Protein AF-A0A2D6A4V5-F1 (afdb_monomer)

Solvent-accessible surface area (backbone atoms only — not comparable to full-atom values): 39490 Å² total; per-residue (Å²): 143,77,69,83,70,49,55,65,53,52,49,51,50,48,51,51,49,31,59,76,67,66,58,50,40,33,36,32,40,28,36,68,32,55,84,56,81,39,37,32,32,50,41,35,46,48,41,51,98,86,60,78,68,69,53,69,59,75,42,66,71,55,95,94,44,94,61,98,70,28,31,66,46,60,50,77,35,72,48,71,79,40,79,43,76,60,72,76,38,24,33,22,46,32,41,38,47,49,53,96,56,91,51,61,49,36,31,36,35,42,37,35,25,42,66,47,100,91,52,71,48,75,65,40,77,48,72,36,63,13,72,58,16,41,29,38,45,33,37,42,33,45,41,51,88,84,36,40,89,58,51,40,29,49,69,54,50,54,55,45,43,38,53,54,25,64,77,45,44,27,52,78,75,21,28,41,86,82,55,43,32,26,62,31,62,78,58,63,48,78,34,40,71,64,34,46,58,57,51,49,55,30,43,43,27,28,27,46,30,29,43,58,63,90,56,98,61,90,36,84,87,33,72,34,22,32,44,78,43,83,57,73,46,68,67,61,34,51,52,52,51,50,52,49,45,72,76,45,68,92,48,64,32,56,62,50,31,35,36,43,36,82,37,54,30,71,86,64,46,60,60,58,52,44,76,76,39,54,64,63,45,49,41,52,57,36,55,80,67,70,54,63,40,60,63,53,79,21,96,40,59,91,67,55,82,72,57,59,98,86,65,68,49,60,91,82,48,59,68,34,58,34,41,43,43,45,54,30,52,55,45,55,35,47,50,48,26,50,53,44,25,53,46,35,53,57,45,39,77,77,40,72,80,30,34,27,28,39,37,42,57,40,55,18,50,51,40,71,53,14,17,51,49,36,33,43,28,53,48,55,54,48,26,18,72,72,56,19,54,60,30,34,31,30,47,41,85,57,44,64,42,54,88,38,67,28,36,37,49,68,68,55,53,40,53,52,41,37,50,36,46,45,16,32,52,72,77,32,79,96,58,40,48,31,34,37,32,45,49,47,69,51,84,36,71,80,46,86,57,63,33,44,56,49,30,34,46,52,29,45,31,44,27,55,39,40,47,35,41,30,37,40,30,32,20,53,44,76,77,66,56,72,53,23,19,48,44,9,34,18,40,49,42,10,45,10,52,38,39,30,44,47,12,24,75,89,41,31,64,42,59,66,64,14,34,49,52,86,46,41,31,32,36,49,37,35,68,59,29,28,56,53,26,48,26,61,76,47,75,28,71,36,58,40,52,49,35,42,52,50,52,43,37,66,63,24,35,53,66,41,51,42,51,44,92,46,34,79,80,52,53,84,73,35,39,29,38,37,33,66,39,37,20,39,41,68,73,32,42,53,40,51,45,54,45,24,36,73,43,21,32,37,39,28,27,57,57,27,49,41,17,23,59,60,65,44,83,35,81,78,57,89,91,56,78,57,60,43,79,42,83,36,79,68,16,29,42,34,27,34,83,54,72,46,22,53,50,29,46,55,48,12,52,48,48,7,49,76,69,77,34,64,42,65,70,36,75,48,62,65,48,38,46,61,57,49,51,54,41,48,74,47,67,47,74,40,66,36,49,66,75,48,85,66,43,39,51,26,47,16,44,40,96,63,31,37,25,30,27,30,28,30,57,43,24,43,44,85,94,71,45,47,65,41,72,75,36,38,44,30,30,59,69,34,75,69,51,75,47,38,33,32,60,80,75,42,77,44,67,80,46,76,59,90,48,26,34,32,37,65,40,64,46,48,33,61,46,36,40,36,37,31,81

Sequence (773 aa):
MRSSRLLPVVIAVLVAASIAAGQESYVRYRIEAPETSTIATVLMQPHRSGGPVPLNWTGLPLPGLIAKSGLYVPPGVWSDWYALPAAPMWGTIDLAFRGAEPIETVRARLQVAAPLPEERFVLAELEASSETGSKVGFMLPPSPLSSPAQIESVQAGLARRRRVAESVAVPERDRPKKLAFSPSGILADPTIKDSQRKELDTCRLLGFNTIATEIPLPAEDFSYREVSLPGRDVEADRRALAAYRERFAGEPPPIVKAMLFDEPGYYSGFGPIWQETGVRGFRDFLAERGVDPKLFDAGSFEEVDYIASGQAVAADAPVARRRLWYWSSRYRHYACALYFKRLSETSHETFPDAKTTVNFSDHTIIIGDGGMVAGRGPDFFMFGRIGALDMYFSEDWIFSELSSWGNGLWQRVSYIAELLRAAGRYHHRPHPVLGMHVIPNGYDPLGSGTDRTVGARVNLLLGRGVKHFSFFTYGPTARGTHDFWGDNAPGMRGTADAIGLVGKPEIEPFVYEGQPAPPQACLLFGTTAEYWQAANGTEASNQEKQYTYLMVQQEQIPLDIIDTFDLDRFIKDYRAALFVDWNIRRASAGALRKWVEAGGVLLLWPNAASRDEYNDPLEIFAGTTDAGTHAVGQGRVVRLAEPHGLRWWERTRKASVDAGSPWPIAFDAEHRSAVIGVLKRAGVTPPVTVSADAVVANALVSERGVAVPLVNLRGLHARNAITYDDVRVTLTNGTGIRRAYTSRHGTLRIQRDGQKVTVVMPLEATDIVVFAR

Radius of gyration: 29.18 Å; Cα contacts (8 Å, |Δi|>4): 1770; chains: 1; bounding box: 69×70×91 Å

Nearest PDB structures (foldseek):
  5dfa-assembly1_B  TM=6.643E-01  e=4.225E-20  Geobacillus stearothermophilus
  3tts-assembly1_A  TM=6.603E-01  e=6.630E-19  Niallia circulans subsp. alkalophilus
  7bob-assembly1_C  TM=5.044E-01  e=5.454E-11  Opitutaceae bacterium TAV5
  7bob-assembly1_A  TM=5.191E-01  e=3.959E-10  Opitutaceae bacterium TAV5
  7bob-assembly1_B  TM=5.292E-01  e=1.067E-09  Opitutaceae bacterium TAV5

pLDDT: mean 84.8, std 14.16, range [35.72, 98.69]

Foldseek 3Di:
DPPPVVVVVVVLVQLVVLVVVQHWKKKKKAWQDDQAFKWWWKWKFWFDPPDTPIDTDAADDDPPDPDPGTHGDHHPGIDDIDTDDTFQTKIKTKTFIDDPDFFQKTKMKMWMFGDDPVDTHTLDIAMFMFNRGGMWMWIGHSDCSVCVVPTYTVVVLLVLLQVLLQVLFQPPQLAADQFAEAAADADADNRYPPRSVSVVVSVVRLRHQEYEPVDPDQNVRHQEYEYEAPLQAQVSRLVVLVVSCVSCPPGDDAHAAYANDEAAFQPPNLPSLCVVQPLNVLLVVCVVVVNDCVQLVDPHSVPQHADDQPAFDDLPHDLSVLVRLLSNLVSSLLSSLVRLLSNVVSNCVRRVNHWYEHAHECCQQQPFLHHCPLSRHHDLLSNLQVVSTQEYEYEDPQDDFCPDSNNQPLLLLLVVLLSSQQSNVRPDPPGGAYEYAYQDADADQPDPAAQLSSLQNLLSNLLQVHRHYYHPHAYDCNPDHRRHCSSPSNSSSNSSCNSSLCSNPVRVVLSNQFHFDDAQEEEEDEPLLSSNCSNNVDRHCSLLVSLLCVLCQQQQHDYHYHYLVCLLPPVLSHLEYEFEGQEHAPVSLVSVLVSQLVAHEYEYELRTPQAYSSRHGDDSDPPLNDAAWARRHNHIYHYHPHRLRVVQSVVQCVVCVVVVHSHRPRTDPPSSCVSVVSCVVSVRDRQKGKPDGQKGWTWTDHPFFTKIKIFRSQLSDVVRFDKAAWMKMKGPALPPFDWKAKSPGGTFDWDDDPRMIITIGIDRGIMMMTRGD

Mean predicted aligned error: 8.69 Å

Structure (mmCIF, N/CA/C/O backbone):
data_AF-A0A2D6A4V5-F1
#
_entry.id   AF-A0A2D6A4V5-F1
#
loop_
_atom_site.group_PDB
_atom_site.id
_atom_site.type_symbol
_atom_site.label_atom_id
_atom_site.label_alt_id
_atom_site.label_comp_id
_atom_site.label_asym_id
_atom_site.label_entity_id
_atom_site.label_seq_id
_atom_site.pdbx_PDB_ins_code
_atom_site.Cartn_x
_atom_site.Cartn_y
_atom_site.Cartn_z
_atom_site.occupancy
_atom_site.B_iso_or_equiv
_atom_site.auth_seq_id
_atom_site.auth_comp_id
_atom_site.auth_asym_id
_atom_site.auth_atom_id
_atom_site.pdbx_PDB_model_num
ATOM 1 N N . MET A 1 1 ? 30.912 41.122 -39.718 1.00 39.53 1 MET A N 1
ATOM 2 C CA . MET A 1 1 ? 30.986 40.082 -38.661 1.00 39.53 1 MET A CA 1
ATOM 3 C C . MET A 1 1 ? 29.914 40.276 -37.570 1.00 39.53 1 MET A C 1
ATOM 5 O O . MET A 1 1 ? 30.251 40.493 -36.414 1.00 39.53 1 MET A O 1
ATOM 9 N N . ARG A 1 2 ? 28.612 40.197 -37.899 1.00 37.25 2 ARG A N 1
ATOM 10 C CA . ARG A 1 2 ? 27.508 40.197 -36.902 1.00 37.25 2 ARG A CA 1
ATOM 11 C C . ARG A 1 2 ? 26.409 39.145 -37.178 1.00 37.25 2 ARG A C 1
ATOM 13 O O . ARG A 1 2 ? 25.420 39.119 -36.460 1.00 37.25 2 ARG A O 1
ATOM 20 N N . SER A 1 3 ? 26.570 38.261 -38.172 1.00 38.19 3 SER A N 1
ATOM 21 C CA . SER A 1 3 ? 25.505 37.340 -38.619 1.00 38.19 3 SER A CA 1
ATOM 22 C C . SER A 1 3 ? 25.487 35.961 -37.940 1.00 38.19 3 SER A C 1
ATOM 24 O O . SER A 1 3 ? 24.468 35.284 -38.009 1.00 38.19 3 SER A O 1
ATOM 26 N N . SER A 1 4 ? 26.543 35.534 -37.235 1.00 42.97 4 SER A N 1
ATOM 27 C CA . SER A 1 4 ? 26.602 34.176 -36.656 1.00 42.97 4 SER A CA 1
ATOM 28 C C . SER A 1 4 ? 25.830 33.994 -35.342 1.00 42.97 4 SER A C 1
ATOM 30 O O . SER A 1 4 ? 25.579 32.863 -34.942 1.00 42.97 4 SER A O 1
ATOM 32 N N . ARG A 1 5 ? 25.417 35.082 -34.671 1.00 42.03 5 ARG A N 1
ATOM 33 C CA . ARG A 1 5 ? 24.636 35.018 -33.415 1.00 42.03 5 ARG A CA 1
ATOM 34 C C . ARG A 1 5 ? 23.117 35.088 -33.609 1.00 42.03 5 ARG A C 1
ATOM 36 O O . ARG A 1 5 ? 22.389 34.763 -32.682 1.00 42.03 5 ARG A O 1
ATOM 43 N N . LEU A 1 6 ? 22.640 35.499 -34.786 1.00 47.41 6 LEU A N 1
ATOM 44 C CA . LEU A 1 6 ? 21.204 35.624 -35.084 1.00 47.41 6 LEU A CA 1
ATOM 45 C C . LEU A 1 6 ? 20.580 34.293 -35.516 1.00 47.41 6 LEU A C 1
ATOM 47 O O . LEU A 1 6 ? 19.447 34.007 -35.146 1.00 47.41 6 LEU A O 1
ATOM 51 N N . LEU A 1 7 ? 21.328 33.457 -36.240 1.00 53.12 7 LEU A N 1
ATOM 52 C CA . LEU A 1 7 ? 20.829 32.187 -36.770 1.00 53.12 7 LEU A CA 1
ATOM 53 C C . LEU A 1 7 ? 20.351 31.205 -35.673 1.00 53.12 7 LEU A C 1
ATOM 55 O O . LEU A 1 7 ? 19.242 30.695 -35.806 1.00 53.12 7 LEU A O 1
ATOM 59 N N . PRO A 1 8 ? 21.077 31.000 -34.551 1.00 57.19 8 PRO A N 1
ATOM 60 C CA . PRO A 1 8 ? 20.603 30.125 -33.472 1.00 57.19 8 PRO A CA 1
ATOM 61 C C . PRO A 1 8 ? 19.335 30.651 -32.786 1.00 57.19 8 PRO A C 1
ATOM 63 O O . PRO A 1 8 ? 18.481 29.869 -32.382 1.00 57.19 8 PRO A O 1
ATOM 66 N N . VAL A 1 9 ? 19.192 31.977 -32.679 1.00 63.75 9 VAL A N 1
ATOM 67 C CA . VAL A 1 9 ? 18.029 32.625 -32.052 1.00 63.75 9 VAL A CA 1
ATOM 68 C C . VAL A 1 9 ? 16.797 32.514 -32.949 1.00 63.75 9 VAL A C 1
ATOM 70 O O . VAL A 1 9 ? 15.723 32.175 -32.467 1.00 63.75 9 VAL A O 1
ATOM 73 N N . VAL A 1 10 ? 16.949 32.736 -34.257 1.00 63.12 10 VAL A N 1
ATOM 74 C CA . VAL A 1 10 ? 15.863 32.579 -35.239 1.00 63.12 10 VAL A CA 1
ATOM 75 C C . VAL A 1 10 ? 15.392 31.126 -35.302 1.00 63.12 10 VAL A C 1
ATOM 77 O O . VAL A 1 10 ? 14.191 30.876 -35.280 1.00 63.12 10 VAL A O 1
ATOM 80 N N . ILE A 1 11 ? 16.319 30.164 -35.295 1.00 63.53 11 ILE A N 1
ATOM 81 C CA . ILE A 1 11 ? 15.985 28.734 -35.255 1.00 63.53 11 ILE A CA 1
ATOM 82 C C . ILE A 1 11 ? 15.248 28.384 -33.957 1.00 63.53 11 ILE A C 1
ATOM 84 O O . ILE A 1 11 ? 14.217 27.723 -34.012 1.00 63.53 11 ILE A O 1
ATOM 88 N N . ALA A 1 12 ? 15.707 28.873 -32.800 1.00 64.81 12 ALA A N 1
ATOM 89 C CA . ALA A 1 12 ? 15.020 28.646 -31.528 1.00 64.81 12 ALA A CA 1
ATOM 90 C C . ALA A 1 12 ? 13.586 29.211 -31.526 1.00 64.81 12 ALA A C 1
ATOM 92 O O . ALA A 1 12 ? 12.671 28.556 -31.032 1.00 64.81 12 ALA A O 1
ATOM 93 N N . VAL A 1 13 ? 13.372 30.390 -32.123 1.00 67.50 13 VAL A N 1
ATOM 94 C CA . VAL A 1 13 ? 12.040 31.002 -32.271 1.00 67.50 13 VAL A CA 1
ATOM 95 C C . VAL A 1 13 ? 11.148 30.190 -33.213 1.00 67.50 13 VAL A C 1
ATOM 97 O O . VAL A 1 13 ? 9.980 29.977 -32.901 1.00 67.50 13 VAL A O 1
ATOM 100 N N . LEU A 1 14 ? 11.681 29.695 -34.332 1.00 63.41 14 LEU A N 1
ATOM 101 C CA . LEU A 1 14 ? 10.928 28.871 -35.285 1.00 63.41 14 LEU A CA 1
ATOM 102 C C . LEU A 1 14 ? 10.575 27.494 -34.708 1.00 63.41 14 LEU A C 1
ATOM 104 O O . LEU A 1 14 ? 9.452 27.027 -34.889 1.00 63.41 14 LEU A O 1
ATOM 108 N N . VAL A 1 15 ? 11.484 26.872 -33.952 1.00 64.38 15 VAL A N 1
ATOM 109 C CA . VAL A 1 15 ? 11.202 25.629 -33.215 1.00 64.38 15 VAL A CA 1
ATOM 110 C C . VAL A 1 15 ? 10.146 25.879 -32.136 1.00 64.38 15 VAL A C 1
ATOM 112 O O . VAL A 1 15 ? 9.194 25.110 -32.036 1.00 64.38 15 VAL A O 1
ATOM 115 N N . ALA A 1 16 ? 10.238 26.981 -31.383 1.00 63.84 16 ALA A N 1
ATOM 116 C CA . ALA A 1 16 ? 9.225 27.356 -30.394 1.00 63.84 16 ALA A CA 1
ATOM 117 C C . ALA A 1 16 ? 7.848 27.620 -31.031 1.00 63.84 16 ALA A C 1
ATOM 119 O O . ALA A 1 16 ? 6.831 27.180 -30.498 1.00 63.84 16 ALA A O 1
ATOM 120 N N . ALA A 1 17 ? 7.809 28.275 -32.194 1.00 61.56 17 ALA A N 1
ATOM 121 C CA . ALA A 1 17 ? 6.585 28.482 -32.963 1.00 61.56 17 ALA A CA 1
ATOM 122 C C . ALA A 1 17 ? 6.001 27.157 -33.482 1.00 61.56 17 ALA A C 1
ATOM 124 O O . ALA A 1 17 ? 4.791 26.959 -33.419 1.00 61.56 17 ALA A O 1
ATOM 125 N N . SER A 1 18 ? 6.852 26.225 -33.921 1.00 62.81 18 SER A N 1
ATOM 126 C CA . SER A 1 18 ? 6.443 24.886 -34.369 1.00 62.81 18 SER A CA 1
ATOM 127 C C . SER A 1 18 ? 5.857 24.056 -33.222 1.00 62.81 18 SER A C 1
ATOM 129 O O . SER A 1 18 ? 4.839 23.390 -33.403 1.00 62.81 18 SER A O 1
ATOM 131 N N . ILE A 1 19 ? 6.447 24.155 -32.021 1.00 62.88 19 ILE A N 1
ATOM 132 C CA . ILE A 1 19 ? 5.910 23.562 -30.785 1.00 62.88 19 ILE A CA 1
ATOM 1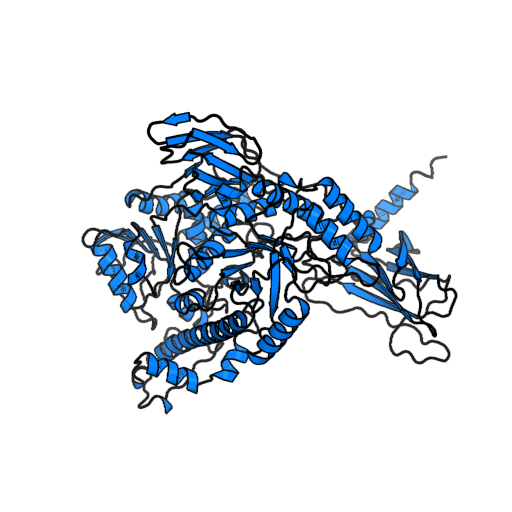33 C C . ILE A 1 19 ? 4.536 24.165 -30.460 1.00 62.88 19 ILE A C 1
ATOM 135 O O . ILE A 1 19 ? 3.586 23.424 -30.224 1.00 62.88 19 ILE A O 1
ATOM 139 N N . ALA A 1 20 ? 4.408 25.497 -30.483 1.00 59.28 20 ALA A N 1
ATOM 140 C CA . ALA A 1 20 ? 3.150 26.189 -30.191 1.00 59.28 20 ALA A CA 1
ATOM 141 C C . ALA A 1 20 ? 2.041 25.884 -31.215 1.00 59.28 20 ALA A C 1
ATOM 143 O O . ALA A 1 20 ? 0.864 25.872 -30.863 1.00 59.28 20 ALA A O 1
ATOM 144 N N . ALA A 1 21 ? 2.415 25.608 -32.466 1.00 60.09 21 ALA A N 1
ATOM 145 C CA . ALA A 1 21 ? 1.507 25.231 -33.544 1.00 60.09 21 ALA A CA 1
ATOM 146 C C . ALA A 1 21 ? 1.195 23.721 -33.597 1.00 60.09 21 ALA A C 1
ATOM 148 O O . ALA A 1 21 ? 0.474 23.288 -34.494 1.00 60.09 21 ALA A O 1
ATOM 149 N N . GLY A 1 22 ? 1.728 22.914 -32.668 1.00 62.47 22 GLY A N 1
ATOM 150 C CA . GLY A 1 22 ? 1.479 21.470 -32.611 1.00 62.47 22 GLY A CA 1
ATOM 151 C C . GLY A 1 22 ? 2.035 20.693 -33.808 1.00 62.47 22 GLY A C 1
ATOM 152 O O . GLY A 1 22 ? 1.475 19.664 -34.178 1.00 62.47 22 GLY A O 1
ATOM 153 N N . GLN A 1 23 ? 3.098 21.192 -34.449 1.00 67.25 23 GLN A N 1
ATOM 154 C CA . GLN A 1 23 ? 3.632 20.579 -35.664 1.00 67.25 23 GLN A CA 1
ATOM 155 C C . GLN A 1 23 ? 4.380 19.263 -35.384 1.00 67.25 23 GLN A C 1
ATOM 157 O O . GLN A 1 23 ? 5.038 19.095 -34.356 1.00 67.25 23 GLN A O 1
ATOM 162 N N . GLU A 1 24 ? 4.290 18.330 -36.333 1.00 71.56 24 GLU A N 1
ATOM 163 C CA . GLU A 1 24 ? 4.884 16.991 -36.247 1.00 71.56 24 GLU A CA 1
ATOM 164 C C . GLU A 1 24 ? 6.417 17.033 -36.340 1.00 71.56 24 GLU A C 1
ATOM 166 O O . GLU A 1 24 ? 6.981 17.796 -37.121 1.00 71.56 24 GLU A O 1
ATOM 171 N N . SER A 1 25 ? 7.109 16.192 -35.566 1.00 77.94 25 SER A N 1
ATOM 172 C CA . SER A 1 25 ? 8.552 15.952 -35.746 1.00 77.94 25 SER A CA 1
ATOM 173 C C . SER A 1 25 ? 8.789 14.962 -36.883 1.00 77.94 25 SER A C 1
ATOM 175 O O . SER A 1 25 ? 7.888 14.212 -37.244 1.00 77.94 25 SER A O 1
ATOM 177 N N . TYR A 1 26 ? 10.003 14.911 -37.423 1.00 84.38 26 TYR A N 1
ATOM 178 C CA . TYR A 1 26 ? 10.347 13.981 -38.499 1.00 84.38 26 TYR A CA 1
ATOM 179 C C . TYR A 1 26 ? 11.576 13.167 -38.150 1.00 84.38 26 TYR A C 1
ATOM 181 O O . TYR A 1 26 ? 12.470 13.663 -37.467 1.00 84.38 26 TYR A O 1
ATOM 189 N N . VAL A 1 27 ? 11.654 11.945 -38.665 1.00 85.75 27 VAL A N 1
ATOM 190 C CA . VAL A 1 27 ? 12.863 11.130 -38.585 1.00 85.75 27 VAL A CA 1
ATOM 191 C C . VAL A 1 27 ? 13.257 10.557 -39.931 1.00 85.75 27 VAL A C 1
ATOM 193 O O . VAL A 1 27 ? 12.412 10.306 -40.784 1.00 85.75 27 VAL A O 1
ATOM 196 N N . ARG A 1 28 ? 14.551 10.320 -40.108 1.00 87.06 28 ARG A N 1
ATOM 197 C CA . ARG A 1 28 ? 15.095 9.498 -41.193 1.00 87.06 28 ARG A CA 1
ATOM 198 C C . ARG A 1 28 ? 16.304 8.735 -40.688 1.00 87.06 28 ARG A C 1
ATOM 200 O O . ARG A 1 28 ? 16.893 9.107 -39.674 1.00 87.06 28 ARG A O 1
ATOM 207 N N . TYR A 1 29 ? 16.693 7.684 -41.388 1.00 85.94 29 TYR A N 1
ATOM 208 C CA . TYR A 1 29 ? 17.798 6.827 -40.979 1.00 85.94 29 TYR A CA 1
ATOM 209 C C . TYR A 1 29 ? 18.701 6.473 -42.157 1.00 85.94 29 TYR A C 1
ATOM 211 O O . TYR A 1 29 ? 18.286 6.538 -43.312 1.00 85.94 29 TYR A O 1
ATOM 219 N N . ARG A 1 30 ? 19.944 6.106 -41.857 1.00 86.62 30 ARG A N 1
ATOM 220 C CA . ARG A 1 30 ? 20.941 5.652 -42.829 1.00 86.62 30 ARG A CA 1
ATOM 221 C C . ARG A 1 30 ? 21.650 4.422 -42.292 1.00 86.62 30 ARG A C 1
ATOM 223 O O . ARG A 1 30 ? 22.056 4.406 -41.134 1.00 86.62 30 ARG A O 1
ATOM 230 N N . ILE A 1 31 ? 21.804 3.402 -43.127 1.00 82.69 31 ILE A N 1
ATOM 231 C C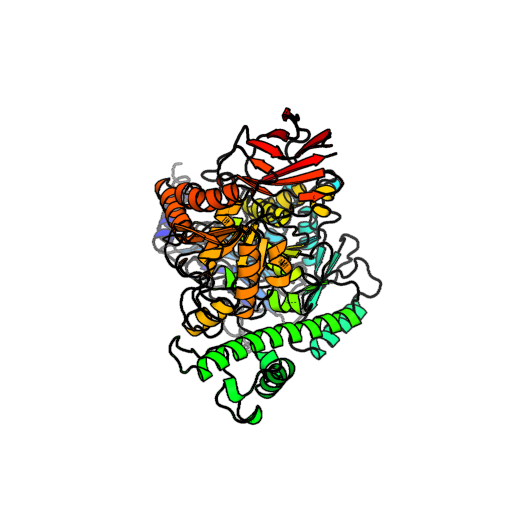A . ILE A 1 31 ? 22.546 2.183 -42.785 1.00 82.69 31 ILE A CA 1
ATOM 232 C C . ILE A 1 31 ? 24.006 2.404 -43.184 1.00 82.69 31 ILE A C 1
ATOM 234 O O . ILE A 1 31 ? 24.275 2.674 -44.348 1.00 82.69 31 ILE A O 1
ATOM 238 N N . GLU A 1 32 ? 24.938 2.325 -42.238 1.00 85.06 32 GLU A N 1
ATOM 239 C CA . GLU A 1 32 ? 26.379 2.508 -42.487 1.00 85.06 32 GLU A CA 1
ATOM 240 C C . GLU A 1 32 ? 27.090 1.176 -42.750 1.00 85.06 32 GLU A C 1
ATOM 242 O O . GLU A 1 32 ? 28.054 1.123 -43.502 1.00 85.06 32 GLU A O 1
ATOM 247 N N . ALA A 1 33 ? 26.629 0.099 -42.111 1.00 80.38 33 ALA A N 1
ATOM 248 C CA . ALA A 1 33 ? 27.159 -1.251 -42.278 1.00 80.38 33 ALA A CA 1
ATOM 249 C C . ALA A 1 33 ? 26.074 -2.282 -41.918 1.00 80.38 33 ALA A C 1
ATOM 251 O O . ALA A 1 33 ? 25.296 -1.990 -41.005 1.00 80.38 33 ALA A O 1
ATOM 252 N N . PRO A 1 34 ? 26.035 -3.474 -42.551 1.00 68.44 34 PRO A N 1
ATOM 253 C CA . PRO A 1 34 ? 26.974 -3.964 -43.569 1.00 68.44 34 PRO A CA 1
ATOM 254 C C . PRO A 1 34 ? 26.754 -3.318 -44.950 1.00 68.44 34 PRO A C 1
ATOM 256 O O . PRO A 1 34 ? 25.679 -2.802 -45.240 1.00 68.44 34 PRO A O 1
ATOM 259 N N . GLU A 1 35 ? 27.773 -3.358 -45.815 1.00 68.62 35 GLU A N 1
ATOM 260 C CA . GLU A 1 35 ? 27.713 -2.812 -47.188 1.00 68.62 35 GLU A CA 1
ATOM 261 C C . GLU A 1 35 ? 26.831 -3.650 -48.141 1.00 68.62 35 GLU A C 1
ATOM 263 O O . GLU A 1 35 ? 26.590 -3.269 -49.287 1.00 68.62 35 GLU A O 1
ATOM 268 N N . THR A 1 36 ? 26.326 -4.798 -47.683 1.00 68.75 36 THR A N 1
ATOM 269 C CA . THR A 1 36 ? 25.459 -5.696 -48.452 1.00 68.75 36 THR A CA 1
ATOM 270 C C . THR A 1 36 ? 23.993 -5.252 -48.423 1.00 68.75 36 THR A C 1
ATOM 272 O O . THR A 1 36 ? 23.532 -4.575 -47.500 1.00 68.75 36 THR A O 1
ATOM 275 N N . SER A 1 37 ? 23.225 -5.648 -49.448 1.00 60.38 37 SER A N 1
ATOM 276 C CA . SER A 1 37 ? 21.794 -5.324 -49.558 1.00 60.38 37 SER A CA 1
ATOM 277 C C . SER A 1 37 ? 21.020 -5.817 -48.333 1.00 60.38 37 SER A C 1
ATOM 279 O O . SER A 1 37 ? 20.830 -7.018 -48.144 1.00 60.38 37 SER A O 1
ATOM 281 N N . THR A 1 38 ? 20.563 -4.870 -47.514 1.00 63.66 38 THR A N 1
ATOM 282 C CA . THR A 1 38 ? 19.913 -5.127 -46.228 1.00 63.66 38 THR A CA 1
ATOM 283 C C . THR A 1 38 ? 18.564 -4.416 -46.184 1.00 63.66 38 THR A C 1
ATOM 285 O O . THR A 1 38 ? 18.466 -3.231 -46.491 1.00 63.66 38 THR A O 1
ATOM 288 N N . ILE A 1 39 ? 17.505 -5.127 -45.793 1.00 63.84 39 ILE A N 1
ATOM 289 C CA . ILE A 1 39 ? 16.191 -4.522 -45.529 1.00 63.84 39 ILE A CA 1
ATOM 290 C C . ILE A 1 39 ? 16.162 -4.071 -44.077 1.00 63.84 39 ILE A C 1
ATOM 292 O O . ILE A 1 39 ? 16.390 -4.898 -43.193 1.00 63.84 39 ILE A O 1
ATOM 296 N N . ALA A 1 40 ? 15.810 -2.810 -43.825 1.00 61.56 40 ALA A N 1
ATOM 297 C CA . ALA A 1 40 ? 15.476 -2.340 -42.488 1.00 61.56 40 ALA A CA 1
ATOM 298 C C . ALA A 1 40 ? 13.952 -2.335 -42.305 1.00 61.56 40 ALA A C 1
ATOM 300 O O . ALA A 1 40 ? 13.206 -1.716 -43.059 1.00 61.56 40 ALA A O 1
ATOM 301 N N . THR A 1 41 ? 13.454 -3.020 -41.286 1.00 63.97 41 THR A N 1
ATOM 302 C CA . THR A 1 41 ? 12.090 -2.811 -40.800 1.00 63.97 41 THR A CA 1
ATOM 303 C C . THR A 1 41 ? 12.159 -1.781 -39.693 1.00 63.97 41 THR A C 1
ATOM 305 O O . THR A 1 41 ? 12.821 -2.025 -38.685 1.00 63.97 41 THR A O 1
ATOM 308 N N . VAL A 1 42 ? 11.494 -0.644 -39.889 1.00 64.31 42 VAL A N 1
ATOM 309 C CA . VAL A 1 42 ? 11.335 0.347 -38.828 1.00 64.31 42 VAL A CA 1
ATOM 310 C C . VAL A 1 42 ? 10.134 -0.046 -37.987 1.00 64.31 42 VAL A C 1
ATOM 312 O O . VAL A 1 42 ? 9.006 -0.079 -38.477 1.00 64.31 42 VAL A O 1
ATOM 315 N N . LEU A 1 43 ? 10.392 -0.365 -36.727 1.00 65.44 43 LEU A N 1
ATOM 316 C CA . LEU A 1 43 ? 9.373 -0.605 -35.722 1.00 65.44 43 LEU A CA 1
ATOM 317 C C . LEU A 1 43 ? 9.382 0.595 -34.784 1.00 65.44 43 LEU A C 1
ATOM 319 O O . LEU A 1 43 ? 10.373 0.835 -34.099 1.00 65.44 43 LEU A O 1
ATOM 323 N N . MET A 1 44 ? 8.290 1.355 -34.756 1.00 66.19 44 MET A N 1
ATOM 324 C CA . MET A 1 44 ? 8.095 2.353 -33.713 1.00 66.19 44 MET A CA 1
ATOM 325 C C . MET A 1 44 ? 7.175 1.777 -32.644 1.00 66.19 44 MET A C 1
ATOM 327 O O . MET A 1 44 ? 6.049 1.366 -32.938 1.00 66.19 44 MET A O 1
ATOM 331 N N . GLN A 1 45 ? 7.648 1.770 -31.402 1.00 64.31 45 GLN A N 1
ATOM 332 C CA . GLN A 1 45 ? 6.837 1.449 -30.234 1.00 64.31 45 GLN A CA 1
ATOM 333 C C . GLN A 1 45 ? 6.465 2.754 -29.527 1.00 64.31 45 GLN A C 1
ATOM 335 O O . GLN A 1 45 ? 7.267 3.250 -28.741 1.00 64.31 45 GLN A O 1
ATOM 340 N N . PRO A 1 46 ? 5.305 3.369 -29.831 1.00 58.53 46 PRO A N 1
ATOM 341 C CA . PRO A 1 46 ? 4.832 4.507 -29.062 1.00 58.53 46 PRO A CA 1
ATOM 342 C C . PRO A 1 46 ? 4.339 4.022 -27.700 1.00 58.53 46 PRO A C 1
ATOM 344 O O . PRO A 1 46 ? 3.513 3.113 -27.612 1.00 58.53 46 PRO A O 1
ATOM 347 N N . HIS A 1 47 ? 4.785 4.674 -26.638 1.00 60.25 47 HIS A N 1
ATOM 348 C CA . HIS A 1 47 ? 4.253 4.453 -25.303 1.00 60.25 47 HIS A CA 1
ATOM 349 C C . HIS A 1 47 ? 3.271 5.603 -25.009 1.00 60.25 47 HIS A C 1
ATOM 351 O O . HIS A 1 47 ? 3.656 6.704 -24.615 1.00 60.25 47 HIS A O 1
ATOM 357 N N . ARG A 1 48 ? 1.981 5.381 -25.282 1.00 53.53 48 ARG A N 1
ATOM 358 C CA . ARG A 1 48 ? 0.875 6.248 -24.839 1.00 53.53 48 ARG A CA 1
ATOM 359 C C . ARG A 1 48 ? 0.015 5.476 -23.839 1.00 53.53 48 ARG A C 1
ATOM 361 O O . ARG A 1 48 ? -0.153 4.264 -23.981 1.00 53.53 48 ARG A O 1
ATOM 368 N N . SER A 1 49 ? -0.583 6.180 -22.881 1.00 40.03 49 SER A N 1
ATOM 369 C CA . SER A 1 49 ? -1.695 5.660 -22.083 1.00 40.03 49 SER A CA 1
ATOM 370 C C . SER A 1 49 ? -2.868 5.347 -23.029 1.00 40.03 49 SER A C 1
ATOM 372 O O . SER A 1 49 ? -3.508 6.249 -23.563 1.00 40.03 49 SER A O 1
ATOM 374 N N . GLY A 1 50 ? -3.077 4.062 -23.338 1.00 40.50 50 GLY A N 1
ATOM 375 C CA . GLY A 1 50 ? -4.030 3.604 -24.366 1.00 40.50 50 GLY A CA 1
ATOM 376 C C . GLY A 1 50 ? -3.616 2.346 -25.144 1.00 40.50 50 GLY A C 1
ATOM 377 O O . GLY A 1 50 ? -4.406 1.838 -25.936 1.00 40.50 50 GLY A O 1
ATOM 378 N N . GLY A 1 51 ? -2.415 1.815 -24.891 1.00 36.66 51 GLY A N 1
ATOM 379 C CA . GLY A 1 51 ? -1.935 0.549 -25.452 1.00 36.66 51 GLY A CA 1
ATOM 380 C C . GLY A 1 51 ? -1.072 0.717 -26.712 1.00 36.66 51 GLY A C 1
ATOM 381 O O . GLY A 1 51 ? -1.146 1.743 -27.395 1.00 36.66 51 GLY A O 1
ATOM 382 N N . PRO A 1 52 ? -0.216 -0.271 -27.028 1.00 38.28 52 PRO A N 1
ATOM 383 C CA . PRO A 1 52 ? 0.658 -0.211 -28.188 1.00 38.28 52 PRO A CA 1
ATOM 384 C C . PRO A 1 52 ? -0.163 -0.437 -29.461 1.00 38.28 52 PRO A C 1
ATOM 386 O O . PRO A 1 52 ? -0.625 -1.544 -29.724 1.00 38.28 52 PRO A O 1
ATOM 389 N N . VAL A 1 53 ? -0.303 0.592 -30.293 1.00 40.59 53 VAL A N 1
ATOM 390 C CA . VAL A 1 53 ? -0.549 0.387 -31.726 1.00 40.59 53 VAL A CA 1
ATOM 391 C C . VAL A 1 53 ? 0.809 0.559 -32.404 1.00 40.59 53 VAL A C 1
ATOM 393 O O . VAL A 1 53 ? 1.276 1.695 -32.515 1.00 40.59 53 VAL A O 1
ATOM 396 N N . PRO A 1 54 ? 1.496 -0.529 -32.805 1.00 50.41 54 PRO A N 1
ATOM 397 C CA . PRO A 1 54 ? 2.738 -0.410 -33.551 1.00 50.41 54 PRO A CA 1
ATOM 398 C C . PRO A 1 54 ? 2.447 0.350 -34.841 1.00 50.41 54 PRO A C 1
ATOM 400 O O . PRO A 1 54 ? 1.625 -0.080 -35.654 1.00 50.41 54 PRO A O 1
ATOM 403 N N . LEU A 1 55 ? 3.114 1.482 -35.039 1.00 48.84 55 LEU A N 1
ATOM 404 C CA . LEU A 1 55 ? 3.145 2.114 -36.349 1.00 48.84 55 LEU A CA 1
ATOM 405 C C . LEU A 1 55 ? 4.218 1.388 -37.156 1.00 48.84 55 LEU A C 1
ATOM 407 O O . LEU A 1 55 ? 5.412 1.599 -36.960 1.00 48.84 55 LEU A O 1
ATOM 411 N N . ASN A 1 56 ? 3.778 0.492 -38.038 1.00 48.22 56 ASN A N 1
ATOM 412 C CA . ASN A 1 56 ? 4.646 -0.112 -39.039 1.00 48.22 56 ASN A CA 1
ATOM 413 C C . ASN A 1 56 ? 4.698 0.820 -40.248 1.00 48.22 56 ASN A C 1
ATOM 415 O O . ASN A 1 56 ? 3.705 0.965 -40.962 1.00 48.22 56 ASN A O 1
ATOM 419 N N . TRP A 1 57 ? 5.851 1.435 -40.504 1.00 50.69 57 TRP A N 1
ATOM 420 C CA . TRP A 1 57 ? 6.070 2.137 -41.766 1.00 50.69 57 TRP A CA 1
ATOM 421 C C . TRP A 1 57 ? 6.290 1.096 -42.869 1.00 50.69 57 TRP A C 1
ATOM 423 O O . TRP A 1 57 ? 7.291 0.379 -42.889 1.00 50.69 57 TRP A O 1
ATOM 433 N N . THR A 1 58 ? 5.306 0.943 -43.757 1.00 41.59 58 THR A N 1
ATOM 434 C CA . THR A 1 58 ? 5.396 0.044 -44.915 1.00 41.59 58 THR A CA 1
ATOM 435 C C . THR A 1 58 ? 6.259 0.678 -45.996 1.00 41.59 58 THR A C 1
ATOM 437 O O . THR A 1 58 ? 6.021 1.825 -46.369 1.00 41.59 58 THR A O 1
ATOM 440 N N . GLY A 1 59 ? 7.238 -0.064 -46.509 1.00 42.28 59 GLY A N 1
ATOM 441 C CA . GLY A 1 59 ? 8.151 0.410 -47.539 1.00 42.28 59 GLY A CA 1
ATOM 442 C C . GLY A 1 59 ? 7.949 -0.172 -48.927 1.00 42.28 59 GLY A C 1
ATOM 443 O O . GLY A 1 59 ? 7.116 -1.052 -49.143 1.00 42.28 59 GLY A O 1
ATOM 444 N N . LEU A 1 60 ? 8.740 0.353 -49.867 1.00 38.75 60 LEU A N 1
ATOM 445 C CA . LEU A 1 60 ? 8.782 -0.069 -51.266 1.00 38.75 60 LEU A CA 1
ATOM 446 C C . LEU A 1 60 ? 9.353 -1.498 -51.410 1.00 38.75 60 LEU A C 1
ATOM 448 O O . LEU A 1 60 ? 10.282 -1.861 -50.682 1.00 38.75 60 LEU A O 1
ATOM 452 N N . PRO A 1 61 ? 8.836 -2.306 -52.357 1.00 37.72 61 PRO A N 1
ATOM 453 C CA . PRO A 1 61 ? 9.318 -3.662 -52.601 1.00 37.72 61 PRO A CA 1
ATOM 454 C C . PRO A 1 61 ? 10.763 -3.675 -53.123 1.00 37.72 61 PRO A C 1
ATOM 456 O O . PRO A 1 61 ? 11.164 -2.823 -53.916 1.00 37.72 61 PRO A O 1
ATOM 459 N N . LEU A 1 62 ? 11.534 -4.689 -52.721 1.00 39.38 62 LEU A N 1
ATOM 460 C CA . LEU A 1 62 ? 12.837 -4.994 -53.315 1.00 39.38 62 LEU A CA 1
ATOM 461 C C . LEU A 1 62 ? 12.650 -5.489 -54.757 1.00 39.38 62 LEU A C 1
ATOM 463 O O . LEU A 1 62 ? 11.804 -6.362 -54.983 1.00 39.38 62 LEU A O 1
ATOM 467 N N . PRO A 1 63 ? 13.465 -5.045 -55.729 1.00 38.41 63 PRO A N 1
ATOM 468 C CA . PRO A 1 63 ? 13.529 -5.704 -57.028 1.00 38.41 63 PRO A CA 1
ATOM 469 C C . PRO A 1 63 ? 13.943 -7.176 -56.839 1.00 38.41 63 PRO A C 1
ATOM 471 O O . PRO A 1 63 ? 15.073 -7.462 -56.455 1.00 38.41 63 PRO A O 1
ATOM 474 N N . GLY A 1 64 ? 13.014 -8.112 -57.063 1.00 46.22 64 GLY A N 1
ATOM 475 C CA . GLY A 1 64 ? 13.256 -9.561 -56.966 1.00 46.22 64 GLY A CA 1
ATOM 476 C C . GLY A 1 64 ? 12.887 -10.243 -55.638 1.00 46.22 64 GLY A C 1
ATOM 477 O O . GLY A 1 64 ? 13.018 -11.461 -55.550 1.00 46.22 64 GLY A O 1
ATOM 478 N N . LEU A 1 65 ? 12.378 -9.522 -54.628 1.00 39.84 65 LEU A N 1
ATOM 479 C CA . LEU A 1 65 ? 11.930 -10.100 -53.348 1.00 39.84 65 LEU A CA 1
ATOM 480 C C . LEU A 1 65 ? 10.601 -9.470 -52.902 1.00 39.84 65 LEU A C 1
ATOM 482 O O . LEU A 1 65 ? 10.540 -8.299 -52.530 1.00 39.84 65 LEU A O 1
ATOM 486 N N . ILE A 1 66 ? 9.520 -10.259 -52.909 1.00 35.72 66 ILE A N 1
ATOM 487 C CA . ILE A 1 66 ? 8.209 -9.839 -52.392 1.00 35.72 66 ILE A CA 1
ATOM 488 C C . ILE A 1 66 ? 8.250 -9.910 -50.858 1.00 35.72 66 ILE A C 1
ATOM 490 O O . ILE A 1 66 ? 7.898 -10.927 -50.263 1.00 35.72 66 ILE A O 1
ATOM 494 N N . ALA A 1 67 ? 8.686 -8.840 -50.195 1.00 39.06 67 ALA A N 1
ATOM 495 C CA . ALA A 1 67 ? 8.527 -8.702 -48.749 1.00 39.06 67 ALA A CA 1
ATOM 496 C C . ALA A 1 67 ? 7.187 -8.012 -48.441 1.00 39.06 67 ALA A C 1
ATOM 498 O O . ALA A 1 67 ? 6.938 -6.899 -48.891 1.00 39.06 67 ALA A O 1
ATOM 499 N N . LYS A 1 68 ? 6.320 -8.662 -47.650 1.00 38.75 68 LYS A N 1
ATOM 500 C CA . LYS A 1 68 ? 5.019 -8.111 -47.211 1.00 38.75 68 LYS A CA 1
ATOM 501 C C . LYS A 1 68 ? 5.132 -6.998 -46.142 1.00 38.75 68 LYS A C 1
ATOM 503 O O . LYS A 1 68 ? 4.109 -6.460 -45.737 1.00 38.75 68 LYS A O 1
ATOM 508 N N . SER A 1 69 ? 6.339 -6.650 -45.681 1.00 46.12 69 SER A N 1
ATOM 509 C CA . SER A 1 69 ? 6.594 -5.595 -44.682 1.00 46.12 69 SER A CA 1
ATOM 510 C C . SER A 1 69 ? 8.095 -5.258 -44.590 1.00 46.12 69 SER A C 1
ATOM 512 O O . SER A 1 69 ? 8.899 -6.184 -44.467 1.00 46.12 69 SER A O 1
ATOM 514 N N . GLY A 1 70 ? 8.465 -3.970 -44.606 1.00 50.69 70 GLY A N 1
ATOM 515 C CA . GLY A 1 70 ? 9.844 -3.466 -44.443 1.00 50.69 70 GLY A CA 1
ATOM 516 C C . GLY A 1 70 ? 10.178 -2.299 -45.386 1.00 50.69 70 GLY A C 1
ATOM 517 O O . GLY A 1 70 ? 9.567 -2.182 -46.444 1.00 50.69 70 GLY A O 1
ATOM 518 N N . LEU A 1 71 ? 11.127 -1.437 -45.008 1.00 60.41 71 LEU A N 1
ATOM 519 C CA . LEU A 1 71 ? 11.642 -0.319 -45.807 1.00 60.41 71 LEU A CA 1
ATOM 520 C C . LEU A 1 71 ? 13.059 -0.639 -46.296 1.00 60.41 71 LEU A C 1
ATOM 522 O O . LEU A 1 71 ? 14.024 -0.631 -45.528 1.00 60.41 71 LEU A O 1
ATOM 526 N N . TYR A 1 72 ? 13.202 -0.929 -47.590 1.00 62.47 72 TYR A N 1
ATOM 527 C CA . TYR A 1 72 ? 14.528 -1.063 -48.185 1.00 62.47 72 TYR A CA 1
ATOM 528 C C . TYR A 1 72 ? 15.187 0.313 -48.326 1.00 62.47 72 TYR A C 1
ATOM 530 O O . TYR A 1 72 ? 14.620 1.221 -48.932 1.00 62.47 72 TYR A O 1
ATOM 538 N N . VAL A 1 73 ? 16.396 0.450 -47.783 1.00 67.81 73 VAL A N 1
ATOM 539 C CA . VAL A 1 73 ? 17.241 1.640 -47.915 1.00 67.81 73 VAL A CA 1
ATOM 540 C C . VAL A 1 73 ? 18.643 1.146 -48.257 1.00 67.81 73 VAL A C 1
ATOM 542 O O . VAL A 1 73 ? 19.201 0.383 -47.465 1.00 67.81 73 VAL A O 1
ATOM 545 N N . PRO A 1 74 ? 19.217 1.521 -49.416 1.00 70.31 74 PRO A N 1
ATOM 546 C CA . PRO A 1 74 ? 20.576 1.118 -49.756 1.00 70.31 74 PRO A CA 1
ATOM 547 C C . PRO A 1 74 ? 21.581 1.562 -48.676 1.00 70.31 74 PRO A C 1
ATOM 549 O O . PRO A 1 74 ? 21.445 2.673 -48.149 1.00 70.31 74 PRO A O 1
ATOM 552 N N . PRO A 1 75 ? 22.608 0.751 -48.359 1.00 75.31 75 PRO A N 1
ATOM 553 C CA . PRO A 1 75 ? 23.703 1.185 -47.494 1.00 75.31 75 PRO A CA 1
ATOM 554 C C . PRO A 1 75 ? 24.305 2.520 -47.960 1.00 75.31 75 PRO A C 1
ATOM 556 O O . PRO A 1 75 ? 24.439 2.775 -49.156 1.00 75.31 75 PRO A O 1
ATOM 559 N N . GLY A 1 76 ? 24.621 3.401 -47.013 1.00 81.00 76 GLY A N 1
ATOM 560 C CA . GLY A 1 76 ? 25.141 4.747 -47.264 1.00 81.00 76 GLY A CA 1
ATOM 561 C C . GLY A 1 76 ? 24.099 5.784 -47.712 1.00 81.00 76 GLY A C 1
ATOM 562 O O . GLY A 1 76 ? 24.435 6.966 -47.818 1.00 81.00 76 GLY A O 1
ATOM 563 N N . VAL A 1 77 ? 22.836 5.396 -47.922 1.00 84.25 77 VAL A N 1
ATOM 564 C CA . VAL A 1 77 ? 21.758 6.297 -48.363 1.00 84.25 77 VAL A CA 1
ATOM 565 C C . VAL A 1 77 ? 20.813 6.619 -47.204 1.00 84.25 77 VAL A C 1
ATOM 567 O O . VAL A 1 77 ? 20.463 5.753 -46.403 1.00 84.25 77 VAL A O 1
ATOM 570 N N . TRP A 1 78 ? 20.411 7.887 -47.092 1.00 85.75 78 TRP A N 1
ATOM 571 C CA . TRP A 1 78 ? 19.363 8.298 -46.157 1.00 85.75 78 TRP A CA 1
ATOM 572 C C . TRP A 1 78 ? 17.994 7.867 -46.676 1.00 85.75 78 TRP A C 1
ATOM 574 O O . TRP A 1 78 ? 17.690 8.053 -47.852 1.00 85.75 78 TRP A O 1
ATOM 584 N N . SER A 1 79 ? 17.155 7.348 -45.788 1.00 81.62 79 SER A N 1
ATOM 585 C CA . SER A 1 79 ? 15.739 7.156 -46.071 1.00 81.62 79 SER A CA 1
ATOM 586 C C . SER A 1 79 ? 15.004 8.491 -46.249 1.00 81.62 79 SER A C 1
ATOM 588 O O . SER A 1 79 ? 15.517 9.559 -45.887 1.00 81.62 79 SER A O 1
ATOM 590 N N . ASP A 1 80 ? 13.787 8.420 -46.790 1.00 83.00 80 ASP A N 1
ATOM 591 C CA . ASP A 1 80 ? 12.853 9.546 -46.778 1.00 83.00 80 ASP A CA 1
ATOM 592 C C . ASP A 1 80 ? 12.549 10.011 -45.344 1.00 83.00 80 ASP A C 1
ATOM 594 O O . ASP A 1 80 ? 12.786 9.303 -44.363 1.00 83.00 80 ASP A O 1
ATOM 598 N N . TRP A 1 81 ? 12.018 11.225 -45.208 1.00 83.75 81 TRP A N 1
ATOM 599 C CA . TRP A 1 81 ? 11.546 11.722 -43.919 1.00 83.75 81 TRP A CA 1
ATOM 600 C C . TRP A 1 81 ? 10.192 11.107 -43.559 1.00 83.75 81 TRP A C 1
ATOM 602 O O . TRP A 1 81 ? 9.226 11.242 -44.305 1.00 83.75 81 TRP A O 1
ATOM 612 N N . TYR A 1 82 ? 10.103 10.526 -42.366 1.00 79.06 82 TYR A N 1
ATOM 613 C CA . TYR A 1 82 ? 8.876 9.983 -41.788 1.00 79.06 82 TYR A CA 1
ATOM 614 C C . TYR A 1 82 ? 8.370 10.899 -40.686 1.00 79.06 82 TYR A C 1
ATOM 616 O O . TYR A 1 82 ? 9.136 11.290 -39.805 1.00 79.06 82 TYR A O 1
ATOM 624 N N . ALA A 1 83 ? 7.084 11.238 -40.728 1.00 78.00 83 ALA A N 1
ATOM 625 C CA . ALA A 1 83 ? 6.446 11.989 -39.659 1.00 78.00 83 ALA A CA 1
ATOM 626 C C . ALA A 1 83 ? 6.304 11.120 -38.401 1.00 78.00 83 ALA A C 1
ATOM 628 O O . ALA A 1 83 ? 5.890 9.959 -38.449 1.00 78.00 83 ALA A O 1
ATOM 629 N N . LEU A 1 84 ? 6.649 11.710 -37.266 1.00 74.50 84 LEU A N 1
ATOM 630 C CA . LEU A 1 84 ? 6.403 11.180 -35.939 1.00 74.50 84 LEU A CA 1
ATOM 631 C C . LEU A 1 84 ? 4.997 11.591 -35.477 1.00 74.50 84 LEU A C 1
ATOM 633 O O . LEU A 1 84 ? 4.597 12.729 -35.730 1.00 74.50 84 LEU A O 1
ATOM 637 N N . PRO A 1 85 ? 4.258 10.729 -34.751 1.00 69.50 85 PRO A N 1
ATOM 638 C CA . PRO A 1 85 ? 2.984 11.124 -34.158 1.00 69.50 85 PRO A CA 1
ATOM 639 C C . PRO A 1 85 ? 3.089 12.383 -33.298 1.00 69.50 85 PRO A C 1
ATOM 641 O O . PRO A 1 85 ? 4.116 12.637 -32.668 1.00 69.50 85 PRO A O 1
ATOM 644 N N . ALA A 1 86 ? 1.989 13.133 -33.215 1.00 67.62 86 ALA A N 1
ATOM 645 C CA . ALA A 1 86 ? 1.909 14.317 -32.368 1.00 67.62 86 ALA A CA 1
ATOM 646 C C . ALA A 1 86 ? 2.290 14.015 -30.902 1.00 67.62 86 ALA A C 1
ATOM 648 O O . ALA A 1 86 ? 1.980 12.945 -30.365 1.00 67.62 86 ALA A O 1
ATOM 649 N N . ALA A 1 87 ? 2.941 14.971 -30.243 1.00 64.69 87 ALA A N 1
ATOM 650 C CA . ALA A 1 87 ? 3.254 14.881 -28.821 1.00 64.69 87 ALA A CA 1
ATOM 651 C C . ALA A 1 87 ? 1.967 14.901 -27.952 1.00 64.69 87 ALA A C 1
ATOM 653 O O . ALA A 1 87 ? 0.961 15.474 -28.375 1.00 64.69 87 ALA A O 1
ATOM 654 N N . PRO A 1 88 ? 1.979 14.320 -26.736 1.00 61.41 88 PRO A N 1
ATOM 655 C CA . PRO A 1 88 ? 3.076 13.559 -26.148 1.00 61.41 88 PRO A CA 1
ATOM 656 C C . PRO A 1 88 ? 3.214 12.178 -26.805 1.00 61.41 88 PRO A C 1
ATOM 658 O O . PRO A 1 88 ? 2.248 11.428 -26.982 1.00 61.41 88 PRO A O 1
ATOM 661 N N . MET A 1 89 ? 4.443 11.855 -27.187 1.00 66.06 89 MET A N 1
ATOM 662 C CA . MET A 1 89 ? 4.834 10.547 -27.688 1.00 66.06 89 MET A CA 1
ATOM 663 C C . MET A 1 89 ? 6.288 10.335 -27.299 1.00 66.06 89 MET A C 1
ATOM 665 O O . MET A 1 89 ? 7.162 11.051 -27.773 1.00 66.06 89 MET A O 1
ATOM 669 N N . TRP A 1 90 ? 6.528 9.381 -26.406 1.00 67.44 90 TRP A N 1
ATOM 670 C CA . TRP A 1 90 ? 7.851 8.803 -26.208 1.00 67.44 90 TRP A CA 1
ATOM 671 C C . TRP A 1 90 ? 7.836 7.389 -26.776 1.00 67.44 90 TRP A C 1
ATOM 673 O O . TRP A 1 90 ? 6.772 6.772 -26.905 1.00 67.44 90 TRP A O 1
ATOM 683 N N . GLY A 1 91 ? 8.993 6.889 -27.186 1.00 70.12 91 GLY A N 1
ATOM 684 C CA . GLY A 1 91 ? 9.037 5.693 -28.016 1.00 70.12 91 GLY A CA 1
ATOM 685 C C . GLY A 1 91 ? 10.425 5.147 -28.235 1.00 70.12 91 GLY A C 1
ATOM 686 O O . GLY A 1 91 ? 11.416 5.851 -28.052 1.00 70.12 91 GLY A O 1
ATOM 687 N N . THR A 1 92 ? 10.481 3.909 -28.706 1.00 77.00 92 THR A N 1
ATOM 688 C CA . THR A 1 92 ? 11.697 3.368 -29.318 1.00 77.00 92 THR A CA 1
ATOM 689 C C . THR A 1 92 ? 11.498 3.195 -30.806 1.00 77.00 92 THR A C 1
ATOM 691 O O . THR A 1 92 ? 10.488 2.645 -31.249 1.00 77.00 92 THR A O 1
ATOM 694 N N . ILE A 1 93 ? 12.465 3.696 -31.571 1.00 78.94 93 ILE A N 1
ATOM 695 C CA . ILE A 1 93 ? 12.631 3.389 -32.984 1.00 78.94 93 ILE A CA 1
ATOM 696 C C . ILE A 1 93 ? 13.634 2.256 -33.078 1.00 78.94 93 ILE A C 1
ATOM 698 O O . ILE A 1 93 ? 14.825 2.425 -32.824 1.00 78.94 93 ILE A O 1
ATOM 702 N N . ASP A 1 94 ? 13.130 1.113 -33.495 1.00 78.94 94 ASP A N 1
ATOM 703 C CA . ASP A 1 94 ? 13.884 -0.096 -33.723 1.00 78.94 94 ASP A CA 1
ATOM 704 C C . ASP A 1 94 ? 14.094 -0.287 -35.225 1.00 78.94 94 ASP A C 1
ATOM 706 O O . ASP A 1 94 ? 13.137 -0.399 -35.990 1.00 78.94 94 ASP A O 1
ATOM 710 N N . LEU A 1 95 ? 15.351 -0.359 -35.654 1.00 79.81 95 LEU A N 1
ATOM 711 C CA . LEU A 1 95 ? 15.721 -0.752 -37.009 1.00 79.81 95 LEU A CA 1
ATOM 712 C C . LEU A 1 95 ? 16.110 -2.227 -36.974 1.00 79.81 95 LEU A C 1
ATOM 714 O O . LEU A 1 95 ? 17.171 -2.567 -36.455 1.00 79.81 95 LEU A O 1
ATOM 718 N N . ALA A 1 96 ? 15.247 -3.104 -37.486 1.00 77.06 96 ALA A N 1
ATOM 719 C CA . ALA A 1 96 ? 15.516 -4.536 -37.595 1.00 77.06 96 ALA A CA 1
ATOM 720 C C . ALA A 1 96 ? 15.994 -4.885 -39.008 1.00 77.06 96 ALA A C 1
ATOM 722 O O . ALA A 1 96 ? 15.313 -4.596 -39.989 1.00 77.06 96 ALA A O 1
ATOM 723 N N . PHE A 1 97 ? 17.147 -5.528 -39.116 1.00 75.69 97 PHE A N 1
ATOM 724 C CA . PHE A 1 97 ? 17.859 -5.771 -40.362 1.00 75.69 97 PHE A CA 1
ATOM 725 C C . PHE A 1 97 ? 17.731 -7.225 -40.802 1.00 75.69 97 PHE A C 1
ATOM 727 O O . PHE A 1 97 ? 17.894 -8.148 -40.003 1.00 75.69 97 PHE A O 1
ATOM 734 N N . ARG A 1 98 ? 17.464 -7.430 -42.094 1.00 72.00 98 ARG A N 1
ATOM 735 C CA . ARG A 1 98 ? 17.466 -8.749 -42.738 1.00 72.00 98 ARG A CA 1
ATOM 736 C C . ARG A 1 98 ? 18.326 -8.699 -43.996 1.00 72.00 98 ARG A C 1
ATOM 738 O O . ARG A 1 98 ? 18.126 -7.818 -44.832 1.00 72.00 98 ARG A O 1
ATOM 745 N N . GLY A 1 99 ? 19.255 -9.641 -44.114 1.00 69.25 99 GLY A N 1
ATOM 746 C CA . GLY A 1 99 ? 20.104 -9.849 -45.287 1.00 69.25 99 GLY A CA 1
ATOM 747 C C . GLY A 1 99 ? 19.952 -11.270 -45.832 1.00 69.25 99 GLY A C 1
ATOM 748 O O . GLY A 1 99 ? 19.278 -12.099 -45.221 1.00 69.25 99 GLY A O 1
ATOM 749 N N . ALA A 1 100 ? 20.567 -11.541 -46.985 1.00 66.69 100 ALA A N 1
ATOM 750 C CA . ALA A 1 100 ? 20.656 -12.897 -47.541 1.00 66.69 100 ALA A CA 1
ATOM 751 C C . ALA A 1 100 ? 21.532 -13.827 -46.677 1.00 66.69 100 ALA A C 1
ATOM 753 O O . ALA A 1 100 ? 21.286 -15.026 -46.631 1.00 66.69 100 ALA A O 1
ATOM 754 N N . GLU A 1 101 ? 22.495 -13.245 -45.960 1.00 67.19 101 GLU A N 1
ATOM 755 C CA . GLU A 1 101 ? 23.361 -13.902 -44.980 1.00 67.19 101 GLU A CA 1
ATOM 756 C C . GLU A 1 101 ? 23.096 -13.333 -43.570 1.00 67.19 101 GLU A C 1
ATOM 758 O O . GLU A 1 101 ? 22.615 -12.194 -43.452 1.00 67.19 101 GLU A O 1
ATOM 763 N N . PRO A 1 102 ? 23.409 -14.078 -42.491 1.00 70.12 102 PRO A N 1
ATOM 764 C CA . PRO A 1 102 ? 23.352 -13.566 -41.124 1.00 70.12 102 PRO A CA 1
ATOM 765 C C . PRO A 1 102 ? 24.192 -12.292 -40.947 1.00 70.12 102 PRO A C 1
ATOM 767 O O . PRO A 1 102 ? 25.359 -12.235 -41.327 1.00 70.12 102 PRO A O 1
ATOM 770 N N . ILE A 1 103 ? 23.598 -11.258 -40.348 1.00 73.50 103 ILE A N 1
ATOM 771 C CA . ILE A 1 103 ? 24.268 -9.980 -40.073 1.00 73.50 103 ILE A CA 1
ATOM 772 C C . ILE A 1 103 ? 24.833 -10.033 -38.657 1.00 73.50 103 ILE A C 1
ATOM 774 O O . ILE A 1 103 ? 24.057 -9.968 -37.708 1.00 73.50 103 ILE A O 1
ATOM 778 N N . GLU A 1 104 ? 26.156 -10.116 -38.512 1.00 72.31 104 GLU A N 1
ATOM 779 C CA . GLU A 1 104 ? 26.824 -10.203 -37.201 1.00 72.31 104 GLU A CA 1
ATOM 780 C C . GLU A 1 104 ? 26.901 -8.859 -36.469 1.00 72.31 104 GLU A C 1
ATOM 782 O O . GLU A 1 104 ? 26.743 -8.792 -35.255 1.00 72.31 104 GLU A O 1
ATOM 787 N N . THR A 1 105 ? 27.121 -7.770 -37.206 1.00 74.75 105 THR A N 1
ATOM 788 C CA . THR A 1 105 ? 27.136 -6.408 -36.665 1.00 74.75 105 THR A CA 1
ATOM 789 C C . THR A 1 105 ? 26.443 -5.468 -37.636 1.00 74.75 105 THR A C 1
ATOM 791 O O . THR A 1 105 ? 26.464 -5.664 -38.851 1.00 74.75 105 THR A O 1
ATOM 794 N N . VAL A 1 106 ? 25.796 -4.441 -37.098 1.00 78.75 106 VAL A N 1
ATOM 795 C CA . VAL A 1 106 ? 25.147 -3.406 -37.902 1.00 78.75 106 VAL A CA 1
ATOM 796 C C . VAL A 1 106 ? 25.460 -2.050 -37.301 1.00 78.75 106 VAL A C 1
ATOM 798 O O . VAL A 1 106 ? 25.603 -1.932 -36.082 1.00 78.75 106 VAL A O 1
ATOM 801 N N . ARG A 1 107 ? 25.565 -1.032 -38.150 1.00 86.06 107 ARG A N 1
ATOM 802 C CA . ARG A 1 107 ? 25.711 0.362 -37.736 1.00 86.06 107 ARG A CA 1
ATOM 803 C C . ARG A 1 107 ? 24.722 1.205 -38.516 1.00 86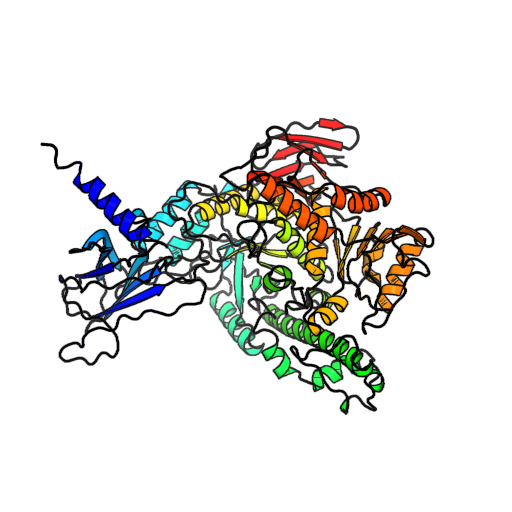.06 107 ARG A C 1
ATOM 805 O O . ARG A 1 107 ? 24.650 1.092 -39.737 1.00 86.06 107 ARG A O 1
ATOM 812 N N . ALA A 1 108 ? 23.969 2.044 -37.822 1.00 86.25 108 ALA A N 1
ATOM 813 C CA . ALA A 1 108 ? 23.016 2.942 -38.452 1.00 86.25 108 ALA A CA 1
ATOM 814 C C . ALA A 1 108 ? 23.024 4.309 -37.781 1.00 86.25 108 ALA A C 1
ATOM 816 O O . ALA A 1 108 ? 23.344 4.438 -36.597 1.00 86.25 108 ALA A O 1
ATOM 817 N N . ARG A 1 109 ? 22.626 5.317 -38.550 1.00 89.81 109 ARG A N 1
ATOM 818 C CA . ARG A 1 109 ? 22.375 6.663 -38.062 1.00 89.81 109 ARG A CA 1
ATOM 819 C C . ARG A 1 109 ? 20.901 7.003 -38.105 1.00 89.81 109 ARG A C 1
ATOM 821 O O . ARG A 1 109 ? 20.203 6.583 -39.024 1.00 89.81 109 ARG A O 1
ATOM 828 N N . LEU A 1 110 ? 20.453 7.796 -37.141 1.00 88.50 110 LEU A N 1
ATOM 829 C CA . LEU A 1 110 ? 19.116 8.374 -37.084 1.00 88.50 110 LEU A CA 1
ATOM 830 C C . LEU A 1 110 ? 19.247 9.892 -37.041 1.00 88.50 110 LEU A C 1
ATOM 832 O O . LEU A 1 110 ? 20.022 10.417 -36.247 1.00 88.50 110 LEU A O 1
ATOM 836 N N . GLN A 1 111 ? 18.462 10.589 -37.853 1.00 91.31 111 GLN A N 1
ATOM 837 C CA . GLN A 1 111 ? 18.230 12.017 -37.700 1.00 91.31 111 GLN A CA 1
ATOM 838 C C . GLN A 1 111 ? 16.806 12.265 -37.228 1.00 91.31 111 GLN A C 1
ATOM 840 O O . GLN A 1 111 ? 15.871 11.668 -37.756 1.00 91.31 111 GLN A O 1
ATOM 845 N N . VAL A 1 112 ? 16.655 13.183 -36.276 1.00 86.56 112 VAL A N 1
ATOM 846 C CA . VAL A 1 112 ? 15.367 13.732 -35.839 1.00 86.56 112 VAL A CA 1
ATOM 847 C C . VAL A 1 112 ? 15.340 15.205 -36.213 1.00 86.56 112 VAL A C 1
ATOM 849 O O . VAL A 1 112 ? 16.329 15.902 -35.995 1.00 86.56 112 VAL A O 1
ATOM 852 N N . ALA A 1 113 ? 14.241 15.692 -36.780 1.00 86.94 113 ALA A N 1
ATOM 853 C CA . ALA A 1 113 ? 14.134 17.055 -37.276 1.00 86.94 113 ALA A CA 1
ATOM 854 C C . ALA A 1 113 ? 12.821 17.745 -36.905 1.00 86.94 113 ALA A C 1
ATOM 856 O O . ALA A 1 113 ? 11.770 17.112 -36.785 1.00 86.94 113 ALA A O 1
ATOM 857 N N . ALA A 1 114 ? 12.900 19.069 -36.781 1.00 83.00 114 ALA A N 1
ATOM 858 C CA . ALA A 1 114 ? 11.748 19.952 -36.691 1.00 83.00 114 ALA A CA 1
ATOM 859 C C . ALA A 1 114 ? 11.258 20.347 -38.096 1.00 83.00 114 ALA A C 1
ATOM 861 O O . ALA A 1 114 ? 12.075 20.496 -39.017 1.00 83.00 114 ALA A O 1
ATOM 862 N N . PRO A 1 115 ? 9.943 20.551 -38.276 1.00 74.56 115 PRO A N 1
ATOM 863 C CA . PRO A 1 115 ? 9.413 21.153 -39.487 1.00 74.56 115 PRO A CA 1
ATOM 864 C C . PRO A 1 115 ? 9.851 22.616 -39.580 1.00 74.56 115 PRO A C 1
ATOM 866 O O . PRO A 1 115 ? 9.712 23.373 -38.626 1.00 74.56 115 PRO A O 1
ATOM 869 N N . LEU A 1 116 ? 10.354 23.021 -40.743 1.00 67.81 116 LEU A N 1
ATOM 870 C CA . LEU A 1 116 ? 10.401 24.420 -41.156 1.00 67.81 116 LEU A CA 1
ATOM 871 C C . LEU A 1 116 ? 9.538 24.585 -42.421 1.00 67.81 116 LEU A C 1
ATOM 873 O O . LEU A 1 116 ? 9.301 23.595 -43.117 1.00 67.81 116 LEU A O 1
ATOM 877 N N . PRO A 1 117 ? 9.056 25.805 -42.734 1.00 53.72 117 PRO A N 1
ATOM 878 C CA . PRO A 1 117 ? 8.165 26.050 -43.874 1.00 53.72 117 PRO A CA 1
ATOM 879 C C . PRO A 1 117 ? 8.689 25.554 -45.233 1.00 53.72 117 PRO A C 1
ATOM 881 O O . PRO A 1 117 ? 7.883 25.199 -46.087 1.00 53.72 117 PRO A O 1
ATOM 884 N N . GLU A 1 118 ? 10.013 25.494 -45.421 1.00 58.88 118 GLU A N 1
ATOM 885 C CA . GLU A 1 118 ? 10.654 25.098 -46.689 1.00 58.88 118 GLU A CA 1
ATOM 886 C C . GLU A 1 118 ? 11.754 24.024 -46.525 1.00 58.88 118 GLU A C 1
ATOM 888 O O . GLU A 1 118 ? 12.224 23.469 -47.514 1.00 58.88 118 GLU A O 1
ATOM 893 N N . GLU A 1 119 ? 12.146 23.675 -45.291 1.00 71.62 119 GLU A N 1
ATOM 894 C CA . GLU A 1 119 ? 13.233 22.725 -44.994 1.00 71.62 119 GLU A CA 1
ATOM 895 C C . GLU A 1 119 ? 12.947 21.887 -43.727 1.00 71.62 119 GLU A C 1
ATOM 897 O O . GLU A 1 119 ? 11.929 22.038 -43.048 1.00 71.62 119 GLU A O 1
ATOM 902 N N . ARG A 1 120 ? 13.856 20.967 -43.383 1.00 78.56 120 ARG A N 1
ATOM 903 C CA . ARG A 1 120 ? 13.848 20.227 -42.112 1.00 78.56 120 ARG A CA 1
ATOM 904 C C . ARG A 1 120 ? 15.101 20.591 -41.323 1.00 78.56 120 ARG A C 1
ATOM 906 O O . ARG A 1 120 ? 16.210 20.381 -41.809 1.00 78.56 120 ARG A O 1
ATOM 913 N N . PHE A 1 121 ? 14.938 21.100 -40.104 1.00 82.31 121 PHE A N 1
ATOM 914 C CA . PHE A 1 121 ? 16.072 21.397 -39.227 1.00 82.31 121 PHE A CA 1
ATOM 915 C C . PHE A 1 121 ? 16.414 20.174 -38.381 1.00 82.31 121 PHE A C 1
ATOM 917 O O . PHE A 1 121 ? 15.601 19.759 -37.557 1.00 82.31 121 PHE A O 1
ATOM 924 N N . VAL A 1 122 ? 17.605 19.601 -38.572 1.00 85.81 122 VAL A N 1
ATOM 925 C CA . VAL A 1 122 ? 18.067 18.434 -37.805 1.00 85.81 122 VAL A CA 1
ATOM 926 C C . VAL A 1 122 ? 18.329 18.843 -36.355 1.00 85.81 122 VAL A C 1
ATOM 928 O O . VAL A 1 122 ? 19.238 19.614 -36.064 1.00 85.81 122 VAL A O 1
ATOM 931 N N . LEU A 1 123 ? 17.519 18.305 -35.449 1.00 82.56 123 LEU A N 1
ATOM 932 C CA . LEU A 1 123 ? 17.601 18.492 -34.002 1.00 82.56 123 LEU A CA 1
ATOM 933 C C . LEU A 1 123 ? 18.664 17.591 -33.375 1.00 82.56 123 LEU A C 1
ATOM 935 O O . LEU A 1 123 ? 19.346 17.999 -32.440 1.00 82.56 123 LEU A O 1
ATOM 939 N N . ALA A 1 124 ? 18.774 16.361 -33.877 1.00 84.94 124 ALA A N 1
ATOM 940 C CA . ALA A 1 124 ? 19.721 15.362 -33.406 1.00 84.94 124 ALA A CA 1
ATOM 941 C C . ALA A 1 124 ? 20.136 14.443 -34.559 1.00 84.94 124 ALA A C 1
ATOM 943 O O . ALA A 1 124 ? 19.300 14.065 -35.380 1.00 84.94 124 ALA A O 1
ATOM 944 N N . GLU A 1 125 ? 21.413 14.065 -34.584 1.00 90.25 125 GLU A N 1
ATOM 945 C CA . GLU A 1 125 ? 21.943 12.957 -35.378 1.00 90.25 125 GLU A CA 1
ATOM 946 C C . GLU A 1 125 ? 22.637 11.988 -34.421 1.00 90.25 125 GLU A C 1
ATOM 948 O O . GLU A 1 125 ? 23.505 12.386 -33.645 1.00 90.25 125 GLU A O 1
ATOM 953 N N . LEU A 1 126 ? 22.230 10.725 -34.455 1.00 89.19 126 LEU A N 1
ATOM 954 C CA . LEU A 1 126 ? 22.705 9.681 -33.557 1.00 89.19 126 LEU A CA 1
ATOM 955 C C . LEU A 1 126 ? 23.264 8.530 -34.368 1.00 89.19 126 LEU A C 1
ATOM 957 O O . LEU A 1 126 ? 22.732 8.215 -35.426 1.00 89.19 126 LEU A O 1
ATOM 961 N N . GLU A 1 127 ? 24.279 7.865 -33.834 1.00 89.25 127 GLU A N 1
ATOM 962 C CA . GLU A 1 127 ? 24.804 6.612 -34.364 1.00 89.25 127 GLU A CA 1
ATOM 963 C C . GLU A 1 127 ? 24.554 5.498 -33.342 1.00 89.25 127 GLU A C 1
ATOM 965 O O . GLU A 1 127 ? 24.768 5.679 -32.141 1.00 89.25 127 GLU A O 1
ATOM 970 N N . ALA A 1 128 ? 24.082 4.348 -33.813 1.00 86.06 128 ALA A N 1
ATOM 971 C CA . ALA A 1 128 ? 23.912 3.147 -33.008 1.00 86.06 128 ALA A CA 1
ATOM 972 C C . ALA A 1 128 ? 24.547 1.955 -33.720 1.00 86.06 128 ALA A C 1
ATOM 974 O O . ALA A 1 128 ? 24.566 1.880 -34.952 1.00 86.06 128 ALA A O 1
ATOM 975 N N . SER A 1 129 ? 25.057 1.012 -32.933 1.00 84.88 129 SER A N 1
ATOM 976 C CA . SER A 1 129 ? 25.619 -0.234 -33.445 1.00 84.88 129 SER A CA 1
ATOM 977 C C . SER A 1 129 ? 25.151 -1.424 -32.622 1.00 84.88 129 SER A C 1
ATOM 979 O O . SER A 1 129 ? 24.870 -1.279 -31.436 1.00 84.88 129 SER A O 1
ATOM 981 N N . SER A 1 130 ? 25.035 -2.588 -33.256 1.00 81.88 130 SER A N 1
ATOM 982 C CA . SER A 1 130 ? 24.656 -3.834 -32.585 1.00 81.88 130 SER A CA 1
ATOM 983 C C . SER A 1 130 ? 25.843 -4.774 -32.466 1.00 81.88 130 SER A C 1
ATOM 985 O O . SER A 1 130 ? 26.522 -5.032 -33.460 1.00 81.88 130 SER A O 1
ATOM 987 N N . GLU A 1 131 ? 26.044 -5.306 -31.260 1.00 72.19 131 GLU A N 1
ATOM 988 C CA . GLU A 1 131 ? 27.083 -6.298 -30.936 1.00 72.19 131 GLU A CA 1
ATOM 989 C C . GLU A 1 131 ? 26.609 -7.746 -31.153 1.00 72.19 131 GLU A C 1
ATOM 991 O O . GLU A 1 131 ? 27.411 -8.675 -31.120 1.00 72.19 131 GLU A O 1
ATOM 996 N N . THR A 1 132 ? 25.301 -7.940 -31.319 1.00 69.69 132 THR A N 1
ATOM 997 C CA . THR A 1 132 ? 24.623 -9.238 -31.478 1.00 69.69 132 THR A CA 1
ATOM 998 C C . THR A 1 132 ? 24.016 -9.413 -32.871 1.00 69.69 132 THR A C 1
ATOM 1000 O O . THR A 1 132 ? 23.510 -10.489 -33.191 1.00 69.69 132 THR A O 1
ATOM 1003 N N . GLY A 1 133 ? 24.076 -8.363 -33.695 1.00 68.75 133 GLY A N 1
ATOM 1004 C CA . GLY A 1 133 ? 23.608 -8.370 -35.070 1.00 68.75 133 GLY A CA 1
ATOM 1005 C C . GLY A 1 133 ? 22.098 -8.188 -35.218 1.00 68.75 133 GLY A C 1
ATOM 1006 O O . GLY A 1 133 ? 21.320 -8.290 -34.272 1.00 68.75 133 GLY A O 1
ATOM 1007 N N . SER A 1 134 ? 21.659 -7.913 -36.448 1.00 71.75 134 SER A N 1
ATOM 1008 C CA . SER A 1 134 ? 20.250 -7.836 -36.885 1.00 71.75 134 SER A CA 1
ATOM 1009 C C . SER A 1 134 ? 19.344 -6.724 -36.327 1.00 71.75 134 SER A C 1
ATOM 1011 O O . SER A 1 134 ? 18.231 -6.590 -36.834 1.00 71.75 134 SER A O 1
ATOM 1013 N N . LYS A 1 135 ? 19.751 -5.885 -35.356 1.00 79.44 135 LYS A N 1
ATOM 1014 C CA . LYS A 1 135 ? 18.890 -4.776 -34.881 1.00 79.44 135 LYS A CA 1
ATOM 1015 C C . LYS A 1 135 ? 19.632 -3.643 -34.153 1.00 79.44 135 LYS A C 1
ATOM 1017 O O . LYS A 1 135 ? 20.493 -3.927 -33.335 1.00 79.44 135 LYS A O 1
ATOM 1022 N N . VAL A 1 136 ? 19.246 -2.376 -34.357 1.00 85.50 136 VAL A N 1
ATOM 1023 C CA . VAL A 1 136 ? 19.612 -1.243 -33.467 1.00 85.50 136 VAL A CA 1
ATOM 1024 C C . VAL A 1 136 ? 18.375 -0.493 -32.990 1.00 85.50 136 VAL A C 1
ATOM 1026 O O . VAL A 1 136 ? 17.360 -0.500 -33.682 1.00 85.50 136 VAL A O 1
ATOM 1029 N N . GLY A 1 137 ? 18.474 0.167 -31.834 1.00 84.31 137 GLY A N 1
ATOM 1030 C CA . GLY A 1 137 ? 17.382 0.934 -31.238 1.00 84.31 137 GLY A CA 1
ATOM 1031 C C . GLY A 1 137 ? 17.785 2.364 -30.874 1.00 84.31 137 GLY A C 1
ATOM 1032 O O . GLY A 1 137 ? 18.915 2.619 -30.443 1.00 84.31 137 GLY A O 1
ATOM 1033 N N . PHE A 1 138 ? 16.834 3.285 -31.000 1.00 85.75 138 PHE A N 1
ATOM 1034 C CA . PHE A 1 138 ? 16.940 4.685 -30.592 1.00 85.75 138 PHE A CA 1
ATOM 1035 C C . PHE A 1 138 ? 15.745 5.066 -29.719 1.00 85.75 138 PHE A C 1
ATOM 1037 O O . PHE A 1 138 ? 14.607 4.760 -30.067 1.00 85.75 138 PHE A O 1
ATOM 1044 N N . MET A 1 139 ? 15.998 5.759 -28.615 1.00 84.50 139 MET A N 1
ATOM 1045 C CA . MET A 1 139 ? 14.989 6.243 -27.681 1.00 84.50 139 MET A CA 1
ATOM 1046 C C . MET A 1 139 ? 14.586 7.681 -28.008 1.00 84.50 139 MET A C 1
ATOM 1048 O O . MET A 1 139 ? 15.433 8.547 -28.242 1.00 84.50 139 MET A O 1
ATOM 1052 N N . LEU A 1 140 ? 13.279 7.934 -27.989 1.00 80.88 140 LEU A N 1
ATOM 1053 C CA . LEU A 1 140 ? 12.670 9.244 -28.174 1.00 80.88 140 LEU A CA 1
ATOM 1054 C C . LEU A 1 140 ? 11.988 9.707 -26.877 1.00 80.88 140 LEU A C 1
ATOM 1056 O O . LEU A 1 140 ? 11.197 8.946 -26.316 1.00 80.88 140 LEU A O 1
ATOM 1060 N N . PRO A 1 141 ? 12.223 10.952 -26.425 1.00 79.88 141 PRO A N 1
ATOM 1061 C CA . PRO A 1 141 ? 11.520 11.536 -25.283 1.00 79.88 141 PRO A CA 1
ATOM 1062 C C . PRO A 1 141 ? 10.076 11.923 -25.644 1.00 79.88 141 PRO A C 1
ATOM 1064 O O . PRO A 1 141 ? 9.769 12.028 -26.830 1.00 79.88 141 PRO A O 1
ATOM 1067 N N . PRO A 1 142 ? 9.206 12.237 -24.657 1.00 75.12 142 PRO A N 1
ATOM 1068 C CA . PRO A 1 142 ? 7.796 12.595 -24.898 1.00 75.12 142 PRO A CA 1
ATOM 1069 C C . PRO A 1 142 ? 7.582 13.753 -25.871 1.00 75.12 142 PRO A C 1
ATOM 1071 O O . PRO A 1 142 ? 6.531 13.852 -26.507 1.00 75.12 142 PRO A O 1
ATOM 1074 N N . SER A 1 143 ? 8.558 14.656 -25.941 1.00 78.38 143 SER A N 1
ATOM 1075 C CA . SER A 1 143 ? 8.596 15.750 -26.901 1.00 78.38 143 SER A CA 1
ATOM 1076 C C . SER A 1 143 ? 10.024 15.907 -27.430 1.00 78.38 143 SER A C 1
ATOM 1078 O O . SER A 1 143 ? 10.834 16.606 -26.813 1.00 78.38 143 SER A O 1
ATOM 1080 N N . PRO A 1 144 ? 10.364 15.284 -28.573 1.00 78.44 144 PRO A N 1
ATOM 1081 C CA . PRO A 1 144 ? 11.686 15.427 -29.185 1.00 78.44 144 PRO A CA 1
ATOM 1082 C C . PRO A 1 144 ? 12.037 16.884 -29.521 1.00 78.44 144 PRO A C 1
ATOM 1084 O O . PRO A 1 144 ? 13.194 17.277 -29.399 1.00 78.44 144 PRO A O 1
ATOM 1087 N N . LEU A 1 145 ? 11.039 17.708 -29.870 1.00 79.88 145 LEU A N 1
ATOM 1088 C CA . LEU A 1 145 ? 11.218 19.142 -30.144 1.00 79.88 145 LEU A CA 1
ATOM 1089 C C . LEU A 1 145 ? 11.608 19.927 -28.895 1.00 79.88 145 LEU A C 1
ATOM 1091 O O . LEU A 1 145 ? 12.472 20.798 -28.950 1.00 79.88 145 LEU A O 1
ATOM 1095 N N . SER A 1 146 ? 10.955 19.635 -27.770 1.00 78.56 146 SER A N 1
ATOM 1096 C CA . SER A 1 146 ? 11.185 20.349 -26.511 1.00 78.56 146 SER A CA 1
ATOM 1097 C C . SER A 1 146 ? 12.359 19.774 -25.717 1.00 78.56 146 SER A C 1
ATOM 1099 O O . SER A 1 146 ? 12.829 20.406 -24.774 1.00 78.56 146 SER A O 1
ATOM 1101 N N . SER A 1 147 ? 12.826 18.568 -26.049 1.00 81.94 147 SER A N 1
ATOM 1102 C CA . SER A 1 147 ? 13.869 17.858 -25.300 1.00 81.94 147 SER A CA 1
ATOM 1103 C C . SER A 1 147 ? 14.851 17.103 -26.208 1.00 81.94 147 SER A C 1
ATOM 1105 O O . SER A 1 147 ? 15.100 15.920 -25.983 1.00 81.94 147 SER A O 1
ATOM 1107 N N . PRO A 1 148 ? 15.476 17.761 -27.204 1.00 83.31 148 PRO A N 1
ATOM 1108 C CA . PRO A 1 148 ? 16.347 17.087 -28.171 1.00 83.31 148 PRO A CA 1
ATOM 1109 C C . PRO A 1 148 ? 17.572 16.415 -27.527 1.00 83.31 148 PRO A C 1
ATOM 1111 O O . PRO A 1 148 ? 18.070 15.419 -28.038 1.00 83.31 148 PRO A O 1
ATOM 1114 N N . ALA A 1 149 ? 18.022 16.903 -26.366 1.00 85.56 149 ALA A N 1
ATOM 1115 C CA . ALA A 1 149 ? 19.121 16.309 -25.600 1.00 85.56 149 ALA A CA 1
ATOM 1116 C C . ALA A 1 149 ? 18.786 14.943 -24.964 1.00 85.56 149 ALA A C 1
ATOM 1118 O O . ALA A 1 149 ? 19.689 14.267 -24.481 1.00 85.56 149 ALA A O 1
ATOM 1119 N N . GLN A 1 150 ? 17.508 14.551 -24.929 1.00 86.31 150 GLN A N 1
ATOM 1120 C CA . GLN A 1 150 ? 17.056 13.253 -24.415 1.00 86.31 150 GLN A CA 1
ATOM 1121 C C . GLN A 1 150 ? 16.884 12.201 -25.523 1.00 86.31 150 GLN A C 1
ATOM 1123 O O . GLN A 1 150 ? 16.453 11.085 -25.242 1.00 86.31 150 GLN A O 1
ATOM 1128 N N . ILE A 1 151 ? 17.174 12.552 -26.780 1.00 86.94 151 ILE A N 1
ATOM 1129 C CA . ILE A 1 151 ? 17.188 11.602 -27.892 1.00 86.94 151 ILE A CA 1
ATOM 1130 C C . ILE A 1 151 ? 18.526 10.860 -27.824 1.00 86.94 151 ILE A C 1
ATOM 1132 O O . ILE A 1 151 ? 19.586 11.479 -27.916 1.00 86.94 151 ILE A O 1
ATOM 1136 N N . GLU A 1 152 ? 18.494 9.542 -27.651 1.00 89.38 152 GLU A N 1
ATOM 1137 C CA . GLU A 1 152 ? 19.706 8.739 -27.464 1.00 89.38 152 GLU A CA 1
ATOM 1138 C C . GLU A 1 152 ? 19.596 7.355 -28.118 1.00 89.38 152 GLU A C 1
ATOM 1140 O O . GLU A 1 152 ? 18.508 6.897 -28.455 1.00 89.38 152 GLU A O 1
ATOM 1145 N N . SER A 1 153 ? 20.723 6.672 -28.338 1.00 88.56 153 SER A N 1
ATOM 1146 C CA . SER A 1 153 ? 20.697 5.243 -28.681 1.00 88.56 153 SER A CA 1
ATOM 1147 C C . SER A 1 153 ? 20.389 4.408 -27.437 1.00 88.56 153 SER A C 1
ATOM 1149 O O . SER A 1 153 ? 20.675 4.827 -26.314 1.00 88.56 153 SER A O 1
ATOM 1151 N N . VAL A 1 154 ? 19.864 3.193 -27.609 1.00 85.44 154 VAL A N 1
ATOM 1152 C CA . VAL A 1 154 ? 19.606 2.296 -26.466 1.00 85.44 154 VAL A CA 1
ATOM 1153 C C . VAL A 1 154 ? 20.898 1.979 -25.690 1.00 85.44 154 VAL A C 1
ATOM 1155 O O . VAL A 1 154 ? 20.885 1.895 -24.460 1.00 85.44 154 VAL A O 1
ATOM 1158 N N . GLN A 1 155 ? 22.038 1.893 -26.385 1.00 85.88 155 GLN A N 1
ATOM 1159 C CA . GLN A 1 155 ? 23.373 1.746 -25.792 1.00 85.88 155 GLN A CA 1
ATOM 1160 C C . GLN A 1 155 ? 23.737 2.941 -24.903 1.00 85.88 155 GLN A C 1
ATOM 1162 O O . GLN A 1 155 ? 24.235 2.762 -23.788 1.00 85.88 155 GLN A O 1
ATOM 1167 N N . ALA A 1 156 ? 23.491 4.163 -25.387 1.00 89.12 156 ALA A N 1
ATOM 1168 C CA . ALA A 1 156 ? 23.733 5.378 -24.619 1.00 89.12 156 ALA A CA 1
ATOM 1169 C C . ALA A 1 156 ? 22.818 5.455 -23.386 1.00 89.12 156 ALA A C 1
ATOM 1171 O O . ALA A 1 156 ? 23.315 5.786 -22.306 1.00 89.12 156 ALA A O 1
ATOM 1172 N N . GLY A 1 157 ? 21.554 5.034 -23.518 1.00 89.31 157 GLY A N 1
ATOM 1173 C CA . GLY A 1 157 ? 20.602 4.934 -22.410 1.00 89.31 157 GLY A CA 1
ATOM 1174 C C . GLY A 1 157 ? 21.066 3.969 -21.321 1.00 89.31 157 GLY A C 1
ATOM 1175 O O . GLY A 1 157 ? 21.107 4.338 -20.149 1.00 89.31 157 GLY A O 1
ATOM 1176 N N . LEU A 1 158 ? 21.537 2.773 -21.694 1.00 88.81 158 LEU A N 1
ATOM 1177 C CA . LEU A 1 158 ? 22.130 1.815 -20.749 1.00 88.81 158 LEU A CA 1
ATOM 1178 C C . LEU A 1 158 ? 23.332 2.418 -20.006 1.00 88.81 158 LEU A C 1
ATOM 1180 O O . LEU A 1 158 ? 23.416 2.355 -18.779 1.00 88.81 158 LEU A O 1
ATOM 1184 N N . ALA A 1 159 ? 24.247 3.061 -20.737 1.00 91.06 159 ALA A N 1
ATOM 1185 C CA . ALA A 1 159 ? 25.401 3.722 -20.134 1.00 91.06 159 ALA A CA 1
ATOM 1186 C C . ALA A 1 159 ? 24.992 4.898 -19.226 1.00 91.06 159 ALA A C 1
ATOM 1188 O O . ALA A 1 159 ? 25.633 5.144 -18.205 1.00 91.06 159 ALA A O 1
ATOM 1189 N N . ARG A 1 160 ? 23.926 5.633 -19.569 1.00 92.69 160 ARG A N 1
ATOM 1190 C CA . ARG A 1 160 ? 23.369 6.710 -18.740 1.00 92.69 160 ARG A CA 1
ATOM 1191 C C . ARG A 1 160 ? 22.791 6.165 -17.441 1.00 92.69 160 ARG A C 1
ATOM 1193 O O . ARG A 1 160 ? 23.174 6.670 -16.387 1.00 92.69 160 ARG A O 1
ATOM 1200 N N . ARG A 1 161 ? 21.936 5.138 -17.497 1.00 92.31 161 ARG A N 1
ATOM 1201 C CA . ARG A 1 161 ? 21.382 4.471 -16.304 1.00 92.31 161 ARG A CA 1
ATOM 1202 C C . ARG A 1 161 ? 22.500 4.012 -15.374 1.00 92.31 161 ARG A C 1
ATOM 1204 O O . ARG A 1 161 ? 22.474 4.318 -14.182 1.00 92.31 161 ARG A O 1
ATOM 1211 N N . ARG A 1 162 ? 23.548 3.401 -15.936 1.00 94.38 162 ARG A N 1
ATOM 1212 C CA . ARG A 1 162 ? 24.748 3.018 -15.186 1.00 94.38 162 ARG A CA 1
ATOM 1213 C C . ARG A 1 162 ? 25.414 4.209 -14.490 1.00 94.38 162 ARG A C 1
ATOM 1215 O O . ARG A 1 162 ? 25.628 4.141 -13.285 1.00 94.38 162 ARG A O 1
ATOM 1222 N N . ARG A 1 163 ? 25.674 5.315 -15.199 1.00 95.94 163 ARG A N 1
ATOM 1223 C CA . ARG A 1 163 ? 26.261 6.536 -14.604 1.00 95.94 163 ARG A CA 1
ATOM 1224 C C . ARG A 1 163 ? 25.394 7.125 -13.489 1.00 95.94 163 ARG A C 1
ATOM 1226 O O . ARG A 1 163 ? 25.924 7.583 -12.477 1.00 95.94 163 ARG A O 1
ATOM 1233 N N . VAL A 1 164 ? 24.069 7.127 -13.658 1.00 95.88 164 VAL A N 1
ATOM 1234 C CA . VAL A 1 164 ? 23.143 7.578 -12.607 1.00 95.88 164 VAL A CA 1
ATOM 1235 C C . VAL A 1 164 ? 23.291 6.685 -11.381 1.00 95.88 164 VAL A C 1
ATOM 1237 O O . VAL A 1 164 ? 23.532 7.216 -10.299 1.00 95.88 164 VAL A O 1
ATOM 1240 N N . ALA A 1 165 ? 23.230 5.362 -11.547 1.00 96.31 165 ALA A N 1
ATOM 1241 C CA . ALA A 1 165 ? 23.378 4.411 -10.448 1.00 96.31 165 ALA A CA 1
ATOM 1242 C C . ALA A 1 165 ? 24.747 4.503 -9.758 1.00 96.31 165 ALA A C 1
ATOM 1244 O O . ALA A 1 165 ? 24.808 4.451 -8.536 1.00 96.31 165 ALA A O 1
ATOM 1245 N N . GLU A 1 166 ? 25.837 4.708 -10.502 1.00 97.50 166 GLU A N 1
ATOM 1246 C CA . GLU A 1 166 ? 27.176 4.938 -9.940 1.00 97.50 166 GLU A CA 1
ATOM 1247 C C . GLU A 1 166 ? 27.219 6.205 -9.079 1.00 97.50 166 GLU A C 1
ATOM 1249 O O . GLU A 1 166 ? 27.830 6.203 -8.012 1.00 97.50 166 GLU A O 1
ATOM 1254 N N . SER A 1 167 ? 26.510 7.264 -9.486 1.00 96.75 167 SER A N 1
ATOM 1255 C CA . SER A 1 167 ? 26.438 8.516 -8.719 1.00 96.75 167 SER A CA 1
ATOM 1256 C C . SER A 1 167 ? 25.664 8.406 -7.401 1.00 96.75 167 SER A C 1
ATOM 1258 O O . SER A 1 167 ? 25.788 9.288 -6.554 1.00 96.75 167 SER A O 1
ATOM 1260 N N . VAL A 1 168 ? 24.857 7.353 -7.228 1.00 97.00 168 VAL A N 1
ATOM 1261 C CA . VAL A 1 168 ? 24.061 7.097 -6.013 1.00 97.00 168 VAL A CA 1
ATOM 1262 C C . VAL A 1 168 ? 24.278 5.694 -5.460 1.00 97.00 168 VAL A C 1
ATOM 1264 O O . VAL A 1 168 ? 23.406 5.156 -4.781 1.00 97.00 168 VAL A O 1
ATOM 1267 N N . ALA A 1 169 ? 25.424 5.085 -5.765 1.00 97.81 169 ALA A N 1
ATOM 1268 C CA . ALA A 1 169 ? 25.674 3.699 -5.422 1.00 97.81 169 ALA A CA 1
ATOM 1269 C C . ALA A 1 169 ? 25.529 3.481 -3.910 1.00 97.81 169 ALA A C 1
ATOM 1271 O O . ALA A 1 169 ? 26.233 4.102 -3.111 1.00 97.81 169 ALA A O 1
ATOM 1272 N N . VAL A 1 170 ? 24.638 2.569 -3.521 1.00 97.81 170 VAL A N 1
ATOM 1273 C CA . VAL A 1 170 ? 24.459 2.174 -2.126 1.00 97.81 170 VAL A CA 1
ATOM 1274 C C . VAL A 1 170 ? 25.710 1.408 -1.689 1.00 97.81 170 VAL A C 1
ATOM 1276 O O . VAL A 1 170 ? 26.022 0.365 -2.295 1.00 97.81 170 VAL A O 1
ATOM 1279 N N . PRO A 1 171 ? 26.440 1.891 -0.661 1.00 96.06 171 PRO A N 1
ATOM 1280 C CA . PRO A 1 171 ? 27.627 1.219 -0.150 1.00 96.06 171 PRO A CA 1
ATOM 1281 C C . PRO A 1 171 ? 27.304 -0.209 0.270 1.00 96.06 171 PRO A C 1
ATOM 1283 O O . PRO A 1 171 ? 26.262 -0.456 0.863 1.00 96.06 171 PRO A O 1
ATOM 1286 N N . GLU A 1 172 ? 28.210 -1.154 0.027 1.00 92.94 172 GLU A N 1
ATOM 1287 C CA . GLU A 1 172 ? 27.962 -2.575 0.312 1.00 92.94 172 GLU A CA 1
ATOM 1288 C C . GLU A 1 172 ? 27.547 -2.850 1.766 1.00 92.94 172 GLU A C 1
ATOM 1290 O O . GLU A 1 172 ? 26.677 -3.689 2.009 1.00 92.94 172 GLU A O 1
ATOM 1295 N N . ARG A 1 173 ? 28.135 -2.112 2.718 1.00 94.62 173 ARG A N 1
ATOM 1296 C CA . ARG A 1 173 ? 27.799 -2.195 4.147 1.00 94.62 173 ARG A CA 1
ATOM 1297 C C . ARG A 1 173 ? 26.385 -1.708 4.484 1.00 94.62 173 ARG A C 1
ATOM 1299 O O . ARG A 1 173 ? 25.854 -2.137 5.496 1.00 94.62 173 ARG A O 1
ATOM 1306 N N . ASP A 1 174 ? 25.813 -0.839 3.650 1.00 95.62 174 ASP A N 1
ATOM 1307 C CA . ASP A 1 174 ? 24.498 -0.216 3.836 1.00 95.62 174 ASP A CA 1
ATOM 1308 C C . ASP A 1 174 ? 23.430 -0.912 2.968 1.00 95.62 174 ASP A C 1
ATOM 1310 O O . ASP A 1 174 ? 22.294 -0.451 2.879 1.00 95.62 174 ASP A O 1
ATOM 1314 N N . ARG A 1 175 ? 23.782 -2.018 2.290 1.00 94.38 175 ARG A N 1
ATOM 1315 C CA . ARG A 1 175 ? 22.828 -2.824 1.521 1.00 94.38 175 ARG A CA 1
ATOM 1316 C C . ARG A 1 175 ? 22.076 -3.784 2.444 1.00 94.38 175 ARG A C 1
ATOM 1318 O O . ARG A 1 175 ? 22.738 -4.504 3.198 1.00 94.38 175 ARG A O 1
ATOM 1325 N N . PRO A 1 176 ? 20.741 -3.886 2.315 1.00 94.06 176 PRO A N 1
ATOM 1326 C CA . PRO A 1 176 ? 19.936 -4.807 3.107 1.00 94.06 176 PRO A CA 1
ATOM 1327 C C . PRO A 1 176 ? 20.419 -6.256 2.998 1.00 94.06 176 PRO A C 1
ATOM 1329 O O . PRO A 1 176 ? 20.727 -6.747 1.906 1.00 94.06 176 PRO A O 1
ATOM 1332 N N . LYS A 1 177 ? 20.452 -6.961 4.128 1.00 91.56 177 LYS A N 1
ATOM 1333 C CA . LYS A 1 177 ? 20.785 -8.392 4.220 1.00 91.56 177 LYS A CA 1
ATOM 1334 C C . LYS A 1 177 ? 19.593 -9.245 4.644 1.00 91.56 177 LYS A C 1
ATOM 1336 O O . LYS A 1 177 ? 19.584 -10.444 4.393 1.00 91.56 177 LYS A O 1
ATOM 1341 N N . LYS A 1 178 ? 18.594 -8.646 5.292 1.00 91.38 178 LYS A N 1
ATOM 1342 C CA . LYS A 1 178 ? 17.414 -9.324 5.839 1.00 91.38 178 LYS A CA 1
ATOM 1343 C C . LYS A 1 178 ? 16.137 -8.942 5.101 1.00 91.38 178 LYS A C 1
ATOM 1345 O O . LYS A 1 178 ? 15.348 -9.817 4.771 1.00 91.38 178 LYS A O 1
ATOM 1350 N N . LEU A 1 179 ? 15.926 -7.653 4.845 1.00 93.12 179 LEU A N 1
ATOM 1351 C CA . LEU A 1 179 ? 14.775 -7.187 4.070 1.00 93.12 179 LEU A CA 1
ATOM 1352 C C . LEU A 1 179 ? 14.967 -7.522 2.588 1.00 93.12 179 LEU A C 1
ATOM 1354 O O . LEU A 1 179 ? 16.083 -7.425 2.078 1.00 93.12 179 LEU A O 1
ATOM 1358 N N . ALA A 1 180 ? 13.892 -7.897 1.897 1.00 92.44 180 ALA A N 1
ATOM 1359 C CA . ALA A 1 180 ? 13.951 -8.255 0.484 1.00 92.44 180 ALA A CA 1
ATOM 1360 C C . ALA A 1 180 ? 13.607 -7.043 -0.388 1.00 92.44 180 ALA A C 1
ATOM 1362 O O . ALA A 1 180 ? 12.522 -6.474 -0.263 1.00 92.44 180 ALA A O 1
ATOM 1363 N N . PHE A 1 181 ? 14.525 -6.671 -1.279 1.00 93.69 181 PHE A N 1
ATOM 1364 C CA . PHE A 1 181 ? 14.354 -5.611 -2.268 1.00 93.69 181 PHE A CA 1
ATOM 1365 C C . PHE A 1 181 ? 14.622 -6.177 -3.663 1.00 93.69 181 PHE A C 1
ATOM 1367 O O . PHE A 1 181 ? 15.759 -6.542 -3.979 1.00 93.69 181 PHE A O 1
ATOM 1374 N N . SER A 1 182 ? 13.578 -6.232 -4.493 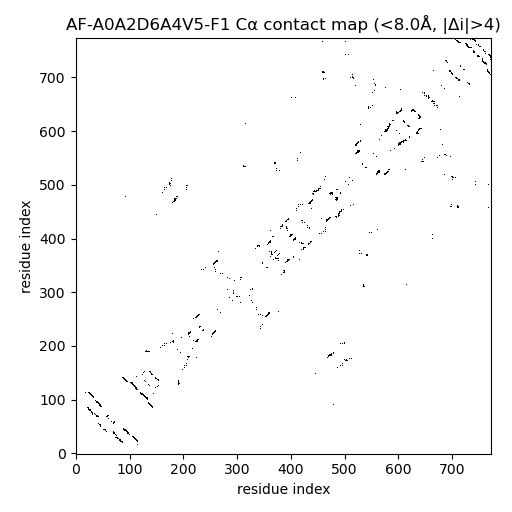1.00 90.56 182 SER A N 1
ATOM 1375 C CA . SER A 1 182 ? 13.589 -6.823 -5.837 1.00 90.56 182 SER A CA 1
ATOM 1376 C C . SER A 1 182 ? 13.330 -5.759 -6.915 1.00 90.56 182 SER A C 1
ATOM 1378 O O . SER A 1 182 ? 12.346 -5.026 -6.801 1.00 90.56 182 SER A O 1
ATOM 1380 N N . PRO A 1 183 ? 14.157 -5.648 -7.965 1.00 86.75 183 PRO A N 1
ATOM 1381 C CA . PRO A 1 183 ? 13.830 -4.892 -9.168 1.00 86.75 183 PRO A CA 1
ATOM 1382 C C . PRO A 1 183 ? 12.909 -5.759 -10.042 1.00 86.75 183 PRO A C 1
ATOM 1384 O O . PRO A 1 183 ? 13.344 -6.766 -10.604 1.00 86.75 183 PRO A O 1
ATOM 1387 N N . SER A 1 184 ? 11.621 -5.419 -10.136 1.00 80.69 184 SER A N 1
ATOM 1388 C CA . SER A 1 184 ? 10.703 -6.188 -10.992 1.00 80.69 184 SER A CA 1
ATOM 1389 C C . SER A 1 184 ? 10.999 -5.934 -12.476 1.00 80.69 184 SER A C 1
ATOM 1391 O O . SER A 1 184 ? 11.395 -4.827 -12.834 1.00 80.69 184 SER A O 1
ATOM 1393 N N . GLY A 1 185 ? 10.782 -6.932 -13.340 1.00 72.38 185 GLY A N 1
ATOM 1394 C CA . GLY A 1 185 ? 10.781 -6.800 -14.807 1.00 72.38 185 GLY A CA 1
ATOM 1395 C C . GLY A 1 185 ? 12.093 -6.333 -15.456 1.00 72.38 185 GLY A C 1
ATOM 1396 O O . GLY A 1 185 ? 12.090 -5.452 -16.316 1.00 72.38 185 GLY A O 1
ATOM 1397 N N . ILE A 1 186 ? 13.231 -6.928 -15.077 1.00 73.00 186 ILE A N 1
ATOM 1398 C CA . ILE A 1 186 ? 14.513 -6.696 -15.767 1.00 73.00 186 ILE A CA 1
ATOM 1399 C C . ILE A 1 186 ? 14.489 -7.361 -17.150 1.00 73.00 186 ILE A C 1
ATOM 1401 O O . ILE A 1 186 ? 14.742 -8.561 -17.294 1.00 73.00 186 ILE A O 1
ATOM 1405 N N . LEU A 1 187 ? 14.228 -6.560 -18.181 1.00 69.44 187 LEU A N 1
ATOM 1406 C CA . LEU A 1 187 ? 14.230 -7.016 -19.567 1.00 69.44 187 LEU A CA 1
ATOM 1407 C C . LEU A 1 187 ? 15.613 -6.878 -20.207 1.00 69.44 187 LEU A C 1
ATOM 1409 O O . LEU A 1 187 ? 16.237 -5.820 -20.159 1.00 69.44 187 LEU A O 1
ATOM 1413 N N . ALA A 1 188 ? 16.062 -7.948 -20.866 1.00 72.19 188 ALA A N 1
ATOM 1414 C CA . ALA A 1 188 ? 17.249 -7.917 -21.710 1.00 72.19 188 ALA A CA 1
ATOM 1415 C C . ALA A 1 188 ? 16.987 -7.113 -22.997 1.00 72.19 188 ALA A C 1
ATOM 1417 O O . ALA A 1 188 ? 15.943 -7.257 -23.653 1.00 72.19 188 ALA A O 1
ATOM 1418 N N . ASP A 1 189 ? 17.976 -6.318 -23.401 1.00 73.25 189 ASP A N 1
ATOM 1419 C CA . ASP A 1 189 ? 18.024 -5.753 -24.742 1.00 73.25 189 ASP A CA 1
ATOM 1420 C C . ASP A 1 189 ? 18.781 -6.704 -25.685 1.00 73.25 189 ASP A C 1
ATOM 1422 O O . ASP A 1 189 ? 19.967 -6.965 -25.460 1.00 73.25 189 ASP A O 1
ATOM 1426 N N . PRO A 1 190 ? 18.134 -7.239 -26.734 1.00 68.12 190 PRO A N 1
ATOM 1427 C CA . PRO A 1 190 ? 18.749 -8.209 -27.628 1.00 68.12 190 PRO A CA 1
ATOM 1428 C C . PRO A 1 190 ? 19.784 -7.583 -28.566 1.00 68.12 190 PRO A C 1
ATOM 1430 O O . PRO A 1 190 ? 20.498 -8.335 -29.212 1.00 68.12 190 PRO A O 1
ATOM 1433 N N . THR A 1 191 ? 19.868 -6.250 -28.670 1.00 68.62 191 THR A N 1
ATOM 1434 C CA . THR A 1 191 ? 20.827 -5.526 -29.529 1.00 68.62 191 THR A CA 1
ATOM 1435 C C . THR A 1 191 ? 22.188 -5.309 -28.863 1.00 68.62 191 THR A C 1
ATOM 1437 O O . THR A 1 191 ? 23.153 -4.930 -29.535 1.00 68.62 191 THR A O 1
ATOM 1440 N N . ILE A 1 192 ? 22.264 -5.544 -27.550 1.00 76.31 192 ILE A N 1
ATOM 1441 C CA . ILE A 1 192 ? 23.435 -5.298 -26.712 1.00 76.31 192 ILE A CA 1
ATOM 1442 C C . ILE A 1 192 ? 23.855 -6.612 -26.063 1.00 76.31 192 ILE A C 1
ATOM 1444 O O . ILE A 1 192 ? 23.077 -7.243 -25.341 1.00 76.31 192 ILE A O 1
ATOM 1448 N N . LYS A 1 193 ? 25.118 -7.000 -26.258 1.00 79.62 193 LYS A N 1
ATOM 1449 C CA . LYS A 1 193 ? 25.659 -8.198 -25.624 1.00 79.62 193 LYS A CA 1
ATOM 1450 C C . LYS A 1 193 ? 25.675 -8.019 -24.105 1.00 79.62 193 LYS A C 1
ATOM 1452 O O . LYS A 1 193 ? 26.049 -6.957 -23.593 1.00 79.62 193 LYS A O 1
ATOM 1457 N N . ASP A 1 194 ? 25.248 -9.058 -23.391 1.00 80.56 194 ASP A N 1
ATOM 1458 C CA . ASP A 1 194 ? 25.180 -9.106 -21.925 1.00 80.56 194 ASP A CA 1
ATOM 1459 C C . ASP A 1 194 ? 24.355 -7.966 -21.290 1.00 80.56 194 ASP A C 1
ATOM 1461 O O . ASP A 1 194 ? 24.572 -7.600 -20.135 1.00 80.56 194 ASP A O 1
ATOM 1465 N N . SER A 1 195 ? 23.396 -7.388 -22.024 1.00 81.75 195 SER A N 1
ATOM 1466 C CA . SER A 1 195 ? 22.561 -6.269 -21.558 1.00 81.75 195 SER A CA 1
ATOM 1467 C C . SER A 1 195 ? 21.877 -6.544 -20.224 1.00 81.75 195 SER A C 1
ATOM 1469 O O . SER A 1 195 ? 21.921 -5.713 -19.324 1.00 81.75 195 SER A O 1
ATOM 1471 N N . GLN A 1 196 ? 21.326 -7.744 -20.057 1.00 81.56 196 GLN A N 1
ATOM 1472 C CA . GLN A 1 196 ? 20.674 -8.155 -18.819 1.00 81.56 196 GLN A CA 1
ATOM 1473 C C . GLN A 1 196 ? 21.634 -8.154 -17.623 1.00 81.56 196 GLN A C 1
ATOM 1475 O O . GLN A 1 196 ? 21.261 -7.713 -16.540 1.00 81.56 196 GLN A O 1
ATOM 1480 N N . ARG A 1 197 ? 22.887 -8.591 -17.820 1.00 83.19 197 ARG A N 1
ATOM 1481 C CA . ARG A 1 197 ? 23.927 -8.539 -16.782 1.00 83.19 197 ARG A CA 1
ATOM 1482 C C . ARG A 1 197 ? 24.275 -7.092 -16.436 1.00 83.19 197 ARG A C 1
ATOM 1484 O O . ARG A 1 197 ? 24.328 -6.752 -15.263 1.00 83.19 197 ARG A O 1
ATOM 1491 N N . LYS A 1 198 ? 24.434 -6.228 -17.442 1.00 87.00 198 LYS A N 1
ATOM 1492 C CA . LYS A 1 198 ? 24.720 -4.795 -17.245 1.00 87.00 198 LYS A CA 1
ATOM 1493 C C . LYS A 1 198 ? 23.592 -4.076 -16.482 1.00 87.00 198 LYS A C 1
ATOM 1495 O O . LYS A 1 198 ? 23.862 -3.231 -15.626 1.00 87.00 198 LYS A O 1
ATOM 1500 N N . GLU A 1 199 ? 22.335 -4.421 -16.754 1.00 88.31 199 GLU A N 1
ATOM 1501 C CA . GLU A 1 199 ? 21.173 -3.897 -16.020 1.00 88.31 199 GLU A CA 1
ATOM 1502 C C . GLU A 1 199 ? 21.105 -4.443 -14.583 1.00 88.31 199 GLU A C 1
ATOM 1504 O O . GLU A 1 199 ? 20.838 -3.690 -13.644 1.00 88.31 199 GLU A O 1
ATOM 1509 N N . LEU A 1 200 ? 21.438 -5.720 -14.363 1.00 86.81 200 LEU A N 1
ATOM 1510 C CA . LEU A 1 200 ? 21.575 -6.274 -13.011 1.00 86.81 200 LEU A CA 1
ATOM 1511 C C . LEU A 1 200 ? 22.685 -5.597 -12.212 1.00 86.81 200 LEU A C 1
ATOM 1513 O O . LEU A 1 200 ? 22.476 -5.264 -11.047 1.00 86.81 200 LEU A O 1
ATOM 1517 N N . ASP A 1 201 ? 23.841 -5.344 -12.825 1.00 88.38 201 ASP A N 1
ATOM 1518 C CA . ASP A 1 201 ? 24.932 -4.622 -12.174 1.00 88.38 201 ASP A CA 1
ATOM 1519 C C . ASP A 1 201 ? 24.484 -3.208 -11.781 1.00 88.38 201 ASP A C 1
ATOM 1521 O O . ASP A 1 201 ? 24.893 -2.686 -10.742 1.00 88.38 201 ASP A O 1
ATOM 1525 N N . THR A 1 202 ? 23.636 -2.579 -12.599 1.00 92.06 202 THR A N 1
ATOM 1526 C CA . THR A 1 202 ? 23.012 -1.282 -12.302 1.00 92.06 202 THR A CA 1
ATOM 1527 C C . THR A 1 202 ? 22.057 -1.398 -11.113 1.00 92.06 202 THR A C 1
ATOM 1529 O O . THR A 1 202 ? 22.173 -0.621 -10.167 1.00 92.06 202 THR A O 1
ATOM 1532 N N . CYS A 1 203 ? 21.195 -2.416 -11.076 1.00 92.06 203 CYS A N 1
ATOM 1533 C CA . CYS A 1 203 ? 20.335 -2.701 -9.924 1.00 92.06 203 CYS A CA 1
ATOM 1534 C C . CYS A 1 203 ? 21.144 -2.965 -8.638 1.00 92.06 203 CYS A C 1
ATOM 1536 O O . CYS A 1 203 ? 20.808 -2.458 -7.567 1.00 92.06 203 CYS A O 1
ATOM 1538 N N . ARG A 1 204 ? 22.261 -3.693 -8.726 1.00 90.88 204 ARG A N 1
ATOM 1539 C CA . ARG A 1 204 ? 23.151 -3.949 -7.585 1.00 90.88 204 ARG A CA 1
ATOM 1540 C C . ARG A 1 204 ? 23.736 -2.657 -7.018 1.00 90.88 204 ARG A C 1
ATOM 1542 O O . ARG A 1 204 ? 23.839 -2.522 -5.798 1.00 90.88 204 ARG A O 1
ATOM 1549 N N . LEU A 1 205 ? 24.107 -1.699 -7.872 1.00 94.94 205 LEU A N 1
ATOM 1550 C CA . LEU A 1 205 ? 24.545 -0.377 -7.413 1.00 94.94 205 LEU A CA 1
ATOM 1551 C C . LEU A 1 205 ? 23.438 0.360 -6.654 1.00 94.94 205 LEU A C 1
ATOM 1553 O O . LEU A 1 205 ? 23.737 1.003 -5.655 1.00 94.94 205 LEU A O 1
ATOM 1557 N N . LEU A 1 206 ? 22.175 0.216 -7.062 1.00 95.69 206 LEU A N 1
ATOM 1558 C CA . LEU A 1 206 ? 21.026 0.792 -6.350 1.00 95.69 206 LEU A CA 1
ATOM 1559 C C . LEU A 1 206 ? 20.707 0.078 -5.021 1.00 95.69 206 LEU A C 1
ATOM 1561 O O . LEU A 1 206 ? 19.871 0.558 -4.263 1.00 95.69 206 LEU A O 1
ATOM 1565 N N . GLY A 1 207 ? 21.380 -1.036 -4.713 1.00 94.88 207 GLY A N 1
ATOM 1566 C CA . GLY A 1 207 ? 21.282 -1.742 -3.433 1.00 94.88 207 GLY A CA 1
ATOM 1567 C C . GLY A 1 207 ? 20.294 -2.911 -3.397 1.00 94.88 207 GLY A C 1
ATOM 1568 O O . GLY A 1 207 ? 20.095 -3.483 -2.327 1.00 94.88 207 GLY A O 1
ATOM 1569 N N . PHE A 1 208 ? 19.700 -3.292 -4.533 1.00 93.75 208 PHE A N 1
ATOM 1570 C CA . PHE A 1 208 ? 18.828 -4.467 -4.618 1.00 93.75 208 PHE A CA 1
ATOM 1571 C C . PHE A 1 208 ? 19.562 -5.758 -4.213 1.00 93.75 208 PHE A C 1
ATOM 1573 O O . PHE A 1 208 ? 20.735 -5.942 -4.542 1.00 93.75 208 PHE A O 1
ATOM 1580 N N . ASN A 1 209 ? 18.859 -6.662 -3.521 1.00 90.44 209 ASN A N 1
ATOM 1581 C CA . ASN A 1 209 ? 19.411 -7.923 -3.001 1.00 90.44 209 ASN A CA 1
ATOM 1582 C C . ASN A 1 209 ? 18.582 -9.169 -3.371 1.00 90.44 209 ASN A C 1
ATOM 1584 O O . ASN A 1 209 ? 18.913 -10.278 -2.950 1.00 90.44 209 ASN A O 1
ATOM 1588 N N . THR A 1 210 ? 17.521 -8.995 -4.159 1.00 87.00 210 THR A N 1
ATOM 1589 C CA . THR A 1 210 ? 16.623 -10.059 -4.624 1.00 87.00 210 THR A CA 1
ATOM 1590 C C . THR A 1 210 ? 16.566 -10.066 -6.149 1.00 87.00 210 THR A C 1
ATOM 1592 O O . THR A 1 210 ? 16.595 -8.999 -6.761 1.00 87.00 210 THR A O 1
ATOM 1595 N N . ILE A 1 211 ? 16.473 -11.252 -6.759 1.00 77.62 211 ILE A N 1
ATOM 1596 C CA . ILE A 1 211 ? 16.377 -11.424 -8.215 1.00 77.62 211 ILE A CA 1
ATOM 1597 C C . ILE A 1 211 ? 15.183 -12.311 -8.607 1.00 77.62 211 ILE A C 1
ATOM 1599 O O . ILE A 1 211 ? 14.919 -13.341 -7.982 1.00 77.62 211 ILE A O 1
ATOM 1603 N N . ALA A 1 212 ? 14.462 -11.932 -9.664 1.00 69.38 212 ALA A N 1
ATOM 1604 C CA . ALA A 1 212 ? 13.429 -12.774 -10.268 1.00 69.38 212 ALA A CA 1
ATOM 1605 C C . ALA A 1 212 ? 14.057 -13.901 -11.120 1.00 69.38 212 ALA A C 1
ATOM 1607 O O . ALA A 1 212 ? 15.035 -13.692 -11.837 1.00 69.38 212 ALA A O 1
ATOM 1608 N N . THR A 1 213 ? 13.485 -15.106 -11.060 1.00 55.41 213 THR A N 1
ATOM 1609 C CA . THR A 1 213 ? 13.992 -16.349 -11.694 1.00 55.41 213 THR A CA 1
ATOM 1610 C C . THR A 1 213 ? 13.999 -16.372 -13.213 1.00 55.41 213 THR A C 1
ATOM 1612 O O . THR A 1 213 ? 14.610 -17.258 -13.810 1.00 55.41 213 THR A O 1
ATOM 1615 N N . GLU A 1 214 ? 13.364 -15.416 -13.879 1.00 56.53 214 GLU A N 1
ATOM 1616 C CA . GLU A 1 214 ? 13.384 -15.360 -15.341 1.00 56.53 214 GLU A CA 1
ATOM 1617 C C . GLU A 1 214 ? 14.787 -15.041 -15.897 1.00 56.53 214 GLU A C 1
ATOM 1619 O O . GLU A 1 214 ? 15.023 -15.171 -17.097 1.00 56.53 214 GLU A O 1
ATOM 1624 N N . ILE A 1 215 ? 15.751 -14.703 -15.031 1.00 58.91 215 ILE A N 1
ATOM 1625 C CA . ILE A 1 215 ? 17.081 -14.232 -15.409 1.00 58.91 215 ILE A CA 1
ATOM 1626 C C . ILE A 1 215 ? 18.134 -15.368 -15.352 1.00 58.91 215 ILE A C 1
ATOM 1628 O O . ILE A 1 215 ? 18.459 -15.853 -14.268 1.00 58.91 215 ILE A O 1
ATOM 1632 N N . PRO A 1 216 ? 18.694 -15.820 -16.496 1.00 54.28 216 PRO A N 1
ATOM 1633 C CA . PRO A 1 216 ? 19.696 -16.893 -16.587 1.00 54.28 216 PRO A CA 1
ATOM 1634 C C . PRO A 1 216 ? 21.125 -16.417 -16.247 1.00 54.28 216 PRO A C 1
ATOM 1636 O O . PRO A 1 216 ? 22.026 -16.536 -17.074 1.00 54.28 216 PRO A O 1
ATOM 1639 N N . LEU A 1 217 ? 21.358 -15.844 -15.062 1.00 56.62 217 LEU A N 1
ATOM 1640 C CA . LEU A 1 217 ? 22.687 -15.342 -14.670 1.00 56.62 217 LEU A CA 1
ATOM 1641 C C . LEU A 1 217 ? 23.151 -15.910 -13.315 1.00 56.62 217 LEU A C 1
ATOM 1643 O O . LEU A 1 217 ? 22.299 -16.247 -12.491 1.00 56.62 217 LEU A O 1
ATOM 1647 N N . PRO A 1 218 ? 24.479 -16.035 -13.079 1.00 55.06 218 PRO A N 1
ATOM 1648 C CA . PRO A 1 218 ? 25.015 -16.579 -11.833 1.00 55.06 218 PRO A CA 1
ATOM 1649 C C . PRO A 1 218 ? 24.513 -15.737 -10.666 1.00 55.06 218 PRO A C 1
ATOM 1651 O O . PRO A 1 218 ? 24.721 -14.525 -10.624 1.00 55.06 218 PRO A O 1
ATOM 1654 N N . ALA A 1 219 ? 23.797 -16.376 -9.750 1.00 56.78 219 ALA A N 1
ATOM 1655 C CA . ALA A 1 219 ? 23.014 -15.686 -8.737 1.00 56.78 219 ALA A CA 1
ATOM 1656 C C . ALA A 1 219 ? 23.760 -15.518 -7.399 1.00 56.78 219 ALA A C 1
ATOM 1658 O O . ALA A 1 219 ? 23.177 -15.088 -6.409 1.00 56.78 219 ALA A O 1
ATOM 1659 N N . GLU A 1 220 ? 25.063 -15.797 -7.385 1.00 62.94 220 GLU A N 1
ATOM 1660 C CA . GLU A 1 220 ? 25.956 -15.711 -6.221 1.00 62.94 220 GLU A CA 1
ATOM 1661 C C . GLU A 1 220 ? 26.032 -14.320 -5.564 1.00 62.94 220 GLU A C 1
ATOM 1663 O O . GLU A 1 220 ? 26.398 -14.212 -4.396 1.00 62.94 220 GLU A O 1
ATOM 1668 N N . ASP A 1 221 ? 25.615 -13.267 -6.272 1.00 64.44 221 ASP A N 1
ATOM 1669 C CA . ASP A 1 221 ? 25.576 -11.888 -5.772 1.00 64.44 221 ASP A CA 1
ATOM 1670 C C . ASP A 1 221 ? 24.253 -11.482 -5.083 1.00 64.44 221 ASP A C 1
ATOM 1672 O O . ASP A 1 221 ? 24.172 -10.387 -4.516 1.00 64.44 221 ASP A O 1
ATOM 1676 N N . PHE A 1 222 ? 23.213 -12.325 -5.121 1.00 73.06 222 PHE A N 1
ATOM 1677 C CA . PHE A 1 222 ? 21.887 -12.033 -4.557 1.00 73.06 222 PHE A CA 1
ATOM 1678 C C . PHE A 1 222 ? 21.580 -12.911 -3.340 1.00 73.06 222 PHE A C 1
ATOM 1680 O O . PHE A 1 222 ? 22.029 -14.048 -3.236 1.00 73.06 222 PHE A O 1
ATOM 1687 N N . SER A 1 223 ? 20.783 -12.388 -2.406 1.00 74.56 223 SER A N 1
ATOM 1688 C CA . SER A 1 223 ? 20.381 -13.115 -1.194 1.00 74.56 223 SER A CA 1
ATOM 1689 C C . SER A 1 223 ? 19.136 -13.980 -1.405 1.00 74.56 223 SER A C 1
ATOM 1691 O O . SER A 1 223 ? 18.950 -14.961 -0.688 1.00 74.56 223 SER A O 1
ATOM 1693 N N . TYR A 1 224 ? 18.296 -13.633 -2.387 1.00 73.25 224 TYR A N 1
ATOM 1694 C CA . TYR A 1 224 ? 16.961 -14.208 -2.565 1.00 73.25 224 TYR A CA 1
ATOM 1695 C C . TYR A 1 224 ? 16.590 -14.400 -4.038 1.00 73.25 224 TYR A C 1
ATOM 1697 O O . TYR A 1 224 ? 16.984 -13.599 -4.890 1.00 73.25 224 TYR A O 1
ATOM 1705 N N . ARG A 1 225 ? 15.775 -15.427 -4.314 1.00 79.62 225 ARG A N 1
ATOM 1706 C CA . ARG A 1 225 ? 15.227 -15.751 -5.640 1.00 79.62 225 ARG A CA 1
ATOM 1707 C C . ARG A 1 225 ? 13.694 -15.865 -5.602 1.00 79.62 225 ARG A C 1
ATOM 1709 O O . ARG A 1 225 ? 13.133 -16.379 -4.635 1.00 79.62 225 ARG A O 1
ATOM 1716 N N . GLU A 1 226 ? 13.011 -15.398 -6.649 1.00 81.50 226 GLU A N 1
ATOM 1717 C CA . GLU A 1 226 ? 11.535 -15.362 -6.733 1.00 81.50 226 GLU A CA 1
ATOM 1718 C C . GLU A 1 226 ? 11.011 -15.965 -8.054 1.00 81.50 226 GLU A C 1
ATOM 1720 O O . GLU A 1 226 ? 11.568 -15.673 -9.112 1.00 81.50 226 GLU A O 1
ATOM 1725 N N . VAL A 1 227 ? 9.944 -16.778 -8.026 1.00 82.19 227 VAL A N 1
ATOM 1726 C CA . VAL A 1 227 ? 9.283 -17.357 -9.224 1.00 82.19 227 VAL A CA 1
ATOM 1727 C C . VAL A 1 227 ? 7.912 -16.747 -9.488 1.00 82.19 227 VAL A C 1
ATOM 1729 O O . VAL A 1 227 ? 7.227 -16.365 -8.541 1.00 82.19 227 VAL A O 1
ATOM 1732 N N . SER A 1 228 ? 7.509 -16.697 -10.759 1.00 83.50 228 SER A N 1
ATOM 1733 C CA . SER A 1 228 ? 6.169 -16.293 -11.201 1.00 83.50 228 SER A CA 1
ATOM 1734 C C . SER A 1 228 ? 5.496 -17.448 -11.929 1.00 83.50 228 SER A C 1
ATOM 1736 O O . SER A 1 228 ? 6.130 -18.118 -12.742 1.00 83.50 228 SER A O 1
ATOM 1738 N N . LEU A 1 229 ? 4.224 -17.699 -11.635 1.00 81.25 229 LEU A N 1
ATOM 1739 C CA . LEU A 1 229 ? 3.455 -18.773 -12.251 1.00 81.25 229 LEU A CA 1
ATOM 1740 C C . LEU A 1 229 ? 2.463 -18.229 -13.287 1.00 81.25 229 LEU A C 1
ATOM 1742 O O . LEU A 1 229 ? 2.016 -17.086 -13.177 1.00 81.25 229 LEU A O 1
ATOM 1746 N N . PRO A 1 230 ? 2.101 -19.040 -14.298 1.00 75.00 230 PRO A N 1
ATOM 1747 C CA . PRO A 1 230 ? 1.061 -18.685 -15.257 1.00 75.00 230 PRO A CA 1
ATOM 1748 C C . PRO A 1 230 ? -0.301 -18.429 -14.608 1.00 75.00 230 PRO A C 1
ATOM 1750 O O . PRO A 1 230 ? -1.088 -17.657 -15.157 1.00 75.00 230 PRO A O 1
ATOM 1753 N N . GLY A 1 231 ? -0.608 -19.134 -13.512 1.00 75.00 231 GLY A N 1
ATOM 1754 C CA . GLY A 1 231 ? -1.827 -18.954 -12.733 1.00 75.00 231 GLY A CA 1
ATOM 1755 C C . GLY A 1 231 ? -3.109 -19.376 -13.463 1.00 75.00 231 GLY A C 1
ATOM 1756 O O . GLY A 1 231 ? -4.215 -19.023 -13.051 1.00 75.00 231 GLY A O 1
ATOM 1757 N N . ARG A 1 232 ? -2.978 -20.114 -14.575 1.00 71.94 232 ARG A N 1
ATOM 1758 C CA . ARG A 1 232 ? -4.087 -20.460 -15.486 1.00 71.94 232 ARG A CA 1
ATOM 1759 C C . ARG A 1 232 ? -4.905 -21.650 -15.002 1.00 71.94 232 ARG A C 1
ATOM 1761 O O . ARG A 1 232 ? -6.128 -21.605 -15.076 1.00 71.94 232 ARG A O 1
ATOM 1768 N N . ASP A 1 233 ? -4.206 -22.694 -14.568 1.00 78.50 233 ASP A N 1
ATOM 1769 C CA . ASP A 1 233 ? -4.752 -23.911 -13.979 1.00 78.50 233 ASP A CA 1
ATOM 1770 C C . ASP A 1 233 ? -3.652 -24.640 -13.187 1.00 78.50 233 ASP A C 1
ATOM 1772 O O . ASP A 1 233 ? -2.455 -24.430 -13.412 1.00 78.50 233 ASP A O 1
ATOM 1776 N N . VAL A 1 234 ? -4.064 -25.522 -12.273 1.00 81.69 234 VAL A N 1
ATOM 1777 C CA . VAL A 1 234 ? -3.168 -26.263 -11.367 1.00 81.69 234 VAL A CA 1
ATOM 1778 C C . VAL A 1 234 ? -2.108 -27.084 -12.117 1.00 81.69 234 VAL A C 1
ATOM 1780 O O . VAL A 1 234 ? -0.975 -27.211 -11.657 1.00 81.69 234 VAL A O 1
ATOM 1783 N N . GLU A 1 235 ? -2.449 -27.657 -13.269 1.00 85.44 235 GLU A N 1
ATOM 1784 C CA . GLU A 1 235 ? -1.565 -28.563 -14.002 1.00 85.44 235 GLU A CA 1
ATOM 1785 C C . GLU A 1 235 ? -0.537 -27.791 -14.849 1.00 85.44 235 GLU A C 1
ATOM 1787 O O . GLU A 1 235 ? 0.623 -28.194 -14.954 1.00 85.44 235 GLU A O 1
ATOM 1792 N N . ALA A 1 236 ? -0.920 -26.646 -15.418 1.00 84.75 236 ALA A N 1
ATOM 1793 C CA . ALA A 1 236 ? 0.014 -25.712 -16.039 1.00 84.75 236 ALA A CA 1
ATOM 1794 C C . ALA A 1 236 ? 1.045 -25.187 -15.034 1.00 84.75 236 ALA A C 1
ATOM 1796 O O . ALA A 1 236 ? 2.241 -25.175 -15.342 1.00 84.75 236 ALA A O 1
ATOM 1797 N N . ASP A 1 237 ? 0.598 -24.833 -13.832 1.00 84.62 237 ASP A N 1
ATOM 1798 C CA . ASP A 1 237 ? 1.472 -24.354 -12.765 1.00 84.62 237 ASP A CA 1
ATOM 1799 C C . ASP A 1 237 ? 2.397 -25.468 -12.258 1.00 84.62 237 ASP A C 1
ATOM 1801 O O . ASP A 1 237 ? 3.600 -25.244 -12.121 1.00 84.62 237 ASP A O 1
ATOM 1805 N N . ARG A 1 238 ? 1.898 -26.704 -12.101 1.00 88.00 238 ARG A N 1
ATOM 1806 C CA . ARG A 1 238 ? 2.727 -27.878 -11.770 1.00 88.00 238 ARG A CA 1
ATOM 1807 C C . ARG A 1 238 ? 3.856 -28.092 -12.782 1.00 88.00 238 ARG A C 1
ATOM 1809 O O . ARG A 1 238 ? 4.999 -28.323 -12.386 1.00 88.00 238 ARG A O 1
ATOM 1816 N N . ARG A 1 239 ? 3.571 -27.976 -14.086 1.00 89.75 239 ARG A N 1
ATOM 1817 C CA . ARG A 1 239 ? 4.604 -28.072 -15.136 1.00 89.75 239 ARG A CA 1
ATOM 1818 C C . ARG A 1 239 ? 5.628 -26.940 -15.049 1.00 89.75 239 ARG A C 1
ATOM 1820 O O . ARG A 1 239 ? 6.821 -27.201 -15.190 1.00 89.75 239 ARG A O 1
ATOM 1827 N N . ALA A 1 240 ? 5.184 -25.704 -14.810 1.00 87.12 240 ALA A N 1
ATOM 1828 C CA . ALA A 1 240 ? 6.081 -24.558 -14.656 1.00 87.12 240 ALA A CA 1
ATOM 1829 C C . ALA A 1 240 ? 7.004 -24.721 -13.435 1.00 87.12 240 ALA A C 1
ATOM 1831 O O . ALA A 1 240 ? 8.218 -24.559 -13.546 1.00 87.12 240 ALA A O 1
ATOM 1832 N N . LEU A 1 241 ? 6.447 -25.128 -12.293 1.00 87.50 241 LEU A N 1
ATOM 1833 C CA . LEU A 1 241 ? 7.183 -25.424 -11.062 1.00 87.50 241 LEU A CA 1
ATOM 1834 C C . LEU A 1 241 ? 8.225 -26.533 -11.263 1.00 87.50 241 LEU A C 1
ATOM 1836 O O . LEU A 1 241 ? 9.371 -26.381 -10.837 1.00 87.50 241 LEU A O 1
ATOM 1840 N N . ALA A 1 242 ? 7.864 -27.618 -11.957 1.00 87.06 242 ALA A N 1
ATOM 1841 C CA . ALA A 1 242 ? 8.797 -28.694 -12.286 1.00 87.06 242 ALA A CA 1
ATOM 1842 C C . ALA A 1 242 ? 9.977 -28.192 -13.137 1.00 87.06 242 ALA A C 1
ATOM 1844 O O . ALA A 1 242 ? 11.127 -28.496 -12.819 1.00 87.06 242 ALA A O 1
ATOM 1845 N N . ALA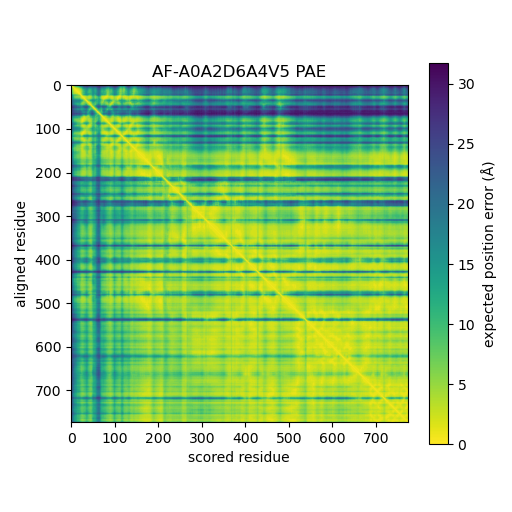 A 1 243 ? 9.707 -27.360 -14.149 1.00 87.12 243 ALA A N 1
ATOM 1846 C CA . ALA A 1 243 ? 10.747 -26.750 -14.976 1.00 87.12 243 ALA A CA 1
ATOM 1847 C C . ALA A 1 243 ? 11.666 -25.820 -14.163 1.00 87.12 243 ALA A C 1
ATOM 1849 O O . ALA A 1 243 ? 12.884 -25.834 -14.344 1.00 87.12 243 ALA A O 1
ATOM 1850 N N . TYR A 1 244 ? 11.115 -25.044 -13.223 1.00 85.75 244 TYR A N 1
ATOM 1851 C CA . TYR A 1 244 ? 11.926 -24.237 -12.309 1.00 85.75 244 TYR A CA 1
ATOM 1852 C C . TYR A 1 244 ? 12.804 -25.096 -11.404 1.00 85.75 244 TYR A C 1
ATOM 1854 O O . TYR A 1 244 ? 13.975 -24.776 -11.206 1.00 85.75 244 TYR A O 1
ATOM 1862 N N . ARG A 1 245 ? 12.267 -26.195 -10.866 1.00 84.06 245 ARG A N 1
ATOM 1863 C CA . ARG A 1 245 ? 13.033 -27.106 -10.015 1.00 84.06 245 ARG A CA 1
ATOM 1864 C C . ARG A 1 245 ? 14.180 -27.743 -10.789 1.00 84.06 245 ARG A C 1
ATOM 1866 O O . ARG A 1 245 ? 15.288 -27.767 -10.275 1.00 84.06 245 ARG A O 1
ATOM 1873 N N . GLU A 1 246 ? 13.936 -28.214 -12.009 1.00 85.38 246 GLU A N 1
ATOM 1874 C CA . GLU A 1 246 ? 14.982 -28.771 -12.874 1.00 85.38 246 GLU A CA 1
ATOM 1875 C C . GLU A 1 246 ? 16.081 -27.744 -13.160 1.00 85.38 246 GLU A C 1
ATOM 1877 O O . GLU A 1 246 ? 17.265 -28.052 -13.046 1.00 85.38 246 GLU A O 1
ATOM 1882 N N . ARG A 1 247 ? 15.690 -26.502 -13.461 1.00 80.94 247 ARG A N 1
ATOM 1883 C CA . ARG A 1 247 ? 16.627 -25.429 -13.801 1.00 80.94 247 ARG A CA 1
ATOM 1884 C C . ARG A 1 247 ? 17.479 -24.955 -12.623 1.00 80.94 247 ARG A C 1
ATOM 1886 O O . ARG A 1 247 ? 18.581 -24.478 -12.852 1.00 80.94 247 ARG A O 1
ATOM 1893 N N . PHE A 1 248 ? 16.964 -25.024 -11.396 1.00 76.19 248 PHE A N 1
ATOM 1894 C CA . PHE A 1 248 ? 17.555 -24.339 -10.240 1.00 76.19 248 PHE A CA 1
ATOM 1895 C C . PHE A 1 248 ? 17.871 -25.244 -9.042 1.00 76.19 248 PHE A C 1
ATOM 1897 O O . PHE A 1 248 ? 18.278 -24.745 -7.990 1.00 76.19 248 PHE A O 1
ATOM 1904 N N . ALA A 1 249 ? 17.667 -26.559 -9.150 1.00 71.38 249 ALA A N 1
ATOM 1905 C CA . ALA A 1 249 ? 17.934 -27.488 -8.056 1.00 71.38 249 ALA A CA 1
ATOM 1906 C C . ALA A 1 249 ? 19.396 -27.402 -7.586 1.00 71.38 249 ALA A C 1
ATOM 1908 O O . ALA A 1 249 ? 20.323 -27.690 -8.336 1.00 71.38 249 ALA A O 1
ATOM 1909 N N . GLY A 1 250 ? 19.592 -27.050 -6.311 1.00 68.06 250 GLY A N 1
ATOM 1910 C CA . GLY A 1 250 ? 20.917 -26.975 -5.688 1.00 68.06 250 GLY A CA 1
ATOM 1911 C C . GLY A 1 250 ? 21.700 -25.687 -5.967 1.00 68.06 250 GLY A C 1
ATOM 1912 O O . GLY A 1 250 ? 22.819 -25.562 -5.476 1.00 68.06 250 GLY A O 1
ATOM 1913 N N . GLU A 1 251 ? 21.130 -24.721 -6.695 1.00 69.56 251 GLU A N 1
ATOM 1914 C CA . GLU A 1 251 ? 21.782 -23.437 -6.967 1.00 69.56 251 GLU A CA 1
ATOM 1915 C C . GLU A 1 251 ? 21.390 -22.355 -5.941 1.00 69.56 251 GLU A C 1
ATOM 1917 O O . GLU A 1 251 ? 20.196 -22.120 -5.729 1.00 69.56 251 GLU A O 1
ATOM 1922 N N . PRO A 1 252 ? 22.352 -21.635 -5.330 1.00 66.50 252 PRO A N 1
ATOM 1923 C CA . PRO A 1 252 ? 22.048 -20.428 -4.566 1.00 66.50 252 PRO A CA 1
ATOM 1924 C C . PRO A 1 252 ? 21.648 -19.259 -5.492 1.00 66.50 252 PRO A C 1
ATOM 1926 O O . PRO A 1 252 ? 22.115 -19.203 -6.634 1.00 66.50 252 PRO A O 1
ATOM 1929 N N . PRO A 1 253 ? 20.835 -18.290 -5.016 1.00 69.75 253 PRO A N 1
ATOM 1930 C CA . PRO A 1 253 ? 20.156 -18.222 -3.724 1.00 69.75 253 PRO A CA 1
ATOM 1931 C C . PRO A 1 253 ? 18.817 -18.983 -3.739 1.00 69.75 253 PRO A C 1
ATOM 1933 O O . PRO A 1 253 ? 18.262 -19.239 -4.812 1.00 69.75 253 PRO A O 1
ATOM 1936 N N . PRO A 1 254 ? 18.269 -19.335 -2.560 1.00 76.75 254 PRO A N 1
ATOM 1937 C CA . PRO A 1 254 ? 17.042 -20.121 -2.468 1.00 76.75 254 PRO A CA 1
ATOM 1938 C C . PRO A 1 254 ? 15.836 -19.375 -3.047 1.00 76.75 254 PRO A C 1
ATOM 1940 O O . PRO A 1 254 ? 15.730 -18.148 -2.945 1.00 76.75 254 PRO A O 1
ATOM 1943 N N . ILE A 1 255 ? 14.894 -20.137 -3.607 1.00 80.12 255 ILE A N 1
ATOM 1944 C CA . ILE A 1 255 ? 13.575 -19.621 -3.982 1.00 80.12 255 ILE A CA 1
ATOM 1945 C C . ILE A 1 255 ? 12.798 -19.351 -2.691 1.00 80.12 255 ILE A C 1
ATOM 1947 O O . ILE A 1 255 ? 12.449 -20.282 -1.972 1.00 80.12 255 ILE A O 1
ATOM 1951 N N . VAL A 1 256 ? 12.535 -18.078 -2.397 1.00 82.12 256 VAL A N 1
ATOM 1952 C CA . VAL A 1 256 ? 11.846 -17.646 -1.166 1.00 82.12 256 VAL A CA 1
ATOM 1953 C C . VAL A 1 256 ? 10.420 -17.164 -1.407 1.00 82.12 256 VAL A C 1
ATOM 1955 O O . VAL A 1 256 ? 9.662 -17.006 -0.451 1.00 82.12 256 VAL A O 1
ATOM 1958 N N . LYS A 1 257 ? 10.039 -16.936 -2.669 1.00 89.31 257 LYS A N 1
ATOM 1959 C CA . LYS A 1 257 ? 8.713 -16.443 -3.055 1.00 89.31 257 LYS A CA 1
ATOM 1960 C C . LYS A 1 257 ? 8.233 -17.081 -4.356 1.00 89.31 257 LYS A C 1
ATOM 1962 O O . LYS A 1 257 ? 8.997 -17.132 -5.319 1.00 89.31 257 LYS A O 1
ATOM 1967 N N . ALA A 1 258 ? 6.962 -17.471 -4.390 1.00 90.38 258 ALA A N 1
ATOM 1968 C CA . ALA A 1 258 ? 6.224 -17.850 -5.589 1.00 90.38 258 ALA A CA 1
ATOM 1969 C C . ALA A 1 258 ? 5.014 -16.919 -5.782 1.00 90.38 258 ALA A C 1
ATOM 1971 O O . ALA A 1 258 ? 4.079 -16.929 -4.981 1.00 90.38 258 ALA A O 1
ATOM 1972 N N . MET A 1 259 ? 5.050 -16.094 -6.829 1.00 90.50 259 MET A N 1
ATOM 1973 C CA . MET A 1 259 ? 3.937 -15.258 -7.278 1.00 90.50 259 MET A CA 1
ATOM 1974 C C . MET A 1 259 ? 2.999 -16.116 -8.128 1.00 90.50 259 MET A C 1
ATOM 1976 O O . MET A 1 259 ? 3.354 -16.508 -9.236 1.00 90.50 259 MET A O 1
ATOM 1980 N N . LEU A 1 260 ? 1.826 -16.446 -7.598 1.00 89.94 260 LEU A N 1
ATOM 1981 C CA . LEU A 1 260 ? 0.896 -17.385 -8.223 1.00 89.94 260 LEU A CA 1
ATOM 1982 C C . LEU A 1 260 ? 0.094 -16.754 -9.364 1.00 89.94 260 LEU A C 1
ATOM 1984 O O . LEU A 1 260 ? -0.332 -17.463 -10.270 1.00 89.94 260 LEU A O 1
ATOM 1988 N N . PHE A 1 261 ? -0.166 -15.446 -9.294 1.00 86.88 261 PHE A N 1
ATOM 1989 C CA . PHE A 1 261 ? -1.007 -14.736 -10.256 1.00 86.88 261 PHE A CA 1
ATOM 1990 C C . PHE A 1 261 ? -0.817 -13.226 -10.137 1.00 86.88 261 PHE A C 1
ATOM 1992 O O . PHE A 1 261 ? -0.601 -12.729 -9.030 1.00 86.88 261 PHE A O 1
ATOM 1999 N N . ASP A 1 262 ? -0.953 -12.541 -11.272 1.00 84.94 262 ASP A N 1
ATOM 2000 C CA . ASP A 1 262 ? -0.930 -11.083 -11.385 1.00 84.94 262 ASP A CA 1
ATOM 2001 C C . ASP A 1 262 ? -2.345 -10.495 -11.234 1.00 84.94 262 ASP A C 1
ATOM 2003 O O . ASP A 1 262 ? -3.218 -10.785 -12.053 1.00 84.94 262 ASP A O 1
ATOM 2007 N N . GLU A 1 263 ? -2.598 -9.726 -10.172 1.00 85.19 263 GLU A N 1
ATOM 2008 C CA . GLU A 1 263 ? -3.863 -9.004 -9.933 1.00 85.19 263 GLU A CA 1
ATOM 2009 C C . GLU A 1 263 ? -5.153 -9.855 -10.064 1.00 85.19 263 GLU A C 1
ATOM 2011 O O . GLU A 1 263 ? -6.002 -9.622 -10.940 1.00 85.19 263 GLU A O 1
ATOM 2016 N N . PRO A 1 264 ? -5.391 -10.848 -9.180 1.00 83.06 264 PRO A N 1
ATOM 2017 C CA . PRO A 1 264 ? -6.625 -11.624 -9.235 1.00 83.06 264 PRO A CA 1
ATOM 2018 C C . PRO A 1 264 ? -7.860 -10.715 -9.112 1.00 83.06 264 PRO A C 1
ATOM 2020 O O . PRO A 1 264 ? -7.905 -9.830 -8.267 1.00 83.06 264 PRO A O 1
ATOM 2023 N N . GLY A 1 265 ? -8.891 -10.966 -9.927 1.00 73.62 265 GLY A N 1
ATOM 2024 C CA . GLY A 1 265 ? -10.225 -10.351 -9.824 1.00 73.62 265 GLY A CA 1
ATOM 2025 C C . GLY A 1 265 ? -10.540 -9.210 -10.805 1.00 73.62 265 GLY A C 1
ATOM 2026 O O . GLY A 1 265 ? -11.666 -9.170 -11.298 1.00 73.62 265 GLY A O 1
ATOM 2027 N N . TYR A 1 266 ? -9.576 -8.350 -11.159 1.00 60.69 266 TYR A N 1
ATOM 2028 C CA . TYR A 1 266 ? -9.847 -7.086 -11.873 1.00 60.69 266 TYR A CA 1
ATOM 2029 C C . TYR A 1 266 ? -10.432 -7.279 -13.294 1.00 60.69 266 TYR A C 1
ATOM 2031 O O . TYR A 1 266 ? -11.432 -6.642 -13.630 1.00 60.69 266 TYR A O 1
ATOM 2039 N N . TYR A 1 267 ? -9.911 -8.226 -14.093 1.00 51.12 267 TYR A N 1
ATOM 2040 C CA . TYR A 1 267 ? -10.455 -8.551 -15.433 1.00 51.12 267 TYR A CA 1
ATOM 2041 C C . TYR A 1 267 ? -10.466 -10.044 -15.815 1.00 51.12 267 TYR A C 1
ATOM 2043 O O . TYR A 1 267 ? -11.209 -10.436 -16.714 1.00 51.12 267 TYR A O 1
ATOM 2051 N N . SER A 1 268 ? -9.673 -10.892 -15.154 1.00 50.31 268 SER A N 1
ATOM 2052 C CA . SER A 1 268 ? -9.353 -12.250 -15.637 1.00 50.31 268 SER A CA 1
ATOM 2053 C C . SER A 1 268 ? -9.458 -13.354 -14.576 1.00 50.31 268 SER A C 1
ATOM 2055 O O . SER A 1 268 ? -9.601 -14.523 -14.931 1.00 50.31 268 SER A O 1
ATOM 2057 N N . GLY A 1 269 ? -9.451 -13.010 -13.281 1.00 52.72 269 GLY A N 1
ATOM 2058 C CA . GLY A 1 269 ? -9.329 -13.998 -12.201 1.00 52.72 269 GLY A CA 1
ATOM 2059 C C . GLY A 1 269 ? -10.539 -14.921 -12.024 1.00 52.72 269 GLY A C 1
ATOM 2060 O O . GLY A 1 269 ? -10.365 -16.107 -11.782 1.00 52.72 269 GLY A O 1
ATOM 2061 N N . PHE A 1 270 ? -11.772 -14.423 -12.180 1.00 63.62 270 PHE A N 1
ATOM 2062 C CA . PHE A 1 270 ? -12.984 -15.214 -11.889 1.00 63.62 270 PHE A CA 1
ATOM 2063 C C . PHE A 1 270 ? -13.394 -16.201 -12.994 1.00 63.62 270 PHE A C 1
ATOM 2065 O O . PHE A 1 270 ? -14.193 -17.102 -12.735 1.00 63.62 270 PHE A O 1
ATOM 2072 N N . GLY A 1 271 ? -12.875 -16.040 -14.215 1.00 62.47 271 GLY A N 1
ATOM 2073 C CA . GLY A 1 271 ? -13.263 -16.847 -15.378 1.00 62.47 271 GLY A CA 1
ATOM 2074 C C . GLY A 1 271 ? -12.920 -18.337 -15.229 1.00 62.47 271 GLY A C 1
ATOM 2075 O O . GLY A 1 271 ? -13.834 -19.161 -15.314 1.00 62.47 271 GLY A O 1
ATOM 2076 N N . PRO A 1 272 ? -11.649 -18.694 -14.957 1.00 59.19 272 PRO A N 1
ATOM 2077 C CA . PRO A 1 272 ? -11.241 -20.083 -14.726 1.00 59.19 272 PRO A CA 1
ATOM 2078 C C . PRO A 1 272 ? -11.959 -20.728 -13.528 1.00 59.19 272 PRO A C 1
ATOM 2080 O O . PRO A 1 272 ? -12.461 -21.844 -13.628 1.00 59.19 272 PRO A O 1
ATOM 2083 N N . ILE A 1 273 ? -12.126 -19.984 -12.427 1.00 61.72 273 ILE A N 1
ATOM 2084 C CA . ILE A 1 273 ? -12.813 -20.456 -11.208 1.00 61.72 273 ILE A CA 1
ATOM 2085 C C . ILE A 1 273 ? -14.271 -20.858 -11.494 1.00 61.72 273 ILE A C 1
ATOM 2087 O O . ILE A 1 273 ? -14.777 -21.846 -10.949 1.00 61.72 273 ILE A O 1
ATOM 2091 N N . TRP A 1 274 ? -14.968 -20.091 -12.341 1.00 65.00 274 TRP A N 1
ATOM 2092 C CA . TRP A 1 274 ? -16.350 -20.397 -12.711 1.00 65.00 274 TRP A CA 1
ATOM 2093 C C . TRP A 1 274 ? -16.455 -21.680 -13.538 1.00 65.00 274 TRP A C 1
ATOM 2095 O O . TRP A 1 274 ? -17.361 -22.478 -13.293 1.00 65.00 274 TRP A O 1
ATOM 2105 N N . GLN A 1 275 ? -15.523 -21.897 -14.471 1.00 62.66 275 GLN A N 1
ATOM 2106 C CA . GLN A 1 275 ? -15.493 -23.102 -15.304 1.00 62.66 275 GLN A CA 1
ATOM 2107 C C . GLN A 1 275 ? -15.319 -24.378 -14.469 1.00 62.66 275 GLN A C 1
ATOM 2109 O O . GLN A 1 275 ? -15.905 -25.403 -14.809 1.00 62.66 275 GLN A O 1
ATOM 2114 N N . GLU A 1 276 ? -14.574 -24.313 -13.362 1.00 61.62 276 GLU A N 1
ATOM 2115 C CA . GLU A 1 276 ? -14.335 -25.476 -12.499 1.00 61.62 276 GLU A CA 1
ATOM 2116 C C . GLU A 1 276 ? -15.533 -25.866 -11.621 1.00 61.62 276 GLU A C 1
ATOM 2118 O O . GLU A 1 276 ? -15.680 -27.038 -11.276 1.00 61.62 276 GLU A O 1
ATOM 2123 N N . THR A 1 277 ? -16.374 -24.910 -11.211 1.00 72.12 277 THR A N 1
ATOM 2124 C CA . THR A 1 277 ? -17.301 -25.140 -10.086 1.00 72.12 277 THR A CA 1
ATOM 2125 C C . THR A 1 277 ? -18.776 -24.864 -10.391 1.00 72.12 277 THR A C 1
ATOM 2127 O O . THR A 1 277 ? -19.642 -25.624 -9.949 1.00 72.12 277 THR A O 1
ATOM 2130 N N . GLY A 1 278 ? -19.092 -23.831 -11.180 1.00 80.00 278 GLY A N 1
ATOM 2131 C CA . GLY A 1 278 ? -20.451 -23.513 -11.629 1.00 80.00 278 GLY A CA 1
ATOM 2132 C C . GLY A 1 278 ? -21.528 -23.442 -10.527 1.00 80.00 278 GLY A C 1
ATOM 2133 O O . GLY A 1 278 ? -21.260 -23.201 -9.348 1.00 80.00 278 GLY A O 1
ATOM 2134 N N . VAL A 1 279 ? -22.783 -23.686 -10.925 1.00 87.94 279 VAL A N 1
ATOM 2135 C CA . VAL A 1 279 ? -23.961 -23.723 -10.030 1.00 87.94 279 VAL A CA 1
ATOM 2136 C C . VAL A 1 279 ? -23.908 -24.909 -9.062 1.00 87.94 279 VAL A C 1
ATOM 2138 O O . VAL A 1 279 ? -24.378 -24.815 -7.931 1.00 87.94 279 VAL A O 1
ATOM 2141 N N . ARG A 1 280 ? -23.308 -26.030 -9.477 1.00 89.56 280 ARG A N 1
ATOM 2142 C CA . ARG A 1 280 ? -23.167 -27.211 -8.619 1.00 89.56 280 ARG A CA 1
ATOM 2143 C C . ARG A 1 280 ? -22.311 -26.903 -7.391 1.00 89.56 280 ARG A C 1
ATOM 2145 O O . ARG A 1 280 ? -22.770 -27.123 -6.278 1.00 89.56 280 ARG A O 1
ATOM 2152 N N . GLY A 1 281 ? -21.130 -26.315 -7.586 1.00 90.75 281 GLY A N 1
ATOM 2153 C CA . GLY A 1 281 ? -20.265 -25.926 -6.474 1.00 90.75 281 GLY A CA 1
ATOM 2154 C C . GLY A 1 281 ? -20.915 -24.886 -5.557 1.00 90.75 281 GLY A C 1
ATOM 2155 O O . GLY A 1 281 ? -20.687 -24.909 -4.350 1.00 90.75 281 GLY A O 1
ATOM 2156 N N . PHE A 1 282 ? -21.791 -24.023 -6.092 1.00 92.62 282 PHE A N 1
ATOM 2157 C CA . PHE A 1 282 ? -22.576 -23.104 -5.263 1.00 92.62 282 PHE A CA 1
ATOM 2158 C C . PHE A 1 282 ? -23.532 -23.851 -4.324 1.00 92.62 282 PHE A C 1
ATOM 2160 O O . PHE A 1 282 ? -23.601 -23.537 -3.136 1.00 92.62 282 PHE A O 1
ATOM 2167 N N . ARG A 1 283 ? -24.242 -24.859 -4.833 1.00 95.12 283 ARG A N 1
ATOM 2168 C CA . ARG A 1 283 ? -25.157 -25.689 -4.034 1.00 95.12 283 ARG A CA 1
ATOM 2169 C C . ARG A 1 283 ? -24.409 -26.485 -2.969 1.00 95.12 283 ARG A C 1
ATOM 2171 O O . ARG A 1 283 ? -24.831 -26.476 -1.815 1.00 95.12 283 ARG A O 1
ATOM 2178 N N . ASP A 1 284 ? -23.268 -27.072 -3.325 1.00 93.94 284 ASP A N 1
ATOM 2179 C CA . ASP A 1 284 ? -22.401 -27.784 -2.379 1.00 93.94 284 ASP A CA 1
ATOM 2180 C C . ASP A 1 284 ? -21.936 -26.836 -1.254 1.00 93.94 284 ASP A C 1
ATOM 2182 O O . ASP A 1 284 ? -22.075 -27.140 -0.070 1.00 93.94 284 ASP A O 1
ATOM 2186 N N . PHE A 1 285 ? -21.505 -25.620 -1.608 1.00 94.38 285 PHE A N 1
ATOM 2187 C CA . PHE A 1 285 ? -21.107 -24.586 -0.649 1.00 94.38 285 PHE A CA 1
ATOM 2188 C C . PHE A 1 285 ? -22.224 -24.188 0.330 1.00 94.38 285 PHE A C 1
ATOM 2190 O O . PHE A 1 285 ? -21.942 -23.936 1.510 1.00 94.38 285 PHE A O 1
ATOM 2197 N N . LEU A 1 286 ? -23.471 -24.095 -0.147 1.00 96.56 286 LEU A N 1
ATOM 2198 C CA . LEU A 1 286 ? -24.642 -23.815 0.686 1.00 96.56 286 LEU A CA 1
ATOM 2199 C C . LEU A 1 286 ? -24.936 -24.976 1.643 1.00 96.56 286 LEU A C 1
ATOM 2201 O O . LEU A 1 286 ? -25.141 -24.743 2.838 1.00 96.56 286 LEU A O 1
ATOM 2205 N N . ALA A 1 287 ? -24.913 -26.209 1.129 1.00 95.75 287 ALA A N 1
ATOM 2206 C CA . ALA A 1 287 ? -25.170 -27.422 1.897 1.00 95.75 287 ALA A CA 1
ATOM 2207 C C . ALA A 1 287 ? -24.141 -27.612 3.023 1.00 95.75 287 ALA A C 1
ATOM 2209 O O . ALA A 1 287 ? -24.521 -27.801 4.178 1.00 95.75 287 ALA A O 1
ATOM 2210 N N . GLU A 1 288 ? -22.847 -27.448 2.727 1.00 95.56 288 GLU A N 1
ATOM 2211 C CA . GLU A 1 288 ? -21.756 -27.509 3.714 1.00 95.56 288 GLU A CA 1
ATOM 2212 C C . GLU A 1 288 ? -21.913 -26.501 4.863 1.00 95.56 288 GLU A C 1
ATOM 2214 O O . GLU A 1 288 ? -21.419 -26.717 5.969 1.00 95.56 288 GLU A O 1
ATOM 2219 N N . ARG A 1 289 ? -22.590 -25.376 4.607 1.00 94.62 289 ARG A N 1
ATOM 2220 C CA . ARG A 1 289 ? -22.825 -24.303 5.586 1.00 94.62 289 ARG A CA 1
ATOM 2221 C C . ARG A 1 289 ? -24.191 -24.390 6.257 1.00 94.62 289 ARG A C 1
ATOM 2223 O O . ARG A 1 289 ? -24.529 -23.492 7.027 1.00 94.62 289 ARG A O 1
ATOM 2230 N N . GLY A 1 290 ? -24.958 -25.445 5.980 1.00 96.06 290 GLY A N 1
ATOM 2231 C CA . GLY A 1 290 ? -26.277 -25.670 6.565 1.00 96.06 290 GLY A CA 1
ATOM 2232 C C . GLY A 1 290 ? -27.302 -24.599 6.188 1.00 96.06 290 GLY A C 1
ATOM 2233 O O . GLY A 1 290 ? -28.169 -24.277 6.999 1.00 96.06 290 GLY A O 1
ATOM 2234 N N . VAL A 1 291 ? -27.190 -23.999 4.998 1.00 96.56 291 VAL A N 1
ATOM 2235 C CA . VAL A 1 291 ? -28.159 -23.000 4.524 1.00 96.56 291 VAL A CA 1
ATOM 2236 C C . VAL A 1 291 ? -29.419 -23.710 4.035 1.00 96.56 291 VAL A C 1
ATOM 2238 O O . VAL A 1 291 ? -29.345 -24.507 3.112 1.00 96.56 291 VAL A O 1
ATOM 2241 N N . ASP A 1 292 ? -30.581 -23.415 4.617 1.00 96.69 292 ASP A N 1
ATOM 2242 C CA . ASP A 1 292 ? -31.854 -24.014 4.185 1.00 96.69 292 ASP A CA 1
ATOM 2243 C C . ASP A 1 292 ? -32.241 -23.516 2.772 1.00 96.69 292 ASP A C 1
ATOM 2245 O O . ASP A 1 292 ? -32.332 -22.297 2.585 1.00 96.69 292 ASP A O 1
ATOM 2249 N N . PRO A 1 293 ? -32.501 -24.392 1.775 1.00 96.44 293 PRO A N 1
ATOM 2250 C CA . PRO A 1 293 ? -32.945 -23.972 0.440 1.00 96.44 293 PRO A CA 1
ATOM 2251 C C . PRO A 1 293 ? -34.239 -23.142 0.460 1.00 96.44 293 PRO A C 1
ATOM 2253 O O . PRO A 1 293 ? -34.414 -22.263 -0.388 1.00 96.44 293 PRO A O 1
ATOM 2256 N N . LYS A 1 294 ? -35.093 -23.302 1.482 1.00 96.56 294 LYS A N 1
ATOM 2257 C CA . LYS A 1 294 ? -36.298 -22.474 1.672 1.00 96.56 294 LYS A CA 1
ATOM 2258 C C . LYS A 1 294 ? -35.983 -20.995 1.875 1.00 96.56 294 LYS A C 1
ATOM 2260 O O . LYS A 1 294 ? -36.856 -20.152 1.693 1.00 96.56 294 LYS A O 1
ATOM 2265 N N . LEU A 1 295 ? -34.742 -20.649 2.228 1.00 95.50 295 LEU A N 1
ATOM 2266 C CA . LEU A 1 295 ? -34.274 -19.265 2.290 1.00 95.50 295 LEU A CA 1
ATOM 2267 C C . LEU A 1 295 ? -34.426 -18.544 0.937 1.00 95.50 295 LEU A C 1
ATOM 2269 O O . LEU A 1 295 ? -34.567 -17.317 0.917 1.00 95.50 295 LEU A O 1
ATOM 2273 N N . PHE A 1 296 ? -34.411 -19.308 -0.159 1.00 95.56 296 PHE A N 1
ATOM 2274 C CA . PHE A 1 296 ? -34.487 -18.852 -1.546 1.00 95.56 296 PHE A CA 1
ATOM 2275 C C . PHE A 1 296 ? -35.827 -19.185 -2.222 1.00 95.56 296 PHE A C 1
ATOM 2277 O O . PHE A 1 296 ? -35.892 -19.165 -3.446 1.00 95.56 296 PHE A O 1
ATOM 2284 N N . ASP A 1 297 ? -36.869 -19.507 -1.447 1.00 95.81 297 ASP A N 1
ATOM 2285 C CA . ASP A 1 297 ? -38.165 -20.003 -1.942 1.00 95.81 297 ASP A CA 1
ATOM 2286 C C . ASP A 1 297 ? -38.055 -21.305 -2.771 1.00 95.81 297 ASP A C 1
ATOM 2288 O O . ASP A 1 297 ? -38.901 -21.587 -3.617 1.00 95.81 297 ASP A O 1
ATOM 2292 N N . ALA A 1 298 ? -37.023 -22.117 -2.506 1.00 95.81 298 ALA A N 1
ATOM 2293 C CA . ALA A 1 298 ? -36.777 -23.403 -3.158 1.00 95.81 298 ALA A CA 1
ATOM 2294 C C . ALA A 1 298 ? -37.114 -24.588 -2.232 1.00 95.81 298 ALA A C 1
ATOM 2296 O O . ALA A 1 298 ? -36.867 -24.541 -1.023 1.00 95.81 298 ALA A O 1
ATOM 2297 N N . GLY A 1 299 ? -37.658 -25.670 -2.795 1.00 95.75 299 GLY A N 1
ATOM 2298 C CA . GLY A 1 299 ? -37.957 -26.914 -2.077 1.00 95.75 299 GLY A CA 1
ATOM 2299 C C . GLY A 1 299 ? -36.735 -27.816 -1.866 1.00 95.75 299 GLY A C 1
ATOM 2300 O O . GLY A 1 299 ? -36.720 -28.628 -0.941 1.00 95.75 299 GLY A O 1
ATOM 2301 N N . SER A 1 300 ? -35.705 -27.654 -2.699 1.00 96.44 300 SER A N 1
ATOM 2302 C CA . SER A 1 300 ? -34.461 -28.434 -2.715 1.00 96.44 300 SER A CA 1
ATOM 2303 C C . SER A 1 300 ? -33.283 -27.576 -3.203 1.00 96.44 300 SER A C 1
ATOM 2305 O O . SER A 1 300 ? -33.492 -26.493 -3.751 1.00 96.44 300 SER A O 1
ATOM 2307 N N . PHE A 1 301 ? -32.033 -28.022 -3.023 1.00 94.88 301 PHE A N 1
ATOM 2308 C CA . PHE A 1 301 ? -30.870 -27.280 -3.543 1.00 94.88 301 PHE A CA 1
ATOM 2309 C C . PHE A 1 301 ? -30.805 -27.298 -5.074 1.00 94.88 301 PHE A C 1
ATOM 2311 O O . PHE A 1 301 ? -30.259 -26.387 -5.687 1.00 94.88 301 PHE A O 1
ATOM 2318 N N . GLU A 1 302 ? -31.395 -28.306 -5.701 1.00 94.56 302 GLU A N 1
ATOM 2319 C CA . GLU A 1 302 ? -31.481 -28.539 -7.137 1.00 94.56 302 GLU A CA 1
ATOM 2320 C C . GLU A 1 302 ? -32.277 -27.440 -7.849 1.00 94.56 302 GLU A C 1
ATOM 2322 O O . GLU A 1 302 ? -32.038 -27.165 -9.028 1.00 94.56 302 GLU A O 1
ATOM 2327 N N . GLU A 1 303 ? -33.166 -26.775 -7.113 1.00 95.06 303 GLU A N 1
ATOM 2328 C CA . GLU A 1 303 ? -33.956 -25.621 -7.543 1.00 95.06 303 GLU A CA 1
ATOM 2329 C C . GLU A 1 303 ? -33.252 -24.279 -7.273 1.00 95.06 303 GLU A C 1
ATOM 2331 O O . GLU A 1 303 ? -33.654 -23.253 -7.817 1.00 95.06 303 GLU A O 1
ATOM 2336 N N . VAL A 1 304 ? -32.186 -24.259 -6.463 1.00 94.69 304 VAL A N 1
ATOM 2337 C CA . VAL A 1 304 ? -31.452 -23.028 -6.138 1.00 94.69 304 VAL A CA 1
ATOM 2338 C C . VAL A 1 304 ? -30.542 -22.640 -7.305 1.00 94.69 304 VAL A C 1
ATOM 2340 O O . VAL A 1 304 ? -29.681 -23.417 -7.729 1.00 94.69 304 VAL A O 1
ATOM 2343 N N . ASP A 1 305 ? -30.732 -21.428 -7.822 1.00 90.50 305 ASP A N 1
ATOM 2344 C CA . ASP A 1 305 ? -29.924 -20.834 -8.896 1.00 90.50 305 ASP A CA 1
ATOM 2345 C C . ASP A 1 305 ? -28.727 -20.028 -8.344 1.00 90.50 305 ASP A C 1
ATOM 2347 O O . ASP A 1 305 ? -28.551 -19.925 -7.138 1.00 90.50 305 ASP A O 1
ATOM 2351 N N . TYR A 1 306 ? -27.891 -19.437 -9.195 1.00 88.75 306 TYR A N 1
ATOM 2352 C CA . TYR A 1 306 ? -26.746 -18.601 -8.818 1.00 88.75 306 TYR A CA 1
ATOM 2353 C C . TYR A 1 306 ? -26.804 -17.228 -9.499 1.00 88.75 306 TYR A C 1
ATOM 2355 O O . TYR A 1 306 ? -27.144 -17.119 -10.675 1.00 88.75 306 TYR A O 1
ATOM 2363 N N . ILE A 1 307 ? -26.404 -16.165 -8.790 1.00 87.00 307 ILE A N 1
ATOM 2364 C CA . ILE A 1 307 ? -26.296 -14.815 -9.369 1.00 87.00 307 ILE A CA 1
ATOM 2365 C C . ILE A 1 307 ? -24.842 -14.500 -9.744 1.00 87.00 307 ILE A C 1
ATOM 2367 O O . ILE A 1 307 ? -23.974 -14.314 -8.883 1.00 87.00 307 ILE A O 1
ATOM 2371 N N . ALA A 1 308 ? -24.584 -14.393 -11.048 1.00 77.69 308 ALA A N 1
ATOM 2372 C CA . ALA A 1 308 ? -23.259 -14.112 -11.598 1.00 77.69 308 ALA A CA 1
ATOM 2373 C C . ALA A 1 308 ? -22.772 -12.673 -11.346 1.00 77.69 308 ALA A C 1
ATOM 2375 O O . ALA A 1 308 ? -23.556 -11.747 -11.123 1.00 77.69 308 ALA A O 1
ATOM 2376 N N . SER A 1 309 ? -21.448 -12.477 -11.398 1.00 67.00 309 SER A N 1
ATOM 2377 C CA . SER A 1 309 ? -20.820 -11.152 -11.302 1.00 67.00 309 SER A CA 1
ATOM 2378 C C . SER A 1 309 ? -21.238 -10.301 -12.497 1.00 67.00 309 SER A C 1
ATOM 2380 O O . SER A 1 309 ? -20.879 -10.618 -13.627 1.00 67.00 309 SER A O 1
ATOM 2382 N N . GLY A 1 310 ? -21.998 -9.234 -12.254 1.00 66.56 310 GLY A N 1
ATOM 2383 C CA . GLY A 1 310 ? -22.499 -8.331 -13.297 1.00 66.56 310 GLY A CA 1
ATOM 2384 C C . GLY A 1 310 ? -24.021 -8.315 -13.436 1.00 66.56 310 GLY A C 1
ATOM 2385 O O . GLY A 1 310 ? -24.554 -7.438 -14.107 1.00 66.56 310 GLY A O 1
ATOM 2386 N N . GLN A 1 311 ? -24.734 -9.224 -12.767 1.00 75.06 311 GLN A N 1
ATOM 2387 C CA . GLN A 1 311 ? -26.184 -9.114 -12.625 1.00 75.06 311 GLN A CA 1
ATOM 2388 C C . GLN A 1 311 ? -26.510 -8.217 -11.426 1.00 75.06 311 GLN A C 1
ATOM 2390 O O . GLN A 1 311 ? -26.361 -8.639 -10.280 1.00 75.06 311 GLN A O 1
ATOM 2395 N N . ALA A 1 312 ? -26.934 -6.981 -11.698 1.00 73.88 312 ALA A N 1
ATOM 2396 C CA . ALA A 1 312 ? -27.365 -6.043 -10.664 1.00 73.88 312 ALA A CA 1
ATOM 2397 C C . ALA A 1 312 ? -28.581 -6.590 -9.896 1.00 73.88 312 ALA A C 1
ATOM 2399 O O . ALA A 1 312 ? -29.476 -7.213 -10.476 1.00 73.88 312 ALA A O 1
ATOM 2400 N N . VAL A 1 313 ? -28.618 -6.343 -8.586 1.00 86.12 313 VAL A N 1
ATOM 2401 C CA . VAL A 1 313 ? -29.744 -6.706 -7.716 1.00 86.12 313 VAL A CA 1
ATOM 2402 C C . VAL A 1 313 ? -30.164 -5.459 -6.963 1.00 86.12 313 VAL A C 1
ATOM 2404 O O . VAL A 1 313 ? -29.415 -4.968 -6.126 1.00 86.12 313 VAL A O 1
ATOM 2407 N N . ALA A 1 314 ? -31.360 -4.957 -7.271 1.00 85.94 314 ALA A N 1
ATOM 2408 C CA . ALA A 1 314 ? -31.898 -3.764 -6.633 1.00 85.94 314 ALA A CA 1
ATOM 2409 C C . ALA A 1 314 ? -32.064 -3.962 -5.118 1.00 85.94 314 ALA A C 1
ATOM 2411 O O . ALA A 1 314 ? -32.414 -5.050 -4.646 1.00 85.94 314 ALA A O 1
ATOM 2412 N N . ALA A 1 315 ? -31.854 -2.889 -4.355 1.00 81.00 315 ALA A N 1
ATOM 2413 C CA . ALA A 1 315 ? -31.971 -2.895 -2.898 1.00 81.00 315 ALA A CA 1
ATOM 2414 C C . ALA A 1 315 ? -33.361 -3.331 -2.386 1.00 81.00 315 ALA A C 1
ATOM 2416 O O . ALA A 1 315 ? -33.460 -3.834 -1.267 1.00 81.00 315 ALA A O 1
ATOM 2417 N N . ASP A 1 316 ? -34.409 -3.152 -3.191 1.00 84.69 316 ASP A N 1
ATOM 2418 C CA . ASP A 1 316 ? -35.807 -3.499 -2.919 1.00 84.69 316 ASP A CA 1
ATOM 2419 C C . ASP A 1 316 ? -36.277 -4.786 -3.628 1.00 84.69 316 ASP A C 1
ATOM 2421 O O . ASP A 1 316 ? -37.448 -5.152 -3.518 1.00 84.69 316 ASP A O 1
ATOM 2425 N N . ALA A 1 317 ? -35.376 -5.521 -4.296 1.00 91.31 317 ALA A N 1
ATOM 2426 C CA . ALA A 1 317 ? -35.686 -6.806 -4.930 1.00 91.31 317 ALA A CA 1
ATOM 2427 C C . ALA A 1 317 ? -36.331 -7.793 -3.934 1.00 91.31 317 ALA A C 1
ATOM 2429 O O . ALA A 1 317 ? -36.073 -7.681 -2.736 1.00 91.31 317 ALA A O 1
ATOM 2430 N N . PRO A 1 318 ? -37.112 -8.800 -4.374 1.00 94.19 318 PRO A N 1
ATOM 2431 C CA . PRO A 1 318 ? -37.733 -9.770 -3.470 1.00 94.19 318 PRO A CA 1
ATOM 2432 C C . PRO A 1 318 ? -36.747 -10.386 -2.467 1.00 94.19 318 PRO A C 1
ATOM 2434 O O . PRO A 1 318 ? -35.588 -10.642 -2.798 1.00 94.19 318 PRO A O 1
ATOM 2437 N N . VAL A 1 319 ? -37.211 -10.661 -1.244 1.00 94.12 319 VAL A N 1
ATOM 2438 C CA . VAL A 1 319 ? -36.373 -11.137 -0.123 1.00 94.12 319 VAL A CA 1
ATOM 2439 C C . VAL A 1 319 ? -35.529 -12.359 -0.510 1.00 94.12 319 VAL A C 1
ATOM 2441 O O . VAL A 1 319 ? -34.322 -12.373 -0.261 1.00 94.12 319 VAL A O 1
ATOM 2444 N N . ALA A 1 320 ? -36.124 -13.355 -1.171 1.00 94.88 320 ALA A N 1
ATOM 2445 C CA . ALA A 1 320 ? -35.405 -14.534 -1.653 1.00 94.88 320 ALA A CA 1
ATOM 2446 C C . ALA A 1 320 ? -34.282 -14.179 -2.642 1.00 94.88 320 ALA A C 1
ATOM 2448 O O . ALA A 1 320 ? -33.174 -14.703 -2.535 1.00 94.88 320 ALA A O 1
ATOM 2449 N N . ARG A 1 321 ? -34.511 -13.215 -3.546 1.00 93.75 321 ARG A N 1
ATOM 2450 C CA . ARG A 1 321 ? -33.495 -12.731 -4.495 1.00 93.75 321 ARG A CA 1
ATOM 2451 C C . ARG A 1 321 ? -32.353 -12.004 -3.781 1.00 93.75 321 ARG A C 1
ATOM 2453 O O . ARG A 1 321 ? -31.194 -12.220 -4.130 1.00 93.75 321 ARG A O 1
ATOM 2460 N N . ARG A 1 322 ? -32.655 -11.193 -2.760 1.00 93.94 322 ARG A N 1
ATOM 2461 C CA . ARG A 1 322 ? -31.645 -10.516 -1.923 1.00 93.94 322 ARG A CA 1
ATOM 2462 C C . ARG A 1 322 ? -30.769 -11.502 -1.155 1.00 93.94 322 ARG A C 1
ATOM 2464 O O . ARG A 1 322 ? -29.547 -11.367 -1.122 1.00 93.94 322 ARG A O 1
ATOM 2471 N N . ARG A 1 323 ? -31.387 -12.535 -0.583 1.00 95.25 323 ARG A N 1
ATOM 2472 C CA . ARG A 1 323 ? -30.678 -13.637 0.080 1.00 95.25 323 ARG A CA 1
ATOM 2473 C C . ARG A 1 323 ? -29.797 -14.393 -0.907 1.00 95.25 323 ARG A C 1
ATOM 2475 O O . ARG A 1 323 ? -28.627 -14.633 -0.613 1.00 95.25 323 ARG A O 1
ATOM 2482 N N . LEU A 1 324 ? -30.323 -14.708 -2.092 1.00 94.56 324 LEU A N 1
ATOM 2483 C CA . LEU A 1 324 ? -29.572 -15.389 -3.144 1.00 94.56 324 LEU A CA 1
ATOM 2484 C C . LEU A 1 324 ? -28.347 -14.582 -3.590 1.00 94.56 324 LEU A C 1
ATOM 2486 O O . LEU A 1 324 ? -27.272 -15.153 -3.768 1.00 94.56 324 LEU A O 1
ATOM 2490 N N . TRP A 1 325 ? -28.482 -13.259 -3.707 1.00 92.00 325 TRP A N 1
ATOM 2491 C CA . TRP A 1 325 ? -27.378 -12.347 -4.018 1.00 92.00 325 TRP A CA 1
ATOM 2492 C C . TRP A 1 325 ? -26.251 -12.406 -2.993 1.00 92.00 325 TRP A C 1
ATOM 2494 O O . TRP A 1 325 ? -25.088 -12.598 -3.362 1.00 92.00 325 TRP A O 1
ATOM 2504 N N . TYR A 1 326 ? -26.595 -12.271 -1.712 1.00 93.75 326 TYR A N 1
ATOM 2505 C CA . TYR A 1 326 ? -25.622 -12.322 -0.627 1.00 93.75 326 TYR A CA 1
ATOM 2506 C C . TYR A 1 326 ? -24.820 -13.628 -0.665 1.00 93.75 326 TYR A C 1
ATOM 2508 O O . TYR A 1 326 ? -23.586 -13.614 -0.660 1.00 93.75 326 TYR A O 1
ATOM 2516 N N . TRP A 1 327 ? -25.511 -14.766 -0.765 1.00 94.62 327 TRP A N 1
ATOM 2517 C CA . TRP A 1 327 ? -24.859 -16.072 -0.780 1.00 94.62 327 TRP A CA 1
ATOM 2518 C C . TRP A 1 327 ? -24.063 -16.330 -2.066 1.00 94.62 327 TRP A C 1
ATOM 2520 O O . TRP A 1 327 ? -22.955 -16.861 -1.984 1.00 94.62 327 TRP A O 1
ATOM 2530 N N . SER A 1 328 ? -24.557 -15.883 -3.225 1.00 91.38 328 SER A N 1
ATOM 2531 C CA . SER A 1 328 ? -23.825 -15.957 -4.501 1.00 91.38 328 SER A CA 1
ATOM 2532 C C . SER A 1 328 ? -22.522 -15.151 -4.453 1.00 91.38 328 SER A C 1
ATOM 2534 O O . SER A 1 328 ? -21.477 -15.619 -4.912 1.00 91.38 328 SER A O 1
ATOM 2536 N N . SER A 1 329 ? -22.556 -13.959 -3.848 1.00 89.56 329 SER A N 1
ATOM 2537 C CA . SER A 1 329 ? -21.368 -13.118 -3.653 1.00 89.56 329 SER A CA 1
ATOM 2538 C C . SER A 1 329 ? -20.350 -13.801 -2.741 1.00 89.56 329 SER A C 1
ATOM 2540 O O . SER A 1 329 ? -19.189 -13.951 -3.119 1.00 89.56 329 SER A O 1
ATOM 2542 N N . ARG A 1 330 ? -20.786 -14.321 -1.586 1.00 92.06 330 ARG A N 1
ATOM 2543 C CA . ARG A 1 330 ? -19.906 -15.074 -0.676 1.00 92.06 330 ARG A CA 1
ATOM 2544 C C . ARG A 1 330 ? -19.247 -16.273 -1.344 1.00 92.06 330 ARG A C 1
ATOM 2546 O O . ARG A 1 330 ? -18.054 -16.497 -1.147 1.00 92.06 330 ARG A O 1
ATOM 2553 N N . TYR A 1 331 ? -20.018 -17.036 -2.113 1.00 91.19 331 TYR A N 1
ATOM 2554 C CA . TYR A 1 331 ? -19.507 -18.203 -2.816 1.00 91.19 331 TYR A CA 1
ATOM 2555 C C . TYR A 1 331 ? -18.428 -17.831 -3.832 1.00 91.19 331 TYR A C 1
ATOM 2557 O O . TYR A 1 331 ? -17.379 -18.463 -3.850 1.00 91.19 331 TYR A O 1
ATOM 2565 N N . ARG A 1 332 ? -18.633 -16.769 -4.620 1.00 87.44 332 ARG A N 1
ATOM 2566 C CA . ARG A 1 332 ? -17.661 -16.321 -5.631 1.00 87.44 332 ARG A CA 1
ATOM 2567 C C . ARG A 1 332 ? -16.280 -16.065 -5.030 1.00 87.44 332 ARG A C 1
ATOM 2569 O O . ARG A 1 332 ? -15.272 -16.521 -5.565 1.00 87.44 332 ARG A O 1
ATOM 2576 N N . HIS A 1 333 ? -16.235 -15.363 -3.901 1.00 89.12 333 HIS A N 1
ATOM 2577 C CA . HIS A 1 333 ? -14.973 -15.068 -3.229 1.00 89.12 333 HIS A CA 1
ATOM 2578 C C . HIS A 1 333 ? -14.387 -16.280 -2.504 1.00 89.12 333 HIS A C 1
ATOM 2580 O O . HIS A 1 333 ? -13.169 -16.441 -2.488 1.00 89.12 333 HIS A O 1
ATOM 2586 N N . TYR A 1 334 ? -15.232 -17.159 -1.957 1.00 91.12 334 TYR A N 1
ATOM 2587 C CA . TYR A 1 334 ? -14.784 -18.433 -1.397 1.00 91.12 334 TYR A CA 1
ATOM 2588 C C . TYR A 1 334 ? -14.144 -19.332 -2.461 1.00 91.12 334 TYR A C 1
ATOM 2590 O O . TYR A 1 334 ? -13.034 -19.811 -2.255 1.00 91.12 334 TYR A O 1
ATOM 2598 N N . ALA A 1 335 ? -14.805 -19.516 -3.606 1.00 88.19 335 ALA A N 1
ATOM 2599 C CA . ALA A 1 335 ? -14.295 -20.311 -4.718 1.00 88.19 335 ALA A CA 1
ATOM 2600 C C . ALA A 1 335 ? -12.971 -19.742 -5.251 1.00 88.19 335 ALA A C 1
ATOM 2602 O O . ALA A 1 335 ? -12.043 -20.499 -5.518 1.00 88.19 335 ALA A O 1
ATOM 2603 N N . CYS A 1 336 ? -12.852 -18.410 -5.319 1.00 87.75 336 CYS A N 1
ATOM 2604 C CA . CYS A 1 336 ? -11.606 -17.739 -5.683 1.00 87.75 336 CYS A CA 1
ATOM 2605 C C . CYS A 1 336 ? -10.468 -18.040 -4.713 1.00 87.75 336 CYS A C 1
ATOM 2607 O O . CYS A 1 336 ? -9.434 -18.560 -5.124 1.00 87.75 336 CYS A O 1
ATOM 2609 N N . ALA A 1 337 ? -10.675 -17.807 -3.418 1.00 90.81 337 ALA A N 1
ATOM 2610 C CA . ALA A 1 337 ? -9.666 -18.132 -2.420 1.00 90.81 337 ALA A CA 1
ATOM 2611 C C . ALA A 1 337 ? -9.294 -19.626 -2.452 1.00 90.81 337 ALA A C 1
ATOM 2613 O O . ALA A 1 337 ? -8.123 -19.972 -2.312 1.00 90.81 337 ALA A O 1
ATOM 2614 N N . LEU A 1 338 ? -10.276 -20.518 -2.644 1.00 89.75 338 LEU A N 1
ATOM 2615 C CA . LEU A 1 338 ? -10.057 -21.964 -2.678 1.00 89.75 338 LEU A CA 1
ATOM 2616 C C . LEU A 1 338 ? -9.197 -22.392 -3.872 1.00 89.75 338 LEU A C 1
ATOM 2618 O O . LEU A 1 338 ? -8.334 -23.252 -3.712 1.00 89.75 338 LEU A O 1
ATOM 2622 N N . TYR A 1 339 ? -9.398 -21.785 -5.041 1.00 87.75 339 TYR A N 1
ATOM 2623 C CA . TYR A 1 339 ? -8.547 -22.009 -6.208 1.00 87.75 339 TYR A CA 1
ATOM 2624 C C . TYR A 1 339 ? -7.085 -21.654 -5.899 1.00 87.75 339 TYR A C 1
ATOM 2626 O O . TYR A 1 339 ? -6.195 -22.487 -6.066 1.00 87.75 339 TYR A O 1
ATOM 2634 N N . PHE A 1 340 ? -6.842 -20.472 -5.326 1.00 90.38 340 PHE A N 1
ATOM 2635 C CA . PHE A 1 340 ? -5.490 -20.055 -4.943 1.00 90.38 340 PHE A CA 1
ATOM 2636 C C . PHE A 1 340 ? -4.879 -20.911 -3.841 1.00 90.38 340 PHE A C 1
ATOM 2638 O O . PHE A 1 340 ? -3.689 -21.197 -3.890 1.00 90.38 340 PHE A O 1
ATOM 2645 N N . LYS A 1 341 ? -5.687 -21.401 -2.897 1.00 92.25 341 LYS A N 1
ATOM 2646 C CA . LYS A 1 341 ? -5.224 -22.371 -1.904 1.00 92.25 341 LYS A CA 1
ATOM 2647 C C . LYS A 1 341 ? -4.653 -23.631 -2.570 1.00 92.25 341 LYS A C 1
ATOM 2649 O O . LYS A 1 341 ? -3.577 -24.071 -2.181 1.00 92.25 341 LYS A O 1
ATOM 2654 N N . ARG A 1 342 ? -5.323 -24.173 -3.596 1.00 90.44 342 ARG A N 1
ATOM 2655 C CA . ARG A 1 342 ? -4.834 -25.349 -4.343 1.00 90.44 342 ARG A CA 1
ATOM 2656 C C . ARG A 1 342 ? -3.537 -25.057 -5.098 1.00 90.44 342 ARG A C 1
ATOM 2658 O O . ARG A 1 342 ? -2.654 -25.913 -5.147 1.00 90.44 342 ARG A O 1
ATOM 2665 N N . LEU A 1 343 ? -3.403 -23.857 -5.670 1.00 89.12 343 LEU A N 1
ATOM 2666 C CA . LEU A 1 343 ? -2.154 -23.425 -6.306 1.00 89.12 343 LEU A CA 1
ATOM 2667 C C . LEU A 1 343 ? -1.013 -23.322 -5.288 1.00 89.12 343 LEU A C 1
ATOM 2669 O O . LEU A 1 343 ? 0.083 -23.813 -5.550 1.00 89.12 343 LEU A O 1
ATOM 2673 N N . SER A 1 344 ? -1.277 -22.769 -4.103 1.00 92.75 344 SER A N 1
ATOM 2674 C CA . SER A 1 344 ? -0.295 -22.709 -3.019 1.00 92.75 344 SER A CA 1
ATOM 2675 C C . SER A 1 344 ? 0.135 -24.099 -2.554 1.00 92.75 344 SER A C 1
ATOM 2677 O O . SER A 1 344 ? 1.326 -24.365 -2.429 1.00 92.75 344 SER A O 1
ATOM 2679 N N . GLU A 1 345 ? -0.818 -25.013 -2.352 1.00 93.31 345 GLU A N 1
ATOM 2680 C CA . GLU A 1 345 ? -0.542 -26.414 -2.006 1.00 93.31 345 GLU A CA 1
ATOM 2681 C C . GLU A 1 345 ? 0.334 -27.089 -3.076 1.00 93.31 345 GLU A C 1
ATOM 2683 O O . GLU A 1 345 ? 1.347 -27.698 -2.740 1.00 93.31 345 GLU A O 1
ATOM 2688 N N . THR A 1 346 ? 0.028 -26.877 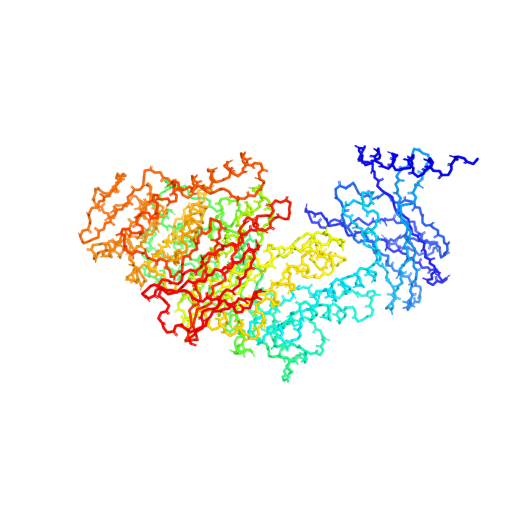-4.360 1.00 90.69 346 THR A N 1
ATOM 2689 C CA . THR A 1 346 ? 0.826 -27.390 -5.491 1.00 90.69 346 THR A CA 1
ATOM 2690 C C . THR A 1 346 ? 2.237 -26.790 -5.523 1.00 90.69 346 THR A C 1
ATOM 2692 O O . THR A 1 346 ? 3.216 -27.487 -5.791 1.00 90.69 346 THR A O 1
ATOM 2695 N N . SER A 1 347 ? 2.375 -25.499 -5.211 1.00 90.31 347 SER A N 1
ATOM 2696 C CA . SER A 1 347 ? 3.682 -24.851 -5.073 1.00 90.31 347 SER A CA 1
ATOM 2697 C C . SER A 1 347 ? 4.502 -25.487 -3.951 1.00 90.31 347 SER A C 1
ATOM 2699 O O . SER A 1 347 ? 5.677 -25.789 -4.156 1.00 90.31 347 SER A O 1
ATOM 2701 N N . HIS A 1 348 ? 3.893 -25.761 -2.794 1.00 92.12 348 HIS A N 1
ATOM 2702 C CA . HIS A 1 348 ? 4.575 -26.368 -1.647 1.00 92.12 348 HIS A CA 1
ATOM 2703 C C . HIS A 1 348 ? 5.020 -27.816 -1.879 1.00 92.12 348 HIS A C 1
ATOM 2705 O O . HIS A 1 348 ? 6.017 -28.235 -1.293 1.00 92.12 348 HIS A O 1
ATOM 2711 N N . GLU A 1 349 ? 4.355 -28.566 -2.765 1.00 91.38 349 GLU A N 1
ATOM 2712 C CA . GLU A 1 349 ? 4.836 -29.886 -3.208 1.00 91.38 349 GLU A CA 1
ATOM 2713 C C . GLU A 1 349 ? 6.220 -29.799 -3.881 1.00 91.38 349 GLU A C 1
ATOM 2715 O O . GLU A 1 349 ? 7.011 -30.741 -3.806 1.00 91.38 349 GLU A O 1
ATOM 2720 N N . THR A 1 350 ? 6.531 -28.665 -4.525 1.00 87.06 350 THR A N 1
ATOM 2721 C CA . THR A 1 350 ? 7.793 -28.449 -5.255 1.00 87.06 350 THR A CA 1
ATOM 2722 C C . THR A 1 350 ? 8.807 -27.624 -4.457 1.00 87.06 350 THR A C 1
ATOM 2724 O O . THR A 1 350 ? 9.989 -27.971 -4.422 1.00 87.06 350 THR A O 1
ATOM 2727 N N . PHE A 1 351 ? 8.355 -26.545 -3.814 1.00 87.75 351 PHE A N 1
ATOM 2728 C CA . PHE A 1 351 ? 9.163 -25.587 -3.056 1.00 87.75 351 PHE A CA 1
ATOM 2729 C C . PHE A 1 351 ? 8.547 -25.358 -1.662 1.00 87.75 351 PHE A C 1
ATOM 2731 O O . PHE A 1 351 ? 7.856 -24.360 -1.457 1.00 87.75 351 PHE A O 1
ATOM 2738 N N . PRO A 1 352 ? 8.783 -26.257 -0.689 1.00 88.31 352 PRO A N 1
ATOM 2739 C CA . PRO A 1 352 ? 8.104 -26.221 0.613 1.00 88.31 352 PRO A CA 1
ATOM 2740 C C . PRO A 1 352 ? 8.426 -24.979 1.460 1.00 88.31 352 PRO A C 1
ATOM 2742 O O . PRO A 1 352 ? 7.623 -24.595 2.306 1.00 88.31 352 PRO A O 1
ATOM 2745 N N . ASP A 1 353 ? 9.576 -24.339 1.230 1.00 86.81 353 ASP A N 1
ATOM 2746 C CA . ASP A 1 353 ? 10.007 -23.148 1.976 1.00 86.81 353 ASP A CA 1
ATOM 2747 C C . ASP A 1 353 ? 9.629 -21.822 1.289 1.00 86.81 353 ASP A C 1
ATOM 2749 O O . ASP A 1 353 ? 9.735 -20.752 1.900 1.00 86.81 353 ASP A O 1
ATOM 2753 N N . ALA A 1 354 ? 9.194 -21.866 0.024 1.00 88.00 354 ALA A N 1
ATOM 2754 C CA . ALA A 1 354 ? 8.854 -20.668 -0.734 1.00 88.00 354 ALA A CA 1
ATOM 2755 C C . ALA A 1 354 ? 7.502 -20.110 -0.282 1.00 88.00 354 ALA A C 1
ATOM 2757 O O . ALA A 1 354 ? 6.513 -20.830 -0.209 1.00 88.00 354 ALA A O 1
ATOM 2758 N N . LYS A 1 355 ? 7.438 -18.802 -0.026 1.00 92.12 355 LYS A N 1
ATOM 2759 C CA . LYS A 1 355 ? 6.186 -18.131 0.330 1.00 92.12 355 LYS A CA 1
ATOM 2760 C C . LYS A 1 355 ? 5.319 -17.934 -0.902 1.00 92.12 355 LYS A C 1
ATOM 2762 O O . LYS A 1 355 ? 5.725 -17.249 -1.841 1.00 92.12 355 LYS A O 1
ATOM 2767 N N . THR A 1 356 ? 4.117 -18.486 -0.877 1.00 93.94 356 THR A N 1
ATOM 2768 C CA . THR A 1 356 ? 3.128 -18.291 -1.938 1.00 93.94 356 THR A CA 1
ATOM 2769 C C . THR A 1 356 ? 2.412 -16.953 -1.772 1.00 93.94 356 THR A C 1
ATOM 2771 O O . THR A 1 356 ? 2.112 -16.517 -0.653 1.00 93.94 356 THR A O 1
ATOM 2774 N N . THR A 1 357 ? 2.177 -16.252 -2.880 1.00 94.38 357 THR A N 1
ATOM 2775 C CA . THR A 1 357 ? 1.550 -14.927 -2.870 1.00 94.38 357 THR A CA 1
ATOM 2776 C C . THR A 1 357 ? 0.845 -14.602 -4.187 1.00 94.38 357 THR A C 1
ATOM 2778 O O . THR A 1 357 ? 1.037 -15.282 -5.189 1.00 94.38 357 THR A O 1
ATOM 2781 N N . VAL A 1 358 ? 0.060 -13.530 -4.179 1.00 92.00 358 VAL A N 1
ATOM 2782 C CA . VAL A 1 358 ? -0.473 -12.818 -5.352 1.00 92.00 358 VAL A CA 1
ATOM 2783 C C . VAL A 1 358 ? -0.339 -11.324 -5.061 1.00 92.00 358 VAL A C 1
ATOM 2785 O O . VAL A 1 358 ? -0.459 -10.938 -3.896 1.00 92.00 358 VAL A O 1
ATOM 2788 N N . ASN A 1 359 ? -0.128 -10.474 -6.064 1.00 90.19 359 ASN A N 1
ATOM 2789 C CA . ASN A 1 359 ? -0.298 -9.029 -5.900 1.00 90.19 359 ASN A CA 1
ATOM 2790 C C . ASN A 1 359 ? -1.786 -8.693 -6.013 1.00 90.19 359 ASN A C 1
ATOM 2792 O O . ASN A 1 359 ? -2.372 -8.716 -7.088 1.00 90.19 359 ASN A O 1
ATOM 2796 N N . PHE A 1 360 ? -2.429 -8.392 -4.890 1.00 91.56 360 PHE A N 1
ATOM 2797 C CA . PHE A 1 360 ? -3.765 -7.817 -4.926 1.00 91.56 360 PHE A CA 1
ATOM 2798 C C . PHE A 1 360 ? -3.704 -6.410 -5.524 1.00 91.56 360 PHE A C 1
ATOM 2800 O O . PHE A 1 360 ? -2.890 -5.602 -5.085 1.00 91.56 360 PHE A O 1
ATOM 2807 N N . SER A 1 361 ? -4.566 -6.112 -6.499 1.00 87.25 361 SER A N 1
ATOM 2808 C CA . SER A 1 361 ? -4.536 -4.791 -7.124 1.00 87.25 361 SER A CA 1
ATOM 2809 C C . SER A 1 361 ? -5.081 -3.715 -6.195 1.00 87.25 361 SER A C 1
ATOM 2811 O O . SER A 1 361 ? -6.192 -3.836 -5.655 1.00 87.25 361 SER A O 1
ATOM 2813 N N . ASP A 1 362 ? -4.329 -2.628 -6.051 1.00 85.31 362 ASP A N 1
ATOM 2814 C CA . ASP A 1 362 ? -4.771 -1.456 -5.306 1.00 85.31 362 ASP A CA 1
ATOM 2815 C C . ASP A 1 362 ? -5.827 -0.650 -6.064 1.00 85.31 362 ASP A C 1
ATOM 2817 O O . ASP A 1 362 ? -6.618 0.052 -5.431 1.00 85.31 362 ASP A O 1
ATOM 2821 N N . HIS A 1 363 ? -5.932 -0.820 -7.386 1.00 82.06 363 HIS A N 1
ATOM 2822 C CA . HIS A 1 363 ? -6.942 -0.182 -8.226 1.00 82.06 363 HIS A CA 1
ATOM 2823 C C . HIS A 1 363 ? -8.357 -0.430 -7.709 1.00 82.06 363 HIS A C 1
ATOM 2825 O O . HIS A 1 363 ? -9.180 0.480 -7.685 1.00 82.06 363 HIS A O 1
ATOM 2831 N N . THR A 1 364 ? -8.632 -1.643 -7.229 1.00 78.75 364 THR A N 1
ATOM 2832 C CA . THR A 1 364 ? -9.953 -2.019 -6.700 1.00 78.75 364 THR A CA 1
ATOM 2833 C C . THR A 1 364 ? -10.325 -1.238 -5.434 1.00 78.75 364 THR A C 1
ATOM 2835 O O . THR A 1 364 ? -11.501 -0.993 -5.175 1.00 78.75 364 THR A O 1
ATOM 2838 N N . ILE A 1 365 ? -9.323 -0.797 -4.669 1.00 83.00 365 ILE A N 1
ATOM 2839 C CA . ILE A 1 365 ? -9.475 -0.088 -3.394 1.00 83.00 365 ILE A CA 1
ATOM 2840 C C . ILE A 1 365 ? -9.379 1.431 -3.592 1.00 83.00 365 ILE A C 1
ATOM 2842 O O . ILE A 1 365 ? -10.037 2.194 -2.884 1.00 83.00 365 ILE A O 1
ATOM 2846 N N . ILE A 1 366 ? -8.523 1.879 -4.510 1.00 78.38 366 ILE A N 1
ATOM 2847 C CA . ILE A 1 366 ? -8.110 3.277 -4.655 1.00 78.38 366 ILE A CA 1
ATOM 2848 C C . ILE A 1 366 ? -8.816 3.987 -5.814 1.00 78.38 366 ILE A C 1
ATOM 2850 O O . ILE A 1 366 ? -9.127 5.173 -5.664 1.00 78.38 366 ILE A O 1
ATOM 2854 N N . ILE A 1 367 ? -9.041 3.304 -6.946 1.00 69.25 367 ILE A N 1
ATOM 2855 C CA . ILE A 1 367 ? -9.568 3.909 -8.178 1.00 69.25 367 ILE A CA 1
ATOM 2856 C C . ILE A 1 367 ? -11.094 3.858 -8.206 1.00 69.25 367 ILE A C 1
ATOM 2858 O O . ILE A 1 367 ? -11.721 2.825 -7.968 1.00 69.25 367 ILE A O 1
ATOM 2862 N N . GLY A 1 368 ? -11.685 5.001 -8.571 1.00 57.97 368 GLY A N 1
ATOM 2863 C CA . GLY A 1 368 ? -13.126 5.211 -8.503 1.00 57.97 368 GLY A CA 1
ATOM 2864 C C . GLY A 1 368 ? -13.621 5.091 -7.065 1.00 57.97 368 GLY A C 1
ATOM 2865 O O . GLY A 1 368 ? -12.854 4.886 -6.125 1.00 57.97 368 GLY A O 1
ATOM 2866 N N . ASP A 1 369 ? -14.921 5.182 -6.856 1.00 56.06 369 ASP A N 1
ATOM 2867 C CA . ASP A 1 369 ? -15.516 4.876 -5.556 1.00 56.06 369 ASP A CA 1
ATOM 2868 C C . ASP A 1 369 ? -15.574 3.353 -5.323 1.00 56.06 369 ASP A C 1
ATOM 2870 O O . ASP A 1 369 ? -16.578 2.810 -4.873 1.00 56.06 369 ASP A O 1
ATOM 2874 N N . GLY A 1 370 ? -14.514 2.637 -5.710 1.00 64.44 370 GLY A N 1
ATOM 2875 C CA . GLY A 1 370 ? -14.382 1.191 -5.626 1.00 64.44 370 GLY A CA 1
ATOM 2876 C C . GLY A 1 370 ? -14.136 0.697 -4.203 1.00 64.44 370 GLY A C 1
ATOM 2877 O O . GLY A 1 370 ? -13.793 1.444 -3.288 1.00 64.44 370 GLY A O 1
ATOM 2878 N N . GLY A 1 371 ? -14.354 -0.597 -4.003 1.00 78.12 371 GLY A N 1
ATOM 2879 C CA . GLY A 1 371 ? -14.052 -1.319 -2.772 1.00 78.12 371 GLY A CA 1
ATOM 2880 C C . GLY A 1 371 ? -13.287 -2.595 -3.030 1.00 78.12 371 GLY A C 1
ATOM 2881 O O . GLY A 1 371 ? -13.195 -3.023 -4.174 1.00 78.12 371 GLY A O 1
ATOM 2882 N N . MET A 1 372 ? -12.817 -3.258 -1.978 1.00 87.62 372 MET A N 1
ATOM 2883 C CA . MET A 1 372 ? -12.071 -4.511 -2.139 1.00 87.62 372 MET A CA 1
ATOM 2884 C C . MET A 1 372 ? -12.863 -5.512 -2.999 1.00 87.62 372 MET A C 1
ATOM 2886 O O . MET A 1 372 ? -12.372 -6.002 -4.008 1.00 87.62 372 MET A O 1
ATOM 2890 N N . VAL A 1 373 ? -14.134 -5.730 -2.671 1.00 86.38 373 VAL A N 1
ATOM 2891 C CA . VAL A 1 373 ? -15.084 -6.524 -3.455 1.00 86.38 373 VAL A CA 1
ATOM 2892 C C . VAL A 1 373 ? -15.908 -5.658 -4.406 1.00 86.38 373 VAL A C 1
ATOM 2894 O O . VAL A 1 373 ? -16.133 -6.042 -5.555 1.00 86.38 373 VAL A O 1
ATOM 2897 N N . ALA A 1 374 ? -16.370 -4.487 -3.957 1.00 81.56 374 ALA A N 1
ATOM 2898 C CA . ALA A 1 374 ? -17.235 -3.623 -4.770 1.00 81.56 374 ALA A CA 1
ATOM 2899 C C . ALA A 1 374 ? -16.541 -3.109 -6.046 1.00 81.56 374 ALA A C 1
ATOM 2901 O O . ALA A 1 374 ? -17.171 -2.976 -7.092 1.00 81.56 374 ALA A O 1
ATOM 2902 N N . GLY A 1 375 ? -15.225 -2.915 -5.978 1.00 76.62 375 GLY A N 1
ATOM 2903 C CA . GLY A 1 375 ? -14.326 -2.583 -7.084 1.00 76.62 375 GLY A CA 1
ATOM 2904 C C . GLY A 1 375 ? -13.903 -3.797 -7.913 1.00 76.62 375 GLY A C 1
ATOM 2905 O O . GLY A 1 375 ? -12.958 -3.700 -8.687 1.00 76.62 375 GLY A O 1
ATOM 2906 N N . ARG A 1 376 ? -14.610 -4.930 -7.777 1.00 79.44 376 ARG A N 1
ATOM 2907 C CA . ARG A 1 376 ? -14.388 -6.193 -8.504 1.00 79.44 376 ARG A CA 1
ATOM 2908 C C . ARG A 1 376 ? -13.098 -6.931 -8.133 1.00 79.44 376 ARG A C 1
ATOM 2910 O O . ARG A 1 376 ? -12.708 -7.853 -8.842 1.00 79.44 376 ARG A O 1
ATOM 2917 N N . GLY A 1 377 ? -12.470 -6.589 -7.013 1.00 84.50 377 GLY A N 1
ATOM 2918 C CA . GLY A 1 377 ? -11.366 -7.366 -6.459 1.00 84.50 377 GLY A CA 1
ATOM 2919 C C . GLY A 1 377 ? -11.827 -8.614 -5.687 1.00 84.50 377 GLY A C 1
ATOM 2920 O O . GLY A 1 377 ? -13.025 -8.863 -5.499 1.00 84.50 377 GLY A O 1
ATOM 2921 N N . PRO A 1 378 ? -10.879 -9.459 -5.260 1.00 88.25 378 PRO A N 1
ATOM 2922 C CA . PRO A 1 378 ? -11.131 -10.608 -4.408 1.00 88.25 378 PRO A CA 1
ATOM 2923 C C . PRO A 1 378 ? -11.296 -10.169 -2.948 1.00 88.25 378 PRO A C 1
ATOM 2925 O O . PRO A 1 378 ? -10.781 -9.143 -2.525 1.00 88.25 378 PRO A O 1
ATOM 2928 N N . ASP A 1 379 ? -11.977 -10.983 -2.143 1.00 91.44 379 ASP A N 1
ATOM 2929 C CA . ASP A 1 379 ? -12.088 -10.752 -0.700 1.00 91.44 379 ASP A CA 1
ATOM 2930 C C . ASP A 1 379 ? -10.789 -11.198 -0.014 1.00 91.44 379 ASP A C 1
ATOM 2932 O O . ASP A 1 379 ? -10.546 -12.399 0.148 1.00 91.44 379 ASP A O 1
ATOM 2936 N N . PHE A 1 380 ? -9.954 -10.244 0.402 1.00 93.50 380 PHE A N 1
ATOM 2937 C CA . PHE A 1 380 ? -8.659 -10.541 1.022 1.00 93.50 380 PHE A CA 1
ATOM 2938 C C . PHE A 1 380 ? -8.843 -11.312 2.333 1.00 93.50 380 PHE A C 1
ATOM 2940 O O . PHE A 1 380 ? -8.080 -12.231 2.637 1.00 93.50 380 PHE A O 1
ATOM 2947 N N . PHE A 1 381 ? -9.886 -10.995 3.107 1.00 95.25 381 PHE A N 1
ATOM 2948 C CA . PHE A 1 381 ? -10.163 -11.686 4.362 1.00 95.25 381 PHE A CA 1
ATOM 2949 C C . PHE A 1 381 ? -10.572 -13.140 4.123 1.00 95.25 381 PHE A C 1
ATOM 2951 O O . PHE A 1 381 ? -10.268 -13.998 4.948 1.00 95.25 381 PHE A O 1
ATOM 2958 N N . MET A 1 382 ? -11.229 -13.456 3.003 1.00 94.31 382 MET A N 1
ATOM 2959 C CA . MET A 1 382 ? -11.522 -14.844 2.637 1.00 94.31 382 MET A CA 1
ATOM 2960 C C . MET A 1 382 ? -10.246 -15.651 2.378 1.00 94.31 382 MET A C 1
ATOM 2962 O O . MET A 1 382 ? -10.125 -16.759 2.904 1.00 94.31 382 MET A O 1
ATOM 2966 N N . PHE A 1 383 ? -9.279 -15.085 1.645 1.00 94.19 383 PHE A N 1
ATOM 2967 C CA . PHE A 1 383 ? -7.950 -15.692 1.465 1.00 94.19 383 PHE A CA 1
ATOM 2968 C C . PHE A 1 383 ? -7.290 -15.949 2.824 1.00 94.19 383 PHE A C 1
ATOM 2970 O O . PHE A 1 383 ? -6.822 -17.060 3.093 1.00 94.19 383 PHE A O 1
ATOM 2977 N N . GLY A 1 384 ? -7.377 -14.949 3.708 1.00 93.75 384 GLY A N 1
ATOM 2978 C CA . GLY A 1 384 ? -6.995 -15.017 5.114 1.00 93.75 384 GLY A CA 1
ATOM 2979 C C . GLY A 1 384 ? -7.578 -16.210 5.846 1.00 93.75 384 GLY A C 1
ATOM 2980 O O . GLY A 1 384 ? -6.852 -17.064 6.343 1.00 93.75 384 GLY A O 1
ATOM 2981 N N . ARG A 1 385 ? -8.906 -16.297 5.901 1.00 93.38 385 ARG A N 1
ATOM 2982 C CA . ARG A 1 385 ? -9.626 -17.301 6.696 1.00 93.38 385 ARG A CA 1
ATOM 2983 C C . ARG A 1 385 ? -9.296 -18.726 6.303 1.00 93.38 385 ARG A C 1
ATOM 2985 O O . ARG A 1 385 ? -9.186 -19.568 7.191 1.00 93.38 385 ARG A O 1
ATOM 2992 N N . ILE A 1 386 ? -9.115 -19.003 5.015 1.00 93.69 386 ILE A N 1
ATOM 2993 C CA . ILE A 1 386 ? -8.852 -20.371 4.553 1.00 93.69 386 ILE A CA 1
ATOM 2994 C C . ILE A 1 386 ? -7.361 -20.690 4.398 1.00 93.69 386 ILE A C 1
ATOM 2996 O O . ILE A 1 386 ? -7.027 -21.827 4.060 1.00 93.69 386 ILE A O 1
ATOM 3000 N N . GLY A 1 387 ? -6.474 -19.722 4.654 1.00 93.31 387 GLY A N 1
ATOM 3001 C CA . GLY A 1 387 ? -5.030 -19.898 4.507 1.00 93.31 387 GLY A CA 1
ATOM 3002 C C . GLY A 1 387 ? -4.644 -20.148 3.056 1.00 93.31 387 GLY A C 1
ATOM 3003 O O . GLY A 1 387 ? -3.969 -21.128 2.767 1.00 93.31 387 GLY A O 1
ATOM 3004 N N . ALA A 1 388 ? -5.148 -19.313 2.145 1.00 93.62 388 ALA A N 1
ATOM 3005 C CA . ALA A 1 388 ? -4.893 -19.471 0.717 1.00 93.62 388 ALA A CA 1
ATOM 3006 C C . ALA A 1 388 ? -3.456 -19.098 0.319 1.00 93.62 388 ALA A C 1
ATOM 3008 O O . ALA A 1 388 ? -2.994 -19.576 -0.706 1.00 93.62 388 ALA A O 1
ATOM 3009 N N . LEU A 1 389 ? -2.770 -18.254 1.101 1.00 94.38 389 LEU A N 1
ATOM 3010 C CA . LEU A 1 389 ? -1.443 -17.701 0.798 1.00 94.38 389 LEU A CA 1
ATOM 3011 C C . LEU A 1 389 ? -0.563 -17.626 2.052 1.00 94.38 389 LEU A C 1
ATOM 3013 O O . LEU A 1 389 ? -1.076 -17.429 3.165 1.00 94.38 389 LEU A O 1
ATOM 3017 N N . ASP A 1 390 ? 0.757 -17.661 1.858 1.00 93.50 390 ASP A N 1
ATOM 3018 C CA . ASP A 1 390 ? 1.740 -17.458 2.932 1.00 93.50 390 ASP A CA 1
ATOM 3019 C C . ASP A 1 390 ? 2.137 -16.000 3.135 1.00 93.50 390 ASP A C 1
ATOM 3021 O O . ASP A 1 390 ? 2.454 -15.580 4.249 1.00 93.50 390 ASP A O 1
ATOM 3025 N N . MET A 1 391 ? 2.132 -15.229 2.050 1.00 93.94 391 MET A N 1
ATOM 3026 C CA . MET A 1 391 ? 2.447 -13.809 2.057 1.00 93.94 391 MET A CA 1
ATOM 3027 C C . MET A 1 391 ? 1.323 -13.018 1.393 1.00 93.94 391 MET A C 1
ATOM 3029 O O . MET A 1 391 ? 0.853 -13.368 0.311 1.00 93.94 391 MET A O 1
ATOM 3033 N N . TYR A 1 392 ? 0.928 -11.917 2.030 1.00 95.25 392 TYR A N 1
ATOM 3034 C CA . TYR A 1 392 ? -0.076 -10.994 1.504 1.00 95.25 392 TYR A CA 1
ATOM 3035 C C . TYR A 1 392 ? 0.633 -9.813 0.858 1.00 95.25 392 TYR A C 1
ATOM 3037 O O . TYR A 1 392 ? 1.463 -9.156 1.492 1.00 95.25 392 TYR A O 1
ATOM 3045 N N . PHE A 1 393 ? 0.331 -9.576 -0.413 1.00 94.75 393 PHE A N 1
ATOM 3046 C CA . PHE A 1 393 ? 1.079 -8.662 -1.260 1.00 94.75 393 PHE A CA 1
ATOM 3047 C C . PHE A 1 393 ? 0.112 -7.793 -2.069 1.00 94.75 393 PHE A C 1
ATOM 3049 O O . PHE A 1 393 ? -0.971 -8.242 -2.431 1.00 94.75 393 PHE A O 1
ATOM 3056 N N . SER A 1 394 ? 0.476 -6.538 -2.314 1.00 94.12 394 SER A N 1
ATOM 3057 C CA . SER A 1 394 ? -0.297 -5.585 -3.124 1.00 94.12 394 SER A CA 1
ATOM 3058 C C . SER A 1 394 ? 0.662 -4.663 -3.873 1.00 94.12 394 SER A C 1
ATOM 3060 O O . SER A 1 394 ? 1.874 -4.865 -3.837 1.00 94.12 394 SER A O 1
ATOM 3062 N N . GLU A 1 395 ? 0.136 -3.642 -4.525 1.00 89.56 395 GLU A N 1
ATOM 3063 C CA . GLU A 1 395 ? 0.878 -2.600 -5.235 1.00 89.56 395 GLU A CA 1
ATOM 3064 C C . GLU A 1 395 ? 0.491 -1.176 -4.803 1.00 89.56 395 GLU A C 1
ATOM 3066 O O . GLU A 1 395 ? -0.434 -1.010 -4.004 1.00 89.56 395 GLU A O 1
ATOM 3071 N N . ASP A 1 396 ? 1.238 -0.164 -5.270 1.00 87.56 396 ASP A N 1
ATOM 3072 C CA . ASP A 1 396 ? 0.966 1.253 -5.006 1.00 87.56 396 ASP A CA 1
ATOM 3073 C C . ASP A 1 396 ? 0.937 2.146 -6.263 1.00 87.56 396 ASP A C 1
ATOM 3075 O O . ASP A 1 396 ? 1.755 3.053 -6.431 1.00 87.56 396 ASP A O 1
ATOM 3079 N N . TRP A 1 397 ? -0.094 2.008 -7.106 1.00 83.62 397 TRP A N 1
ATOM 3080 C CA . TRP A 1 397 ? -0.360 2.910 -8.241 1.00 83.62 397 TRP A CA 1
ATOM 3081 C C . TRP A 1 397 ? -0.853 4.316 -7.829 1.00 83.62 397 TRP A C 1
ATOM 3083 O O . TRP A 1 397 ? -1.573 5.028 -8.536 1.00 83.62 397 TRP A O 1
ATOM 3093 N N . ILE A 1 398 ? -0.439 4.751 -6.644 1.00 79.69 398 ILE A N 1
ATOM 3094 C CA . ILE A 1 398 ? -0.655 6.075 -6.089 1.00 79.69 398 ILE A CA 1
ATOM 3095 C C . ILE A 1 398 ? 0.416 6.963 -6.717 1.00 79.69 398 ILE A C 1
ATOM 3097 O O . ILE A 1 398 ? 1.587 6.809 -6.414 1.00 79.69 398 ILE A O 1
ATOM 3101 N N . PHE A 1 399 ? 0.053 7.887 -7.601 1.00 71.62 399 PHE A N 1
ATOM 3102 C CA . PHE A 1 399 ? 0.994 8.857 -8.187 1.00 71.62 399 PHE A CA 1
ATOM 3103 C C . PHE A 1 399 ? 0.425 10.252 -8.120 1.00 71.62 399 PHE A C 1
ATOM 3105 O O . PHE A 1 399 ? -0.783 10.377 -8.038 1.00 71.62 399 PHE A O 1
ATOM 3112 N N . SER A 1 400 ? 1.263 11.268 -8.329 1.00 69.31 400 SER A N 1
ATOM 3113 C CA . SER A 1 400 ? 0.837 12.614 -8.740 1.00 69.31 400 SER A CA 1
ATOM 3114 C C . SER A 1 400 ? -0.050 13.389 -7.747 1.00 69.31 400 SER A C 1
ATOM 3116 O O . SER A 1 400 ? -0.312 12.972 -6.624 1.00 69.31 400 SER A O 1
ATOM 3118 N N . GLU A 1 401 ? -0.424 14.596 -8.169 1.00 75.12 401 GLU A N 1
ATOM 3119 C CA . GLU A 1 401 ? -1.083 15.670 -7.417 1.00 75.12 401 GLU A CA 1
ATOM 3120 C C . GLU A 1 401 ? -2.530 15.340 -6.991 1.00 75.12 401 GLU A C 1
ATOM 3122 O O . GLU A 1 401 ? -3.043 14.255 -7.255 1.00 75.12 401 GLU A O 1
ATOM 3127 N N . LEU A 1 402 ? -3.222 16.276 -6.332 1.00 73.56 402 LEU A N 1
ATOM 3128 C CA . LEU A 1 402 ? -4.576 16.124 -5.763 1.00 73.56 402 LEU A CA 1
ATOM 3129 C C . LEU A 1 402 ? -5.665 15.577 -6.716 1.00 73.56 402 LEU A C 1
ATOM 3131 O O . LEU A 1 402 ? -6.722 15.180 -6.233 1.00 73.56 402 LEU A O 1
ATOM 3135 N N . SER A 1 403 ? -5.445 15.586 -8.034 1.00 64.38 403 SER A N 1
ATOM 3136 C CA . SER A 1 403 ? -6.382 15.137 -9.082 1.00 64.38 403 SER A CA 1
ATOM 3137 C C . SER A 1 403 ? -6.069 13.755 -9.679 1.00 64.38 403 SER A C 1
ATOM 3139 O O . SER A 1 403 ? -6.684 13.347 -10.662 1.00 64.38 403 SER A O 1
ATOM 3141 N N . SER A 1 404 ? -5.083 13.054 -9.128 1.00 70.44 404 SER A N 1
ATOM 3142 C CA . SER A 1 404 ? -4.588 11.758 -9.604 1.00 70.44 404 SER A CA 1
ATOM 3143 C C . SER A 1 404 ? -5.316 10.555 -8.987 1.00 70.44 404 SER A C 1
ATOM 3145 O O . SER A 1 404 ? -6.090 10.706 -8.050 1.00 70.44 404 SER A O 1
ATOM 3147 N N . TRP A 1 405 ? -5.003 9.333 -9.437 1.00 66.44 405 TRP A N 1
ATOM 3148 C CA . TRP A 1 405 ? -5.547 8.087 -8.867 1.00 66.44 405 TRP A CA 1
ATOM 3149 C C . TRP A 1 405 ? -5.307 7.955 -7.352 1.00 66.44 405 TRP A C 1
ATOM 3151 O O . TRP A 1 405 ? -6.142 7.416 -6.635 1.00 66.44 405 TRP A O 1
ATOM 3161 N N . GLY A 1 406 ? -4.216 8.531 -6.840 1.00 70.94 406 GLY A N 1
ATOM 3162 C CA . GLY A 1 406 ? -3.885 8.566 -5.416 1.00 70.94 406 GLY A CA 1
ATOM 3163 C C . GLY A 1 406 ? -4.311 9.832 -4.669 1.00 70.94 406 GLY A C 1
ATOM 3164 O O . GLY A 1 406 ? -4.122 9.918 -3.452 1.00 70.94 406 GLY A O 1
ATOM 3165 N N . ASN A 1 407 ? -4.823 10.837 -5.385 1.00 78.50 407 ASN A N 1
ATOM 3166 C CA . ASN A 1 407 ? -5.077 12.196 -4.906 1.00 78.50 407 ASN A CA 1
ATOM 3167 C C . ASN A 1 407 ? -3.889 12.828 -4.134 1.00 78.50 407 ASN A C 1
ATOM 3169 O O . ASN A 1 407 ? -4.089 13.633 -3.221 1.00 78.50 407 ASN A O 1
ATOM 3173 N N . GLY A 1 408 ? -2.648 12.428 -4.435 1.00 76.56 408 GLY A N 1
ATOM 3174 C CA . GLY A 1 408 ? -1.441 12.853 -3.711 1.00 76.56 408 GLY A CA 1
ATOM 3175 C C . GLY A 1 408 ? -1.324 12.371 -2.256 1.00 76.56 408 GLY A C 1
ATOM 3176 O O . GLY A 1 408 ? -0.406 12.785 -1.548 1.00 76.56 408 GLY A O 1
ATOM 3177 N N . LEU A 1 409 ? -2.225 11.502 -1.781 1.00 84.81 409 LEU A N 1
ATOM 3178 C CA . LEU A 1 409 ? -2.236 10.975 -0.414 1.00 84.81 409 LEU A CA 1
ATOM 3179 C C . LEU A 1 409 ? -1.420 9.682 -0.299 1.00 84.81 409 LEU A C 1
ATOM 3181 O O . LEU A 1 409 ? -1.965 8.587 -0.147 1.00 84.81 409 LEU A O 1
ATOM 3185 N N . TRP A 1 410 ? -0.096 9.810 -0.267 1.00 87.50 410 TRP A N 1
ATOM 3186 C CA . TRP A 1 410 ? 0.827 8.673 -0.123 1.00 87.50 410 TRP A CA 1
ATOM 3187 C C . TRP A 1 410 ? 0.538 7.785 1.088 1.00 87.50 410 TRP A C 1
ATOM 3189 O O . TRP A 1 410 ? 0.780 6.586 1.047 1.00 87.50 410 TRP A O 1
ATOM 3199 N N . GLN A 1 411 ? -0.044 8.339 2.154 1.00 89.69 411 GLN A N 1
ATOM 3200 C CA . GLN A 1 411 ? -0.433 7.583 3.344 1.00 89.69 411 GLN A CA 1
ATOM 3201 C C . GLN A 1 411 ? -1.421 6.438 3.061 1.00 89.69 411 GLN A C 1
ATOM 3203 O O . GLN A 1 411 ? -1.488 5.495 3.849 1.00 89.69 411 GLN A O 1
ATOM 3208 N N . ARG A 1 412 ? -2.165 6.469 1.945 1.00 90.81 412 ARG A N 1
ATOM 3209 C CA . ARG A 1 412 ? -3.077 5.385 1.543 1.00 90.81 412 ARG A CA 1
ATOM 3210 C C . ARG A 1 412 ? -2.371 4.031 1.401 1.00 90.81 412 ARG A C 1
ATOM 3212 O O . ARG A 1 412 ? -2.983 3.016 1.721 1.00 90.81 412 ARG A O 1
ATOM 3219 N N . VAL A 1 413 ? -1.072 3.995 1.082 1.00 92.50 413 VAL A N 1
ATOM 3220 C CA . VAL A 1 413 ? -0.303 2.732 1.091 1.00 92.50 413 VAL A CA 1
ATOM 3221 C C . VAL A 1 413 ? -0.280 2.078 2.480 1.00 92.50 413 VAL A C 1
ATOM 3223 O O . VAL A 1 413 ? -0.266 0.856 2.601 1.00 92.50 413 VAL A O 1
ATOM 3226 N N . SER A 1 414 ? -0.346 2.876 3.557 1.00 93.94 414 SER A N 1
ATOM 3227 C CA . SER A 1 414 ? -0.449 2.351 4.925 1.00 93.94 414 SER A CA 1
ATOM 3228 C C . SER A 1 414 ? -1.807 1.720 5.215 1.00 93.94 414 SER A C 1
ATOM 3230 O O . SER A 1 414 ? -1.880 0.856 6.084 1.00 93.94 414 SER A O 1
ATOM 3232 N N . TYR A 1 415 ? -2.875 2.169 4.551 1.00 94.75 415 TYR A N 1
ATOM 3233 C CA . TYR A 1 415 ? -4.202 1.564 4.673 1.00 94.75 415 TYR A CA 1
ATOM 3234 C C . TYR A 1 415 ? -4.242 0.208 3.966 1.00 94.75 415 TYR A C 1
ATOM 3236 O O . TYR A 1 415 ? -4.696 -0.772 4.550 1.00 94.75 415 TYR A O 1
ATOM 3244 N N . ILE A 1 416 ? -3.682 0.125 2.755 1.00 94.19 416 ILE A N 1
ATOM 3245 C CA . ILE A 1 416 ? -3.552 -1.141 2.020 1.00 94.19 416 ILE A CA 1
ATOM 3246 C C . ILE A 1 416 ? -2.722 -2.140 2.827 1.00 94.19 416 ILE A C 1
ATOM 3248 O O . ILE A 1 416 ? -3.164 -3.261 3.057 1.00 94.19 416 ILE A O 1
ATOM 3252 N N . ALA A 1 417 ? -1.551 -1.736 3.325 1.00 95.69 417 ALA A N 1
ATOM 3253 C CA . ALA A 1 417 ? -0.722 -2.616 4.145 1.00 95.69 417 ALA A CA 1
ATOM 3254 C C . ALA A 1 417 ? -1.456 -3.104 5.408 1.00 95.69 417 ALA A C 1
ATOM 3256 O O . ALA A 1 417 ? -1.287 -4.253 5.811 1.00 95.69 417 ALA A O 1
ATOM 3257 N N . GLU A 1 418 ? -2.308 -2.268 6.006 1.00 95.62 418 GLU A N 1
ATOM 3258 C CA . GLU A 1 418 ? -3.146 -2.656 7.141 1.00 95.62 418 GLU A CA 1
ATOM 3259 C C . GLU A 1 418 ? -4.238 -3.665 6.746 1.00 95.62 418 GLU A C 1
ATOM 3261 O O . GLU A 1 418 ? -4.480 -4.615 7.489 1.00 95.62 418 GLU A O 1
ATOM 3266 N N . LEU A 1 419 ? -4.845 -3.526 5.561 1.00 94.75 419 LEU A N 1
ATOM 3267 C CA . LEU A 1 419 ? -5.770 -4.522 5.007 1.00 94.75 419 LEU A CA 1
ATOM 3268 C C . LEU A 1 419 ? -5.076 -5.867 4.778 1.00 94.75 419 LEU A C 1
ATOM 3270 O O . LEU A 1 419 ? -5.601 -6.902 5.184 1.00 94.75 419 LEU A O 1
ATOM 3274 N N . LEU A 1 420 ? -3.874 -5.864 4.196 1.00 95.31 420 LEU A N 1
ATOM 3275 C CA . LEU A 1 420 ? -3.078 -7.080 4.001 1.00 95.31 420 LEU A CA 1
ATOM 3276 C C . LEU A 1 420 ? -2.700 -7.724 5.338 1.00 95.31 420 LEU A C 1
ATOM 3278 O O . LEU A 1 420 ? -2.858 -8.932 5.516 1.00 95.31 420 LEU A O 1
ATOM 3282 N N . ARG A 1 421 ? -2.256 -6.919 6.313 1.00 94.69 421 ARG A N 1
ATOM 3283 C CA . ARG A 1 421 ? -1.981 -7.379 7.681 1.00 94.69 421 ARG A CA 1
ATOM 3284 C C . ARG A 1 421 ? -3.225 -8.003 8.298 1.00 94.69 421 ARG A C 1
ATOM 3286 O O . ARG A 1 421 ? -3.139 -9.022 8.986 1.00 94.69 421 ARG A O 1
ATOM 3293 N N . ALA A 1 422 ? -4.383 -7.406 8.040 1.00 94.50 422 ALA A N 1
ATOM 3294 C CA . ALA A 1 422 ? -5.636 -7.901 8.551 1.00 94.50 422 ALA A CA 1
ATOM 3295 C C . ALA A 1 422 ? -6.070 -9.218 7.924 1.00 94.50 422 ALA A C 1
ATOM 3297 O O . ALA A 1 422 ? -6.453 -10.120 8.666 1.00 94.50 422 ALA A O 1
ATOM 3298 N N . ALA A 1 423 ? -5.928 -9.351 6.613 1.00 93.50 423 ALA A N 1
ATOM 3299 C CA . ALA A 1 423 ? -6.154 -10.590 5.893 1.00 93.50 423 ALA A CA 1
ATOM 3300 C C . ALA A 1 423 ? -5.175 -11.696 6.321 1.00 93.50 423 ALA A C 1
ATOM 3302 O O . ALA A 1 423 ? -5.586 -12.827 6.543 1.00 93.50 423 ALA A O 1
ATOM 3303 N N . GLY A 1 424 ? -3.895 -11.390 6.536 1.00 92.50 424 GLY A N 1
ATOM 3304 C CA . GLY A 1 424 ? -2.887 -12.399 6.874 1.00 92.50 424 GLY A CA 1
ATOM 3305 C C . GLY A 1 424 ? -2.903 -12.916 8.319 1.00 92.50 424 GLY A C 1
ATOM 3306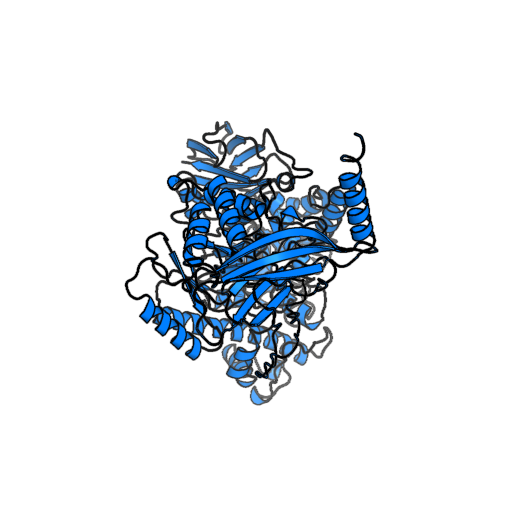 O O . GLY A 1 424 ? -2.231 -13.903 8.619 1.00 92.50 424 GLY A O 1
ATOM 3307 N N . ARG A 1 425 ? -3.665 -12.299 9.234 1.00 90.56 425 ARG A N 1
ATOM 3308 C CA . ARG A 1 425 ? -3.572 -12.571 10.686 1.00 90.56 425 ARG A CA 1
ATOM 3309 C C . ARG A 1 425 ? -4.024 -13.971 11.136 1.00 90.56 425 ARG A C 1
ATOM 3311 O O . ARG A 1 425 ? -3.787 -14.343 12.283 1.00 90.56 425 ARG A O 1
ATOM 3318 N N . TYR A 1 426 ? -4.749 -14.720 10.302 1.00 86.19 426 TYR A N 1
ATOM 3319 C CA . TYR A 1 426 ? -5.451 -15.938 10.742 1.00 86.19 426 TYR A CA 1
ATOM 3320 C C . TYR A 1 426 ? -4.513 -17.122 10.985 1.00 86.19 426 TYR A C 1
ATOM 3322 O O . TYR A 1 426 ? -4.747 -17.866 11.943 1.00 86.19 426 TYR A O 1
ATOM 3330 N N . HIS A 1 427 ? -3.475 -17.264 10.152 1.00 77.56 427 HIS A N 1
ATOM 3331 C CA . HIS A 1 427 ? -2.620 -18.461 10.088 1.00 77.56 427 HIS A CA 1
ATOM 3332 C C . HIS A 1 427 ? -1.125 -18.180 10.272 1.00 77.56 427 HIS A C 1
ATOM 3334 O O . HIS A 1 427 ? -0.369 -19.102 10.560 1.00 77.56 427 HIS A O 1
ATOM 3340 N N . HIS A 1 428 ? -0.698 -16.916 10.200 1.00 64.00 428 HIS A N 1
ATOM 3341 C CA . HIS A 1 428 ? 0.716 -16.535 10.270 1.00 64.00 428 HIS A CA 1
ATOM 3342 C C . HIS A 1 428 ? 1.058 -15.941 11.637 1.00 64.00 428 HIS A C 1
ATOM 3344 O O . HIS A 1 428 ? 0.649 -14.824 11.958 1.00 64.00 428 HIS A O 1
ATOM 3350 N N . ARG A 1 429 ? 1.772 -16.710 12.473 1.00 54.16 429 ARG A N 1
ATOM 3351 C CA . ARG A 1 429 ? 2.127 -16.322 13.850 1.00 54.16 429 ARG A CA 1
ATOM 3352 C C . ARG A 1 429 ? 3.622 -15.998 13.995 1.00 54.16 429 ARG A C 1
ATOM 3354 O O . ARG A 1 429 ? 4.437 -16.738 13.453 1.00 54.16 429 ARG A O 1
ATOM 3361 N N . PRO A 1 430 ? 3.998 -14.974 14.792 1.00 63.50 430 PRO A N 1
ATOM 3362 C CA . PRO A 1 430 ? 3.116 -14.018 15.476 1.00 63.50 430 PRO A CA 1
ATOM 3363 C C . PRO A 1 430 ? 2.546 -12.922 14.555 1.00 63.50 430 PRO A C 1
ATOM 3365 O O . PRO A 1 430 ? 1.574 -12.276 14.941 1.00 63.50 430 PRO A O 1
ATOM 3368 N N . HIS A 1 431 ? 3.101 -12.735 13.352 1.00 78.44 431 HIS A N 1
ATOM 3369 C CA . HIS A 1 431 ? 2.685 -11.698 12.403 1.00 78.44 431 HIS A CA 1
ATOM 3370 C C . HIS A 1 431 ? 2.691 -12.218 10.958 1.00 78.44 431 HIS A C 1
ATOM 3372 O O . HIS A 1 431 ? 3.522 -13.069 10.630 1.00 78.44 431 HIS A O 1
ATOM 3378 N N . PRO A 1 432 ? 1.800 -11.709 10.088 1.00 87.69 432 PRO A N 1
ATOM 3379 C CA . PRO A 1 432 ? 1.798 -12.066 8.676 1.00 87.69 432 PRO A CA 1
ATOM 3380 C C . PRO A 1 432 ? 3.046 -11.568 7.953 1.00 87.69 432 PRO A C 1
ATOM 3382 O O . PRO A 1 432 ? 3.572 -10.498 8.262 1.00 87.69 432 PRO A O 1
ATOM 3385 N N . VAL A 1 433 ? 3.482 -12.330 6.949 1.00 91.56 433 VAL A N 1
ATOM 3386 C CA . VAL A 1 433 ? 4.492 -11.873 5.992 1.00 91.56 433 VAL A CA 1
ATOM 3387 C C . VAL A 1 433 ? 3.795 -10.972 4.978 1.00 91.56 433 VAL A C 1
ATOM 3389 O O . VAL A 1 433 ? 2.786 -11.363 4.387 1.00 91.56 433 VAL A O 1
ATOM 3392 N N . LEU A 1 434 ? 4.320 -9.761 4.799 1.00 95.25 434 LEU A N 1
ATOM 3393 C CA . LEU A 1 434 ? 3.741 -8.742 3.930 1.00 95.25 434 LEU A CA 1
ATOM 3394 C C . LEU A 1 434 ? 4.752 -8.272 2.890 1.00 95.25 434 LEU A C 1
ATOM 3396 O O . LEU A 1 434 ? 5.928 -8.045 3.214 1.00 95.25 434 LEU A O 1
ATOM 3400 N N . GLY A 1 435 ? 4.261 -8.042 1.676 1.00 95.12 435 GLY A N 1
ATOM 3401 C CA . GLY A 1 435 ? 5.025 -7.389 0.625 1.00 95.12 435 GLY A CA 1
ATOM 3402 C C . GLY A 1 435 ? 4.236 -6.331 -0.139 1.00 95.12 435 GLY A C 1
ATOM 3403 O O . GLY A 1 435 ? 3.018 -6.228 -0.005 1.00 95.12 435 GLY A O 1
ATOM 3404 N N . MET A 1 436 ? 4.953 -5.504 -0.894 1.00 95.31 436 MET A N 1
ATOM 3405 C CA . MET A 1 436 ? 4.366 -4.424 -1.679 1.00 95.31 436 MET A CA 1
ATOM 3406 C C . MET A 1 436 ? 5.172 -4.162 -2.952 1.00 95.31 436 MET A C 1
ATOM 3408 O O . MET A 1 436 ? 6.410 -4.116 -2.902 1.00 95.31 436 MET A O 1
ATOM 3412 N N . HIS A 1 437 ? 4.482 -3.944 -4.072 1.00 93.50 437 HIS A N 1
ATOM 3413 C CA . HIS A 1 437 ? 5.071 -3.259 -5.210 1.00 93.50 437 HIS A CA 1
ATOM 3414 C C . HIS A 1 437 ? 5.143 -1.766 -4.902 1.00 93.50 437 HIS A C 1
ATOM 3416 O O . HIS A 1 437 ? 4.119 -1.137 -4.662 1.00 93.50 437 HIS A O 1
ATOM 3422 N N . VAL A 1 438 ? 6.355 -1.219 -4.907 1.00 92.75 438 VAL A N 1
ATOM 3423 C CA . VAL A 1 438 ? 6.577 0.226 -4.922 1.00 92.75 438 VAL A CA 1
ATOM 3424 C C . VAL A 1 438 ? 6.757 0.626 -6.377 1.00 92.75 438 VAL A C 1
ATOM 3426 O O . VAL A 1 438 ? 7.584 0.029 -7.067 1.00 92.75 438 VAL A O 1
ATOM 3429 N N . ILE A 1 439 ? 6.005 1.614 -6.845 1.00 87.69 439 ILE A N 1
ATOM 3430 C CA . ILE A 1 439 ? 5.988 2.038 -8.245 1.00 87.69 439 ILE A CA 1
ATOM 3431 C C . ILE A 1 439 ? 6.703 3.394 -8.393 1.00 87.69 439 ILE A C 1
ATOM 3433 O O . ILE A 1 439 ? 6.066 4.456 -8.327 1.00 87.69 439 ILE A O 1
ATOM 3437 N N . PRO A 1 440 ? 8.040 3.443 -8.561 1.00 85.31 440 PRO A N 1
ATOM 3438 C CA . PRO A 1 440 ? 8.666 4.625 -9.137 1.00 85.31 440 PRO A CA 1
ATOM 3439 C C . PRO A 1 440 ? 8.080 4.808 -10.539 1.00 85.31 440 PRO A C 1
ATOM 3441 O O . PRO A 1 440 ? 8.037 3.860 -11.310 1.00 85.31 440 PRO A O 1
ATOM 3444 N N . ASN A 1 441 ? 7.599 6.001 -10.874 1.00 77.19 441 ASN A N 1
ATOM 3445 C CA . ASN A 1 441 ? 6.987 6.259 -12.177 1.00 77.19 441 ASN A CA 1
ATOM 3446 C C . ASN A 1 441 ? 7.473 7.605 -12.726 1.00 77.19 441 ASN A C 1
ATOM 3448 O O . ASN A 1 441 ? 7.878 8.488 -11.966 1.00 77.19 441 ASN A O 1
ATOM 3452 N N . GLY A 1 442 ? 7.442 7.752 -14.045 1.00 73.31 442 GLY A N 1
ATOM 3453 C CA . GLY A 1 442 ? 7.851 8.940 -14.782 1.00 73.31 442 GLY A CA 1
ATOM 3454 C C . GLY A 1 442 ? 8.976 8.665 -15.775 1.00 73.31 442 GLY A C 1
ATOM 3455 O O . GLY A 1 442 ? 9.646 7.640 -15.721 1.00 73.31 442 GLY A O 1
ATOM 3456 N N . TYR A 1 443 ? 9.200 9.624 -16.671 1.00 76.56 443 TYR A N 1
ATOM 3457 C CA . TYR A 1 443 ? 10.313 9.622 -17.617 1.00 76.56 443 TYR A CA 1
ATOM 3458 C C . TYR A 1 443 ? 11.046 10.962 -17.529 1.00 76.56 443 TYR A C 1
ATOM 3460 O O . TYR A 1 443 ? 10.624 11.956 -18.121 1.00 76.56 443 TYR A O 1
ATOM 3468 N N . ASP A 1 444 ? 12.131 10.992 -16.756 1.00 83.50 444 ASP A N 1
ATOM 3469 C CA . ASP A 1 444 ? 13.047 12.133 -16.684 1.00 83.50 444 ASP A CA 1
ATOM 3470 C C . ASP A 1 444 ? 14.505 11.642 -16.666 1.00 83.50 444 ASP A C 1
ATOM 3472 O O . ASP A 1 444 ? 15.123 11.502 -15.603 1.00 83.50 444 ASP A O 1
ATOM 3476 N N . PRO A 1 445 ? 15.076 11.338 -17.844 1.00 84.69 445 PRO A N 1
ATOM 3477 C CA . PRO A 1 445 ? 16.399 10.732 -17.945 1.00 84.69 445 PRO A CA 1
ATOM 3478 C C . PRO A 1 445 ? 17.549 11.628 -17.498 1.00 84.69 445 PRO A C 1
ATOM 3480 O O . PRO A 1 445 ? 18.632 11.112 -17.206 1.00 84.69 445 PRO A O 1
ATOM 3483 N N . LEU A 1 446 ? 17.328 12.944 -17.445 1.00 87.19 446 LEU A N 1
ATOM 3484 C CA . LEU A 1 446 ? 18.339 13.954 -17.122 1.00 87.19 446 LEU A CA 1
ATOM 3485 C C . LEU A 1 446 ? 18.026 14.715 -15.824 1.00 87.19 446 LEU A C 1
ATOM 3487 O O . LEU A 1 446 ? 18.787 15.608 -15.444 1.00 87.19 446 LEU A O 1
ATOM 3491 N N . GLY A 1 447 ? 16.942 14.359 -15.132 1.00 87.19 447 GLY A N 1
ATOM 3492 C CA . GLY A 1 447 ? 16.548 14.956 -13.864 1.00 87.19 447 GLY A CA 1
ATOM 3493 C C . GLY A 1 447 ? 17.634 14.817 -12.799 1.00 87.19 447 GLY A C 1
ATOM 3494 O O . GLY A 1 447 ? 18.123 13.724 -12.502 1.00 87.19 447 GLY A O 1
ATOM 3495 N N . SER A 1 448 ? 18.022 15.941 -12.198 1.00 89.25 448 SER A N 1
ATOM 3496 C CA . SER A 1 448 ? 19.036 15.981 -11.136 1.00 89.25 448 SER A CA 1
ATOM 3497 C C . SER A 1 448 ? 18.460 15.768 -9.734 1.00 89.25 448 SER A C 1
ATOM 3499 O O . SER A 1 448 ? 19.215 15.477 -8.807 1.00 89.25 448 SER A O 1
ATOM 3501 N N . GLY A 1 449 ? 17.142 15.917 -9.572 1.00 89.69 449 GLY A N 1
ATOM 3502 C CA . GLY A 1 449 ? 16.455 15.749 -8.294 1.00 89.69 449 GLY A CA 1
ATOM 3503 C C . GLY A 1 449 ? 16.353 14.290 -7.849 1.00 89.69 449 GLY A C 1
ATOM 3504 O O . GLY A 1 449 ? 16.584 13.371 -8.626 1.00 89.69 449 GLY A O 1
ATOM 3505 N N . THR A 1 450 ? 15.961 14.089 -6.593 1.00 91.25 450 THR A N 1
ATOM 3506 C CA . THR A 1 450 ? 15.625 12.778 -6.020 1.00 91.25 450 THR A CA 1
ATOM 3507 C C . THR A 1 450 ? 14.113 12.676 -5.882 1.00 91.25 450 THR A C 1
ATOM 3509 O O . THR A 1 450 ? 13.501 13.575 -5.298 1.00 91.25 450 THR A O 1
ATOM 3512 N N . ASP A 1 451 ? 13.505 11.590 -6.363 1.00 90.56 451 ASP A N 1
ATOM 3513 C CA . ASP A 1 451 ? 12.098 11.308 -6.078 1.00 90.56 451 ASP A CA 1
ATOM 3514 C C . ASP A 1 451 ? 11.933 10.851 -4.619 1.00 90.56 451 ASP A C 1
ATOM 3516 O O . ASP A 1 451 ? 12.101 9.683 -4.264 1.00 90.56 451 ASP A O 1
ATOM 3520 N N . ARG A 1 452 ? 11.599 11.807 -3.749 1.00 91.38 452 ARG A N 1
ATOM 3521 C CA . ARG A 1 452 ? 11.422 11.590 -2.305 1.00 91.38 452 ARG A CA 1
ATOM 3522 C C . ARG A 1 452 ? 10.183 10.758 -1.976 1.00 91.38 452 ARG A C 1
ATOM 3524 O O . ARG A 1 452 ? 10.078 10.242 -0.863 1.00 91.38 452 ARG A O 1
ATOM 3531 N N . THR A 1 453 ? 9.249 10.606 -2.918 1.00 90.12 453 THR A N 1
ATOM 3532 C CA . THR A 1 453 ? 8.018 9.833 -2.699 1.00 90.12 453 THR A CA 1
ATOM 3533 C C . THR A 1 453 ? 8.302 8.337 -2.587 1.00 90.12 453 THR A C 1
ATOM 3535 O O . THR A 1 453 ? 7.570 7.630 -1.896 1.00 90.12 453 THR A O 1
ATOM 3538 N N . VAL A 1 454 ? 9.382 7.848 -3.209 1.00 93.31 454 VAL A N 1
ATOM 3539 C CA . VAL A 1 454 ? 9.816 6.446 -3.115 1.00 93.31 454 VAL A CA 1
ATOM 3540 C C . VAL A 1 454 ? 10.172 6.101 -1.668 1.00 93.31 454 VAL A C 1
ATOM 3542 O O . VAL A 1 454 ? 9.593 5.187 -1.081 1.00 93.31 454 VAL A O 1
ATOM 3545 N N . GLY A 1 455 ? 11.049 6.894 -1.042 1.00 94.31 455 GLY A N 1
ATOM 3546 C CA . GLY A 1 455 ? 11.407 6.716 0.367 1.00 94.31 455 GLY A CA 1
ATOM 3547 C C . GLY A 1 455 ? 10.213 6.873 1.310 1.00 94.31 455 GLY A C 1
ATOM 3548 O O . GLY A 1 455 ? 10.112 6.153 2.302 1.00 94.31 455 GLY A O 1
ATOM 3549 N N . ALA A 1 456 ? 9.288 7.789 1.005 1.00 94.50 456 ALA A N 1
ATOM 3550 C CA . ALA A 1 456 ? 8.090 8.001 1.816 1.00 94.50 456 ALA A CA 1
ATOM 3551 C C . ALA A 1 456 ? 7.200 6.756 1.847 1.00 94.50 456 ALA A C 1
ATOM 3553 O O . ALA A 1 456 ? 6.795 6.314 2.922 1.00 94.50 456 ALA A O 1
ATOM 3554 N N . ARG A 1 457 ? 6.941 6.159 0.679 1.00 94.69 457 ARG A N 1
ATOM 3555 C CA . ARG A 1 457 ? 6.156 4.926 0.555 1.00 94.69 457 ARG A CA 1
ATOM 3556 C C . ARG A 1 457 ? 6.828 3.764 1.277 1.00 94.69 457 ARG A C 1
ATOM 3558 O O . ARG A 1 457 ? 6.180 3.127 2.103 1.00 94.69 457 ARG A O 1
ATOM 3565 N N . VAL A 1 458 ? 8.137 3.570 1.089 1.00 96.94 458 VAL A N 1
ATOM 3566 C CA . VAL A 1 458 ? 8.907 2.549 1.825 1.00 96.94 458 VAL A CA 1
ATOM 3567 C C . VAL A 1 458 ? 8.773 2.733 3.341 1.00 96.94 458 VAL A C 1
ATOM 3569 O O . VAL A 1 458 ? 8.440 1.778 4.037 1.00 96.94 458 VAL A O 1
ATOM 3572 N N . ASN A 1 459 ? 8.939 3.947 3.875 1.00 97.62 459 ASN A N 1
ATOM 3573 C CA . ASN A 1 459 ? 8.818 4.197 5.317 1.00 97.62 459 ASN A CA 1
ATOM 3574 C C . ASN A 1 459 ? 7.393 4.002 5.859 1.00 97.62 459 ASN A C 1
ATOM 3576 O O . ASN A 1 459 ? 7.216 3.468 6.958 1.00 97.62 459 ASN A O 1
ATOM 3580 N N . LEU A 1 460 ? 6.371 4.411 5.102 1.00 96.69 460 LEU A N 1
ATOM 3581 C CA . LEU A 1 460 ? 4.966 4.183 5.450 1.00 96.69 460 LEU A CA 1
ATOM 3582 C C . LEU A 1 460 ? 4.655 2.682 5.538 1.00 96.69 460 LEU A C 1
ATOM 3584 O O . LEU A 1 460 ? 4.042 2.236 6.509 1.00 96.69 460 LEU A O 1
ATOM 3588 N N . LEU A 1 461 ? 5.132 1.906 4.563 1.00 97.38 461 LEU A N 1
ATOM 3589 C CA . LEU A 1 461 ? 4.969 0.453 4.481 1.00 97.38 461 LEU A CA 1
ATOM 3590 C C . LEU A 1 461 ? 5.772 -0.286 5.563 1.00 97.38 461 LEU A C 1
ATOM 3592 O O . LEU A 1 461 ? 5.232 -1.168 6.236 1.00 97.38 461 LEU A O 1
ATOM 3596 N N . LEU A 1 462 ? 7.028 0.109 5.805 1.00 97.00 462 LEU A N 1
ATOM 3597 C CA . LEU A 1 462 ? 7.850 -0.417 6.903 1.00 97.00 462 LEU A CA 1
ATOM 3598 C C . LEU A 1 462 ? 7.133 -0.252 8.237 1.00 97.00 462 LEU A C 1
ATOM 3600 O O . LEU A 1 462 ? 7.042 -1.209 9.004 1.00 97.00 462 LEU A O 1
ATOM 3604 N N . GLY A 1 463 ? 6.561 0.932 8.480 1.00 95.88 463 GLY A N 1
ATOM 3605 C CA . GLY A 1 463 ? 5.774 1.242 9.672 1.00 95.88 463 GLY A CA 1
ATOM 3606 C C . GLY A 1 463 ? 4.549 0.345 9.887 1.00 95.88 463 GLY A C 1
ATOM 3607 O O . GLY A 1 463 ? 4.010 0.314 10.991 1.00 95.88 463 GLY A O 1
ATOM 3608 N N . ARG A 1 464 ? 4.124 -0.397 8.858 1.00 95.44 464 ARG A N 1
ATOM 3609 C CA . ARG A 1 464 ? 3.028 -1.379 8.896 1.00 95.44 464 ARG A CA 1
ATOM 3610 C C . ARG A 1 464 ? 3.506 -2.830 8.883 1.00 95.44 464 ARG A C 1
ATOM 3612 O O . ARG A 1 464 ? 2.689 -3.743 8.887 1.00 95.44 464 ARG A O 1
ATOM 3619 N N . GLY A 1 465 ? 4.818 -3.049 8.937 1.00 94.81 465 GLY A N 1
ATOM 3620 C CA . GLY A 1 465 ? 5.419 -4.376 9.018 1.00 94.81 465 GLY A CA 1
ATOM 3621 C C . GLY A 1 465 ? 5.774 -5.001 7.669 1.00 94.81 465 GLY A C 1
ATOM 3622 O O . GLY A 1 465 ? 6.161 -6.164 7.658 1.00 94.81 465 GLY A O 1
ATOM 3623 N N . VAL A 1 466 ? 5.699 -4.266 6.554 1.00 96.38 466 VAL A N 1
ATOM 3624 C CA . VAL A 1 466 ? 6.117 -4.771 5.231 1.00 96.38 466 VAL A CA 1
ATOM 3625 C C . VAL A 1 466 ? 7.618 -5.052 5.213 1.00 96.38 466 VAL A C 1
ATOM 3627 O O . VAL A 1 466 ? 8.401 -4.207 5.648 1.00 96.38 466 VAL A O 1
ATOM 3630 N N . LYS A 1 467 ? 8.013 -6.239 4.728 1.00 94.25 467 LYS A N 1
ATOM 3631 C CA . LYS A 1 467 ? 9.421 -6.692 4.678 1.00 94.25 467 LYS A CA 1
ATOM 3632 C C . LYS A 1 467 ? 9.910 -7.066 3.276 1.00 94.25 467 LYS A C 1
ATOM 3634 O O . LYS A 1 467 ? 11.118 -7.191 3.077 1.00 94.25 467 LYS A O 1
ATOM 3639 N N . HIS A 1 468 ? 8.987 -7.237 2.331 1.00 94.06 468 HIS A N 1
ATOM 3640 C CA . HIS A 1 468 ? 9.282 -7.554 0.937 1.00 94.06 468 HIS A CA 1
ATOM 3641 C C . HIS A 1 468 ? 8.864 -6.390 0.039 1.00 94.06 468 HIS A C 1
ATOM 3643 O O . HIS A 1 468 ? 7.683 -6.078 -0.075 1.00 94.06 468 HIS A O 1
ATOM 3649 N N . PHE A 1 469 ? 9.830 -5.759 -0.613 1.00 94.81 469 PHE A N 1
ATOM 3650 C CA . PHE A 1 469 ? 9.606 -4.647 -1.524 1.00 94.81 469 PHE A CA 1
ATOM 3651 C C . PHE A 1 469 ? 9.998 -5.062 -2.935 1.00 94.81 469 PHE A C 1
ATOM 3653 O O . PHE A 1 469 ? 11.102 -5.557 -3.168 1.00 94.81 469 PHE A O 1
ATOM 3660 N N . SER A 1 470 ? 9.105 -4.837 -3.890 1.00 92.56 470 SER A N 1
ATOM 3661 C CA . SER A 1 470 ? 9.396 -5.047 -5.303 1.00 92.56 470 SER A CA 1
ATOM 3662 C C . SER A 1 470 ? 9.169 -3.752 -6.070 1.00 92.56 470 SER A C 1
ATOM 3664 O O . SER A 1 470 ? 8.112 -3.152 -5.976 1.00 92.56 470 SER A O 1
ATOM 3666 N N . PHE A 1 471 ? 10.169 -3.287 -6.805 1.00 92.19 471 PHE A N 1
ATOM 3667 C CA . PHE A 1 471 ? 10.124 -1.999 -7.484 1.00 92.19 471 PHE A CA 1
ATOM 3668 C C . PHE A 1 471 ? 9.641 -2.220 -8.914 1.00 92.19 471 PHE A C 1
ATOM 3670 O O . PHE A 1 471 ? 10.423 -2.638 -9.775 1.00 92.19 471 PHE A O 1
ATOM 3677 N N . PHE A 1 472 ? 8.345 -2.007 -9.144 1.00 86.69 472 PHE A N 1
ATOM 3678 C CA . PHE A 1 472 ? 7.673 -2.360 -10.393 1.00 86.69 472 PHE A CA 1
ATOM 3679 C C . PHE A 1 472 ? 7.530 -1.145 -11.327 1.00 86.69 472 PHE A C 1
ATOM 3681 O O . PHE A 1 472 ? 7.098 -0.093 -10.878 1.00 86.69 472 PHE A O 1
ATOM 3688 N N . THR A 1 473 ? 7.890 -1.216 -12.613 1.00 81.81 473 THR A N 1
ATOM 3689 C CA . THR A 1 473 ? 8.827 -2.174 -13.239 1.00 81.81 473 THR A CA 1
ATOM 3690 C C . THR A 1 473 ? 10.106 -1.469 -13.669 1.00 81.81 473 THR A C 1
ATOM 3692 O O . THR A 1 473 ? 10.071 -0.374 -14.216 1.00 81.81 473 THR A O 1
ATOM 3695 N N . TYR A 1 474 ? 11.256 -2.096 -13.415 1.00 84.94 474 TYR A N 1
ATOM 3696 C CA . TYR A 1 474 ? 12.566 -1.507 -13.670 1.00 84.94 474 TYR A CA 1
ATOM 3697 C C . TYR A 1 474 ? 12.899 -1.331 -15.151 1.00 84.94 474 TYR A C 1
ATOM 3699 O O . TYR A 1 474 ? 13.486 -0.305 -15.474 1.00 84.94 474 TYR A O 1
ATOM 3707 N N . GLY A 1 475 ? 12.610 -2.333 -16.000 1.00 73.62 475 GLY A N 1
ATOM 3708 C CA . GLY A 1 475 ? 13.221 -2.535 -17.325 1.00 73.62 475 GLY A CA 1
ATOM 3709 C C . GLY A 1 475 ? 13.407 -1.269 -18.173 1.00 73.62 475 GLY A C 1
ATOM 3710 O O . GLY A 1 475 ? 12.667 -0.306 -18.012 1.00 73.62 475 GLY A O 1
ATOM 3711 N N . PRO A 1 476 ? 14.383 -1.224 -19.099 1.00 74.31 476 PRO A N 1
ATOM 3712 C CA . PRO A 1 476 ? 14.572 -0.030 -19.916 1.00 74.31 476 PRO A CA 1
ATOM 3713 C C . PRO A 1 476 ? 13.292 0.273 -20.694 1.00 74.31 476 PRO A C 1
ATOM 3715 O O . PRO A 1 476 ? 12.735 -0.630 -21.326 1.00 74.31 476 PRO A O 1
ATOM 3718 N N . THR A 1 477 ? 12.844 1.534 -20.685 1.00 72.44 477 THR A N 1
ATOM 3719 C CA . THR A 1 477 ? 11.596 1.971 -21.348 1.00 72.44 477 THR A CA 1
ATOM 3720 C C . THR A 1 477 ? 11.535 1.525 -22.802 1.00 72.44 477 THR A C 1
ATOM 3722 O O . THR A 1 477 ? 10.468 1.183 -23.302 1.00 72.44 477 THR A O 1
ATOM 3725 N N . ALA A 1 478 ? 12.701 1.380 -23.437 1.00 69.81 478 ALA A N 1
ATOM 3726 C CA . ALA A 1 478 ? 12.844 0.887 -24.795 1.00 69.81 478 ALA A CA 1
ATOM 3727 C C . ALA A 1 478 ? 12.305 -0.525 -25.084 1.00 69.81 478 ALA A C 1
ATOM 3729 O O . ALA A 1 478 ? 12.270 -0.951 -26.239 1.00 69.81 478 ALA A O 1
ATOM 3730 N N . ARG A 1 479 ? 11.913 -1.285 -24.056 1.00 69.12 479 ARG A N 1
ATOM 3731 C CA . ARG A 1 479 ? 11.514 -2.693 -24.179 1.00 69.12 479 ARG A CA 1
ATOM 3732 C C . ARG A 1 479 ? 10.110 -3.000 -23.657 1.00 69.12 479 ARG A C 1
ATOM 3734 O O . ARG A 1 479 ? 9.747 -4.174 -23.650 1.00 69.12 479 ARG A O 1
ATOM 3741 N N . GLY A 1 480 ? 9.316 -2.011 -23.242 1.00 63.19 480 GLY A N 1
ATOM 3742 C CA . GLY A 1 480 ? 7.976 -2.300 -22.715 1.00 63.19 480 GLY A CA 1
ATOM 3743 C C . GLY A 1 480 ? 7.006 -1.131 -22.699 1.00 63.19 480 GLY A C 1
ATOM 3744 O O . GLY A 1 480 ? 6.768 -0.520 -23.734 1.00 63.19 480 GLY A O 1
ATOM 3745 N N . THR A 1 481 ? 6.332 -0.895 -21.577 1.00 58.22 481 THR A N 1
ATOM 3746 C CA . THR A 1 481 ? 5.242 0.089 -21.482 1.00 58.22 481 THR A CA 1
ATOM 3747 C C . THR A 1 481 ? 5.739 1.416 -20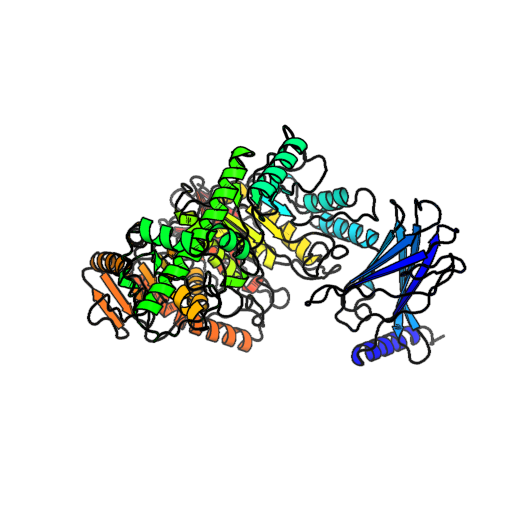.911 1.00 58.22 481 THR A C 1
ATOM 3749 O O . THR A 1 481 ? 6.920 1.604 -20.630 1.00 58.22 481 THR A O 1
ATOM 3752 N N . HIS A 1 482 ? 4.819 2.365 -20.759 1.00 57.66 482 HIS A N 1
ATOM 3753 C CA . HIS A 1 482 ? 5.060 3.661 -20.132 1.00 57.66 482 HIS A CA 1
ATOM 3754 C C . HIS A 1 482 ? 5.470 3.607 -18.648 1.00 57.66 482 HIS A C 1
ATOM 3756 O O . HIS A 1 482 ? 5.905 4.627 -18.125 1.00 57.66 482 HIS A O 1
ATOM 3762 N N . ASP A 1 483 ? 5.375 2.450 -17.990 1.00 67.94 483 ASP A N 1
ATOM 3763 C CA . ASP A 1 483 ? 5.508 2.315 -16.526 1.00 67.94 483 ASP A CA 1
ATOM 3764 C C . ASP A 1 483 ? 6.918 1.901 -16.085 1.00 67.94 483 ASP A C 1
ATOM 3766 O O . ASP A 1 483 ? 7.169 1.534 -14.937 1.00 67.94 483 ASP A O 1
ATOM 3770 N N . PHE A 1 484 ? 7.847 1.903 -17.033 1.00 79.88 484 PHE A N 1
ATOM 3771 C CA . PHE A 1 484 ? 9.220 1.490 -16.835 1.00 79.88 484 PHE A CA 1
ATOM 3772 C C . PHE A 1 484 ? 10.060 2.636 -16.289 1.00 79.88 484 PHE A C 1
ATOM 3774 O O . PHE A 1 484 ? 10.227 3.671 -16.933 1.00 79.88 484 PHE A O 1
ATOM 3781 N N . TRP A 1 485 ? 10.612 2.452 -15.093 1.00 85.44 485 TRP A N 1
ATOM 3782 C CA . TRP A 1 485 ? 11.254 3.545 -14.365 1.00 85.44 485 TRP A CA 1
ATOM 3783 C C . TRP A 1 485 ? 12.774 3.553 -14.445 1.00 85.44 485 TRP A C 1
ATOM 3785 O O . TRP A 1 485 ? 13.385 4.514 -13.979 1.00 85.44 485 TRP A O 1
ATOM 3795 N N . GLY A 1 486 ? 13.411 2.546 -15.050 1.00 87.38 486 GLY A N 1
ATOM 3796 C CA . GLY A 1 486 ? 14.870 2.488 -15.174 1.00 87.38 486 GLY A CA 1
ATOM 3797 C C . GLY A 1 486 ? 15.463 3.726 -15.849 1.00 87.38 486 GLY A C 1
ATOM 3798 O O . GLY A 1 486 ? 16.600 4.091 -15.571 1.00 87.38 486 GLY A O 1
ATOM 3799 N N . ASP A 1 487 ? 14.685 4.418 -16.684 1.00 86.25 487 ASP A N 1
ATOM 3800 C CA . ASP A 1 487 ? 15.081 5.666 -17.340 1.00 86.25 487 ASP A CA 1
ATOM 3801 C C . ASP A 1 487 ? 14.759 6.940 -16.562 1.00 86.25 487 ASP A C 1
ATOM 3803 O O . ASP A 1 487 ? 15.203 8.012 -16.960 1.00 86.25 487 ASP A O 1
ATOM 3807 N N . ASN A 1 488 ? 14.059 6.846 -15.437 1.00 88.25 488 ASN A N 1
ATOM 3808 C CA . ASN A 1 488 ? 13.748 7.963 -14.558 1.00 88.25 488 ASN A CA 1
ATOM 3809 C C . ASN A 1 488 ? 14.895 8.209 -13.569 1.00 88.25 488 ASN A C 1
ATOM 3811 O O . ASN A 1 488 ? 14.955 7.577 -12.510 1.00 88.25 488 ASN A O 1
ATOM 3815 N N . ALA A 1 489 ? 15.800 9.144 -13.875 1.00 92.69 489 ALA A N 1
ATOM 3816 C CA . ALA A 1 489 ? 16.949 9.411 -13.010 1.00 92.69 489 ALA A CA 1
ATOM 3817 C C . ALA A 1 489 ? 16.529 9.798 -11.571 1.00 92.69 489 ALA A C 1
ATOM 3819 O O . ALA A 1 489 ? 17.065 9.199 -10.633 1.00 92.69 489 ALA A O 1
ATOM 3820 N N . PRO A 1 490 ? 15.533 10.683 -11.348 1.00 92.69 490 PRO A N 1
ATOM 3821 C CA . PRO A 1 490 ? 14.981 10.921 -10.014 1.00 92.69 490 PRO A CA 1
ATOM 3822 C C . PRO A 1 490 ? 14.451 9.674 -9.296 1.00 92.69 490 PRO A C 1
ATOM 3824 O O . PRO A 1 490 ? 14.712 9.516 -8.100 1.00 92.69 490 PRO A O 1
ATOM 3827 N N . GLY A 1 491 ? 13.762 8.778 -10.010 1.00 92.50 491 GLY A N 1
ATOM 3828 C CA . GLY A 1 491 ? 13.259 7.508 -9.473 1.00 92.50 491 GLY A CA 1
ATOM 3829 C C . GLY A 1 491 ? 14.382 6.557 -9.044 1.00 92.50 491 GLY A C 1
ATOM 3830 O O . GLY A 1 491 ? 14.314 5.963 -7.966 1.00 92.50 491 GLY A O 1
ATOM 3831 N N . MET A 1 492 ? 15.470 6.480 -9.822 1.00 95.06 492 MET A N 1
ATOM 3832 C CA . MET A 1 492 ? 16.673 5.721 -9.452 1.00 95.06 492 MET A CA 1
ATOM 3833 C C . MET A 1 492 ? 17.328 6.271 -8.181 1.00 95.06 492 MET A C 1
ATOM 3835 O O . MET A 1 492 ? 17.660 5.499 -7.281 1.00 95.06 492 MET A O 1
ATOM 3839 N N . ARG A 1 493 ? 17.476 7.601 -8.071 1.00 95.88 493 ARG A N 1
ATOM 3840 C CA . ARG A 1 493 ? 18.023 8.241 -6.861 1.00 95.88 493 ARG A CA 1
ATOM 3841 C C . ARG A 1 493 ? 17.135 7.993 -5.643 1.00 95.88 493 ARG A C 1
ATOM 3843 O O . ARG A 1 493 ? 17.656 7.674 -4.580 1.00 95.88 493 ARG A O 1
ATOM 3850 N N . GLY A 1 494 ? 15.815 8.111 -5.804 1.00 95.19 494 GLY A N 1
ATOM 3851 C CA . GLY A 1 494 ? 14.842 7.854 -4.738 1.00 95.19 494 GLY A CA 1
ATOM 3852 C C . GLY A 1 494 ? 14.872 6.405 -4.255 1.00 95.19 494 GLY A C 1
ATOM 3853 O O . GLY A 1 494 ? 14.811 6.147 -3.056 1.00 95.19 494 GLY A O 1
ATOM 3854 N N . THR A 1 495 ? 15.042 5.465 -5.185 1.00 96.06 495 THR A N 1
ATOM 3855 C CA . THR A 1 495 ? 15.186 4.034 -4.892 1.00 96.06 495 THR A CA 1
ATOM 3856 C C . THR A 1 495 ? 16.465 3.740 -4.113 1.00 96.06 495 THR A C 1
ATOM 3858 O O . THR A 1 495 ? 16.398 3.125 -3.051 1.00 96.06 495 THR A O 1
ATOM 3861 N N . ALA A 1 496 ? 17.618 4.221 -4.588 1.00 97.50 496 ALA A N 1
ATOM 3862 C CA . ALA A 1 496 ? 18.893 4.021 -3.898 1.00 97.50 496 ALA A CA 1
ATOM 3863 C C . ALA A 1 496 ? 18.907 4.661 -2.500 1.00 97.50 496 ALA A C 1
ATOM 3865 O O . ALA A 1 496 ? 19.357 4.032 -1.543 1.00 97.50 496 ALA A O 1
ATOM 3866 N N . ASP A 1 497 ? 18.371 5.880 -2.361 1.00 97.00 497 ASP A N 1
ATOM 3867 C CA . ASP A 1 497 ? 18.246 6.560 -1.065 1.00 97.00 497 ASP A CA 1
ATOM 3868 C C . ASP A 1 497 ? 17.359 5.760 -0.098 1.00 97.00 497 ASP A C 1
ATOM 3870 O O . ASP A 1 497 ? 17.768 5.511 1.035 1.00 97.00 497 ASP A O 1
ATOM 3874 N N . ALA A 1 498 ? 16.195 5.276 -0.547 1.00 97.00 498 ALA A N 1
ATOM 3875 C CA . ALA A 1 498 ? 15.296 4.474 0.282 1.00 97.00 498 ALA A CA 1
ATOM 3876 C C . ALA A 1 498 ? 15.935 3.149 0.736 1.00 97.00 498 ALA A C 1
ATOM 3878 O O . ALA A 1 498 ? 15.880 2.810 1.918 1.00 97.00 498 ALA A O 1
ATOM 3879 N N . ILE A 1 499 ? 16.568 2.415 -0.185 1.00 97.56 499 ILE A N 1
ATOM 3880 C CA . ILE A 1 499 ? 17.216 1.130 0.112 1.00 97.56 499 ILE A CA 1
ATOM 3881 C C . ILE A 1 499 ? 18.406 1.331 1.056 1.00 97.56 499 ILE A C 1
ATOM 3883 O O . ILE A 1 499 ? 18.505 0.645 2.075 1.00 97.56 499 ILE A O 1
ATOM 3887 N N . GLY A 1 500 ? 19.286 2.288 0.753 1.00 97.12 500 GLY A N 1
ATOM 3888 C CA . GLY A 1 500 ? 20.483 2.557 1.548 1.00 97.12 500 GLY A CA 1
ATOM 3889 C C . GLY A 1 500 ? 20.180 3.099 2.944 1.00 97.12 500 GLY A C 1
ATOM 3890 O O . GLY A 1 500 ? 20.923 2.828 3.882 1.00 97.12 500 GLY A O 1
ATOM 3891 N N . LEU A 1 501 ? 19.075 3.829 3.116 1.00 95.44 501 LEU A N 1
ATOM 3892 C CA . LEU A 1 501 ? 18.620 4.311 4.421 1.00 95.44 501 LEU A CA 1
ATOM 3893 C C . LEU A 1 501 ? 18.221 3.151 5.343 1.00 95.44 501 LEU A C 1
ATOM 3895 O O . LEU A 1 501 ? 18.570 3.134 6.525 1.00 95.44 501 LEU A O 1
ATOM 3899 N N . VAL A 1 502 ? 17.504 2.178 4.787 1.00 96.50 502 VAL A N 1
ATOM 3900 C CA . VAL A 1 502 ? 16.943 1.035 5.513 1.00 96.50 502 VAL A CA 1
ATOM 3901 C C . VAL A 1 502 ? 17.984 -0.064 5.744 1.00 96.50 502 VAL A C 1
ATOM 3903 O O . VAL A 1 502 ? 17.957 -0.718 6.786 1.00 96.50 502 VAL A O 1
ATOM 3906 N N . GLY A 1 503 ? 18.904 -0.259 4.796 1.00 96.31 503 GLY A N 1
ATOM 3907 C CA . GLY A 1 503 ? 19.908 -1.324 4.819 1.00 96.31 503 GLY A CA 1
ATOM 3908 C C . GLY A 1 503 ? 21.109 -1.082 5.736 1.00 96.31 503 GLY A C 1
ATOM 3909 O O . GLY A 1 503 ? 21.947 -1.970 5.873 1.00 96.31 503 GLY A O 1
ATOM 3910 N N . LYS A 1 504 ? 21.204 0.080 6.396 1.00 96.50 504 LYS A N 1
ATOM 3911 C CA . LYS A 1 504 ? 22.278 0.357 7.365 1.00 96.50 504 LYS A CA 1
ATOM 3912 C C . LYS A 1 504 ? 22.299 -0.693 8.482 1.00 96.50 504 LYS A C 1
ATOM 3914 O O . LYS A 1 504 ? 21.236 -1.004 9.029 1.00 96.50 504 LYS A O 1
ATOM 3919 N N . PRO A 1 505 ? 23.475 -1.193 8.898 1.00 95.38 505 PRO A N 1
ATOM 3920 C CA . PRO A 1 505 ? 23.579 -2.309 9.841 1.00 95.38 505 PRO A CA 1
ATOM 3921 C C . PRO A 1 505 ? 23.034 -1.980 11.238 1.00 95.38 505 PRO A C 1
ATOM 3923 O O . PRO A 1 505 ? 22.592 -2.873 11.960 1.00 95.38 505 PRO A O 1
ATOM 3926 N N . GLU A 1 506 ? 23.025 -0.707 11.625 1.00 94.88 506 GLU A N 1
ATOM 3927 C CA . GLU A 1 506 ? 22.405 -0.219 12.855 1.00 94.88 506 GLU A CA 1
ATOM 3928 C C . GLU A 1 506 ? 20.879 -0.031 12.744 1.00 94.88 506 GLU A C 1
ATOM 3930 O O . GLU A 1 506 ? 20.200 -0.004 13.767 1.00 94.88 506 GLU A O 1
ATOM 3935 N N . ILE A 1 507 ? 20.319 0.058 11.532 1.00 97.62 507 ILE A N 1
ATOM 3936 C CA . ILE A 1 507 ? 18.884 0.280 11.289 1.00 97.62 507 ILE A CA 1
ATOM 3937 C C . ILE A 1 507 ? 18.166 -1.033 10.973 1.00 97.62 507 ILE A C 1
ATOM 3939 O O . ILE A 1 507 ? 17.175 -1.362 11.633 1.00 97.62 507 ILE A O 1
ATOM 3943 N N . GLU A 1 508 ? 18.671 -1.796 9.997 1.00 97.50 508 GLU A N 1
ATOM 3944 C CA . GLU A 1 508 ? 17.999 -2.971 9.435 1.00 97.50 508 GLU A CA 1
ATOM 3945 C C . GLU A 1 508 ? 17.527 -3.970 10.505 1.00 97.50 508 GLU A C 1
ATOM 3947 O O . GLU A 1 508 ? 16.368 -4.386 10.443 1.00 97.50 508 GLU A O 1
ATOM 3952 N N . PRO A 1 509 ? 18.324 -4.341 11.532 1.00 96.94 509 PRO A N 1
ATOM 3953 C CA . PRO A 1 509 ? 17.868 -5.291 12.545 1.00 96.94 509 PRO A CA 1
ATOM 3954 C C . PRO A 1 509 ? 16.616 -4.827 13.295 1.00 96.94 509 PRO A C 1
ATOM 3956 O O . PRO A 1 509 ? 15.759 -5.653 13.600 1.00 96.94 509 PRO A O 1
ATOM 3959 N N . PHE A 1 510 ? 16.483 -3.525 13.567 1.00 97.50 510 PHE A N 1
ATOM 3960 C CA . PHE A 1 510 ? 15.338 -2.979 14.296 1.00 97.50 510 PHE A CA 1
ATOM 3961 C C . PHE A 1 510 ? 14.085 -2.934 13.436 1.00 97.50 510 PHE A C 1
ATOM 3963 O O . PHE A 1 510 ? 13.005 -3.261 13.919 1.00 97.50 510 PHE A O 1
ATOM 3970 N N . VAL A 1 511 ? 14.210 -2.541 12.168 1.00 96.50 511 VAL A N 1
ATOM 3971 C CA . VAL A 1 511 ? 13.056 -2.514 11.263 1.00 96.50 511 VAL A CA 1
ATOM 3972 C C . VAL A 1 511 ? 12.677 -3.904 10.780 1.00 96.50 511 VAL A C 1
ATOM 3974 O O . VAL A 1 511 ? 11.500 -4.128 10.551 1.00 96.50 511 VAL A O 1
ATOM 3977 N N . TYR A 1 512 ? 13.611 -4.848 10.658 1.00 95.88 512 TYR A N 1
ATOM 3978 C CA . TYR A 1 512 ? 13.318 -6.229 10.271 1.00 95.88 512 TYR A CA 1
ATOM 3979 C C . TYR A 1 512 ? 12.583 -6.982 11.386 1.00 95.88 512 TYR A C 1
ATOM 3981 O O . TYR A 1 512 ? 11.517 -7.546 11.148 1.00 95.88 512 TYR A O 1
ATOM 3989 N N . GLU A 1 513 ? 13.121 -6.950 12.610 1.00 94.56 513 GLU A N 1
ATOM 3990 C CA . GLU A 1 513 ? 12.530 -7.631 13.772 1.00 94.56 513 GLU A CA 1
ATOM 3991 C C . GLU A 1 513 ? 11.323 -6.865 14.338 1.00 94.56 513 GLU A C 1
ATOM 3993 O O . GLU A 1 513 ? 10.453 -7.452 14.980 1.00 94.56 513 GLU A O 1
ATOM 3998 N N . GLY A 1 514 ? 11.267 -5.552 14.102 1.00 95.38 514 GLY A N 1
ATOM 3999 C CA . GLY A 1 514 ? 10.235 -4.661 14.608 1.00 95.38 514 GLY A CA 1
ATOM 4000 C C . GLY A 1 514 ? 8.858 -4.910 14.003 1.00 95.38 514 GLY A C 1
ATOM 4001 O O . GLY A 1 514 ? 8.690 -5.043 12.784 1.00 95.38 514 GLY A O 1
ATOM 4002 N N . GLN A 1 515 ? 7.862 -4.901 14.884 1.00 94.31 515 GLN A N 1
ATOM 4003 C CA . GLN A 1 515 ? 6.453 -5.116 14.570 1.00 94.31 515 GLN A CA 1
ATOM 4004 C C . GLN A 1 515 ? 5.636 -3.877 14.919 1.00 94.31 515 GLN A C 1
ATOM 4006 O O . GLN A 1 515 ? 5.960 -3.222 15.913 1.00 94.31 515 GLN A O 1
ATOM 4011 N N . PRO A 1 516 ? 4.587 -3.536 14.148 1.00 95.06 516 PRO A N 1
ATOM 4012 C CA . PRO A 1 516 ? 3.721 -2.416 14.489 1.00 95.06 516 PRO A CA 1
ATOM 4013 C C . PRO A 1 516 ? 3.267 -2.499 15.947 1.00 95.06 516 PRO A C 1
ATOM 4015 O O . PRO A 1 516 ? 2.869 -3.564 16.424 1.00 95.06 516 PRO A O 1
ATOM 4018 N N . ALA A 1 517 ? 3.355 -1.379 16.662 1.00 94.44 517 ALA A N 1
ATOM 4019 C CA . ALA A 1 517 ? 2.913 -1.313 18.047 1.00 94.44 517 ALA A CA 1
ATOM 4020 C C . ALA A 1 517 ? 1.460 -1.818 18.180 1.00 94.44 517 ALA A C 1
ATOM 4022 O O . ALA A 1 517 ? 0.625 -1.451 17.345 1.00 94.44 517 ALA A O 1
ATOM 4023 N N . PRO A 1 518 ? 1.139 -2.620 19.216 1.00 93.00 518 PRO A N 1
ATOM 4024 C CA . PRO A 1 518 ? -0.193 -3.188 19.377 1.00 93.00 518 PRO A CA 1
ATOM 4025 C C . PRO A 1 518 ? -1.294 -2.113 19.344 1.00 93.00 518 PRO A C 1
ATOM 4027 O O . PRO A 1 518 ? -1.256 -1.178 20.154 1.00 93.00 518 PRO A O 1
ATOM 4030 N N . PRO A 1 519 ? -2.266 -2.216 18.423 1.00 95.81 519 PRO A N 1
ATOM 4031 C CA . PRO A 1 519 ? -3.353 -1.253 18.318 1.00 95.81 519 PRO A CA 1
ATOM 4032 C C . PRO A 1 519 ? -4.313 -1.361 19.506 1.00 95.81 519 PRO A C 1
ATOM 4034 O O . PRO A 1 519 ? -4.599 -2.445 20.002 1.00 95.81 519 PRO A O 1
ATOM 4037 N N . GLN A 1 520 ? -4.844 -0.220 19.947 1.00 97.94 520 GLN A N 1
ATOM 4038 C CA . GLN A 1 520 ? -5.875 -0.147 20.997 1.00 97.94 520 GLN A CA 1
ATOM 4039 C C . GLN A 1 520 ? -7.268 0.159 20.431 1.00 97.94 520 GLN A C 1
ATOM 4041 O O . GLN A 1 520 ? -8.258 0.140 21.168 1.00 97.94 520 GLN A O 1
ATOM 4046 N N . ALA A 1 521 ? -7.341 0.461 19.135 1.00 98.50 521 ALA A N 1
ATOM 4047 C CA . ALA A 1 521 ? -8.564 0.735 18.402 1.00 98.50 521 ALA A CA 1
ATOM 4048 C C . ALA A 1 521 ? -8.557 0.006 17.056 1.00 98.50 521 ALA A C 1
ATOM 4050 O O . ALA A 1 521 ? -7.491 -0.289 16.509 1.00 98.50 521 ALA A O 1
ATOM 4051 N N . CYS A 1 522 ? -9.744 -0.238 16.509 1.00 98.25 522 CYS A N 1
ATOM 4052 C CA . CYS A 1 522 ? -9.913 -0.841 15.191 1.00 98.25 522 CYS A CA 1
ATOM 4053 C C . CYS A 1 522 ? -10.939 -0.091 14.331 1.00 98.25 522 CYS A C 1
ATOM 4055 O O . CYS A 1 522 ? -11.867 0.536 14.838 1.00 98.25 522 CYS A O 1
ATOM 4057 N N . LEU A 1 523 ? -10.770 -0.172 13.017 1.00 98.06 523 LEU A N 1
ATOM 4058 C CA . LEU A 1 523 ? -11.763 0.135 12.002 1.00 98.06 523 LEU A CA 1
ATOM 4059 C C . LEU A 1 523 ? -12.435 -1.176 11.593 1.00 98.06 523 LEU A C 1
ATOM 4061 O O . LEU A 1 523 ? -11.778 -2.112 11.136 1.00 98.06 523 LEU A O 1
ATOM 4065 N N . LEU A 1 524 ? -13.749 -1.245 11.755 1.00 97.50 524 LEU A N 1
ATOM 4066 C CA . LEU A 1 524 ? -14.532 -2.380 11.298 1.00 97.50 524 LEU A CA 1
ATOM 4067 C C . LEU A 1 524 ? -14.745 -2.262 9.788 1.00 97.50 524 LEU A C 1
ATOM 4069 O O . LEU A 1 524 ? -15.208 -1.233 9.295 1.00 97.50 524 LEU A O 1
ATOM 4073 N N . PHE A 1 525 ? -14.407 -3.325 9.067 1.00 95.62 525 PHE A N 1
ATOM 4074 C CA . PHE A 1 525 ? -14.574 -3.439 7.628 1.00 95.62 525 PHE A CA 1
ATOM 4075 C C . PHE A 1 525 ? -15.782 -4.325 7.327 1.00 95.62 525 PHE A C 1
ATOM 4077 O O . PHE A 1 525 ? -15.830 -5.494 7.705 1.00 95.62 525 PHE A O 1
ATOM 4084 N N . GLY A 1 526 ? -16.804 -3.777 6.683 1.00 92.88 526 GLY A N 1
ATOM 4085 C CA . GLY A 1 526 ? -18.007 -4.503 6.311 1.00 92.88 526 GLY A CA 1
ATOM 4086 C C . GLY A 1 526 ? -17.920 -5.085 4.907 1.00 92.88 526 GLY A C 1
ATOM 4087 O O . GLY A 1 526 ? -18.528 -4.527 3.999 1.00 92.88 526 GLY A O 1
ATOM 4088 N N . THR A 1 527 ? -17.285 -6.251 4.719 1.00 91.94 527 THR A N 1
ATOM 4089 C CA . THR A 1 527 ? -17.308 -6.944 3.406 1.00 91.94 527 THR A CA 1
ATOM 4090 C C . THR A 1 527 ? -18.745 -7.204 2.922 1.00 91.94 527 THR A C 1
ATOM 4092 O O . THR A 1 527 ? -19.053 -7.145 1.736 1.00 91.94 527 THR A O 1
ATOM 4095 N N . THR A 1 528 ? -19.677 -7.401 3.861 1.00 91.38 528 THR A N 1
ATOM 4096 C CA . THR A 1 528 ? -21.113 -7.534 3.562 1.00 91.38 528 THR A CA 1
ATOM 4097 C C . THR A 1 528 ? -21.705 -6.279 2.911 1.00 91.38 528 THR A C 1
ATOM 4099 O O . THR A 1 528 ? -22.547 -6.396 2.025 1.00 91.38 528 THR A O 1
ATOM 4102 N N . ALA A 1 529 ? -21.283 -5.083 3.326 1.00 91.06 529 ALA A N 1
ATOM 4103 C CA . ALA A 1 529 ? -21.756 -3.840 2.724 1.00 91.06 529 ALA A CA 1
ATOM 4104 C C . ALA A 1 529 ? -21.225 -3.671 1.299 1.00 91.06 529 ALA A C 1
ATOM 4106 O O . ALA A 1 529 ? -21.960 -3.222 0.423 1.00 91.06 529 ALA A O 1
ATOM 4107 N N . GLU A 1 530 ? -19.995 -4.115 1.036 1.00 89.25 530 GLU A N 1
ATOM 4108 C CA . GLU A 1 530 ? -19.435 -4.090 -0.315 1.00 89.25 530 GLU A CA 1
ATOM 4109 C C . GLU A 1 530 ? -20.186 -5.003 -1.287 1.00 89.25 530 GLU A C 1
ATOM 4111 O O . GLU A 1 530 ? -20.356 -4.635 -2.448 1.00 89.25 530 GLU A O 1
ATOM 4116 N N . TYR A 1 531 ? -20.712 -6.148 -0.832 1.00 88.38 531 TYR A N 1
ATOM 4117 C CA . TYR A 1 531 ? -21.591 -6.976 -1.669 1.00 88.38 531 TYR A CA 1
ATOM 4118 C C . TYR A 1 531 ? -22.828 -6.196 -2.130 1.00 88.38 531 TYR A C 1
ATOM 4120 O O . TYR A 1 531 ? -23.256 -6.334 -3.271 1.00 88.38 531 TYR A O 1
ATOM 4128 N N . TRP A 1 532 ? -23.410 -5.361 -1.270 1.00 88.12 532 TRP A N 1
ATOM 4129 C CA . TRP A 1 532 ? -24.575 -4.545 -1.623 1.00 88.12 532 TRP A CA 1
ATOM 4130 C C . TRP A 1 532 ? -24.216 -3.323 -2.471 1.00 88.12 532 TRP A C 1
ATOM 4132 O O . TRP A 1 532 ? -24.971 -2.964 -3.372 1.00 88.12 532 TRP A O 1
ATOM 4142 N N . GLN A 1 533 ? -23.046 -2.729 -2.252 1.00 83.62 533 GLN A N 1
ATOM 4143 C CA . GLN A 1 533 ? -22.525 -1.646 -3.092 1.00 83.62 533 GLN A CA 1
ATOM 4144 C C . GLN A 1 533 ? -22.250 -2.140 -4.520 1.00 83.62 533 GLN A C 1
ATOM 4146 O O . GLN A 1 533 ? -22.675 -1.503 -5.483 1.00 83.62 533 GLN A O 1
ATOM 4151 N N . ALA A 1 534 ? -21.662 -3.335 -4.660 1.00 79.25 534 ALA A N 1
ATOM 4152 C CA . ALA A 1 534 ? -21.457 -3.997 -5.949 1.00 79.25 534 ALA A CA 1
ATOM 4153 C C . ALA A 1 534 ? -22.774 -4.249 -6.707 1.00 79.25 534 ALA A C 1
ATOM 4155 O O . ALA A 1 534 ? -22.802 -4.189 -7.935 1.00 79.25 534 ALA A O 1
ATOM 4156 N N . ALA A 1 535 ? -23.861 -4.540 -5.983 1.00 78.69 535 ALA A N 1
ATOM 4157 C CA . ALA A 1 535 ? -25.172 -4.834 -6.562 1.00 78.69 535 ALA A CA 1
ATOM 4158 C C . ALA A 1 535 ? -25.867 -3.596 -7.140 1.00 78.69 535 ALA A C 1
ATOM 4160 O O . ALA A 1 535 ? -26.551 -3.696 -8.159 1.00 78.69 535 ALA A O 1
ATOM 4161 N N . ASN A 1 536 ? -25.700 -2.452 -6.471 1.00 70.81 536 ASN A N 1
ATOM 4162 C CA . ASN A 1 536 ? -26.434 -1.220 -6.754 1.00 70.81 536 ASN A CA 1
ATOM 4163 C C . ASN A 1 536 ? -25.648 -0.229 -7.629 1.00 70.81 536 ASN A C 1
ATOM 4165 O O . ASN A 1 536 ? -26.187 0.817 -7.981 1.00 70.81 536 ASN A O 1
ATOM 4169 N N . GLY A 1 537 ? -24.382 -0.523 -7.953 1.00 59.81 537 GLY A N 1
ATOM 4170 C CA . GLY A 1 537 ? -23.510 0.386 -8.710 1.00 59.81 537 GLY A CA 1
ATOM 4171 C C . GLY A 1 537 ? -23.232 1.711 -7.993 1.00 59.81 537 GLY A C 1
ATOM 4172 O O . GLY A 1 537 ? -22.820 2.675 -8.630 1.00 59.81 537 GLY A O 1
ATOM 4173 N N . THR A 1 538 ? -23.498 1.775 -6.687 1.00 55.81 538 THR A N 1
ATOM 4174 C CA . THR A 1 538 ? -23.278 2.959 -5.855 1.00 55.81 538 THR A CA 1
ATOM 4175 C C . THR A 1 538 ? -21.816 3.079 -5.467 1.00 55.81 538 THR A C 1
ATOM 4177 O O . THR A 1 538 ? -21.150 2.066 -5.249 1.00 55.81 538 THR A O 1
ATOM 4180 N N . GLU A 1 539 ? -21.376 4.318 -5.270 1.00 58.34 539 GLU A N 1
ATOM 4181 C CA . GLU A 1 539 ? -20.089 4.659 -4.673 1.00 58.34 539 GLU A CA 1
ATOM 4182 C C . GLU A 1 539 ? -19.882 3.888 -3.358 1.00 58.34 539 GLU A C 1
ATOM 4184 O O . GLU A 1 539 ? -20.690 3.966 -2.426 1.00 58.34 539 GLU A O 1
ATOM 4189 N N . ALA A 1 540 ? -18.835 3.066 -3.289 1.00 60.22 540 ALA A N 1
ATOM 4190 C CA . ALA A 1 540 ? -18.524 2.296 -2.101 1.00 60.22 540 ALA A CA 1
ATOM 4191 C C . ALA A 1 540 ? -18.056 3.231 -0.978 1.00 60.22 540 ALA A C 1
ATOM 4193 O O . ALA A 1 540 ? -17.261 4.147 -1.183 1.00 60.22 540 ALA A O 1
ATOM 4194 N N . SER A 1 541 ? -18.453 2.935 0.261 1.00 66.62 541 SER A N 1
ATOM 4195 C CA . SER A 1 541 ? -18.009 3.636 1.483 1.00 66.62 541 SER A CA 1
ATOM 4196 C C . SER A 1 541 ? -16.498 3.511 1.761 1.00 66.62 541 SER A C 1
ATOM 4198 O O . SER A 1 541 ? -16.031 3.836 2.850 1.00 66.62 541 SER A O 1
ATOM 4200 N N . ASN A 1 542 ? -15.695 2.998 0.831 1.00 80.31 542 ASN A N 1
ATOM 4201 C CA . ASN A 1 542 ? -14.277 2.743 1.060 1.00 80.31 542 ASN A CA 1
ATOM 4202 C C . ASN A 1 542 ? -13.422 3.990 1.070 1.00 80.31 542 ASN A C 1
ATOM 4204 O O . ASN A 1 542 ? -12.429 4.009 1.792 1.00 80.31 542 ASN A O 1
ATOM 4208 N N . GLN A 1 543 ? -13.815 5.047 0.363 1.00 85.88 543 GLN A N 1
ATOM 4209 C CA . GLN A 1 543 ? -13.163 6.337 0.555 1.00 85.88 543 GLN A CA 1
ATOM 4210 C C . GLN A 1 543 ? -13.344 6.821 1.998 1.00 85.88 543 GLN A C 1
ATOM 4212 O O . GLN A 1 543 ? -12.380 7.230 2.640 1.00 85.88 543 GLN A O 1
ATOM 4217 N N . GLU A 1 544 ? -14.545 6.660 2.559 1.00 90.50 544 GLU A N 1
ATOM 4218 C CA . GLU A 1 544 ? -14.822 6.985 3.960 1.00 90.50 544 GLU A CA 1
ATOM 4219 C C . GLU A 1 544 ? -13.944 6.164 4.921 1.00 90.50 544 GLU A C 1
ATOM 4221 O O . GLU A 1 544 ? -13.352 6.728 5.844 1.00 90.50 544 GLU A O 1
ATOM 4226 N N . LYS A 1 545 ? -13.784 4.854 4.678 1.00 92.56 545 LYS A N 1
ATOM 4227 C CA . LYS A 1 545 ? -12.875 3.983 5.451 1.00 92.56 545 LYS A CA 1
ATOM 4228 C C . LYS A 1 545 ? -11.420 4.443 5.366 1.00 92.56 545 LYS A C 1
ATOM 4230 O O . LYS A 1 545 ? -10.761 4.576 6.397 1.00 92.56 545 LYS A O 1
ATOM 4235 N N . GLN A 1 546 ? -10.934 4.695 4.151 1.00 91.75 546 GLN A N 1
ATOM 4236 C CA . GLN A 1 546 ? -9.568 5.144 3.889 1.00 91.75 546 GLN A CA 1
ATOM 4237 C C . GLN A 1 546 ? -9.286 6.453 4.615 1.00 91.75 546 GLN A C 1
ATOM 4239 O O . GLN A 1 546 ? -8.362 6.530 5.418 1.00 91.75 546 GLN A O 1
ATOM 4244 N N . TYR A 1 547 ? -10.109 7.475 4.393 1.00 93.06 547 TYR A N 1
ATOM 4245 C CA . TYR A 1 547 ? -9.908 8.785 5.002 1.00 93.06 547 TYR A CA 1
ATOM 4246 C C . TYR A 1 547 ? -10.058 8.752 6.522 1.00 93.06 547 TYR A C 1
ATOM 4248 O O . TYR A 1 547 ? -9.270 9.387 7.219 1.00 93.06 547 TYR A O 1
ATOM 4256 N N . THR A 1 548 ? -10.984 7.947 7.051 1.00 95.25 548 THR A N 1
ATOM 4257 C CA . THR A 1 548 ? -11.088 7.712 8.498 1.00 95.25 548 THR A CA 1
ATOM 4258 C C . THR A 1 548 ? -9.796 7.126 9.060 1.00 95.25 548 THR A C 1
ATOM 4260 O O . THR A 1 548 ? -9.287 7.608 10.073 1.00 95.25 548 THR A O 1
ATOM 4263 N N . TYR A 1 549 ? -9.226 6.125 8.388 1.00 95.88 549 TYR A N 1
ATOM 4264 C CA . TYR A 1 549 ? -7.955 5.531 8.787 1.00 95.88 549 TYR A CA 1
ATOM 4265 C C . TYR A 1 549 ? -6.804 6.548 8.745 1.00 95.88 549 TYR A C 1
ATOM 4267 O O . TYR A 1 549 ? -6.056 6.673 9.716 1.00 95.88 549 TYR A O 1
ATOM 4275 N N . LEU A 1 550 ? -6.690 7.326 7.664 1.00 93.62 550 LEU A N 1
ATOM 4276 C CA . LEU A 1 550 ? -5.642 8.341 7.509 1.00 93.62 550 LEU A CA 1
ATOM 4277 C C . LEU A 1 550 ? -5.732 9.442 8.567 1.00 93.62 550 LEU A C 1
ATOM 4279 O O . LEU A 1 550 ? -4.719 9.824 9.150 1.00 93.62 550 LEU A O 1
ATOM 4283 N N . MET A 1 551 ? -6.944 9.910 8.851 1.00 92.62 551 MET A N 1
ATOM 4284 C CA . MET A 1 551 ? -7.218 10.913 9.875 1.00 92.62 551 MET A CA 1
ATOM 4285 C C . MET A 1 551 ? -6.757 10.451 11.265 1.00 92.62 551 MET A C 1
ATOM 4287 O O . MET A 1 551 ? -6.201 11.246 12.020 1.00 92.62 551 MET A O 1
ATOM 4291 N N . VAL A 1 552 ? -6.927 9.163 11.589 1.00 95.75 552 VAL A N 1
ATOM 4292 C CA . VAL A 1 552 ? -6.411 8.569 12.834 1.00 95.75 552 VAL A CA 1
ATOM 4293 C C . VAL A 1 552 ? -4.887 8.419 12.802 1.00 95.75 552 VAL A C 1
ATOM 4295 O O . VAL A 1 552 ? -4.213 8.708 13.794 1.00 95.75 552 VAL A O 1
ATOM 4298 N N . GLN A 1 553 ? -4.325 8.036 11.654 1.00 93.06 553 GLN A N 1
ATOM 4299 C CA . GLN A 1 553 ? -2.881 7.882 11.476 1.00 93.06 553 GLN A CA 1
ATOM 4300 C C . GLN A 1 553 ? -2.112 9.203 11.665 1.00 93.06 553 GLN A C 1
ATOM 4302 O O . GLN A 1 553 ? -0.980 9.179 12.149 1.00 93.06 553 GLN A O 1
ATOM 4307 N N . GLN A 1 554 ? -2.718 10.350 11.334 1.00 91.25 554 GLN A N 1
ATOM 4308 C CA . GLN A 1 554 ? -2.126 11.679 11.557 1.00 91.25 554 GLN A CA 1
ATOM 4309 C C . GLN A 1 554 ? -1.932 12.043 13.036 1.00 91.25 554 GLN A C 1
ATOM 4311 O O . GLN A 1 554 ? -1.205 12.980 13.336 1.00 91.25 554 GLN A O 1
ATOM 4316 N N . GLU A 1 555 ? -2.545 11.306 13.965 1.00 94.00 555 GLU A N 1
ATOM 4317 C CA . GLU A 1 555 ? -2.321 11.460 15.412 1.00 94.00 555 GLU A CA 1
ATOM 4318 C C . GLU A 1 555 ? -1.402 10.364 15.975 1.00 94.00 555 GLU A C 1
ATOM 4320 O O . GLU A 1 555 ? -1.320 10.157 17.186 1.00 94.00 555 GLU A O 1
ATOM 4325 N N . GLN A 1 556 ? -0.729 9.623 15.092 1.00 96.12 556 GLN A N 1
ATOM 4326 C CA . GLN A 1 556 ? 0.162 8.508 15.422 1.00 96.12 556 GLN A CA 1
ATOM 4327 C C . GLN A 1 556 ? -0.493 7.379 16.216 1.00 96.12 556 GLN A C 1
ATOM 4329 O O . GLN A 1 556 ? 0.185 6.617 16.906 1.00 96.12 556 GLN A O 1
ATOM 4334 N N . ILE A 1 557 ? -1.811 7.235 16.094 1.00 96.75 557 ILE A N 1
ATOM 4335 C CA . ILE A 1 557 ? -2.564 6.144 16.704 1.00 96.75 557 ILE A CA 1
ATOM 4336 C C . ILE A 1 557 ? -2.540 4.940 15.748 1.00 96.75 557 ILE A C 1
ATOM 4338 O O . ILE A 1 557 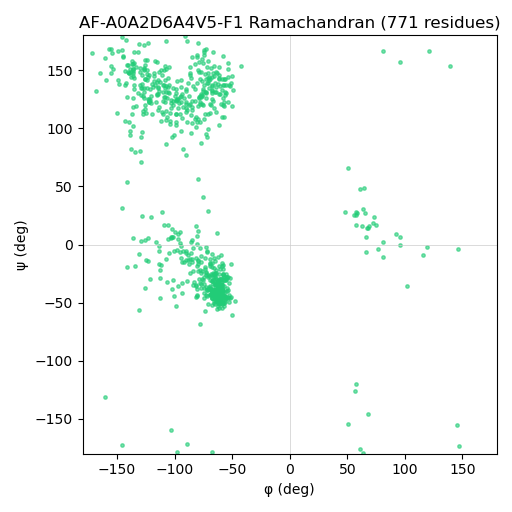? -3.023 5.049 14.617 1.00 96.75 557 ILE A O 1
ATOM 4342 N N . PRO A 1 558 ? -2.012 3.773 16.167 1.00 95.88 558 PRO A N 1
ATOM 4343 C CA . PRO A 1 558 ? -2.165 2.540 15.411 1.00 95.88 558 PRO A CA 1
ATOM 4344 C C . PRO A 1 558 ? -3.641 2.139 15.402 1.00 95.88 558 PRO A C 1
ATOM 4346 O O . PRO A 1 558 ? -4.233 1.889 16.455 1.00 95.88 558 PRO A O 1
ATOM 4349 N N . LEU A 1 559 ? -4.224 2.101 14.208 1.00 96.88 559 LEU A N 1
ATOM 4350 C CA . LEU A 1 559 ? -5.586 1.647 13.974 1.00 96.88 559 LEU A CA 1
ATOM 4351 C C . LEU A 1 559 ? -5.531 0.300 13.260 1.00 96.88 559 LEU A C 1
ATOM 4353 O O . LEU A 1 559 ? -4.921 0.197 12.202 1.00 96.88 559 LEU A O 1
ATOM 4357 N N . ASP A 1 560 ? -6.136 -0.722 13.854 1.00 96.50 560 ASP A N 1
ATOM 4358 C CA . ASP A 1 560 ? -6.275 -2.031 13.216 1.00 96.50 560 ASP A CA 1
ATOM 4359 C C . ASP A 1 560 ? -7.451 -2.047 12.227 1.00 96.50 560 ASP A C 1
ATOM 4361 O O . ASP A 1 560 ? -8.342 -1.210 12.335 1.00 96.50 560 ASP A O 1
ATOM 4365 N N . ILE A 1 561 ? -7.517 -3.019 11.319 1.00 96.81 561 ILE A N 1
ATOM 4366 C CA . ILE A 1 561 ? -8.709 -3.317 10.517 1.00 96.81 561 ILE A CA 1
ATOM 4367 C C . ILE A 1 561 ? -9.233 -4.710 10.863 1.00 96.81 561 ILE A C 1
ATOM 4369 O O . ILE A 1 561 ? -8.487 -5.682 10.837 1.00 96.81 561 ILE A O 1
ATOM 4373 N N . ILE A 1 562 ? -10.526 -4.834 11.153 1.00 95.69 562 ILE A N 1
ATOM 4374 C CA . ILE A 1 562 ? -11.170 -6.127 11.427 1.00 95.69 562 ILE A CA 1
ATOM 4375 C C . ILE A 1 562 ? -12.367 -6.273 10.508 1.00 95.69 562 ILE A C 1
ATOM 4377 O O . ILE A 1 562 ? -13.248 -5.416 10.511 1.00 95.69 562 ILE A O 1
ATOM 4381 N N . ASP A 1 563 ? -12.444 -7.368 9.760 1.00 95.62 563 ASP A N 1
ATOM 4382 C CA . ASP A 1 563 ? -13.659 -7.651 9.013 1.00 95.62 563 ASP A CA 1
ATOM 4383 C C . ASP A 1 563 ? -14.804 -8.071 9.941 1.00 95.62 563 ASP A C 1
ATOM 4385 O O . ASP A 1 563 ? -14.639 -8.844 10.888 1.00 95.62 563 ASP A O 1
ATOM 4389 N N . THR A 1 564 ? -16.000 -7.569 9.646 1.00 95.81 564 THR A N 1
ATOM 4390 C CA . THR A 1 564 ? -17.198 -7.807 10.458 1.00 95.81 564 THR A CA 1
ATOM 4391 C C . THR A 1 564 ? -17.562 -9.286 10.606 1.00 95.81 564 THR A C 1
ATOM 4393 O O . THR A 1 564 ? -18.296 -9.627 11.532 1.00 95.81 564 THR A O 1
ATOM 4396 N N . PHE A 1 565 ? -17.071 -10.195 9.759 1.00 94.50 565 PHE A N 1
ATOM 4397 C CA . PHE A 1 565 ? -17.301 -11.629 9.948 1.00 94.50 565 PHE A CA 1
ATOM 4398 C C . PHE A 1 565 ? -16.561 -12.218 11.156 1.00 94.50 565 PHE A C 1
ATOM 4400 O O . PHE A 1 565 ? -16.973 -13.282 11.604 1.00 94.50 565 PHE A O 1
ATOM 4407 N N . ASP A 1 566 ? -15.532 -11.547 11.687 1.00 93.88 566 ASP A N 1
ATOM 4408 C CA . ASP A 1 566 ? -14.654 -12.082 12.741 1.00 93.88 566 ASP A CA 1
ATOM 4409 C C . ASP A 1 566 ? -14.661 -11.237 14.027 1.00 93.88 566 ASP A C 1
ATOM 4411 O O . ASP A 1 566 ? -13.702 -11.248 14.807 1.00 93.88 566 ASP A O 1
ATOM 4415 N N . LEU A 1 567 ? -15.731 -10.466 14.258 1.00 94.62 567 LEU A N 1
ATOM 4416 C CA . LEU A 1 567 ? -15.841 -9.615 15.448 1.00 94.62 567 LEU A CA 1
ATOM 4417 C C . LEU A 1 567 ? -15.743 -10.426 16.740 1.00 94.62 567 LEU A C 1
ATOM 4419 O O . LEU A 1 567 ? -15.025 -10.030 17.649 1.00 94.62 567 LEU A O 1
ATOM 4423 N N . ASP A 1 568 ? -16.417 -11.570 16.812 1.00 91.25 568 ASP A N 1
ATOM 4424 C CA . ASP A 1 568 ? -16.390 -12.477 17.964 1.00 91.25 568 ASP A CA 1
ATOM 4425 C C . ASP A 1 568 ? -14.975 -12.954 18.329 1.00 91.25 568 ASP A C 1
ATOM 4427 O O . ASP A 1 568 ? -14.678 -13.179 19.505 1.00 91.25 568 ASP A O 1
ATOM 4431 N N . ARG A 1 569 ? -14.089 -13.061 17.336 1.00 91.81 569 ARG A N 1
ATOM 4432 C CA . ARG A 1 569 ? -12.700 -13.476 17.524 1.00 91.81 569 ARG A CA 1
ATOM 4433 C C . ARG A 1 569 ? -11.805 -12.344 18.019 1.00 91.81 569 ARG A C 1
ATOM 4435 O O . ARG A 1 569 ? -10.991 -12.586 18.911 1.00 91.81 569 ARG A O 1
ATOM 4442 N N . PHE A 1 570 ? -11.925 -11.149 17.439 1.00 93.69 570 PHE A N 1
ATOM 4443 C CA . PHE A 1 570 ? -10.910 -10.098 17.591 1.00 93.69 570 PHE A CA 1
ATOM 4444 C C . PHE A 1 570 ? -11.371 -8.868 18.382 1.00 93.69 570 PHE A C 1
ATOM 4446 O O . PHE A 1 570 ? -10.548 -8.244 19.042 1.00 93.69 570 PHE A O 1
ATOM 4453 N N . ILE A 1 571 ? -12.660 -8.502 18.381 1.00 96.44 571 ILE A N 1
ATOM 4454 C CA . ILE A 1 571 ? -13.107 -7.187 18.893 1.00 96.44 571 ILE A CA 1
ATOM 4455 C C . ILE A 1 571 ? -12.762 -6.949 20.372 1.00 96.44 571 ILE A C 1
ATOM 4457 O O . ILE A 1 571 ? -12.517 -5.819 20.789 1.00 96.44 571 ILE A O 1
ATOM 4461 N N . LYS A 1 572 ? -12.690 -8.028 21.158 1.00 95.69 572 LYS A N 1
ATOM 4462 C CA . LYS A 1 572 ? -12.361 -8.016 22.590 1.00 95.69 572 LYS A CA 1
ATOM 4463 C C . LYS A 1 572 ? -10.977 -7.442 22.915 1.00 95.69 572 LYS A C 1
ATOM 4465 O O . LYS A 1 572 ? -10.761 -7.033 24.050 1.00 95.69 572 LYS A O 1
ATOM 4470 N N . ASP A 1 573 ? -10.063 -7.410 21.946 1.00 95.31 573 ASP A N 1
ATOM 4471 C CA . ASP A 1 573 ? -8.687 -6.948 22.150 1.00 95.31 573 ASP A CA 1
ATOM 4472 C C . ASP A 1 573 ? -8.568 -5.411 22.053 1.00 95.31 573 ASP A C 1
ATOM 4474 O O . ASP A 1 573 ? -7.500 -4.846 22.293 1.00 95.31 573 ASP A O 1
ATOM 4478 N N . TYR A 1 574 ? -9.670 -4.714 21.745 1.00 98.12 574 TYR A N 1
ATOM 4479 C CA . TYR A 1 574 ? -9.694 -3.275 21.486 1.00 98.12 574 TYR A CA 1
ATOM 4480 C C . TYR A 1 574 ? -10.565 -2.521 22.491 1.00 98.12 574 TYR A C 1
ATOM 4482 O O . TYR A 1 574 ? -11.601 -3.000 22.955 1.00 98.12 574 TYR A O 1
ATOM 4490 N N . ARG A 1 575 ? -10.156 -1.283 22.786 1.00 98.50 575 ARG A N 1
ATOM 4491 C CA . ARG A 1 575 ? -10.902 -0.333 23.630 1.00 98.50 575 ARG A CA 1
ATOM 4492 C C . ARG A 1 575 ? -11.969 0.414 22.837 1.00 98.50 575 ARG A C 1
ATOM 4494 O O . ARG A 1 575 ? -13.007 0.783 23.382 1.00 98.50 575 ARG A O 1
ATOM 4501 N N . ALA A 1 576 ? -11.697 0.652 21.555 1.00 98.69 576 ALA A N 1
ATOM 4502 C CA . ALA A 1 576 ? -12.578 1.394 20.668 1.00 98.69 576 ALA A CA 1
ATOM 4503 C C . ALA A 1 576 ? -12.673 0.760 19.277 1.00 98.69 576 ALA A C 1
ATOM 4505 O O . ALA A 1 576 ? -11.716 0.161 18.784 1.00 98.69 576 ALA A O 1
ATOM 4506 N N . ALA A 1 577 ? -13.820 0.950 18.635 1.00 98.50 577 ALA A N 1
ATOM 4507 C CA . ALA A 1 577 ? -14.081 0.514 17.273 1.00 98.50 577 ALA A CA 1
ATOM 4508 C C . ALA A 1 577 ? -14.770 1.636 16.491 1.00 98.50 577 ALA A C 1
ATOM 4510 O O . ALA A 1 577 ? -15.671 2.289 17.016 1.00 98.50 577 ALA A O 1
ATOM 4511 N N . LEU A 1 578 ? -14.351 1.863 15.250 1.00 98.44 578 LEU A N 1
ATOM 4512 C CA . LEU A 1 578 ? -14.996 2.777 14.311 1.00 98.44 578 LEU A CA 1
ATOM 4513 C C . LEU A 1 578 ? -15.704 1.948 13.247 1.00 98.44 578 LEU A C 1
ATOM 4515 O O . LEU A 1 578 ? -15.121 0.995 12.736 1.00 98.44 578 LEU A O 1
ATOM 4519 N N . PHE A 1 579 ? -16.932 2.306 12.884 1.00 97.25 579 PHE A N 1
ATOM 4520 C CA . PHE A 1 579 ? -17.663 1.600 11.841 1.00 97.25 579 PHE A CA 1
ATOM 4521 C C . PHE A 1 579 ? -18.463 2.560 10.966 1.00 97.25 579 PHE A C 1
ATOM 4523 O O . PHE A 1 579 ? -19.239 3.378 11.464 1.00 97.25 579 PHE A O 1
ATOM 4530 N N . VAL A 1 580 ? -18.253 2.446 9.652 1.00 94.44 580 VAL A N 1
ATOM 4531 C CA . VAL A 1 580 ? -18.819 3.363 8.650 1.00 94.44 580 VAL A CA 1
ATOM 4532 C C . VAL A 1 580 ? -19.865 2.697 7.753 1.00 94.44 580 VAL A C 1
ATOM 4534 O O . VAL A 1 580 ? -20.651 3.386 7.107 1.00 94.44 580 VAL A O 1
ATOM 4537 N N . ASP A 1 581 ? -19.892 1.363 7.707 1.00 93.44 581 ASP A N 1
ATOM 4538 C CA . ASP A 1 581 ? -20.709 0.628 6.746 1.00 93.44 581 ASP A CA 1
ATOM 4539 C C . ASP A 1 581 ? -22.131 0.392 7.234 1.00 93.44 581 ASP A C 1
ATOM 4541 O O . ASP A 1 581 ? -22.382 0.155 8.416 1.00 93.44 581 ASP A O 1
ATOM 4545 N N . TRP A 1 582 ? -23.076 0.406 6.296 1.00 92.38 582 TRP A N 1
ATOM 4546 C CA . TRP A 1 582 ? -24.494 0.251 6.611 1.00 92.38 582 TRP A CA 1
ATOM 4547 C C . TRP A 1 582 ? -24.830 -1.170 7.052 1.00 92.38 582 TRP A C 1
ATOM 4549 O O . TRP A 1 582 ? -25.630 -1.350 7.968 1.00 92.38 582 TRP A O 1
ATOM 4559 N N . ASN A 1 583 ? -24.210 -2.165 6.414 1.00 94.12 583 ASN A N 1
ATOM 4560 C CA . ASN A 1 583 ? -24.545 -3.568 6.605 1.00 94.12 583 ASN A CA 1
ATOM 4561 C C . ASN A 1 583 ? -23.594 -4.260 7.582 1.00 94.12 583 ASN A C 1
ATOM 4563 O O . ASN A 1 583 ? -22.372 -4.198 7.444 1.00 94.12 583 ASN A O 1
ATOM 4567 N N . ILE A 1 584 ? -24.170 -5.018 8.507 1.00 95.56 584 ILE A N 1
ATOM 4568 C CA . ILE A 1 584 ? -23.467 -5.926 9.412 1.00 95.56 584 ILE A CA 1
ATOM 4569 C C . ILE A 1 584 ? -24.308 -7.181 9.607 1.00 95.56 584 ILE A C 1
ATOM 4571 O O . ILE A 1 584 ? -25.520 -7.109 9.765 1.00 95.56 584 ILE A O 1
ATOM 4575 N N . ARG A 1 585 ? -23.673 -8.354 9.621 1.00 95.44 585 ARG A N 1
ATOM 4576 C CA . ARG A 1 585 ? -24.400 -9.613 9.815 1.00 95.44 585 ARG A CA 1
ATOM 4577 C C . ARG A 1 585 ? -25.100 -9.640 11.167 1.00 95.44 585 ARG A C 1
ATOM 4579 O O . ARG A 1 585 ? -24.493 -9.252 12.166 1.00 95.44 585 ARG A O 1
ATOM 4586 N N . ARG A 1 586 ? -26.299 -10.219 11.247 1.00 94.25 586 ARG A N 1
ATOM 4587 C CA . ARG A 1 586 ? -27.013 -10.391 12.531 1.00 94.25 586 ARG A CA 1
ATOM 4588 C C . ARG A 1 586 ? -26.170 -11.130 13.574 1.00 94.25 586 ARG A C 1
ATOM 4590 O O . ARG A 1 586 ? -26.134 -10.732 14.736 1.00 94.25 586 ARG A O 1
ATOM 4597 N N . ALA A 1 587 ? -25.433 -12.158 13.149 1.00 90.38 587 ALA A N 1
ATOM 4598 C CA . ALA A 1 587 ? -24.510 -12.888 14.021 1.00 90.38 587 ALA A CA 1
ATOM 4599 C C . ALA A 1 587 ? -23.402 -11.976 14.592 1.00 90.38 587 ALA A C 1
ATOM 4601 O O . ALA A 1 587 ? -23.138 -11.981 15.794 1.00 90.38 587 ALA A O 1
ATOM 4602 N N . SER A 1 588 ? -22.805 -11.142 13.738 1.00 95.56 588 SER A N 1
ATOM 4603 C CA . SER A 1 588 ? -21.743 -10.198 14.100 1.00 95.56 588 SER A CA 1
ATOM 4604 C C . SER A 1 588 ? -22.254 -9.041 14.964 1.00 95.56 588 SER A C 1
ATOM 4606 O O . SER A 1 588 ? -21.575 -8.620 15.898 1.00 95.56 588 SER A O 1
ATOM 4608 N N . ALA A 1 589 ? -23.475 -8.566 14.710 1.00 95.25 589 ALA A N 1
ATOM 4609 C CA . ALA A 1 589 ? -24.142 -7.547 15.515 1.00 95.25 589 ALA A CA 1
ATOM 4610 C C . ALA A 1 589 ? -24.306 -7.985 16.979 1.00 95.25 589 ALA A C 1
ATOM 4612 O O . ALA A 1 589 ? -24.105 -7.183 17.889 1.00 95.25 589 ALA A O 1
ATOM 4613 N N . GLY A 1 590 ? -24.598 -9.269 17.220 1.00 93.38 590 GLY A N 1
ATOM 4614 C CA . GLY A 1 590 ? -24.657 -9.828 18.571 1.00 93.38 590 GLY A CA 1
ATOM 4615 C C . GLY A 1 590 ? -23.313 -9.775 19.306 1.00 93.38 590 GLY A C 1
ATOM 4616 O O . GLY A 1 590 ? -23.272 -9.410 20.481 1.00 93.38 590 GLY A O 1
ATOM 4617 N N . ALA A 1 591 ? -22.208 -10.097 18.625 1.00 95.06 591 ALA A N 1
ATOM 4618 C CA . ALA A 1 591 ? -20.862 -9.994 19.197 1.00 95.06 591 ALA A CA 1
ATOM 4619 C C . ALA A 1 591 ? -20.479 -8.536 19.496 1.00 95.06 591 ALA A C 1
ATOM 4621 O O . ALA A 1 591 ? -19.985 -8.235 20.584 1.00 95.06 591 ALA A O 1
ATOM 4622 N N . LEU A 1 592 ? -20.781 -7.625 18.565 1.00 97.31 592 LEU A N 1
ATOM 4623 C CA . LEU A 1 592 ? -20.546 -6.194 18.737 1.00 97.31 592 LEU A CA 1
ATOM 4624 C C . LEU A 1 592 ? -21.327 -5.633 19.928 1.00 97.31 592 LEU A C 1
ATOM 4626 O O . LEU A 1 592 ? -20.756 -4.913 20.745 1.00 97.31 592 LEU A O 1
ATOM 4630 N N . ARG A 1 593 ? -22.608 -6.007 20.065 1.00 96.56 593 ARG A N 1
ATOM 4631 C CA . ARG A 1 593 ? -23.441 -5.596 21.199 1.00 96.56 593 ARG A CA 1
ATOM 4632 C C . ARG A 1 593 ? -22.810 -6.004 22.526 1.00 96.56 593 ARG A C 1
ATOM 4634 O O . ARG A 1 593 ? -22.604 -5.145 23.377 1.00 96.56 593 ARG A O 1
ATOM 4641 N N . LYS A 1 594 ? -22.462 -7.286 22.672 1.00 96.38 594 LYS A N 1
ATOM 4642 C CA . LYS A 1 594 ? -21.857 -7.820 23.903 1.00 96.38 594 LYS A CA 1
ATOM 4643 C C . LYS A 1 594 ? -20.563 -7.096 24.272 1.00 96.38 594 LYS A C 1
ATOM 4645 O O . LYS A 1 594 ? -20.331 -6.817 25.442 1.00 96.38 594 LYS A O 1
ATOM 4650 N N . TRP A 1 595 ? -19.725 -6.781 23.284 1.00 98.06 595 TRP A N 1
ATOM 4651 C CA . TRP A 1 595 ? -18.482 -6.045 23.515 1.00 98.06 595 TRP A CA 1
ATOM 4652 C C . TRP A 1 595 ? -18.727 -4.606 23.995 1.00 98.06 595 TRP A C 1
ATOM 4654 O O . TRP A 1 595 ? -18.080 -4.167 24.945 1.00 98.06 595 TRP A O 1
ATOM 4664 N N . VAL A 1 596 ? -19.690 -3.886 23.403 1.00 98.31 596 VAL A N 1
ATOM 4665 C CA . VAL A 1 596 ? -20.064 -2.543 23.882 1.00 98.31 596 VAL A CA 1
ATOM 4666 C C . VAL A 1 596 ? -20.638 -2.619 25.297 1.00 98.31 596 VAL A C 1
ATOM 4668 O O . VAL A 1 596 ? -20.185 -1.891 26.173 1.00 98.31 596 VAL A O 1
ATOM 4671 N N . GLU A 1 597 ? -21.573 -3.534 25.562 1.00 97.88 597 GLU A N 1
ATOM 4672 C CA . GLU A 1 597 ? -22.159 -3.723 26.898 1.00 97.88 597 GLU A CA 1
ATOM 4673 C C . GLU A 1 597 ? -21.092 -4.008 27.972 1.00 97.88 597 GLU A C 1
ATOM 4675 O O . GLU A 1 597 ? -21.259 -3.599 29.122 1.00 97.88 597 GLU A O 1
ATOM 4680 N N . ALA A 1 598 ? -19.980 -4.644 27.590 1.00 97.94 598 ALA A N 1
ATOM 4681 C CA . ALA A 1 598 ? -18.839 -4.957 28.449 1.00 97.94 598 ALA A CA 1
ATOM 4682 C C . ALA A 1 598 ? -17.804 -3.820 28.606 1.00 97.94 598 ALA A C 1
ATOM 4684 O O . ALA A 1 598 ? -16.775 -4.031 29.244 1.00 97.94 598 ALA A O 1
ATOM 4685 N N . GLY A 1 599 ? -18.038 -2.629 28.041 1.00 98.12 599 GLY A N 1
ATOM 4686 C CA . GLY A 1 599 ? -17.154 -1.465 28.207 1.00 98.12 599 GLY A CA 1
ATOM 4687 C C . GLY A 1 599 ? -16.542 -0.913 26.919 1.00 98.12 599 GLY A C 1
ATOM 4688 O O . GLY A 1 599 ? -15.834 0.093 26.970 1.00 98.12 599 GLY A O 1
ATOM 4689 N N . GLY A 1 600 ? -16.810 -1.532 25.766 1.00 98.38 600 GLY A N 1
ATOM 4690 C CA . GLY A 1 600 ? -16.334 -1.052 24.471 1.00 98.38 600 GLY A CA 1
ATOM 4691 C C . GLY A 1 600 ? -16.887 0.327 24.088 1.00 98.38 600 GLY A C 1
ATOM 4692 O O . GLY A 1 600 ? -18.025 0.682 24.412 1.00 98.38 600 GLY A O 1
ATOM 4693 N N . VAL A 1 601 ? -16.084 1.115 23.365 1.00 98.69 601 VAL A N 1
ATOM 4694 C CA . VAL A 1 601 ? -16.502 2.404 22.789 1.00 98.69 601 VAL A CA 1
ATOM 4695 C C . VAL A 1 601 ? -16.677 2.270 21.279 1.00 98.69 601 VAL A C 1
ATOM 4697 O O . VAL A 1 601 ? -15.698 2.163 20.542 1.00 98.69 601 VAL A O 1
ATOM 4700 N N . LEU A 1 602 ? -17.920 2.315 20.806 1.00 98.50 602 LEU A N 1
ATOM 4701 C CA . LEU A 1 602 ? -18.246 2.211 19.385 1.00 98.50 602 LEU A CA 1
ATOM 4702 C C . LEU A 1 602 ? -18.535 3.591 18.789 1.00 98.50 602 LEU A C 1
ATOM 4704 O O . LEU A 1 602 ? -19.438 4.281 19.253 1.00 98.50 602 LEU A O 1
ATOM 4708 N N . LEU A 1 603 ? -17.803 3.975 17.746 1.00 98.31 603 LEU A N 1
ATOM 4709 C CA . LEU A 1 603 ? -18.068 5.162 16.936 1.00 98.31 603 LEU A CA 1
ATOM 4710 C C . LEU A 1 603 ? -18.752 4.755 15.629 1.00 98.31 603 LEU A C 1
ATOM 4712 O O . LEU A 1 603 ? -18.186 4.000 14.839 1.00 98.31 603 LEU A O 1
ATOM 4716 N N . LEU A 1 604 ? -19.953 5.276 15.403 1.00 97.31 604 LEU A N 1
ATOM 4717 C CA . LEU A 1 604 ? -20.788 5.003 14.242 1.00 97.31 604 LEU A CA 1
ATOM 4718 C C . LEU A 1 604 ? -20.986 6.257 13.402 1.00 97.31 604 LEU A C 1
ATOM 4720 O O . LEU A 1 604 ? -21.249 7.344 13.915 1.00 97.31 604 LEU A O 1
ATOM 4724 N N . TRP A 1 605 ? -20.939 6.072 12.092 1.00 95.00 605 TRP A N 1
ATOM 4725 C CA . TRP A 1 605 ? -21.435 7.049 11.133 1.00 95.00 605 TRP A CA 1
ATOM 4726 C C . TRP A 1 605 ? -22.969 7.039 11.099 1.00 95.00 605 TRP A C 1
ATOM 4728 O O . TRP A 1 605 ? -23.564 6.074 11.591 1.00 95.00 605 TRP A O 1
ATOM 4738 N N . PRO A 1 606 ? -23.633 8.053 10.506 1.00 92.44 606 PRO A N 1
ATOM 4739 C CA . PRO A 1 606 ? -25.089 8.203 10.584 1.00 92.44 606 PRO A CA 1
ATOM 4740 C C . PRO A 1 606 ? -25.868 6.916 10.292 1.00 92.44 606 PRO A C 1
ATOM 4742 O O . PRO A 1 606 ? -26.669 6.484 11.113 1.00 92.44 606 PRO A O 1
ATOM 4745 N N . ASN A 1 607 ? -25.536 6.228 9.197 1.00 90.69 607 ASN A N 1
ATOM 4746 C CA . ASN A 1 607 ? -26.223 5.008 8.759 1.00 90.69 607 ASN A CA 1
ATOM 4747 C C . ASN A 1 607 ? -25.459 3.717 9.082 1.00 90.69 607 ASN A C 1
ATOM 4749 O O . ASN A 1 607 ? -25.869 2.641 8.642 1.00 90.69 607 ASN A O 1
ATOM 4753 N N . ALA A 1 608 ? -24.350 3.793 9.821 1.00 94.31 608 ALA A N 1
ATOM 4754 C CA . ALA A 1 608 ? -23.553 2.610 10.108 1.00 94.31 608 ALA A CA 1
ATOM 4755 C C . ALA A 1 608 ? -24.333 1.611 10.973 1.00 94.31 608 ALA A C 1
ATOM 4757 O O . ALA A 1 608 ? -25.024 2.012 11.921 1.00 94.31 608 ALA A O 1
ATOM 4758 N N . ALA A 1 609 ? -24.197 0.325 10.639 1.00 94.50 609 ALA A N 1
ATOM 4759 C CA . ALA A 1 609 ? -24.885 -0.797 11.278 1.00 94.50 609 ALA A CA 1
ATOM 4760 C C . ALA A 1 609 ? -26.429 -0.728 11.259 1.00 94.50 609 ALA A C 1
ATOM 4762 O O . ALA A 1 609 ? -27.071 -1.259 12.163 1.00 94.50 609 ALA A O 1
ATOM 4763 N N . SER A 1 610 ? -27.022 -0.062 10.265 1.00 94.25 610 SER A N 1
ATOM 4764 C CA . SER A 1 610 ? -28.482 0.097 10.131 1.00 94.25 610 SER A CA 1
ATOM 4765 C C . SER A 1 610 ? -29.167 -1.034 9.362 1.00 94.25 610 SER A C 1
ATOM 4767 O O . SER A 1 610 ? -30.398 -1.086 9.304 1.00 94.25 610 SER A O 1
ATOM 4769 N N . ARG A 1 611 ? -28.392 -1.926 8.734 1.00 94.56 611 ARG A N 1
ATOM 4770 C CA . ARG A 1 611 ? -28.897 -3.019 7.902 1.00 94.56 611 ARG A CA 1
ATOM 4771 C C . ARG A 1 611 ? -28.177 -4.329 8.182 1.00 94.56 611 ARG A C 1
ATOM 4773 O O . ARG A 1 611 ? -27.029 -4.341 8.624 1.00 94.56 611 ARG A O 1
ATOM 4780 N N . ASP A 1 612 ? -28.853 -5.434 7.900 1.00 96.00 612 ASP A N 1
ATOM 4781 C CA . ASP A 1 612 ? -28.285 -6.772 8.005 1.00 96.00 612 ASP A CA 1
ATOM 4782 C C . ASP A 1 612 ? -27.602 -7.243 6.707 1.00 96.00 612 ASP A C 1
ATOM 4784 O O . ASP A 1 612 ? -27.417 -6.481 5.749 1.00 96.00 612 ASP A O 1
ATOM 4788 N N . GLU A 1 613 ? -27.208 -8.517 6.664 1.00 94.94 613 GLU A N 1
ATOM 4789 C CA . GLU A 1 613 ? -26.597 -9.130 5.486 1.00 94.94 613 GLU A CA 1
ATOM 4790 C C . GLU A 1 613 ? -27.498 -9.265 4.259 1.00 94.94 613 GLU A C 1
ATOM 4792 O O . GLU A 1 613 ? -26.990 -9.356 3.140 1.00 94.94 613 GLU A O 1
ATOM 4797 N N . TYR A 1 614 ? -28.813 -9.224 4.447 1.00 94.88 614 TYR A N 1
ATOM 4798 C CA . TYR A 1 614 ? -29.817 -9.277 3.388 1.00 94.88 614 TYR A CA 1
ATOM 4799 C C . TYR A 1 614 ? -30.364 -7.891 3.029 1.00 94.88 614 TYR A C 1
ATOM 4801 O O . TYR A 1 614 ? -31.326 -7.786 2.263 1.00 94.88 614 TYR A O 1
ATOM 4809 N N . ASN A 1 615 ? -29.711 -6.841 3.542 1.00 93.31 615 ASN A N 1
ATOM 4810 C CA . ASN A 1 615 ? -30.083 -5.438 3.400 1.00 93.31 615 ASN A CA 1
ATOM 4811 C C . ASN A 1 615 ? -31.392 -5.053 4.106 1.00 93.31 615 ASN A C 1
ATOM 4813 O O . ASN A 1 615 ? -31.922 -3.966 3.853 1.00 93.31 615 ASN A O 1
ATOM 4817 N N . ASP A 1 616 ? -31.899 -5.904 5.000 1.00 93.62 616 ASP A N 1
ATOM 4818 C CA . ASP A 1 616 ? -33.076 -5.607 5.811 1.00 93.62 616 ASP A CA 1
ATOM 4819 C C . ASP A 1 616 ? -32.690 -4.657 6.956 1.00 93.62 616 ASP A C 1
ATOM 4821 O O . ASP A 1 616 ? -31.562 -4.733 7.452 1.00 93.62 616 ASP A O 1
ATOM 4825 N N . PRO A 1 617 ? -33.593 -3.768 7.411 1.00 93.69 617 PRO A N 1
ATOM 4826 C CA . PRO A 1 617 ? -33.337 -2.929 8.575 1.00 93.69 617 PRO A CA 1
ATOM 4827 C C . PRO A 1 617 ? -32.889 -3.745 9.795 1.00 93.69 617 PRO A C 1
ATOM 4829 O O . PRO A 1 617 ? -33.451 -4.801 10.116 1.00 93.69 617 PRO A O 1
ATOM 4832 N N . LEU A 1 618 ? -31.875 -3.235 10.485 1.00 93.88 618 LEU A N 1
ATOM 4833 C CA . LEU A 1 618 ? -31.304 -3.832 11.681 1.00 93.88 618 LEU A CA 1
ATOM 4834 C C . LEU A 1 618 ? -31.055 -2.750 12.729 1.00 93.88 618 LEU A C 1
ATOM 4836 O O . LEU A 1 618 ? -30.341 -1.783 12.484 1.00 93.88 618 LEU A O 1
ATOM 4840 N N . GLU A 1 619 ? -31.598 -2.957 13.923 1.00 91.88 619 GLU A N 1
ATOM 4841 C CA . GLU A 1 619 ? -31.298 -2.140 15.094 1.00 91.88 619 GLU A CA 1
ATOM 4842 C C . GLU A 1 619 ? -30.491 -2.977 16.093 1.00 91.88 619 GLU A C 1
ATOM 4844 O O . GLU A 1 619 ? -30.989 -3.948 16.663 1.00 91.88 619 GLU A O 1
ATOM 4849 N N . ILE A 1 620 ? -29.216 -2.625 16.291 1.00 92.69 620 ILE A N 1
ATOM 4850 C CA . ILE A 1 620 ? -28.340 -3.333 17.243 1.00 92.69 620 ILE A CA 1
ATOM 4851 C C . ILE A 1 620 ? -28.592 -2.853 18.672 1.00 92.69 620 ILE A C 1
ATOM 4853 O O . ILE A 1 620 ? -28.665 -3.660 19.604 1.00 92.69 620 ILE A O 1
ATOM 4857 N N . PHE A 1 621 ? -28.726 -1.540 18.856 1.00 89.31 621 PHE A N 1
ATOM 4858 C CA . PHE A 1 621 ? -28.898 -0.905 20.158 1.00 89.31 621 PHE A CA 1
ATOM 4859 C C . PHE A 1 621 ? -30.130 -0.004 20.125 1.00 89.31 621 PHE A C 1
ATOM 4861 O O . PHE A 1 621 ? -30.141 0.995 19.401 1.00 89.31 621 PHE A O 1
ATOM 4868 N N . ALA A 1 622 ? -31.136 -0.372 20.920 1.00 86.94 622 ALA A N 1
ATOM 4869 C CA . ALA A 1 622 ? -32.399 0.347 20.999 1.00 86.94 622 ALA A CA 1
ATOM 4870 C C . ALA A 1 622 ? -32.165 1.822 21.358 1.00 86.94 622 ALA A C 1
ATOM 4872 O O . ALA A 1 622 ? -31.467 2.107 22.332 1.00 86.94 622 ALA A O 1
ATOM 4873 N N . GLY A 1 623 ? -32.733 2.743 20.578 1.00 84.12 623 GLY A N 1
ATOM 4874 C CA . GLY A 1 623 ? -32.685 4.183 20.873 1.00 84.12 623 GLY A CA 1
ATOM 4875 C C . GLY A 1 623 ? -31.336 4.864 20.610 1.00 84.12 623 GLY A C 1
ATOM 4876 O O . GLY A 1 623 ? -31.104 5.968 21.090 1.00 84.12 623 GLY A O 1
ATOM 4877 N N . THR A 1 624 ? -30.440 4.230 19.847 1.00 88.81 624 THR A N 1
ATOM 4878 C CA . THR A 1 624 ? -29.130 4.805 19.462 1.00 88.81 624 THR A CA 1
ATOM 4879 C C . THR A 1 624 ? -29.075 5.251 17.997 1.00 88.81 624 THR A C 1
ATOM 4881 O O . THR A 1 624 ? -27.993 5.397 17.420 1.00 88.81 624 THR A O 1
ATOM 4884 N N . THR A 1 625 ? -30.235 5.405 17.357 1.00 88.06 625 THR A N 1
ATOM 4885 C CA . THR A 1 625 ? -30.358 5.786 15.942 1.00 88.06 625 THR A CA 1
ATOM 4886 C C . THR A 1 625 ? -30.020 7.250 15.697 1.00 88.06 625 THR A C 1
ATOM 4888 O O . THR A 1 625 ? -29.558 7.587 14.610 1.00 88.06 625 THR A O 1
ATOM 4891 N N . ASP A 1 626 ? -30.192 8.102 16.706 1.00 92.94 626 ASP A N 1
ATOM 4892 C CA . ASP A 1 626 ? -29.947 9.536 16.598 1.00 92.94 626 ASP A CA 1
ATOM 4893 C C . ASP A 1 626 ? -28.479 9.879 16.871 1.00 92.94 626 ASP A C 1
ATOM 4895 O O . ASP A 1 626 ? -27.774 9.185 17.617 1.00 92.94 626 ASP A O 1
ATOM 4899 N N . ALA A 1 627 ? -28.011 10.978 16.279 1.00 96.38 627 ALA A N 1
ATOM 4900 C CA . ALA A 1 627 ? -26.675 11.498 16.534 1.00 96.38 627 ALA A CA 1
ATOM 4901 C C . ALA A 1 627 ? -26.503 11.861 18.018 1.00 96.38 627 ALA A C 1
ATOM 4903 O O . ALA A 1 627 ? -27.376 12.473 18.630 1.00 96.38 627 ALA A O 1
ATOM 4904 N N . GLY A 1 628 ? -25.363 11.497 18.604 1.00 96.44 628 GLY A N 1
ATOM 4905 C CA . GLY A 1 628 ? -25.096 11.727 20.020 1.00 96.44 628 GLY A CA 1
ATOM 4906 C C . GLY A 1 628 ? -24.239 10.647 20.666 1.00 96.44 628 GLY A C 1
ATOM 4907 O O . GLY A 1 628 ? -23.699 9.763 20.004 1.00 96.44 628 GLY A O 1
ATOM 4908 N N . THR A 1 629 ? -24.085 10.745 21.986 1.00 97.50 629 THR A N 1
ATOM 4909 C CA . THR A 1 629 ? -23.415 9.730 22.809 1.00 97.50 629 THR A CA 1
ATOM 4910 C C . THR A 1 629 ? -24.448 9.031 23.676 1.00 97.50 629 THR A C 1
ATOM 4912 O O . THR A 1 629 ? -25.125 9.674 24.472 1.00 97.50 629 THR A O 1
ATOM 4915 N N . HIS A 1 630 ? -24.510 7.711 23.555 1.00 97.25 630 HIS A N 1
ATOM 4916 C CA . HIS A 1 630 ? -25.497 6.855 24.197 1.00 97.25 630 HIS A CA 1
ATOM 4917 C C . HIS A 1 630 ? -24.791 5.839 25.091 1.00 97.25 630 HIS A C 1
ATOM 4919 O O . HIS A 1 630 ? -23.869 5.149 24.647 1.00 97.25 630 HIS A O 1
ATOM 4925 N N . ALA A 1 631 ? -25.199 5.746 26.355 1.00 96.94 631 ALA A N 1
ATOM 4926 C CA . ALA A 1 631 ? -24.688 4.729 27.268 1.00 96.94 631 ALA A CA 1
ATOM 4927 C C . ALA A 1 631 ? -25.310 3.364 26.937 1.00 96.94 631 ALA A C 1
ATOM 4929 O O . ALA A 1 631 ? -26.520 3.264 26.749 1.00 96.94 631 ALA A O 1
ATOM 4930 N N . VAL A 1 632 ? -24.486 2.316 26.879 1.00 96.56 632 VAL A N 1
ATOM 4931 C CA . VAL A 1 632 ? -24.931 0.944 26.598 1.00 96.56 632 VAL A CA 1
ATOM 4932 C C . VAL A 1 632 ? -24.154 -0.004 27.503 1.00 96.56 632 VAL A C 1
ATOM 4934 O O . VAL A 1 632 ? -22.967 -0.246 27.286 1.00 96.56 632 VAL A O 1
ATOM 4937 N N . GLY A 1 633 ? -24.814 -0.530 28.537 1.00 95.81 633 GLY A N 1
ATOM 4938 C CA . GLY A 1 633 ? -24.140 -1.300 29.584 1.00 95.81 633 GLY A CA 1
ATOM 4939 C C . GLY A 1 633 ? -23.014 -0.484 30.230 1.00 95.81 633 GLY A C 1
ATOM 4940 O O . GLY A 1 633 ? -23.239 0.635 30.684 1.00 95.81 633 GLY A O 1
ATOM 4941 N N . GLN A 1 634 ? -21.802 -1.039 30.256 1.00 97.25 634 GLN A N 1
ATOM 4942 C CA . GLN A 1 634 ? -20.596 -0.360 30.747 1.00 97.25 634 GLN A CA 1
ATOM 4943 C C . GLN A 1 634 ? -19.892 0.481 29.669 1.00 97.25 634 GLN A C 1
ATOM 4945 O O . GLN A 1 634 ? -18.996 1.265 29.986 1.00 97.25 634 GLN A O 1
ATOM 4950 N N . GLY A 1 635 ? -20.261 0.309 28.399 1.00 97.94 635 GLY A N 1
ATOM 4951 C CA . GLY A 1 635 ? -19.667 1.017 27.273 1.00 97.94 635 GLY A CA 1
ATOM 4952 C C . GLY A 1 635 ? -20.546 2.140 26.746 1.00 97.94 635 GLY A C 1
ATOM 4953 O O . GLY A 1 635 ? -21.415 2.690 27.432 1.00 97.94 635 GLY A O 1
ATOM 4954 N N . ARG A 1 636 ? -20.276 2.534 25.502 1.00 97.81 636 ARG A N 1
ATOM 4955 C CA . ARG A 1 636 ? -21.011 3.613 24.835 1.00 97.81 636 ARG A CA 1
ATOM 4956 C C . ARG A 1 636 ? -21.007 3.470 23.324 1.00 97.81 636 ARG A C 1
ATOM 4958 O O . ARG A 1 636 ? -20.029 3.012 22.732 1.00 97.81 636 ARG A O 1
ATOM 4965 N N . VAL A 1 637 ? -22.072 3.975 22.719 1.00 98.31 637 VAL A N 1
ATOM 4966 C CA . VAL A 1 637 ? -22.189 4.197 21.280 1.00 98.31 637 VAL A CA 1
ATOM 4967 C C . VAL A 1 637 ? -22.162 5.699 21.033 1.00 98.31 637 VAL A C 1
ATOM 4969 O O . VAL A 1 637 ? -22.926 6.445 21.636 1.00 98.31 637 VAL A O 1
ATOM 4972 N N . VAL A 1 638 ? -21.277 6.157 20.156 1.00 98.06 638 VAL A N 1
ATOM 4973 C CA . VAL A 1 638 ? -21.233 7.538 19.675 1.00 98.06 638 VAL A CA 1
ATOM 4974 C C . VAL A 1 638 ? -21.649 7.517 18.214 1.00 98.06 638 VAL A C 1
ATOM 4976 O O . VAL A 1 638 ? -20.931 6.947 17.401 1.00 98.06 638 VAL A O 1
ATOM 4979 N N . ARG A 1 639 ? -22.788 8.116 17.869 1.00 97.69 639 ARG A N 1
ATOM 4980 C CA . ARG A 1 639 ? -23.229 8.257 16.477 1.00 97.69 639 ARG A CA 1
ATOM 4981 C C . ARG A 1 639 ? -22.986 9.683 16.002 1.00 97.69 639 ARG A C 1
ATOM 4983 O O . ARG A 1 639 ? -23.440 10.635 16.633 1.00 97.69 639 ARG A O 1
ATOM 4990 N N . LEU A 1 640 ? -22.249 9.822 14.909 1.00 95.94 640 LEU A N 1
ATOM 4991 C CA . LEU A 1 640 ? -21.962 11.105 14.274 1.00 95.94 640 LEU A CA 1
ATOM 4992 C C . LEU A 1 640 ? -23.170 11.566 13.452 1.00 95.94 640 LEU A C 1
ATOM 4994 O O . LEU A 1 640 ? -23.913 10.742 12.921 1.00 95.94 640 LEU A O 1
ATOM 4998 N N . ALA A 1 641 ? -23.357 12.883 13.355 1.00 94.62 641 ALA A N 1
ATOM 4999 C CA . ALA A 1 641 ? -24.447 13.485 12.583 1.00 94.62 641 ALA A CA 1
ATOM 5000 C C . ALA A 1 641 ? -24.193 13.456 11.068 1.00 94.62 641 ALA A C 1
ATOM 5002 O O . ALA A 1 641 ? -25.134 13.477 10.281 1.00 94.62 641 ALA A O 1
ATOM 5003 N N . GLU A 1 642 ? -22.929 13.360 10.657 1.00 93.56 642 GLU A N 1
ATOM 5004 C CA . GLU A 1 642 ? -22.516 13.292 9.258 1.00 93.56 642 GLU A CA 1
ATOM 5005 C C . GLU A 1 642 ? -21.276 12.397 9.083 1.00 93.56 642 GLU A C 1
ATOM 5007 O O . GLU A 1 642 ? -20.640 12.024 10.075 1.00 93.56 642 GLU A O 1
ATOM 5012 N N . PRO A 1 643 ? -20.913 12.021 7.844 1.00 92.75 643 PRO A N 1
ATOM 5013 C CA . PRO A 1 643 ? -19.631 11.384 7.567 1.00 92.75 643 PRO A CA 1
ATOM 5014 C C . PRO A 1 643 ? -18.446 12.332 7.781 1.00 92.75 643 PRO A C 1
ATOM 5016 O O . PRO A 1 643 ? -18.471 13.458 7.303 1.00 92.75 643 PRO A O 1
ATOM 5019 N N . HIS A 1 644 ? -17.391 11.888 8.473 1.00 94.75 644 HIS A N 1
ATOM 5020 C CA . HIS A 1 644 ? -16.245 12.749 8.808 1.00 94.75 644 HIS A CA 1
ATOM 5021 C C . HIS A 1 644 ? -15.007 12.559 7.922 1.00 94.75 644 HIS A C 1
ATOM 5023 O O . HIS A 1 644 ? -14.277 13.519 7.719 1.00 94.75 644 HIS A O 1
ATOM 5029 N N . GLY A 1 645 ? -14.746 11.368 7.392 1.00 93.00 645 GLY A N 1
ATOM 5030 C CA . GLY A 1 645 ? -13.606 11.051 6.531 1.00 93.00 645 GLY A CA 1
ATOM 5031 C C . GLY A 1 645 ? -13.682 11.738 5.167 1.00 93.00 645 GLY A C 1
ATOM 5032 O O . GLY A 1 645 ? -12.744 12.441 4.793 1.00 93.00 645 GLY A O 1
ATOM 5033 N N . LEU A 1 646 ? -14.798 11.609 4.443 1.00 90.25 646 LEU A N 1
ATOM 5034 C CA . LEU A 1 646 ? -15.018 12.329 3.181 1.00 90.25 646 LEU A CA 1
ATOM 5035 C C . LEU A 1 646 ? -14.973 13.848 3.389 1.00 90.25 646 LEU A C 1
ATOM 5037 O O . LEU A 1 646 ? -14.252 14.541 2.674 1.00 90.25 646 LEU A O 1
ATOM 5041 N N . ARG A 1 647 ? -15.655 14.364 4.419 1.00 93.56 647 ARG A N 1
ATOM 5042 C CA . ARG A 1 647 ? -15.646 15.799 4.760 1.00 93.56 647 ARG A CA 1
ATOM 5043 C C . ARG A 1 647 ? -14.256 16.315 5.120 1.00 93.56 647 ARG A C 1
ATOM 5045 O O . ARG A 1 647 ? -13.848 17.383 4.658 1.00 93.56 647 ARG A O 1
ATOM 5052 N N . TRP A 1 648 ? -13.504 15.541 5.901 1.00 94.38 648 TRP A N 1
ATOM 5053 C CA . TRP A 1 648 ? -12.107 15.826 6.213 1.00 94.38 648 TRP A CA 1
ATOM 5054 C C . TRP A 1 648 ? -11.275 15.945 4.937 1.00 94.38 648 TRP A C 1
ATOM 5056 O O . TRP A 1 648 ? -10.496 16.892 4.801 1.00 94.38 648 TRP A O 1
ATOM 5066 N N . TRP A 1 649 ? -11.458 15.030 3.981 1.00 91.94 649 TRP A N 1
ATOM 5067 C CA . TRP A 1 649 ? -10.733 15.079 2.718 1.00 91.94 649 TRP A CA 1
ATOM 5068 C C . TRP A 1 649 ? -11.143 16.271 1.848 1.00 91.94 649 TRP A C 1
ATOM 5070 O O . TRP A 1 649 ? -10.273 16.994 1.366 1.00 91.94 649 TRP A O 1
ATOM 5080 N N . GLU A 1 650 ? -12.441 16.535 1.692 1.00 92.31 650 GLU A N 1
ATOM 5081 C CA . GLU A 1 650 ? -12.955 17.689 0.942 1.00 92.31 650 GLU A CA 1
ATOM 5082 C C . GLU A 1 650 ? -12.343 19.004 1.446 1.00 92.31 650 GLU A C 1
ATOM 5084 O O . GLU A 1 650 ? -11.856 19.815 0.649 1.00 92.31 650 GLU A O 1
ATOM 5089 N N . ARG A 1 651 ? -12.303 19.188 2.772 1.00 94.12 651 ARG A N 1
ATOM 5090 C CA . ARG A 1 651 ? -11.725 20.375 3.417 1.00 94.12 651 ARG A CA 1
ATOM 5091 C C . ARG A 1 651 ? -10.203 20.414 3.332 1.00 94.12 651 ARG A C 1
ATOM 5093 O O . ARG A 1 651 ? -9.655 21.477 3.063 1.00 94.12 651 ARG A O 1
ATOM 5100 N N . THR A 1 652 ? -9.525 19.277 3.484 1.00 91.44 652 THR A N 1
ATOM 5101 C CA . THR A 1 652 ? -8.064 19.141 3.302 1.00 91.44 652 THR A CA 1
ATOM 5102 C C . THR A 1 652 ? -7.645 19.513 1.879 1.00 91.44 652 THR A C 1
ATOM 5104 O O . THR A 1 652 ? -6.729 20.315 1.675 1.00 91.44 652 THR A O 1
ATOM 5107 N N . ARG A 1 653 ? -8.353 18.983 0.874 1.00 91.12 653 ARG A N 1
ATOM 5108 C CA . ARG A 1 653 ? -8.135 19.300 -0.539 1.00 91.12 653 ARG A CA 1
ATOM 5109 C C . ARG A 1 653 ? -8.358 20.785 -0.794 1.00 91.12 653 ARG A C 1
ATOM 5111 O O . ARG A 1 653 ? -7.488 21.431 -1.370 1.00 91.12 653 ARG A O 1
ATOM 5118 N N . LYS A 1 654 ? -9.490 21.332 -0.336 1.00 92.50 654 LYS A N 1
ATOM 5119 C CA . LYS A 1 654 ? -9.796 22.758 -0.488 1.00 92.50 654 LYS A CA 1
ATOM 5120 C C . LYS A 1 654 ? -8.724 23.639 0.157 1.00 92.50 654 LYS A C 1
ATOM 5122 O O . LYS A 1 654 ? -8.201 24.516 -0.514 1.00 92.50 654 LYS A O 1
ATOM 5127 N N . ALA A 1 655 ? -8.356 23.374 1.409 1.00 90.88 655 ALA A N 1
ATOM 5128 C CA . ALA A 1 655 ? -7.343 24.145 2.125 1.00 90.88 655 ALA A CA 1
ATOM 5129 C C . ALA A 1 655 ? -5.971 24.087 1.436 1.00 90.88 655 ALA A C 1
ATOM 5131 O O . ALA A 1 655 ? -5.257 25.084 1.395 1.00 90.88 655 ALA A O 1
ATOM 5132 N N . SER A 1 656 ? -5.608 22.935 0.867 1.00 88.69 656 SER A N 1
ATOM 5133 C CA . SER A 1 656 ? -4.351 22.779 0.131 1.00 88.69 656 SER A CA 1
ATOM 5134 C C . SER A 1 656 ? -4.347 23.573 -1.181 1.00 88.69 656 SER A C 1
ATOM 5136 O O . SER A 1 656 ? -3.372 24.266 -1.467 1.00 88.69 656 SER A O 1
ATOM 5138 N N . VAL A 1 657 ? -5.457 23.547 -1.929 1.00 89.69 657 VAL A N 1
ATOM 5139 C CA . VAL A 1 657 ? -5.638 24.357 -3.146 1.00 89.69 657 VAL A CA 1
ATOM 5140 C C . VAL A 1 657 ? -5.638 25.852 -2.822 1.00 89.69 657 VAL A C 1
ATOM 5142 O O . VAL A 1 657 ? -4.942 26.614 -3.488 1.00 89.69 657 VAL A O 1
ATOM 5145 N N . ASP A 1 658 ? -6.362 26.269 -1.780 1.00 91.31 658 ASP A N 1
ATOM 5146 C CA . ASP A 1 658 ? -6.410 27.664 -1.324 1.00 91.31 658 ASP A CA 1
ATOM 5147 C C . ASP A 1 658 ? -5.015 28.156 -0.875 1.00 91.31 658 ASP A C 1
ATOM 5149 O O . ASP A 1 658 ? -4.686 29.329 -1.037 1.00 91.31 658 ASP A O 1
ATOM 5153 N N . ALA A 1 659 ? -4.164 27.252 -0.373 1.00 85.75 659 ALA A N 1
ATOM 5154 C CA . ALA A 1 659 ? -2.758 27.511 -0.052 1.00 85.75 659 ALA A CA 1
ATOM 5155 C C . ALA A 1 659 ? -1.815 27.476 -1.276 1.00 85.75 659 ALA A C 1
ATOM 5157 O O . ALA A 1 659 ? -0.595 27.524 -1.114 1.00 85.75 659 ALA A O 1
ATOM 5158 N N . GLY A 1 660 ? -2.348 27.372 -2.499 1.00 86.00 660 GLY A N 1
ATOM 5159 C CA . GLY A 1 660 ? -1.571 27.351 -3.741 1.00 86.00 660 GLY A CA 1
ATOM 5160 C C . GLY A 1 660 ? -0.790 26.056 -3.972 1.00 86.00 660 GLY A C 1
ATOM 5161 O O . GLY A 1 660 ? 0.156 26.042 -4.760 1.00 86.00 660 GLY A O 1
ATOM 5162 N N . SER A 1 661 ? -1.154 24.970 -3.285 1.00 83.44 661 SER A N 1
ATOM 5163 C CA . SER A 1 661 ? -0.475 23.682 -3.389 1.00 83.44 661 SER A CA 1
ATOM 5164 C C . SER A 1 661 ? -1.335 22.659 -4.129 1.00 83.44 661 SER A C 1
ATOM 5166 O O . SER A 1 661 ? -2.453 22.368 -3.700 1.00 83.44 661 SER A O 1
ATOM 5168 N N . PRO A 1 662 ? -0.802 22.012 -5.180 1.00 80.94 662 PRO A N 1
ATOM 5169 C CA . PRO A 1 662 ? -1.460 20.878 -5.815 1.00 80.94 662 PRO A CA 1
ATOM 5170 C C . PRO A 1 662 ? -1.258 19.564 -5.033 1.00 80.94 662 PRO A C 1
ATOM 5172 O O . PRO A 1 662 ? -1.562 18.489 -5.540 1.00 80.94 662 PRO A O 1
ATOM 5175 N N . TRP A 1 663 ? -0.751 19.638 -3.798 1.00 84.38 663 TRP A N 1
ATOM 5176 C CA . TRP A 1 663 ? -0.461 18.511 -2.907 1.00 84.38 663 TRP A CA 1
ATOM 5177 C C . TRP A 1 663 ? -1.130 18.694 -1.542 1.00 84.38 663 TRP A C 1
ATOM 5179 O O . TRP A 1 663 ? -1.264 19.840 -1.099 1.00 84.38 663 TRP A O 1
ATOM 5189 N N . PRO A 1 664 ? -1.489 17.604 -0.835 1.00 84.81 664 PRO A N 1
ATOM 5190 C CA . PRO A 1 664 ? -2.118 17.679 0.480 1.00 84.81 664 PRO A CA 1
ATOM 5191 C C . PRO A 1 664 ? -1.115 18.135 1.552 1.00 84.81 664 PRO A C 1
ATOM 5193 O O . PRO A 1 664 ? -0.397 17.331 2.144 1.00 84.81 664 PRO A O 1
ATOM 5196 N N . ILE A 1 665 ? -1.064 19.446 1.800 1.00 82.62 665 ILE A N 1
ATOM 5197 C CA . ILE A 1 665 ? -0.147 20.075 2.770 1.00 82.62 665 ILE A CA 1
ATOM 5198 C C . ILE A 1 665 ? -0.872 20.699 3.968 1.00 82.62 665 ILE A C 1
ATOM 5200 O O . ILE A 1 665 ? -0.247 20.975 4.997 1.00 82.62 665 ILE A O 1
ATOM 5204 N N . ALA A 1 666 ? -2.179 20.924 3.851 1.00 86.00 666 ALA A N 1
ATOM 5205 C CA . ALA A 1 666 ? -3.026 21.490 4.890 1.00 86.00 666 ALA A CA 1
ATOM 5206 C C . ALA A 1 666 ? -4.154 20.507 5.203 1.00 86.00 666 ALA A C 1
ATOM 5208 O O . ALA A 1 666 ? -4.894 20.122 4.304 1.00 86.00 666 ALA A O 1
ATOM 5209 N N . PHE A 1 667 ? -4.276 20.106 6.469 1.00 88.38 667 PHE A N 1
ATOM 5210 C CA . PHE A 1 667 ? -5.204 19.063 6.905 1.00 88.38 667 PHE A CA 1
ATOM 5211 C C . PHE A 1 667 ? -6.244 19.625 7.860 1.00 88.38 667 PHE A C 1
ATOM 5213 O O . PHE A 1 667 ? -5.906 20.381 8.772 1.00 88.38 667 PHE A O 1
ATOM 5220 N N . ASP A 1 668 ? -7.498 19.222 7.675 1.00 91.06 668 ASP A N 1
ATOM 5221 C CA . ASP A 1 668 ? -8.592 19.707 8.508 1.00 91.06 668 ASP A CA 1
ATOM 5222 C C . ASP A 1 668 ? -8.497 19.176 9.950 1.00 91.06 668 ASP A C 1
ATOM 5224 O O . ASP A 1 668 ? -8.495 17.967 10.196 1.00 91.06 668 ASP A O 1
ATOM 5228 N N . ALA A 1 669 ? -8.410 20.093 10.915 1.00 90.62 669 ALA A N 1
ATOM 5229 C CA . ALA A 1 669 ? -8.295 19.754 12.331 1.00 90.62 669 ALA A CA 1
ATOM 5230 C C . ALA A 1 669 ? -9.654 19.479 12.995 1.00 90.62 669 ALA A C 1
ATOM 5232 O O . ALA A 1 669 ? -9.704 18.804 14.024 1.00 90.62 669 ALA A O 1
ATOM 5233 N N . GLU A 1 670 ? -10.750 19.995 12.438 1.00 92.44 670 GLU A N 1
ATOM 5234 C CA . GLU A 1 670 ? -12.077 19.942 13.051 1.00 92.44 670 GLU A CA 1
ATOM 5235 C C . GLU A 1 670 ? -12.678 18.535 12.969 1.00 92.44 670 GLU A C 1
ATOM 5237 O O . GLU A 1 670 ? -12.938 17.913 14.005 1.00 92.44 670 GLU A O 1
ATOM 5242 N N . HIS A 1 671 ? -12.811 17.982 11.758 1.00 93.50 671 HIS A N 1
ATOM 5243 C CA . HIS A 1 671 ? -13.306 16.616 11.580 1.00 93.50 671 HIS A CA 1
ATOM 5244 C C . HIS A 1 671 ? -12.357 15.599 12.224 1.00 93.50 671 HIS A C 1
ATOM 5246 O O . HIS A 1 671 ? -12.829 14.633 12.830 1.00 93.50 671 HIS A O 1
ATOM 5252 N N . ARG A 1 672 ? -11.040 15.867 12.202 1.00 92.94 672 ARG A N 1
ATOM 5253 C CA . ARG A 1 672 ? -10.044 15.066 12.928 1.00 92.94 672 ARG A CA 1
ATOM 5254 C C . ARG A 1 672 ? -10.315 15.060 14.427 1.00 92.94 672 ARG A C 1
ATOM 5256 O O . ARG A 1 672 ? -10.424 13.993 15.027 1.00 92.94 672 ARG A O 1
ATOM 5263 N N . SER A 1 673 ? -10.510 16.223 15.039 1.00 93.31 673 SER A N 1
ATOM 5264 C CA . SER A 1 673 ? -10.757 16.330 16.482 1.00 93.31 673 SER A CA 1
ATOM 5265 C C . SER A 1 673 ? -12.036 15.617 16.927 1.00 93.31 673 SER A C 1
ATOM 5267 O O . SER A 1 673 ? -12.048 15.029 18.011 1.00 93.31 673 SER A O 1
ATOM 5269 N N . ALA A 1 674 ? -13.087 15.607 16.098 1.00 93.00 674 ALA A N 1
ATOM 5270 C CA . ALA A 1 674 ? -14.339 14.913 16.404 1.00 93.00 674 ALA A CA 1
ATOM 5271 C C . ALA A 1 674 ? -14.133 13.399 16.602 1.00 93.00 674 ALA A C 1
ATOM 5273 O O . ALA A 1 674 ? -14.572 12.837 17.609 1.00 93.00 674 ALA A O 1
ATOM 5274 N N . VAL A 1 675 ? -13.395 12.751 15.695 1.00 95.88 675 VAL A N 1
ATOM 5275 C CA . VAL A 1 675 ? -13.096 11.312 15.776 1.00 95.88 675 VAL A CA 1
ATOM 5276 C C . VAL A 1 675 ? -12.058 11.014 16.859 1.00 95.88 675 VAL A C 1
ATOM 5278 O O . VAL A 1 675 ? -12.250 10.133 17.700 1.00 95.88 675 VAL A O 1
ATOM 5281 N N . ILE A 1 676 ? -10.979 11.792 16.910 1.00 96.38 676 ILE A N 1
ATOM 5282 C CA . ILE A 1 676 ? -9.875 11.584 17.856 1.00 96.38 676 ILE A CA 1
ATOM 5283 C C . ILE A 1 676 ? -10.315 11.822 19.302 1.00 96.38 676 ILE A C 1
ATOM 5285 O O . ILE A 1 676 ? -9.863 11.126 20.212 1.00 96.38 676 ILE A O 1
ATOM 5289 N N . GLY A 1 677 ? -11.236 12.759 19.535 1.00 96.00 677 GLY A N 1
ATOM 5290 C CA . GLY A 1 677 ? -11.816 13.000 20.852 1.00 96.00 677 GLY A CA 1
ATOM 5291 C C . GLY A 1 677 ? -12.527 11.769 21.418 1.00 96.00 677 GLY A C 1
ATOM 5292 O O . GLY A 1 677 ? -12.436 11.510 22.619 1.00 96.00 677 GLY A O 1
ATOM 5293 N N . VAL A 1 678 ? -13.188 10.971 20.571 1.00 96.88 678 VAL A N 1
ATOM 5294 C CA . VAL A 1 678 ? -13.825 9.710 20.985 1.00 96.88 678 VAL A CA 1
ATOM 5295 C C . VAL A 1 678 ? -12.770 8.681 21.387 1.00 96.88 678 VAL A C 1
ATOM 5297 O O . VAL A 1 678 ? -12.877 8.097 22.465 1.00 96.88 678 VAL A O 1
ATOM 5300 N N . LEU A 1 679 ? -11.713 8.522 20.585 1.00 98.06 679 LEU A N 1
ATOM 5301 C CA . LEU A 1 679 ? -10.610 7.599 20.879 1.00 98.06 679 LEU A CA 1
ATOM 5302 C C . LEU A 1 679 ? -9.871 7.970 22.172 1.00 98.06 679 LEU A C 1
ATOM 5304 O O . LEU A 1 679 ? -9.641 7.112 23.024 1.00 98.06 679 LEU A O 1
ATOM 5308 N N . LYS A 1 680 ? -9.575 9.259 22.378 1.00 96.69 680 LYS A N 1
ATOM 5309 C CA . LYS A 1 680 ? -8.949 9.757 23.614 1.00 96.69 680 LYS A CA 1
ATOM 5310 C C . LYS A 1 680 ? -9.826 9.479 24.839 1.00 96.69 680 LYS A C 1
ATOM 5312 O O . LYS A 1 680 ? -9.321 8.998 25.851 1.00 96.69 680 LYS A O 1
ATOM 5317 N N . ARG A 1 681 ? -11.145 9.698 24.747 1.00 95.62 681 ARG A N 1
ATOM 5318 C CA . ARG A 1 681 ? -12.098 9.357 25.826 1.00 95.62 681 ARG A CA 1
ATOM 5319 C C . ARG A 1 681 ? -12.207 7.852 26.089 1.00 95.62 681 ARG A C 1
ATOM 5321 O O . ARG A 1 681 ? -12.550 7.477 27.205 1.00 95.62 681 ARG A O 1
ATOM 5328 N N . ALA A 1 682 ? -11.911 7.011 25.099 1.00 97.38 682 ALA A N 1
ATOM 5329 C CA . ALA A 1 682 ? -11.792 5.560 25.255 1.00 97.38 682 ALA A CA 1
ATOM 5330 C C . ALA A 1 682 ? -10.432 5.120 25.840 1.00 97.38 682 ALA A C 1
ATOM 5332 O O . ALA A 1 682 ? -10.174 3.927 25.992 1.00 97.38 682 ALA A O 1
ATOM 5333 N N . GLY A 1 683 ? -9.536 6.065 26.150 1.00 97.12 683 GLY A N 1
ATOM 5334 C CA . GLY A 1 683 ? -8.203 5.776 26.671 1.00 97.12 683 GLY A CA 1
ATOM 5335 C C . GLY A 1 683 ? -7.246 5.214 25.620 1.00 97.12 683 GLY A C 1
ATOM 5336 O O . GLY A 1 683 ? -6.305 4.511 25.981 1.00 97.12 683 GLY A O 1
ATOM 5337 N N . VAL A 1 684 ? -7.483 5.471 24.332 1.00 98.12 684 VAL A N 1
ATOM 5338 C CA . VAL A 1 684 ? -6.535 5.141 23.260 1.00 98.12 684 VAL A CA 1
ATOM 5339 C C . VAL A 1 684 ? -5.399 6.160 23.281 1.00 98.12 684 VAL A C 1
ATOM 5341 O O . VAL A 1 684 ? -5.632 7.370 23.271 1.00 98.12 684 VAL A O 1
ATOM 5344 N N . THR A 1 685 ? -4.164 5.670 23.316 1.00 96.00 685 THR A N 1
ATOM 5345 C CA . THR A 1 685 ? -2.943 6.473 23.420 1.00 96.00 685 THR A CA 1
ATOM 5346 C C . THR A 1 685 ? -1.961 6.085 22.319 1.00 96.00 685 THR A C 1
ATOM 5348 O O . THR A 1 685 ? -1.722 4.890 22.128 1.00 96.00 685 THR A O 1
ATOM 5351 N N . PRO A 1 686 ? -1.343 7.049 21.620 1.00 97.19 686 PRO A N 1
ATOM 5352 C CA . PRO A 1 686 ? -0.331 6.729 20.628 1.00 97.19 686 PRO A CA 1
ATOM 5353 C C . PRO A 1 686 ? 0.961 6.224 21.308 1.00 97.19 686 PRO A C 1
ATOM 5355 O O . PRO A 1 686 ? 1.338 6.719 22.378 1.00 97.19 686 PRO A O 1
ATOM 5358 N N . PRO A 1 687 ? 1.676 5.252 20.715 1.00 97.62 687 PRO A N 1
ATOM 5359 C CA . PRO A 1 687 ? 2.956 4.759 21.230 1.00 97.62 687 PRO A CA 1
ATOM 5360 C C . PRO A 1 687 ? 4.100 5.765 21.024 1.00 97.62 687 PRO A C 1
ATOM 5362 O O . PRO A 1 687 ? 5.087 5.745 21.762 1.00 97.62 687 PRO A O 1
ATOM 5365 N N . VAL A 1 688 ? 3.958 6.643 20.030 1.00 98.12 688 VAL A N 1
ATOM 5366 C CA . VAL A 1 688 ? 4.897 7.706 19.677 1.00 98.12 688 VAL A CA 1
ATOM 5367 C C . VAL A 1 688 ? 4.119 8.976 19.353 1.00 98.12 688 VAL A C 1
ATOM 5369 O O . VAL A 1 688 ? 3.049 8.896 18.764 1.00 98.12 688 VAL A O 1
ATOM 5372 N N . THR A 1 689 ? 4.644 10.142 19.705 1.00 97.81 689 THR A N 1
ATOM 5373 C CA . THR A 1 689 ? 4.099 11.441 19.287 1.00 97.81 689 THR A CA 1
ATOM 5374 C C . THR A 1 689 ? 5.166 12.259 18.577 1.00 97.81 689 THR A C 1
ATOM 5376 O O . THR A 1 689 ? 6.349 12.151 18.908 1.00 97.81 689 THR A O 1
ATOM 5379 N N . VAL A 1 690 ? 4.743 13.111 17.645 1.00 97.75 690 VAL A N 1
ATOM 5380 C CA . VAL A 1 690 ? 5.611 14.053 16.930 1.00 97.75 690 VAL A CA 1
ATOM 5381 C C . VAL A 1 690 ? 5.123 15.485 17.126 1.00 97.75 690 VAL A C 1
ATOM 5383 O O . VAL A 1 690 ? 3.924 15.711 17.263 1.00 97.75 690 VAL A O 1
ATOM 5386 N N . SER A 1 691 ? 6.038 16.456 17.183 1.00 96.69 691 SER A N 1
ATOM 5387 C CA . SER A 1 691 ? 5.676 17.869 17.397 1.00 96.69 691 SER A CA 1
ATOM 5388 C C . SER A 1 691 ? 5.315 18.642 16.130 1.00 96.69 691 SER A C 1
ATOM 5390 O O . SER A 1 691 ? 4.951 19.809 16.233 1.00 96.69 691 SER A O 1
ATOM 5392 N N . ALA A 1 692 ? 5.498 18.045 14.953 1.00 93.56 692 ALA A N 1
ATOM 5393 C CA . ALA A 1 692 ? 5.314 18.707 13.669 1.00 93.56 692 ALA A CA 1
ATOM 5394 C C . ALA A 1 692 ? 4.059 18.183 12.964 1.00 93.56 692 ALA A C 1
ATOM 5396 O O . ALA A 1 692 ? 3.845 16.973 12.883 1.00 93.56 692 ALA A O 1
ATOM 5397 N N . ASP A 1 693 ? 3.259 19.104 12.425 1.00 87.06 693 ASP A N 1
ATOM 5398 C CA . ASP A 1 693 ? 2.109 18.768 11.586 1.00 87.06 693 ASP A CA 1
ATOM 5399 C C . ASP A 1 693 ? 2.540 18.011 10.328 1.00 87.06 693 ASP A C 1
ATOM 5401 O O . ASP A 1 693 ? 3.638 18.216 9.815 1.00 87.06 693 ASP A O 1
ATOM 5405 N N . ALA A 1 694 ? 1.643 17.185 9.782 1.00 88.38 694 ALA A N 1
ATOM 5406 C CA . ALA A 1 694 ? 1.867 16.454 8.530 1.00 88.38 694 ALA A CA 1
ATOM 5407 C C . ALA A 1 694 ? 3.108 15.533 8.533 1.00 88.38 694 ALA A C 1
ATOM 5409 O O . ALA A 1 694 ? 3.559 15.095 7.472 1.00 88.38 694 ALA A O 1
ATOM 5410 N N . VAL A 1 695 ? 3.642 15.214 9.715 1.00 94.19 695 VAL A N 1
ATOM 5411 C CA . VAL A 1 695 ? 4.647 14.171 9.905 1.00 94.19 695 VAL A CA 1
ATOM 5412 C C . VAL A 1 695 ? 3.944 12.901 10.353 1.00 94.19 695 VAL A C 1
ATOM 5414 O O . VAL A 1 695 ? 3.232 12.908 11.347 1.00 94.19 695 VAL A O 1
ATOM 5417 N N . VAL A 1 696 ? 4.160 11.802 9.637 1.00 95.56 696 VAL A N 1
ATOM 5418 C CA . VAL A 1 696 ? 3.666 10.477 10.016 1.00 95.56 696 VAL A CA 1
ATOM 5419 C C . VAL A 1 696 ? 4.794 9.701 10.680 1.00 95.56 696 VAL A C 1
ATOM 5421 O O . VAL A 1 696 ? 5.872 9.558 10.109 1.00 95.56 696 VAL A O 1
ATOM 5424 N N . ALA A 1 697 ? 4.521 9.168 11.867 1.00 97.50 697 ALA A N 1
ATOM 5425 C CA . ALA A 1 697 ? 5.405 8.316 12.648 1.00 97.50 697 ALA A CA 1
ATOM 5426 C C . ALA A 1 697 ? 4.692 7.016 13.042 1.00 97.50 697 ALA A C 1
ATOM 5428 O O . ALA A 1 697 ? 3.605 7.041 13.626 1.00 97.50 697 ALA A O 1
ATOM 5429 N N . ASN A 1 698 ? 5.321 5.877 12.754 1.00 95.62 698 ASN A N 1
ATOM 5430 C CA . ASN A 1 698 ? 4.803 4.556 13.108 1.00 95.62 698 ASN A CA 1
ATOM 5431 C C . ASN A 1 698 ? 5.826 3.825 13.982 1.00 95.62 698 ASN A C 1
ATOM 5433 O O . ASN A 1 698 ? 6.964 3.650 13.570 1.00 95.62 698 ASN A O 1
ATOM 5437 N N . ALA A 1 699 ? 5.450 3.395 15.185 1.00 97.62 699 ALA A N 1
ATOM 5438 C CA . ALA A 1 699 ? 6.368 2.669 16.060 1.00 97.62 699 ALA A CA 1
ATOM 5439 C C . ALA A 1 699 ? 6.426 1.177 15.690 1.00 97.62 699 ALA A C 1
ATOM 5441 O O . ALA A 1 699 ? 5.406 0.488 15.720 1.00 97.62 699 ALA A O 1
ATOM 5442 N N . LEU A 1 700 ? 7.632 0.689 15.405 1.00 97.62 700 LEU A N 1
ATOM 5443 C CA . LEU A 1 700 ? 7.979 -0.718 15.252 1.00 97.62 700 LEU A CA 1
ATOM 5444 C C . LEU A 1 700 ? 8.716 -1.193 16.504 1.00 97.62 700 LEU A C 1
ATOM 5446 O O . LEU A 1 700 ? 9.822 -0.740 16.793 1.00 97.62 700 LEU A O 1
ATOM 5450 N N . VAL A 1 701 ? 8.102 -2.095 17.260 1.00 96.50 701 VAL A N 1
ATOM 5451 C CA . VAL A 1 701 ? 8.586 -2.570 18.558 1.00 96.50 701 VAL A CA 1
ATOM 5452 C C . VAL A 1 701 ? 9.254 -3.933 18.398 1.00 96.50 701 VAL A C 1
ATOM 5454 O O . VAL A 1 701 ? 8.723 -4.819 17.734 1.00 96.50 701 VAL A O 1
ATOM 5457 N N . SER A 1 702 ? 10.416 -4.102 19.027 1.00 95.19 702 SER A N 1
ATOM 5458 C CA . SER A 1 702 ? 11.158 -5.364 19.118 1.00 95.19 702 SER A CA 1
ATOM 5459 C C . SER A 1 702 ? 11.804 -5.502 20.500 1.00 95.19 702 SER A C 1
ATOM 5461 O O . SER A 1 702 ? 11.783 -4.574 21.317 1.00 95.19 702 SER A O 1
ATOM 5463 N N . GLU A 1 703 ? 12.442 -6.641 20.766 1.00 94.62 703 GLU A N 1
ATOM 5464 C CA . GLU A 1 703 ? 13.226 -6.829 21.992 1.00 94.62 703 GLU A CA 1
ATOM 5465 C C . GLU A 1 703 ? 14.410 -5.857 22.091 1.00 94.62 703 GLU A C 1
ATOM 5467 O O . GLU A 1 703 ? 14.751 -5.421 23.194 1.00 94.62 703 GLU A O 1
ATOM 5472 N N . ARG A 1 704 ? 14.987 -5.460 20.946 1.00 96.25 704 ARG A N 1
ATOM 5473 C CA . ARG A 1 704 ? 16.125 -4.530 20.858 1.00 96.25 704 ARG A CA 1
ATOM 5474 C C . ARG A 1 704 ? 15.753 -3.090 21.199 1.00 96.25 704 ARG A C 1
ATOM 5476 O O . ARG A 1 704 ? 16.616 -2.310 21.603 1.00 96.25 704 ARG A O 1
ATOM 5483 N N . GLY A 1 705 ? 14.490 -2.716 21.006 1.00 97.69 705 GLY A N 1
ATOM 5484 C CA . GLY A 1 705 ? 14.026 -1.340 21.126 1.00 97.69 705 GLY A CA 1
ATOM 5485 C C . GLY A 1 705 ? 12.913 -1.001 20.139 1.00 97.69 705 GLY A C 1
ATOM 5486 O O . GLY A 1 705 ? 12.176 -1.881 19.694 1.00 97.69 705 GLY A O 1
ATOM 5487 N N . VAL A 1 706 ? 12.790 0.284 19.811 1.00 98.44 706 VAL A N 1
ATOM 5488 C CA . VAL A 1 706 ? 11.732 0.813 18.941 1.00 98.44 706 VAL A CA 1
ATOM 5489 C C . VAL A 1 706 ? 12.351 1.533 17.749 1.00 98.44 706 VAL A C 1
ATOM 5491 O O . VAL A 1 706 ? 13.107 2.481 17.942 1.00 98.44 706 VAL A O 1
ATOM 5494 N N . ALA A 1 707 ? 12.017 1.116 16.529 1.00 98.56 707 ALA A N 1
ATOM 5495 C CA . ALA A 1 707 ? 12.267 1.902 15.323 1.00 98.56 707 ALA A CA 1
ATOM 5496 C C . ALA A 1 707 ? 11.022 2.723 14.975 1.00 98.56 707 ALA A C 1
ATOM 5498 O O . ALA A 1 707 ? 9.899 2.249 15.110 1.00 98.56 707 ALA A O 1
ATOM 5499 N N . VAL A 1 708 ? 11.213 3.952 14.518 1.00 98.69 708 VAL A N 1
ATOM 5500 C CA . VAL A 1 708 ? 10.141 4.867 14.136 1.00 98.69 708 VAL A CA 1
ATOM 5501 C C . VAL A 1 708 ? 10.451 5.408 12.744 1.00 98.69 708 VAL A C 1
ATOM 5503 O O . VAL A 1 708 ? 11.180 6.395 12.631 1.00 98.69 708 VAL A O 1
ATOM 5506 N N . PRO A 1 709 ? 9.941 4.772 11.672 1.00 98.38 709 PRO A N 1
ATOM 5507 C CA . PRO A 1 709 ? 9.938 5.374 10.350 1.00 98.38 709 PRO A CA 1
ATOM 5508 C C . PRO A 1 709 ? 9.118 6.664 10.361 1.00 98.38 709 PRO A C 1
ATOM 5510 O O . PRO A 1 709 ? 7.980 6.689 10.842 1.00 98.38 709 PRO A O 1
ATOM 5513 N N . LEU A 1 710 ? 9.724 7.723 9.837 1.00 98.19 710 LEU A N 1
ATOM 5514 C CA . LEU A 1 710 ? 9.177 9.067 9.741 1.00 98.19 710 LEU A CA 1
ATOM 5515 C C . LEU A 1 710 ? 8.983 9.452 8.280 1.00 98.19 710 LEU A C 1
ATOM 5517 O O . LEU A 1 710 ? 9.837 9.169 7.432 1.00 98.19 710 LEU A O 1
ATOM 5521 N N . VAL A 1 711 ? 7.881 10.149 8.014 1.00 96.75 711 VAL A N 1
ATOM 5522 C CA . VAL A 1 711 ? 7.589 10.772 6.722 1.00 96.75 711 VAL A CA 1
ATOM 5523 C C . VAL A 1 711 ? 7.037 12.171 6.945 1.00 96.75 711 VAL A C 1
ATOM 5525 O O . VAL A 1 711 ? 5.972 12.325 7.530 1.00 96.75 711 VAL A O 1
ATOM 5528 N N . ASN A 1 712 ? 7.740 13.181 6.447 1.00 95.19 712 ASN A N 1
ATOM 5529 C CA . ASN A 1 712 ? 7.264 14.551 6.337 1.00 95.19 712 ASN A CA 1
ATOM 5530 C C . ASN A 1 712 ? 6.554 14.733 4.992 1.00 95.19 712 ASN A C 1
ATOM 5532 O O . ASN A 1 712 ? 7.203 14.858 3.953 1.00 95.19 712 ASN A O 1
ATOM 5536 N N . LEU A 1 713 ? 5.221 14.793 5.013 1.00 90.19 713 LEU A N 1
ATOM 5537 C CA . LEU A 1 713 ? 4.409 14.929 3.799 1.00 90.19 713 LEU A CA 1
ATOM 5538 C C . LEU A 1 713 ? 4.643 16.268 3.085 1.00 90.19 713 LEU A C 1
ATOM 5540 O O . LEU A 1 713 ? 4.535 16.344 1.864 1.00 90.19 713 LEU A O 1
ATOM 5544 N N . ARG A 1 714 ? 5.026 17.316 3.824 1.00 89.25 714 ARG A N 1
ATOM 5545 C CA . ARG A 1 714 ? 5.352 18.632 3.256 1.00 89.25 714 ARG A CA 1
ATOM 5546 C C . ARG A 1 714 ? 6.755 18.687 2.650 1.00 89.25 714 ARG A C 1
ATOM 5548 O O . ARG A 1 714 ? 7.055 19.617 1.911 1.00 89.25 714 ARG A O 1
ATOM 5555 N N . GLY A 1 715 ? 7.601 17.698 2.926 1.00 89.75 715 GLY A N 1
ATOM 5556 C CA . GLY A 1 715 ? 8.971 17.603 2.421 1.00 89.75 715 GLY A CA 1
ATOM 5557 C C . GLY A 1 715 ? 9.134 16.815 1.119 1.00 89.75 715 GLY A C 1
ATOM 5558 O O . GLY A 1 715 ? 10.236 16.753 0.566 1.00 89.75 715 GLY A O 1
ATOM 5559 N N . LEU A 1 716 ? 8.055 16.192 0.629 1.00 87.25 716 LEU A N 1
ATOM 5560 C CA . LEU A 1 716 ? 8.103 15.260 -0.504 1.00 87.25 716 LEU A CA 1
ATOM 5561 C C . LEU A 1 716 ? 8.201 15.956 -1.867 1.00 87.25 716 LEU A C 1
ATOM 5563 O O . LEU A 1 716 ? 8.658 15.346 -2.832 1.00 87.25 716 LEU A O 1
ATOM 5567 N N . HIS A 1 717 ? 7.801 17.226 -1.959 1.00 77.75 717 HIS A N 1
ATOM 5568 C CA . HIS A 1 717 ? 7.599 17.909 -3.237 1.00 77.75 717 HIS A CA 1
ATOM 5569 C C . HIS A 1 717 ? 8.629 19.014 -3.461 1.00 77.75 717 HIS A C 1
ATOM 5571 O O . HIS A 1 717 ? 8.531 20.088 -2.880 1.00 77.75 717 HIS A O 1
ATOM 5577 N N . ALA A 1 718 ? 9.590 18.774 -4.357 1.00 67.69 718 ALA A N 1
ATOM 5578 C CA . ALA A 1 718 ? 10.774 19.619 -4.545 1.00 67.69 718 ALA A CA 1
ATOM 5579 C C . ALA A 1 718 ? 10.493 21.121 -4.763 1.00 67.69 718 ALA A C 1
ATOM 5581 O O . ALA A 1 718 ? 11.289 21.947 -4.333 1.00 67.69 718 ALA A O 1
ATOM 5582 N N . ARG A 1 719 ? 9.377 21.494 -5.409 1.00 65.69 719 ARG A N 1
ATOM 5583 C CA . ARG A 1 719 ? 9.073 22.906 -5.710 1.00 65.69 719 ARG A CA 1
ATOM 5584 C C . ARG A 1 719 ? 8.640 23.724 -4.486 1.00 65.69 719 ARG A C 1
ATOM 5586 O O . ARG A 1 719 ? 8.778 24.934 -4.543 1.00 65.69 719 ARG A O 1
ATOM 5593 N N . ASN A 1 720 ? 8.170 23.083 -3.410 1.00 68.12 720 ASN A N 1
ATOM 5594 C CA . ASN A 1 720 ? 7.675 23.728 -2.182 1.00 68.12 720 ASN A CA 1
ATOM 5595 C C . ASN A 1 720 ? 7.994 22.886 -0.927 1.00 68.12 720 ASN A C 1
ATOM 5597 O O . ASN A 1 720 ? 7.204 22.847 0.016 1.00 68.12 720 ASN A O 1
ATOM 5601 N N . ALA A 1 721 ? 9.107 22.146 -0.938 1.00 82.75 721 ALA A N 1
ATOM 5602 C CA . ALA A 1 721 ? 9.435 21.230 0.148 1.00 82.75 721 ALA A CA 1
ATOM 5603 C C . ALA A 1 721 ? 9.717 22.019 1.432 1.00 82.75 721 ALA A C 1
ATOM 5605 O O . ALA A 1 721 ? 10.602 22.872 1.462 1.00 82.75 721 ALA A O 1
ATOM 5606 N N . ILE A 1 722 ? 8.975 21.717 2.494 1.00 88.38 722 ILE A N 1
ATOM 5607 C CA . ILE A 1 722 ? 9.205 22.283 3.823 1.00 88.38 722 ILE A CA 1
ATOM 5608 C C . ILE A 1 722 ? 10.032 21.284 4.616 1.00 88.38 722 ILE A C 1
ATOM 5610 O O . ILE A 1 722 ? 9.560 20.185 4.899 1.00 88.38 722 ILE A O 1
ATOM 5614 N N . THR A 1 723 ? 11.237 21.689 5.001 1.00 93.12 723 THR A N 1
ATOM 5615 C CA . THR A 1 723 ? 12.059 20.979 5.983 1.00 93.12 723 THR A CA 1
ATOM 5616 C C . THR A 1 723 ? 11.717 21.484 7.377 1.00 93.12 723 THR A C 1
ATOM 5618 O O . THR A 1 723 ? 11.536 22.683 7.585 1.00 93.12 723 THR A O 1
ATOM 5621 N N . TYR A 1 724 ? 11.638 20.571 8.339 1.00 95.62 724 TYR A N 1
ATOM 5622 C CA . TYR A 1 724 ? 11.570 20.927 9.749 1.00 95.62 724 TYR A CA 1
ATOM 5623 C C . TYR A 1 724 ? 12.969 20.875 10.354 1.00 95.62 724 TYR A C 1
ATOM 5625 O O . TYR A 1 724 ? 13.623 19.842 10.256 1.00 95.62 724 TYR A O 1
ATOM 5633 N N . ASP A 1 725 ? 13.407 21.947 11.012 1.00 95.56 725 ASP A N 1
ATOM 5634 C CA . ASP A 1 725 ? 14.721 21.974 11.672 1.00 95.56 725 ASP A CA 1
ATOM 5635 C C . ASP A 1 725 ? 14.711 21.228 13.019 1.00 95.56 725 ASP A C 1
ATOM 5637 O O . ASP A 1 725 ? 15.687 20.573 13.372 1.00 95.56 725 ASP A O 1
ATOM 5641 N N . ASP A 1 726 ? 13.577 21.272 13.732 1.00 95.62 726 ASP A N 1
ATOM 5642 C CA . ASP A 1 726 ? 13.418 20.728 15.085 1.00 95.62 726 ASP A CA 1
ATOM 5643 C C . ASP A 1 726 ? 12.119 19.912 15.238 1.00 95.62 726 ASP A C 1
ATOM 5645 O O . ASP A 1 726 ? 11.118 20.367 15.804 1.00 95.62 726 ASP A O 1
ATOM 5649 N N . VAL A 1 727 ? 12.121 18.662 14.771 1.00 97.88 727 VAL A N 1
ATOM 5650 C CA . VAL A 1 727 ? 11.047 17.699 15.057 1.00 97.88 727 VAL A CA 1
ATOM 5651 C C . VAL A 1 727 ? 11.343 16.979 16.365 1.00 97.88 727 VAL A C 1
ATOM 5653 O O . VAL A 1 727 ? 12.345 16.273 16.490 1.00 97.88 727 VAL A O 1
ATOM 5656 N N . ARG A 1 728 ? 10.445 17.113 17.347 1.00 98.50 728 ARG A N 1
ATOM 5657 C CA . ARG A 1 728 ? 10.479 16.303 18.569 1.00 98.50 728 ARG A CA 1
ATOM 5658 C C . ARG A 1 728 ? 9.758 14.987 18.321 1.00 98.50 728 ARG A C 1
ATOM 5660 O O . ARG A 1 728 ? 8.578 15.001 17.979 1.00 98.50 728 ARG A O 1
ATOM 5667 N N . VAL A 1 729 ? 10.450 13.874 18.539 1.00 98.62 729 VAL A N 1
ATOM 5668 C CA . VAL A 1 729 ? 9.892 12.516 18.472 1.00 98.62 729 VAL A CA 1
ATOM 5669 C C . VAL A 1 729 ? 9.927 11.926 19.873 1.00 98.62 729 VAL A C 1
ATOM 5671 O O . VAL A 1 729 ? 11.004 11.773 20.454 1.00 98.62 729 VAL A O 1
ATOM 5674 N N . THR A 1 730 ? 8.759 11.604 20.425 1.00 98.69 730 THR A N 1
ATOM 5675 C CA . THR A 1 730 ? 8.616 11.151 21.815 1.00 98.69 730 THR A CA 1
ATOM 5676 C C . THR A 1 730 ? 7.991 9.769 21.873 1.00 98.69 730 THR A C 1
ATOM 5678 O O . THR A 1 730 ? 6.858 9.589 21.439 1.00 98.69 730 THR A O 1
ATOM 5681 N N . LEU A 1 731 ? 8.687 8.804 22.474 1.00 98.38 731 LEU A N 1
ATOM 5682 C CA . LEU A 1 731 ? 8.077 7.542 22.888 1.00 98.38 731 LEU A CA 1
ATOM 5683 C C . LEU A 1 731 ? 7.258 7.756 24.160 1.00 98.38 731 LEU A C 1
ATOM 5685 O O . LEU A 1 731 ? 7.783 8.258 25.158 1.00 98.38 731 LEU A O 1
ATOM 5689 N N . THR A 1 732 ? 5.999 7.315 24.150 1.00 96.50 732 THR A N 1
ATOM 5690 C CA . THR A 1 732 ? 5.104 7.395 25.319 1.00 96.50 732 THR A CA 1
ATOM 5691 C C . THR A 1 732 ? 5.591 6.503 26.464 1.00 96.50 732 THR A C 1
ATOM 5693 O O . THR A 1 732 ? 5.414 6.840 27.633 1.00 96.50 732 THR A O 1
ATOM 5696 N N . ASN A 1 733 ? 6.262 5.398 26.127 1.00 95.69 733 ASN A N 1
ATOM 5697 C CA . ASN A 1 733 ? 6.974 4.533 27.060 1.00 95.69 733 ASN A CA 1
ATOM 5698 C C . ASN A 1 733 ? 8.345 4.151 26.477 1.00 95.69 733 ASN A C 1
ATOM 5700 O O . ASN A 1 733 ? 8.453 3.291 25.607 1.00 95.69 733 ASN A O 1
ATOM 5704 N N . GLY A 1 734 ? 9.393 4.805 26.965 1.00 95.25 734 GLY A N 1
ATOM 5705 C CA . GLY A 1 734 ? 10.794 4.547 26.645 1.00 95.25 734 GLY A CA 1
ATOM 5706 C C . GLY A 1 734 ? 11.574 3.951 27.819 1.00 95.25 734 GLY A C 1
ATOM 5707 O O . GLY A 1 734 ? 12.788 4.165 27.931 1.00 95.25 734 GLY A O 1
ATOM 5708 N N . THR A 1 735 ? 10.905 3.218 28.714 1.00 95.25 735 THR A N 1
ATOM 5709 C CA . THR A 1 735 ? 11.583 2.461 29.770 1.00 95.25 735 THR A CA 1
ATOM 5710 C C . THR A 1 735 ? 12.603 1.500 29.156 1.00 95.25 735 THR A C 1
ATOM 5712 O O . THR A 1 735 ? 12.321 0.770 28.207 1.00 95.25 735 THR A O 1
ATOM 5715 N N . GLY A 1 736 ? 13.821 1.519 29.696 1.00 95.38 736 GLY A N 1
ATOM 5716 C CA . GLY A 1 736 ? 14.919 0.666 29.243 1.00 95.38 736 GLY A CA 1
ATOM 5717 C C . GLY A 1 736 ? 15.666 1.164 28.005 1.00 95.38 736 GLY A C 1
ATOM 5718 O O . GLY A 1 736 ? 16.740 0.647 27.744 1.00 95.38 736 GLY A O 1
ATOM 5719 N N . ILE A 1 737 ? 15.177 2.178 27.280 1.00 97.94 737 ILE A N 1
ATOM 5720 C CA . ILE A 1 737 ? 15.943 2.798 26.185 1.00 97.94 737 ILE A CA 1
ATOM 5721 C C . ILE A 1 737 ? 17.222 3.413 26.754 1.00 97.94 737 ILE A C 1
ATOM 5723 O O . ILE A 1 737 ? 17.162 4.053 27.797 1.00 97.94 737 ILE A O 1
ATOM 5727 N N . ARG A 1 738 ? 18.366 3.272 26.085 1.00 97.44 738 ARG A N 1
ATOM 5728 C CA . ARG A 1 738 ? 19.662 3.848 26.494 1.00 97.44 738 ARG A CA 1
ATOM 5729 C C . ARG A 1 738 ? 20.264 4.772 25.448 1.00 97.44 738 ARG A C 1
ATOM 5731 O O . ARG A 1 738 ? 20.987 5.696 25.808 1.00 97.44 738 ARG A O 1
ATOM 5738 N N . ARG A 1 739 ? 19.983 4.525 24.169 1.00 98.00 739 ARG A N 1
ATOM 5739 C CA . ARG A 1 739 ? 20.552 5.268 23.039 1.00 98.00 739 ARG A CA 1
ATOM 5740 C C . ARG A 1 739 ? 19.473 5.583 22.021 1.00 98.00 739 ARG A C 1
ATOM 5742 O O . ARG A 1 739 ? 18.511 4.829 21.891 1.00 98.00 739 ARG A O 1
ATOM 5749 N N . ALA A 1 740 ? 19.656 6.682 21.306 1.00 98.31 740 ALA A N 1
ATOM 5750 C CA . ALA A 1 740 ? 18.842 7.006 20.155 1.00 98.31 740 ALA A CA 1
ATOM 5751 C C . ALA A 1 740 ? 19.729 7.476 19.007 1.00 98.31 740 ALA A C 1
ATOM 5753 O O . ALA A 1 740 ? 20.745 8.130 19.241 1.00 98.31 740 ALA A O 1
ATOM 5754 N N . TYR A 1 741 ? 19.370 7.110 17.787 1.00 97.75 741 TYR A N 1
ATOM 5755 C CA . TYR A 1 741 ? 20.073 7.514 16.575 1.00 97.75 741 TYR A CA 1
ATOM 5756 C C . TYR A 1 741 ? 19.122 7.477 15.384 1.00 97.75 741 TYR A C 1
ATOM 5758 O O . TYR A 1 741 ? 18.044 6.891 15.478 1.00 97.75 741 TYR A O 1
ATOM 5766 N N . THR A 1 742 ? 19.503 8.105 14.276 1.00 97.44 742 THR A N 1
ATOM 5767 C CA . THR A 1 742 ? 18.713 8.075 13.044 1.00 97.44 742 THR A CA 1
ATOM 5768 C C . THR A 1 742 ? 19.518 7.600 11.858 1.00 97.44 742 THR A C 1
ATOM 5770 O O . THR A 1 742 ? 20.750 7.673 11.836 1.00 97.44 742 THR A O 1
ATOM 5773 N N . SER A 1 743 ? 18.790 7.138 10.850 1.00 96.38 743 SER A N 1
ATOM 5774 C CA . SER A 1 743 ? 19.364 6.704 9.589 1.00 96.38 743 SER A CA 1
ATOM 5775 C C . SER A 1 743 ? 20.048 7.839 8.815 1.00 96.38 743 SER A C 1
ATOM 5777 O O . SER A 1 743 ? 20.936 7.549 8.019 1.00 96.38 743 SER A O 1
ATOM 5779 N N . ARG A 1 744 ? 19.724 9.122 9.053 1.00 95.81 744 ARG A N 1
ATOM 5780 C CA . ARG A 1 744 ? 20.382 10.262 8.376 1.00 95.81 744 ARG A CA 1
ATOM 5781 C C . ARG A 1 744 ? 21.347 11.070 9.243 1.00 95.81 744 ARG A C 1
ATOM 5783 O O . ARG A 1 744 ? 22.339 11.569 8.720 1.00 95.81 744 ARG A O 1
ATOM 5790 N N . HIS A 1 745 ? 21.091 11.187 10.542 1.00 94.50 745 HIS A N 1
ATOM 5791 C CA . HIS A 1 745 ? 21.784 12.133 11.427 1.00 94.50 745 HIS A CA 1
ATOM 5792 C C . HIS A 1 745 ? 22.666 11.460 12.487 1.00 94.50 745 HIS A C 1
ATOM 5794 O O . HIS A 1 745 ? 23.345 12.147 13.248 1.00 94.50 745 HIS A O 1
ATOM 5800 N N . GLY A 1 746 ? 22.703 10.124 12.531 1.00 93.94 746 GLY A N 1
ATOM 5801 C CA . GLY A 1 746 ? 23.504 9.389 13.506 1.00 93.94 746 GLY A CA 1
ATOM 5802 C C . GLY A 1 746 ? 22.965 9.561 14.927 1.00 93.94 746 GLY A C 1
ATOM 5803 O O . GLY A 1 746 ? 21.756 9.615 15.132 1.00 93.94 746 GLY A O 1
ATOM 5804 N N . THR A 1 747 ? 23.849 9.596 15.926 1.00 97.31 747 THR A N 1
ATOM 5805 C CA . THR A 1 747 ? 23.467 9.622 17.349 1.00 97.31 747 THR A CA 1
ATOM 5806 C C . THR A 1 747 ? 22.703 10.888 17.737 1.00 97.31 747 THR A C 1
ATOM 5808 O O . THR A 1 747 ? 23.169 12.001 17.512 1.00 97.31 747 THR A O 1
ATOM 5811 N N . LEU A 1 748 ? 21.575 10.709 18.426 1.00 98.00 748 LEU A N 1
ATOM 5812 C CA . LEU A 1 748 ? 20.749 11.782 18.971 1.00 98.00 748 LEU A CA 1
ATOM 5813 C C . LEU A 1 748 ? 20.861 11.873 20.495 1.00 98.00 748 LEU A C 1
ATOM 5815 O O . LEU A 1 748 ? 21.036 10.878 21.206 1.00 98.00 748 LEU A O 1
ATOM 5819 N N . ARG A 1 749 ? 20.676 13.086 21.019 1.00 97.88 749 ARG A N 1
ATOM 5820 C CA . ARG A 1 749 ? 20.577 13.322 22.461 1.00 97.88 749 ARG A CA 1
ATOM 5821 C C . ARG A 1 749 ? 19.182 12.953 22.967 1.00 97.88 749 ARG A C 1
ATOM 5823 O O . ARG A 1 749 ? 18.185 13.494 22.499 1.00 97.88 749 ARG A O 1
ATOM 5830 N N . ILE A 1 750 ? 19.132 12.091 23.981 1.00 98.06 750 ILE A N 1
ATOM 5831 C CA . ILE A 1 750 ? 17.894 11.720 24.673 1.00 98.06 750 ILE A CA 1
ATOM 5832 C C . ILE A 1 750 ? 17.547 12.741 25.763 1.00 98.06 750 ILE A C 1
ATOM 5834 O O . ILE A 1 750 ? 18.396 13.119 26.572 1.00 98.06 750 ILE A O 1
ATOM 5838 N N . GLN A 1 751 ? 16.270 13.108 25.829 1.00 98.25 751 GLN A N 1
ATOM 5839 C CA . GLN A 1 751 ? 15.632 13.807 26.942 1.00 98.25 751 GLN A CA 1
ATOM 5840 C C . GLN A 1 751 ? 14.614 12.871 27.609 1.00 98.25 751 GLN A C 1
ATOM 5842 O O . GLN A 1 751 ? 13.912 12.131 26.918 1.00 98.25 751 GLN A O 1
ATOM 5847 N N . ARG A 1 752 ? 14.538 12.878 28.945 1.00 97.81 752 ARG A N 1
ATOM 5848 C CA . ARG A 1 752 ? 13.618 12.024 29.714 1.00 97.81 752 ARG A CA 1
ATOM 5849 C C . ARG A 1 752 ? 12.660 12.850 30.547 1.00 97.81 752 ARG A C 1
ATOM 5851 O O . ARG A 1 752 ? 13.089 13.789 31.209 1.00 97.81 752 ARG A O 1
ATOM 5858 N N . ASP A 1 753 ? 11.408 12.419 30.555 1.00 96.94 753 ASP A N 1
ATOM 5859 C CA . ASP A 1 753 ? 10.357 12.917 31.439 1.00 96.94 753 ASP A CA 1
ATOM 5860 C C . ASP A 1 753 ? 9.526 11.721 31.928 1.00 96.94 753 ASP A C 1
ATOM 5862 O O . ASP A 1 753 ? 8.705 11.157 31.198 1.00 96.94 753 ASP A O 1
ATOM 5866 N N . GLY A 1 754 ? 9.835 11.238 33.134 1.00 95.12 754 GLY A N 1
ATOM 5867 C CA . GLY A 1 754 ? 9.310 9.972 33.643 1.00 95.12 754 GLY A CA 1
ATOM 5868 C C . GLY A 1 754 ? 9.650 8.792 32.722 1.00 95.12 754 GLY A C 1
ATOM 5869 O O . GLY A 1 754 ? 10.820 8.499 32.472 1.00 95.12 754 GLY A O 1
ATOM 5870 N N . GLN A 1 755 ? 8.620 8.108 32.215 1.00 95.69 755 GLN A N 1
ATOM 5871 C CA . GLN A 1 755 ? 8.773 7.011 31.249 1.00 95.69 755 GLN A CA 1
ATOM 5872 C C . GLN A 1 755 ? 8.945 7.495 29.806 1.00 95.69 755 GLN A C 1
ATOM 5874 O O . GLN A 1 755 ? 9.298 6.692 28.946 1.00 95.69 755 GLN A O 1
ATOM 5879 N N . LYS A 1 756 ? 8.719 8.778 29.512 1.00 98.06 756 LYS A N 1
ATOM 5880 C CA . LYS A 1 756 ? 8.826 9.300 28.149 1.00 98.06 756 LYS A CA 1
ATOM 5881 C C . LYS A 1 756 ? 10.281 9.518 27.762 1.00 98.06 756 LYS A C 1
ATOM 5883 O O . LYS A 1 756 ? 11.099 9.969 28.567 1.00 98.06 756 LYS A O 1
ATOM 5888 N N . VAL A 1 757 ? 10.584 9.224 26.504 1.00 98.56 757 VAL A N 1
ATOM 5889 C CA . VAL A 1 757 ? 11.902 9.442 25.900 1.00 98.56 757 VAL A CA 1
ATOM 5890 C C . VAL A 1 757 ? 11.716 10.273 24.647 1.00 98.56 757 VAL A C 1
ATOM 5892 O O . VAL A 1 757 ? 11.023 9.844 23.730 1.00 98.56 757 VAL A O 1
ATOM 5895 N N . THR A 1 758 ? 12.346 11.442 24.614 1.00 98.69 758 THR A N 1
ATOM 5896 C CA . THR A 1 758 ? 12.248 12.398 23.510 1.00 98.69 758 THR A CA 1
ATOM 5897 C C . THR A 1 758 ? 13.608 12.606 22.868 1.00 98.69 758 THR A C 1
ATOM 5899 O O . THR A 1 758 ? 14.623 12.710 23.560 1.00 98.69 758 THR A O 1
ATOM 5902 N N . VAL A 1 759 ? 13.614 12.718 21.546 1.00 98.69 759 VAL A N 1
ATOM 5903 C CA . VAL A 1 759 ? 14.743 13.227 20.765 1.00 98.69 759 VAL A CA 1
ATOM 5904 C C . VAL A 1 759 ? 14.292 14.396 19.899 1.00 98.69 759 VAL A C 1
ATOM 5906 O O . VAL A 1 759 ? 13.100 14.542 19.632 1.00 98.69 759 VAL A O 1
ATOM 5909 N N . VAL A 1 760 ? 15.245 15.225 19.480 1.00 98.38 760 VAL A N 1
ATOM 5910 C CA . VAL A 1 760 ? 15.024 16.348 18.559 1.00 98.38 760 VAL A CA 1
ATOM 5911 C C . VAL A 1 760 ? 15.953 16.174 17.369 1.00 98.38 760 VAL A C 1
ATOM 5913 O O . VAL A 1 760 ? 17.121 15.828 17.560 1.00 98.38 760 VAL A O 1
ATOM 5916 N N . MET A 1 761 ? 15.428 16.367 16.164 1.00 97.81 761 MET A N 1
ATOM 5917 C CA . MET A 1 761 ? 16.167 16.186 14.917 1.00 97.81 761 MET A CA 1
ATOM 5918 C C . MET A 1 761 ? 15.567 17.030 13.788 1.00 97.81 761 MET A C 1
ATOM 5920 O O . MET A 1 761 ? 14.353 17.261 13.799 1.00 97.81 761 MET A O 1
ATOM 5924 N N . PRO A 1 762 ? 16.368 17.412 12.781 1.00 97.44 762 PRO A N 1
ATOM 5925 C CA . PRO A 1 762 ? 15.818 17.901 11.530 1.00 97.44 762 PRO A CA 1
ATOM 5926 C C . PRO A 1 762 ? 15.122 16.763 10.772 1.00 97.44 762 PRO A C 1
ATOM 5928 O O . PRO A 1 762 ? 15.475 15.590 10.908 1.00 97.44 762 PRO A O 1
ATOM 5931 N N . LEU A 1 763 ? 14.123 17.105 9.964 1.00 97.31 763 LEU A N 1
ATOM 5932 C CA . LEU A 1 763 ? 13.413 16.170 9.100 1.00 97.31 763 LEU A CA 1
ATOM 5933 C C . LEU A 1 763 ? 13.063 16.846 7.776 1.00 97.31 763 LEU A C 1
ATOM 5935 O O . LEU A 1 763 ? 12.142 17.660 7.691 1.00 97.31 763 LEU A O 1
ATOM 5939 N N . GLU A 1 764 ? 13.790 16.465 6.730 1.00 94.69 764 GLU A N 1
ATOM 5940 C CA . GLU A 1 764 ? 13.523 16.929 5.372 1.00 94.69 764 GLU A CA 1
ATOM 5941 C C . GLU A 1 764 ? 12.333 16.184 4.765 1.00 94.69 764 GLU A C 1
ATOM 5943 O O . GLU A 1 764 ? 11.276 16.775 4.604 1.00 94.69 764 GLU A O 1
ATOM 5948 N N . ALA A 1 765 ? 12.465 14.888 4.474 1.00 94.44 765 ALA A N 1
ATOM 5949 C CA . ALA A 1 765 ? 11.407 14.094 3.844 1.00 94.44 765 ALA A CA 1
ATOM 5950 C C . ALA A 1 765 ? 11.156 12.784 4.586 1.00 94.44 765 ALA A C 1
ATOM 5952 O O . ALA A 1 765 ? 10.039 12.520 5.024 1.00 94.44 765 ALA A O 1
ATOM 5953 N N . THR A 1 766 ? 12.194 11.970 4.761 1.00 97.12 766 THR A N 1
ATOM 5954 C CA . THR A 1 766 ? 12.099 10.674 5.434 1.00 97.12 766 THR A CA 1
ATOM 5955 C C . THR A 1 766 ? 13.295 10.440 6.337 1.00 97.12 766 THR A C 1
ATOM 5957 O O . THR A 1 766 ? 14.395 10.886 6.027 1.00 97.12 766 THR A O 1
ATOM 5960 N N . ASP A 1 767 ? 13.095 9.734 7.445 1.00 98.00 767 ASP A N 1
ATOM 5961 C CA . ASP A 1 767 ? 14.166 9.216 8.306 1.00 98.00 767 ASP A CA 1
ATOM 5962 C C . ASP A 1 767 ? 13.613 8.023 9.106 1.00 98.00 767 ASP A C 1
ATOM 5964 O O . ASP A 1 767 ? 12.406 7.783 9.122 1.00 98.00 767 ASP A O 1
ATOM 5968 N N . ILE A 1 768 ? 14.475 7.263 9.766 1.00 98.56 768 ILE A N 1
ATOM 5969 C CA . ILE A 1 768 ? 14.108 6.221 10.721 1.00 98.56 768 ILE A CA 1
ATOM 5970 C C . ILE A 1 768 ? 14.848 6.518 12.016 1.00 98.56 768 ILE A C 1
ATOM 5972 O O . ILE A 1 768 ? 16.077 6.478 12.057 1.00 98.56 768 ILE A O 1
ATOM 5976 N N . VAL A 1 769 ? 14.097 6.794 13.080 1.00 98.56 769 VAL A N 1
ATOM 5977 C CA . VAL A 1 769 ? 14.652 6.979 14.425 1.00 98.56 769 VAL A CA 1
ATOM 5978 C C . VAL A 1 769 ? 14.652 5.646 15.145 1.00 98.56 769 VAL A C 1
ATOM 5980 O O . VAL A 1 769 ? 13.611 5.011 15.277 1.00 98.56 769 VAL A O 1
ATOM 5983 N N . VAL A 1 770 ? 15.799 5.234 15.663 1.00 98.69 770 VAL A N 1
ATOM 5984 C CA . VAL A 1 770 ? 15.925 4.049 16.504 1.00 98.69 770 VAL A CA 1
ATOM 5985 C C . VAL A 1 770 ? 16.133 4.478 17.946 1.00 98.69 770 VAL A C 1
ATOM 5987 O O . VAL A 1 770 ? 17.065 5.210 18.257 1.00 98.69 770 VAL A O 1
ATOM 5990 N N . PHE A 1 771 ? 15.289 3.969 18.836 1.00 98.62 771 PHE A N 1
ATOM 5991 C CA . PHE A 1 771 ? 15.447 4.005 20.283 1.00 98.62 771 PHE A CA 1
ATOM 5992 C C . PHE A 1 771 ? 15.895 2.616 20.743 1.00 98.62 771 PHE A C 1
ATOM 5994 O O . PHE A 1 771 ? 15.091 1.686 20.800 1.00 98.62 771 PHE A O 1
ATOM 6001 N N . ALA A 1 772 ? 17.177 2.460 21.062 1.00 98.00 772 ALA A N 1
ATOM 6002 C CA . ALA A 1 772 ? 17.786 1.179 21.419 1.00 98.00 772 ALA A CA 1
ATOM 6003 C C . ALA A 1 772 ? 17.885 0.994 22.941 1.00 98.00 772 ALA A C 1
ATOM 6005 O O . ALA A 1 772 ? 18.202 1.951 23.658 1.00 98.00 772 ALA A O 1
ATOM 6006 N N . ARG A 1 773 ? 17.632 -0.230 23.421 1.00 95.56 773 ARG A N 1
ATOM 6007 C CA . ARG A 1 773 ? 17.765 -0.625 24.834 1.00 95.56 773 ARG A CA 1
ATOM 6008 C C . ARG A 1 773 ? 19.206 -0.831 25.295 1.00 95.56 773 ARG A C 1
ATOM 6010 O O . ARG A 1 773 ? 20.116 -0.946 24.441 1.00 95.56 773 ARG A O 1
#

Secondary structure (DSSP, 8-state):
--STTHHHHHHHHHHHHHHHTTPPPEEEEEEEE--S--EEEEEEEEE-TT----EE---PPBTTB--SS-EE--TT-BPPPEEPPPSS-EEEEEEEEE-SS--S-EEEEEEEEEE-SSSEEEEEEEEEEESSSSEEEEEE-S-TTT-GGG-EEHHHHHHHHHHHHHHTPPPGGGS-SSSEEEE---PPPTTSTTHHHHHHHHHHHTT--EEETT--S--TT-SEEEEE---S-HHHHHHHHHHHHHHHTTPSSPEEEEEEEESTTSSSTHHHHHHHHHHHHHHHHHHHTT--GGGGT-SSGGG-----TT----TTS-HHHHHHHHHHHHHHHHHHHHHHHHHHHHHHHH-TTSEEEEEE-THHHHSTT--TTTTT---HHHHHHHT--SEEEEE----SSTTSTTTT-TTHHHHHHHHHHHHHTTTSSSS-EEEEEE------TT--S--HHHHHHHHHHHTTT--EEEETT-S-GGGS-TT--TT-HHHHHHHHHHHHHHS-TTTHHHHHH-EEPPPSEEEEE-HHHHHHHHHHTPPPTHHHHHHHHHHHHTTT--EEEEEGGGHHHHGGG-SEEEE--SB--HHHHHHHHHHHHTT-EEEE-TTTT-B-TTS-B--SSTT--SSEEEEETTEEEEE-SS-SHHHHHHHHHHHHHHTT-SS-----HHHHHHHHHHHHHTT---SEEESSTTEEE--EEETTEEEEEEEEGGGS-TTSPPPEEEEEEEES--TT--EEEETTTEEE--EEETTEEEEEEEESSEEEEEEE-